Protein AF-0000000068603867 (afdb_homodimer)

Nearest PDB structures (foldseek):
  7etl-assembly1_B  TM=6.010E-01  e=5.292E-07  Aspergillus fumigatus
  3nnj-assembly1_A  TM=4.512E-01  e=7.116E-09  Lyngbya majuscula
  7de0-assembly1_B  TM=5.643E-01  e=1.281E-06  Aspergillus fumigatus AF210
  4xab-assembly1_A  TM=5.463E-01  e=9.891E-06  Micromonospora carbonacea
  3nnl-assembly1_A  TM=4.840E-01  e=4.319E-06  Lyngbya majuscula

Structure (mmCIF, N/CA/C/O backbone):
data_AF-0000000068603867-model_v1
#
loop_
_entity.id
_entity.type
_entity.pdbx_description
1 polymer 'Phytanoyl-CoA dioxygenase'
#
loop_
_atom_site.group_PDB
_atom_site.id
_atom_site.type_symbol
_atom_site.label_atom_id
_atom_site.label_alt_id
_atom_site.label_comp_id
_atom_site.label_asym_id
_atom_site.label_entity_id
_atom_site.label_seq_id
_atom_site.pdbx_PDB_ins_code
_atom_site.Cartn_x
_atom_site.Cartn_y
_atom_site.Cartn_z
_atom_site.occupancy
_atom_site.B_iso_or_equiv
_atom_site.auth_seq_id
_atom_site.auth_comp_id
_atom_site.auth_asym_id
_atom_site.auth_atom_id
_atom_site.pdbx_PDB_model_num
ATOM 1 N N . MET A 1 1 ? -52.312 67.75 2.602 1 23.53 1 MET A N 1
ATOM 2 C CA . MET A 1 1 ? -52.344 66.562 1.75 1 23.53 1 MET A CA 1
ATOM 3 C C . MET A 1 1 ? -51.844 65.312 2.51 1 23.53 1 MET A C 1
ATOM 5 O O . MET A 1 1 ? -50.75 65.312 3.072 1 23.53 1 MET A O 1
ATOM 9 N N . PRO A 1 2 ? -52.625 64.438 3.014 1 26.78 2 PRO A N 1
ATOM 10 C CA . PRO A 1 2 ? -52.344 63.531 4.145 1 26.78 2 PRO A CA 1
ATOM 11 C C . PRO A 1 2 ? -51.25 62.5 3.834 1 26.78 2 PRO A C 1
ATOM 13 O O . PRO A 1 2 ? -51.031 62.156 2.668 1 26.78 2 PRO A O 1
ATOM 16 N N . LEU A 1 3 ? -50.156 62.375 4.695 1 27.95 3 LEU A N 1
ATOM 17 C CA . LEU A 1 3 ? -48.906 61.625 4.477 1 27.95 3 LEU A CA 1
ATOM 18 C C . LEU A 1 3 ? -49.25 60.156 4.191 1 27.95 3 LEU A C 1
ATOM 20 O O . LEU A 1 3 ? -50.156 59.594 4.805 1 27.95 3 LEU A O 1
ATOM 24 N N . PRO A 1 4 ? -48.938 59.562 2.961 1 27.84 4 PRO A N 1
ATOM 25 C CA . PRO A 1 4 ? -49.469 58.281 2.514 1 27.84 4 PRO A CA 1
ATOM 26 C C . PRO A 1 4 ? -49.094 57.125 3.453 1 27.84 4 PRO A C 1
ATOM 28 O O . PRO A 1 4 ? -48.094 57.219 4.191 1 27.84 4 PRO A O 1
ATOM 31 N N . PRO A 1 5 ? -50 56.188 3.855 1 28.06 5 PRO A N 1
ATOM 32 C CA . PRO A 1 5 ? -49.906 55.156 4.902 1 28.06 5 PRO A CA 1
ATOM 33 C C . PRO A 1 5 ? -48.75 54.188 4.695 1 28.06 5 PRO A C 1
ATOM 35 O O . PRO A 1 5 ? -48.281 54.031 3.568 1 28.06 5 PRO A O 1
ATOM 38 N N . PRO A 1 6 ? -47.938 53.75 5.734 1 24.75 6 PRO A N 1
ATOM 39 C CA . PRO A 1 6 ? -46.625 53.094 5.734 1 24.75 6 PRO A CA 1
ATOM 40 C C . PRO A 1 6 ? -46.656 51.75 4.984 1 24.75 6 PRO A C 1
ATOM 42 O O . PRO A 1 6 ? -47.688 51.125 4.875 1 24.75 6 PRO A O 1
ATOM 45 N N . CYS A 1 7 ? -45.812 51.5 3.967 1 21.66 7 CYS A N 1
ATOM 46 C CA . CYS A 1 7 ? -45.656 50.469 2.943 1 21.66 7 CYS A CA 1
ATOM 47 C C . CYS A 1 7 ? -45.594 49.094 3.572 1 21.66 7 CYS A C 1
ATOM 49 O O . CYS A 1 7 ? -44.938 48.875 4.594 1 21.66 7 CYS A O 1
ATOM 51 N N . ALA A 1 8 ? -46.375 47.969 3.125 1 23.55 8 ALA A N 1
ATOM 52 C CA . ALA A 1 8 ? -46.844 46.594 3.305 1 23.55 8 ALA A CA 1
ATOM 53 C C . ALA A 1 8 ? -45.656 45.625 3.365 1 23.55 8 ALA A C 1
ATOM 55 O O . ALA A 1 8 ? -44.75 45.656 2.521 1 23.55 8 ALA A O 1
ATOM 56 N N . ARG A 1 9 ? -45.375 44.875 4.473 1 25.95 9 ARG A N 1
ATOM 57 C CA . ARG A 1 9 ? -44.375 43.969 5.035 1 25.95 9 ARG A CA 1
ATOM 58 C C . ARG A 1 9 ? -44.156 42.75 4.141 1 25.95 9 ARG A C 1
ATOM 60 O O . ARG A 1 9 ? -45.125 42.094 3.74 1 25.95 9 ARG A O 1
ATOM 67 N N . ALA A 1 10 ? -43.031 42.656 3.404 1 23.78 10 ALA A N 1
ATOM 68 C CA . ALA A 1 10 ? -42.688 41.75 2.324 1 23.78 10 ALA A CA 1
ATOM 69 C C . ALA A 1 10 ? -42.938 40.312 2.73 1 23.78 10 ALA A C 1
ATOM 71 O O . ALA A 1 10 ? -42.406 39.844 3.744 1 23.78 10 ALA A O 1
ATOM 72 N N . ARG A 1 11 ? -44 39.5 2.35 1 23.27 11 ARG A N 1
ATOM 73 C CA . ARG A 1 11 ? -44.781 38.25 2.484 1 23.27 11 ARG A CA 1
ATOM 74 C C . ARG A 1 11 ? -43.906 37.031 2.115 1 23.27 11 ARG A C 1
ATOM 76 O O . ARG A 1 11 ? -44.344 35.906 2.238 1 23.27 11 ARG A O 1
ATOM 83 N N . ASP A 1 12 ? -43.062 37.156 1.111 1 25.58 12 ASP A N 1
ATOM 84 C CA . ASP A 1 12 ? -42.844 35.906 0.358 1 25.58 12 ASP A CA 1
ATOM 85 C C . ASP A 1 12 ? -42.031 34.906 1.151 1 25.58 12 ASP A C 1
ATOM 87 O O . ASP A 1 12 ? -40.844 35.156 1.399 1 25.58 12 ASP A O 1
ATOM 91 N N . GLY A 1 13 ? -42.531 34.188 2.1 1 26.59 13 GLY A N 1
ATOM 92 C CA . GLY A 1 13 ? -42.25 33.062 2.994 1 26.59 13 GLY A CA 1
ATOM 93 C C . GLY A 1 13 ? -41.688 31.859 2.281 1 26.59 13 GLY A C 1
ATOM 94 O O . GLY A 1 13 ? -41.406 30.844 2.916 1 26.59 13 GLY A O 1
ATOM 95 N N . GLU A 1 14 ? -41.906 31.703 0.992 1 28.62 14 GLU A N 1
ATOM 96 C CA . GLU A 1 14 ? -41.75 30.453 0.263 1 28.62 14 GLU A CA 1
ATOM 97 C C . GLU A 1 14 ? -40.281 30.062 0.155 1 28.62 14 GLU A C 1
ATOM 99 O O . GLU A 1 14 ? -39.969 28.875 -0.028 1 28.62 14 GLU A O 1
ATOM 104 N N . SER A 1 15 ? -39.5 31.078 0.077 1 30.17 15 SER A N 1
ATOM 105 C CA . SER A 1 15 ? -38.156 30.734 -0.424 1 30.17 15 SER A CA 1
ATOM 106 C C . SER A 1 15 ? -37.375 29.938 0.609 1 30.17 15 SER A C 1
ATOM 108 O O . SER A 1 15 ? -36.438 29.219 0.26 1 30.17 15 SER A O 1
ATOM 110 N N . SER A 1 16 ? -37.781 30.234 1.851 1 29.34 16 SER A N 1
ATOM 111 C CA . SER A 1 16 ? -37.031 29.516 2.887 1 29.34 16 SER A CA 1
ATOM 112 C C . SER A 1 16 ? -37.406 28.047 2.932 1 29.34 16 SER A C 1
ATOM 114 O O . SER A 1 16 ? -36.594 27.203 3.336 1 29.34 16 SER A O 1
ATOM 116 N N . GLU A 1 17 ? -38.719 27.844 2.578 1 30.08 17 GLU A N 1
ATOM 117 C CA . GLU A 1 17 ? -39.25 26.469 2.615 1 30.08 17 GLU A CA 1
ATOM 118 C C . GLU A 1 17 ? -38.594 25.609 1.551 1 30.08 17 GLU A C 1
ATOM 120 O O . GLU A 1 17 ? -38.344 24.422 1.77 1 30.08 17 GLU A O 1
ATOM 125 N N . HIS A 1 18 ? -38.312 26.219 0.433 1 28.53 18 HIS A N 1
ATOM 126 C CA . HIS A 1 18 ? -37.75 25.422 -0.661 1 28.53 18 HIS A CA 1
ATOM 127 C C . HIS A 1 18 ? -36.344 24.969 -0.346 1 28.53 18 HIS A C 1
ATOM 129 O O . HIS A 1 18 ? -36 23.812 -0.619 1 28.53 18 HIS A O 1
ATOM 135 N N . ALA A 1 19 ? -35.625 25.875 0.233 1 26.84 19 ALA A N 1
ATOM 136 C CA . ALA A 1 19 ? -34.25 25.469 0.53 1 26.84 19 ALA A CA 1
ATOM 137 C C . ALA A 1 19 ? -34.219 24.312 1.533 1 26.84 19 ALA A C 1
ATOM 139 O O . ALA A 1 19 ? -33.406 23.406 1.413 1 26.84 19 ALA A O 1
ATOM 140 N N . TRP A 1 20 ? -35.188 24.297 2.43 1 27.98 20 TRP A N 1
ATOM 141 C CA . TRP A 1 20 ? -35.281 23.188 3.377 1 27.98 20 TRP A CA 1
ATOM 142 C C . TRP A 1 20 ? -35.812 21.922 2.691 1 27.98 20 TRP A C 1
ATOM 144 O O . TRP A 1 20 ? -35.469 20.812 3.111 1 27.98 20 TRP A O 1
ATOM 154 N N . ARG A 1 21 ? -36.719 22.094 1.73 1 29.16 21 ARG A N 1
ATOM 155 C CA . ARG A 1 21 ? -37.219 20.922 1.018 1 29.16 21 ARG A CA 1
ATOM 156 C C . ARG A 1 21 ? -36.125 20.266 0.201 1 29.16 21 ARG A C 1
ATOM 158 O O . ARG A 1 21 ? -36.125 19.047 0.028 1 29.16 21 ARG A O 1
ATOM 165 N N . VAL A 1 22 ? -35.281 21.109 -0.39 1 28 22 VAL A N 1
ATOM 166 C CA . VAL A 1 22 ? -34.219 20.484 -1.153 1 28 22 VAL A CA 1
ATOM 167 C C . VAL A 1 22 ? -33.25 19.734 -0.208 1 28 22 VAL A C 1
ATOM 169 O O . VAL A 1 22 ? -32.781 18.656 -0.535 1 28 22 VAL A O 1
ATOM 172 N N . PHE A 1 23 ? -33 20.297 0.973 1 26.27 23 PHE A N 1
ATOM 173 C CA . PHE A 1 23 ? -32.219 19.562 1.961 1 26.27 23 PHE A CA 1
ATOM 174 C C . PHE A 1 23 ? -32.969 18.328 2.434 1 26.27 23 PHE A C 1
ATOM 176 O O . PHE A 1 23 ? -32.375 17.266 2.654 1 26.27 23 PHE A O 1
ATOM 183 N N . ASP A 1 24 ? -34.281 18.422 2.693 1 29.14 24 ASP A N 1
ATOM 184 C CA . ASP A 1 24 ? -35.094 17.266 3.023 1 29.14 24 ASP A CA 1
ATOM 185 C C . ASP A 1 24 ? -35.156 16.281 1.852 1 29.14 24 ASP A C 1
ATOM 187 O O . ASP A 1 24 ? -35.125 15.062 2.049 1 29.14 24 ASP A O 1
ATOM 191 N N . ASP A 1 25 ? -35.406 16.797 0.679 1 29.75 25 ASP A N 1
ATOM 192 C CA . ASP A 1 25 ? -35.469 15.906 -0.478 1 29.75 25 ASP A CA 1
ATOM 193 C C . ASP A 1 25 ? -34.094 15.297 -0.772 1 29.75 25 ASP A C 1
ATOM 195 O O . ASP A 1 25 ? -34 14.164 -1.258 1 29.75 25 ASP A O 1
ATOM 199 N N . ALA A 1 26 ? -33.031 16.078 -0.696 1 26.27 26 ALA A N 1
ATOM 200 C CA . ALA A 1 26 ? -31.719 15.453 -0.874 1 26.27 26 ALA A CA 1
ATOM 201 C C . ALA A 1 26 ? -31.422 14.461 0.25 1 26.27 26 ALA A C 1
ATOM 203 O O . ALA A 1 26 ? -30.734 13.461 0.043 1 26.27 26 ALA A O 1
ATOM 204 N N . LEU A 1 27 ? -31.844 14.719 1.494 1 26.78 27 LEU A N 1
ATOM 205 C CA . LEU A 1 27 ? -31.828 13.711 2.545 1 26.78 27 LEU A CA 1
ATOM 206 C C . LEU A 1 27 ? -32.781 12.562 2.211 1 26.78 27 LEU A C 1
ATOM 208 O O . LEU A 1 27 ? -32.5 11.414 2.555 1 26.78 27 LEU A O 1
ATOM 212 N N . THR A 1 28 ? -33.969 12.852 1.713 1 28.47 28 THR A N 1
ATOM 213 C CA . THR A 1 28 ? -34.906 11.789 1.354 1 28.47 28 THR A CA 1
ATOM 214 C C . THR A 1 28 ? -34.406 10.992 0.16 1 28.47 28 THR A C 1
ATOM 216 O O . THR A 1 28 ? -34.656 9.797 0.045 1 28.47 28 THR A O 1
ATOM 219 N N . THR A 1 29 ? -33.906 11.711 -0.871 1 27.41 29 THR A N 1
ATOM 220 C CA . THR A 1 29 ? -33.438 10.922 -1.999 1 27.41 29 THR A CA 1
ATOM 221 C C . THR A 1 29 ? -32.156 10.164 -1.627 1 27.41 29 THR A C 1
ATOM 223 O O . THR A 1 29 ? -31.812 9.164 -2.266 1 27.41 29 THR A O 1
ATOM 226 N N . ALA A 1 30 ? -31.312 10.672 -0.798 1 26.31 30 ALA A N 1
ATOM 227 C CA . ALA A 1 30 ? -30.219 9.844 -0.3 1 26.31 30 ALA A CA 1
ATOM 228 C C . ALA A 1 30 ? -30.75 8.602 0.409 1 26.31 30 ALA A C 1
ATOM 230 O O . ALA A 1 30 ? -30 7.645 0.643 1 26.31 30 ALA A O 1
ATOM 231 N N . GLU A 1 31 ? -31.922 8.594 0.919 1 26.89 31 GLU A N 1
ATOM 232 C CA . GLU A 1 31 ? -32.562 7.387 1.398 1 26.89 31 GLU A CA 1
ATOM 233 C C . GLU A 1 31 ? -32.719 6.363 0.278 1 26.89 31 GLU A C 1
ATOM 235 O O . GLU A 1 31 ? -32.812 5.16 0.534 1 26.89 31 GLU A O 1
ATOM 240 N N . ALA A 1 32 ? -33.156 6.859 -0.874 1 25.25 32 ALA A N 1
ATOM 241 C CA . ALA A 1 32 ? -33.5 5.867 -1.886 1 25.25 32 ALA A CA 1
ATOM 242 C C . ALA A 1 32 ? -32.281 5.137 -2.396 1 25.25 32 ALA A C 1
ATOM 244 O O . ALA A 1 32 ? -32.344 3.992 -2.842 1 25.25 32 ALA A O 1
ATOM 245 N N . LEU A 1 33 ? -31.25 5.926 -2.703 1 25.19 33 LEU A N 1
ATOM 246 C CA . LEU A 1 33 ? -30.188 5.133 -3.324 1 25.19 33 LEU A CA 1
ATOM 247 C C . LEU A 1 33 ? -29.531 4.219 -2.299 1 25.19 33 LEU A C 1
ATOM 249 O O . LEU A 1 33 ? -28.406 3.748 -2.516 1 25.19 33 LEU A O 1
ATOM 253 N N . THR A 1 34 ? -29.875 4.297 -1.085 1 29.02 34 THR A N 1
ATOM 254 C CA . THR A 1 34 ? -29.609 3.188 -0.175 1 29.02 34 THR A CA 1
ATOM 255 C C . THR A 1 34 ? -29.984 1.858 -0.823 1 29.02 34 THR A C 1
ATOM 257 O O . THR A 1 34 ? -30.984 1.234 -0.447 1 29.02 34 THR A O 1
ATOM 260 N N . ALA A 1 35 ? -30.312 1.986 -2.115 1 26.23 35 ALA A N 1
ATOM 261 C CA . ALA A 1 35 ? -30.891 0.809 -2.768 1 26.23 35 ALA A CA 1
ATOM 262 C C . ALA A 1 35 ? -30.25 -0.473 -2.229 1 26.23 35 ALA A C 1
ATOM 264 O O . ALA A 1 35 ? -29.234 -0.429 -1.541 1 26.23 35 ALA A O 1
ATOM 265 N N . SER A 1 36 ? -30.125 -1.561 -3.18 1 26.31 36 SER A N 1
ATOM 266 C CA . SER A 1 36 ? -30.062 -3.012 -3.035 1 26.31 36 SER A CA 1
ATOM 267 C C . SER A 1 36 ? -28.781 -3.451 -2.352 1 26.31 36 SER A C 1
ATOM 269 O O . SER A 1 36 ? -27.703 -3.381 -2.945 1 26.31 36 SER A O 1
ATOM 271 N N . ARG A 1 37 ? -28.484 -3.025 -1.209 1 31.61 37 ARG A N 1
ATOM 272 C CA . ARG A 1 37 ? -27.547 -3.773 -0.388 1 31.61 37 ARG A CA 1
ATOM 273 C C . ARG A 1 37 ? -27.562 -5.254 -0.75 1 31.61 37 ARG A C 1
ATOM 275 O O . ARG A 1 37 ? -28.547 -5.945 -0.522 1 31.61 37 ARG A O 1
ATOM 282 N N . SER A 1 38 ? -26.969 -5.57 -1.805 1 33.31 38 SER A N 1
ATOM 283 C CA . SER A 1 38 ? -26.875 -7.012 -2 1 33.31 38 SER A CA 1
ATOM 284 C C . SER A 1 38 ? -26.672 -7.738 -0.674 1 33.31 38 SER A C 1
ATOM 286 O O . SER A 1 38 ? -26 -7.23 0.221 1 33.31 38 SER A O 1
ATOM 288 N N . VAL A 1 39 ? -27.547 -8.414 -0.223 1 34.31 39 VAL A N 1
ATOM 289 C CA . VAL A 1 39 ? -27.5 -9.398 0.855 1 34.31 39 VAL A CA 1
ATOM 290 C C . VAL A 1 39 ? -26.078 -9.953 0.979 1 34.31 39 VAL A C 1
ATOM 292 O O . VAL A 1 39 ? -25.625 -10.695 0.109 1 34.31 39 VAL A O 1
ATOM 295 N N . VAL A 1 40 ? -25.125 -8.977 1.442 1 42.25 40 VAL A N 1
ATOM 296 C CA . VAL A 1 40 ? -23.844 -9.523 1.854 1 42.25 40 VAL A CA 1
ATOM 297 C C . VAL A 1 40 ? -24.047 -10.898 2.496 1 42.25 40 VAL A C 1
ATOM 299 O O . VAL A 1 40 ? -24.859 -11.047 3.41 1 42.25 40 VAL A O 1
ATOM 302 N N . SER A 1 41 ? -23.875 -11.828 1.804 1 48.84 41 SER A N 1
ATOM 303 C CA . SER A 1 41 ? -23.875 -13.156 2.408 1 48.84 41 SER A CA 1
ATOM 304 C C . SER A 1 41 ? -23.312 -13.117 3.826 1 48.84 41 SER A C 1
ATOM 306 O O . SER A 1 41 ? -22.328 -12.422 4.09 1 48.84 41 SER A O 1
ATOM 308 N N . THR A 1 42 ? -24.047 -13.352 4.832 1 57.62 42 THR A N 1
ATOM 309 C CA . THR A 1 42 ? -23.766 -13.375 6.266 1 57.62 42 THR A CA 1
ATOM 310 C C . THR A 1 42 ? -22.688 -14.391 6.586 1 57.62 42 THR A C 1
ATOM 312 O O . THR A 1 42 ? -22.109 -14.375 7.68 1 57.62 42 THR A O 1
ATOM 315 N N . THR A 1 43 ? -22.375 -15.234 5.523 1 75.06 43 THR A N 1
ATOM 316 C CA . THR A 1 43 ? -21.359 -16.203 5.902 1 75.06 43 THR A CA 1
ATOM 317 C C . THR A 1 43 ? -19.969 -15.734 5.461 1 75.06 43 THR A C 1
ATOM 319 O O . THR A 1 43 ? -19.859 -14.914 4.551 1 75.06 43 THR A O 1
ATOM 322 N N . GLU A 1 44 ? -19.062 -16.141 6.133 1 79.75 44 GLU A N 1
ATOM 323 C CA . GLU A 1 44 ? -17.672 -15.812 5.809 1 79.75 44 GLU A CA 1
ATOM 324 C C . GLU A 1 44 ? -17.344 -16.188 4.363 1 79.75 44 GLU A C 1
ATOM 326 O O . GLU A 1 44 ? -16.688 -15.414 3.652 1 79.75 44 GLU A O 1
ATOM 331 N N . ASP A 1 45 ? -17.859 -17.281 3.916 1 83.31 45 ASP A N 1
ATOM 332 C CA . ASP A 1 45 ? -17.625 -17.734 2.553 1 83.31 45 ASP A CA 1
ATOM 333 C C . ASP A 1 45 ? -18.359 -16.844 1.54 1 83.31 45 ASP A C 1
ATOM 335 O O . ASP A 1 45 ? -17.844 -16.578 0.452 1 83.31 45 ASP A O 1
ATOM 339 N N . GLY A 1 46 ? -19.516 -16.547 1.966 1 83.69 46 GLY A N 1
ATOM 340 C CA . GLY A 1 46 ? -20.25 -15.641 1.104 1 83.69 46 GLY A CA 1
ATOM 341 C C . GLY A 1 46 ? -19.547 -14.312 0.901 1 83.69 46 GLY A C 1
ATOM 342 O O . GLY A 1 46 ? -19.5 -13.789 -0.217 1 83.69 46 GLY A O 1
ATOM 343 N N . ARG A 1 47 ? -18.922 -13.852 1.936 1 85.81 47 ARG A N 1
ATOM 344 C CA . ARG A 1 47 ? -18.188 -12.594 1.867 1 85.81 47 ARG A CA 1
ATOM 345 C C . ARG A 1 47 ? -16.922 -12.742 1.026 1 85.81 47 ARG A C 1
ATOM 347 O O . ARG A 1 47 ? -16.578 -11.836 0.267 1 85.81 47 ARG A O 1
ATOM 354 N N . LEU A 1 48 ? -16.328 -13.859 1.2 1 90.12 48 LEU A N 1
ATOM 355 C CA . LEU A 1 48 ? -15.125 -14.133 0.426 1 90.12 48 LEU A CA 1
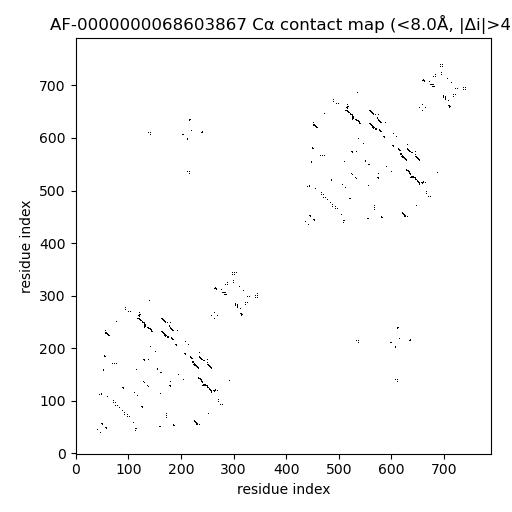ATOM 356 C C . LEU A 1 48 ? -15.438 -14.195 -1.065 1 90.12 48 LEU A C 1
ATOM 358 O O . LEU A 1 48 ? -14.742 -13.578 -1.875 1 90.12 48 LEU A O 1
ATOM 362 N N . ARG A 1 49 ? -16.453 -14.883 -1.423 1 89.81 49 ARG A N 1
ATOM 363 C CA . ARG A 1 49 ? -16.859 -14.992 -2.822 1 89.81 49 ARG A CA 1
ATOM 364 C C . ARG A 1 49 ? -17.219 -13.625 -3.395 1 89.81 49 ARG A C 1
ATOM 366 O O . ARG A 1 49 ? -16.859 -13.305 -4.527 1 89.81 49 ARG A O 1
ATOM 373 N N . ALA A 1 50 ? -17.922 -12.914 -2.594 1 88.5 50 ALA A N 1
ATOM 374 C CA . ALA A 1 50 ? -18.312 -11.578 -3.035 1 88.5 50 ALA A CA 1
ATOM 375 C C . ALA A 1 50 ? -17.094 -10.695 -3.264 1 88.5 50 ALA A C 1
ATOM 377 O O . ALA A 1 50 ? -17.016 -9.961 -4.25 1 88.5 50 ALA A O 1
ATOM 378 N N . SER A 1 51 ? -16.172 -10.797 -2.402 1 91 51 SER A N 1
ATOM 379 C CA . SER A 1 51 ? -14.961 -9.992 -2.521 1 91 51 SER A CA 1
ATOM 380 C C . SER A 1 51 ? -14.18 -10.352 -3.779 1 91 51 SER A C 1
ATOM 382 O O . SER A 1 51 ? -13.75 -9.469 -4.527 1 91 51 SER A O 1
ATOM 384 N N . VAL A 1 52 ? -14.016 -11.625 -4.016 1 92.69 52 VAL A N 1
ATOM 385 C CA . VAL A 1 52 ? -13.281 -12.07 -5.195 1 92.69 52 VAL A CA 1
ATOM 386 C C . VAL A 1 52 ? -14.016 -11.617 -6.457 1 92.69 52 VAL A C 1
ATOM 388 O O . VAL A 1 52 ? -13.383 -11.203 -7.434 1 92.69 52 VAL A O 1
ATOM 391 N N . ARG A 1 53 ? -15.258 -11.672 -6.391 1 91 53 ARG A N 1
ATOM 392 C CA . ARG A 1 53 ? -16.062 -11.312 -7.555 1 91 53 ARG A CA 1
ATOM 393 C C . ARG A 1 53 ? -16.047 -9.805 -7.777 1 91 53 ARG A C 1
ATOM 395 O O . ARG A 1 53 ? -15.961 -9.344 -8.922 1 91 53 ARG A O 1
ATOM 402 N N . GLU A 1 54 ? -16.125 -9.07 -6.73 1 89.81 54 GLU A N 1
ATOM 403 C CA . GLU A 1 54 ? -16.328 -7.629 -6.855 1 89.81 54 GLU A CA 1
ATOM 404 C C . GLU A 1 54 ? -15 -6.879 -6.891 1 89.81 54 GLU A C 1
ATOM 406 O O . GLU A 1 54 ? -14.891 -5.836 -7.531 1 89.81 54 GLU A O 1
ATOM 411 N N . ARG A 1 55 ? -14.008 -7.461 -6.262 1 93.19 55 ARG A N 1
ATOM 412 C CA . ARG A 1 55 ? -12.75 -6.727 -6.129 1 93.19 55 ARG A CA 1
ATOM 413 C C . ARG A 1 55 ? -11.633 -7.414 -6.898 1 93.19 55 ARG A C 1
ATOM 415 O O . ARG A 1 55 ? -10.578 -6.82 -7.137 1 93.19 55 ARG A O 1
ATOM 422 N N . GLY A 1 56 ? -11.852 -8.617 -7.246 1 95.5 56 GLY A N 1
ATOM 423 C CA . GLY A 1 56 ? -10.836 -9.391 -7.938 1 95.5 56 GLY A CA 1
ATOM 424 C C . GLY A 1 56 ? -9.906 -10.133 -6.996 1 95.5 56 GLY A C 1
ATOM 425 O O . GLY A 1 56 ? -9.008 -10.859 -7.438 1 95.5 56 GLY A O 1
ATOM 426 N N . PHE A 1 57 ? -10.18 -9.922 -5.648 1 95.94 57 PHE A N 1
ATOM 427 C CA . PHE A 1 57 ? -9.375 -10.625 -4.656 1 95.94 57 PHE A CA 1
ATOM 428 C C . PHE A 1 57 ? -10.148 -10.781 -3.352 1 95.94 57 PHE A C 1
ATOM 430 O O . PHE A 1 57 ? -11.172 -10.125 -3.146 1 95.94 57 PHE A O 1
ATOM 437 N N . GLY A 1 58 ? -9.672 -11.664 -2.518 1 93.25 58 GLY A N 1
ATOM 438 C CA . GLY A 1 58 ? -10.211 -11.891 -1.187 1 93.25 58 GLY A CA 1
ATOM 439 C C . GLY A 1 58 ? -9.25 -12.617 -0.269 1 93.25 58 GLY A C 1
ATOM 440 O O . GLY A 1 58 ? -8.383 -13.367 -0.733 1 93.25 58 GLY A O 1
ATOM 441 N N . PHE A 1 59 ? -9.445 -12.43 1.044 1 92.69 59 PHE A N 1
ATOM 442 C CA . PHE A 1 59 ? -8.562 -13.031 2.037 1 92.69 59 PHE A CA 1
ATOM 443 C C . PHE A 1 59 ? -9.219 -14.25 2.67 1 92.69 59 PHE A C 1
ATOM 445 O O . PHE A 1 59 ? -10.406 -14.227 3.002 1 92.69 59 PHE A O 1
ATOM 452 N N . VAL A 1 60 ? -8.445 -15.266 2.691 1 92.31 60 VAL A N 1
ATOM 453 C CA . VAL A 1 60 ? -8.805 -16.391 3.545 1 92.31 60 VAL A CA 1
ATOM 454 C C . VAL A 1 60 ? -8.062 -16.297 4.875 1 92.31 60 VAL A C 1
ATOM 456 O O . VAL A 1 60 ? -6.848 -16.484 4.934 1 92.31 60 VAL A O 1
ATOM 459 N N . ARG A 1 61 ? -8.734 -16.031 5.953 1 85.75 61 ARG A N 1
ATOM 460 C CA . ARG A 1 61 ? -8.109 -15.641 7.211 1 85.75 61 ARG A CA 1
ATOM 461 C C . ARG A 1 61 ? -8.031 -16.828 8.172 1 85.75 61 ARG A C 1
ATOM 463 O O . ARG A 1 61 ? -7.414 -16.734 9.234 1 85.75 61 ARG A O 1
ATOM 470 N N . ASP A 1 62 ? -8.594 -17.859 7.953 1 78.75 62 ASP A N 1
ATOM 471 C CA . ASP A 1 62 ? -8.672 -18.984 8.875 1 78.75 62 ASP A CA 1
ATOM 472 C C . ASP A 1 62 ? -8.047 -20.234 8.273 1 78.75 62 ASP A C 1
ATOM 474 O O . ASP A 1 62 ? -8.656 -21.297 8.289 1 78.75 62 ASP A O 1
ATOM 478 N N . LEU A 1 63 ? -6.855 -19.969 7.742 1 77.12 63 LEU A N 1
ATOM 479 C CA . LEU A 1 63 ? -6.176 -21.188 7.352 1 77.12 63 LEU A CA 1
ATOM 480 C C . LEU A 1 63 ? -5.613 -21.906 8.57 1 77.12 63 LEU A C 1
ATOM 482 O O . LEU A 1 63 ? -4.438 -21.734 8.914 1 77.12 63 LEU A O 1
ATOM 486 N N . SER A 1 64 ? -6.48 -22.188 9.57 1 67.62 64 SER A N 1
ATOM 487 C CA . SER A 1 64 ? -6.094 -22.828 10.828 1 67.62 64 SER A CA 1
ATOM 488 C C . SER A 1 64 ? -4.941 -23.812 10.617 1 67.62 64 SER A C 1
ATOM 490 O O . SER A 1 64 ? -5.031 -24.719 9.781 1 67.62 64 SER A O 1
ATOM 492 N N . ARG A 1 65 ? -3.826 -23.531 11.234 1 80.38 65 ARG A N 1
ATOM 493 C CA . ARG A 1 65 ? -2.652 -24.406 11.148 1 80.38 65 ARG A CA 1
ATOM 494 C C . ARG A 1 65 ? -2.424 -25.141 12.461 1 80.38 65 ARG A C 1
ATOM 496 O O . ARG A 1 65 ? -2.42 -24.531 13.539 1 80.38 65 ARG A O 1
ATOM 503 N N . SER A 1 66 ? -2.424 -26.453 12.328 1 87.25 66 SER A N 1
ATOM 504 C CA . SER A 1 66 ? -1.957 -27.25 13.461 1 87.25 66 SER A CA 1
ATOM 505 C C . SER A 1 66 ? -0.487 -26.969 13.758 1 87.25 66 SER A C 1
ATOM 507 O O . SER A 1 66 ? 0.201 -26.312 12.969 1 87.25 66 SER A O 1
ATOM 509 N N . ALA A 1 67 ? -0.146 -27.406 14.898 1 90.88 67 ALA A N 1
ATOM 510 C CA . ALA A 1 67 ? 1.262 -27.266 15.266 1 90.88 67 ALA A CA 1
ATOM 511 C C . ALA A 1 67 ? 2.16 -27.984 14.258 1 90.88 67 ALA A C 1
ATOM 513 O O . ALA A 1 67 ? 3.232 -27.484 13.914 1 90.88 67 ALA A O 1
ATOM 514 N N . SER A 1 68 ? 1.676 -29.109 13.781 1 92.31 68 SER A N 1
ATOM 515 C CA . SER A 1 68 ? 2.447 -29.875 12.805 1 92.31 68 SER A CA 1
ATOM 516 C C . SER A 1 68 ? 2.531 -29.141 11.477 1 92.31 68 SER A C 1
ATOM 518 O O . SER A 1 68 ? 3.57 -29.172 10.805 1 92.31 68 SER A O 1
ATOM 520 N N . GLU A 1 69 ? 1.493 -28.516 11.109 1 92.94 69 GLU A N 1
ATOM 521 C CA . GLU A 1 69 ? 1.484 -27.75 9.867 1 92.94 69 GLU A CA 1
ATOM 522 C C . GLU A 1 69 ? 2.398 -26.531 9.969 1 92.94 69 GLU A C 1
ATOM 524 O O . GLU A 1 69 ? 3.082 -26.188 9 1 92.94 69 GLU A O 1
ATOM 529 N N . ARG A 1 70 ? 2.379 -25.922 11.125 1 93.56 70 ARG A N 1
ATOM 530 C CA . ARG A 1 70 ? 3.271 -24.797 11.336 1 93.56 70 ARG A CA 1
ATOM 531 C C . ARG A 1 70 ? 4.734 -25.219 11.227 1 93.56 70 ARG A C 1
ATOM 533 O O . ARG A 1 70 ? 5.551 -24.516 10.641 1 93.56 70 ARG A O 1
ATOM 540 N N . ALA A 1 71 ? 5.023 -26.344 11.836 1 94.25 71 ALA A N 1
ATOM 541 C CA . ALA A 1 71 ? 6.387 -26.875 11.773 1 94.25 71 ALA A CA 1
ATOM 542 C C . ALA A 1 71 ? 6.777 -27.203 10.336 1 94.25 71 ALA A C 1
ATOM 544 O O . ALA A 1 71 ? 7.91 -26.938 9.914 1 94.25 71 ALA A O 1
ATOM 545 N N . ARG A 1 72 ? 5.914 -27.781 9.609 1 95.12 72 ARG A N 1
ATOM 546 C CA . ARG A 1 72 ? 6.133 -28.078 8.195 1 95.12 72 ARG A CA 1
ATOM 547 C C . ARG A 1 72 ? 6.438 -26.812 7.41 1 95.12 72 ARG A C 1
ATOM 549 O O . ARG A 1 72 ? 7.402 -26.766 6.645 1 95.12 72 ARG A O 1
ATOM 556 N N . ASP A 1 73 ? 5.605 -25.812 7.672 1 95.25 73 ASP A N 1
ATOM 557 C CA . ASP A 1 73 ? 5.762 -24.547 6.949 1 95.25 73 ASP A CA 1
ATOM 558 C C . ASP A 1 73 ? 7.09 -23.875 7.293 1 95.25 73 ASP A C 1
ATOM 560 O O . ASP A 1 73 ? 7.719 -23.266 6.434 1 95.25 73 ASP A O 1
ATOM 564 N N . GLU A 1 74 ? 7.465 -24.016 8.492 1 94.62 74 GLU A N 1
ATOM 565 C CA . GLU A 1 74 ? 8.766 -23.484 8.898 1 94.62 74 GLU A CA 1
ATOM 566 C C . GLU A 1 74 ? 9.898 -24.203 8.156 1 94.62 74 GLU A C 1
ATOM 568 O O . GLU A 1 74 ? 10.836 -23.547 7.68 1 94.62 74 GLU A O 1
ATOM 573 N N . ARG A 1 75 ? 9.805 -25.516 8.094 1 94.81 75 ARG A N 1
ATOM 574 C CA . ARG A 1 75 ? 10.812 -26.281 7.367 1 94.81 75 ARG A CA 1
ATOM 575 C C . ARG A 1 75 ? 10.875 -25.859 5.902 1 94.81 75 ARG A C 1
ATOM 577 O O . ARG A 1 75 ? 11.953 -25.688 5.34 1 94.81 75 ARG A O 1
ATOM 584 N N . LEU A 1 76 ? 9.75 -25.719 5.324 1 96.25 76 LEU A N 1
ATOM 585 C CA . LEU A 1 76 ? 9.68 -25.312 3.924 1 96.25 76 LEU A CA 1
ATOM 586 C C . LEU A 1 76 ? 10.305 -23.938 3.719 1 96.25 76 LEU A C 1
ATOM 588 O O . LEU A 1 76 ? 11.062 -23.734 2.77 1 96.25 76 LEU A O 1
ATOM 592 N N . ALA A 1 77 ? 9.977 -23.031 4.621 1 95.88 77 ALA A N 1
ATOM 593 C CA . ALA A 1 77 ? 10.531 -21.688 4.52 1 95.88 77 ALA A CA 1
ATOM 594 C C . ALA A 1 77 ? 12.047 -21.703 4.645 1 95.88 77 ALA A C 1
ATOM 596 O O . ALA A 1 77 ? 12.75 -21.031 3.891 1 95.88 77 ALA A O 1
ATOM 597 N N . ARG A 1 78 ? 12.531 -22.469 5.539 1 93.94 78 ARG A N 1
ATOM 598 C CA . ARG A 1 78 ? 13.969 -22.578 5.734 1 93.94 78 ARG A CA 1
ATOM 599 C C . ARG A 1 78 ? 14.641 -23.172 4.496 1 93.94 78 ARG A C 1
ATOM 601 O O . ARG A 1 78 ? 15.711 -22.703 4.086 1 93.94 78 ARG A O 1
ATOM 608 N N . ARG A 1 79 ? 14.039 -24.125 3.943 1 93.75 79 ARG A N 1
ATOM 609 C CA . ARG A 1 79 ? 14.594 -24.766 2.748 1 93.75 79 ARG A CA 1
ATOM 610 C C . ARG A 1 79 ? 14.594 -23.797 1.569 1 93.75 79 ARG A C 1
ATOM 612 O O . ARG A 1 79 ? 15.562 -23.719 0.812 1 93.75 79 ARG A O 1
ATOM 619 N N . ALA A 1 80 ? 13.539 -23.094 1.437 1 95.38 80 ALA A N 1
ATOM 620 C CA . ALA A 1 80 ? 13.453 -22.125 0.356 1 95.38 80 ALA A CA 1
ATOM 621 C C . ALA A 1 80 ? 14.555 -21.078 0.479 1 95.38 80 ALA A C 1
ATOM 623 O O . ALA A 1 80 ? 15.219 -20.734 -0.507 1 95.38 80 ALA A O 1
ATOM 624 N N . LYS A 1 81 ? 14.719 -20.609 1.664 1 91.56 81 LYS A N 1
ATOM 625 C CA . LYS A 1 81 ? 15.766 -19.625 1.909 1 91.56 81 LYS A CA 1
ATOM 626 C C . LYS A 1 81 ? 17.141 -20.188 1.611 1 91.56 81 LYS A C 1
ATOM 628 O O . LYS A 1 81 ? 17.984 -19.531 1.008 1 91.56 81 LYS A O 1
ATOM 633 N N . ALA A 1 82 ? 17.359 -21.391 2.037 1 88.69 82 ALA A N 1
ATOM 634 C CA . ALA A 1 82 ? 18.641 -22.047 1.798 1 88.69 82 ALA A CA 1
ATOM 635 C C . ALA A 1 82 ? 18.906 -22.203 0.304 1 88.69 82 ALA A C 1
ATOM 637 O O . ALA A 1 82 ? 20.031 -21.969 -0.159 1 88.69 82 ALA A O 1
ATOM 638 N N . LEU A 1 83 ? 17.906 -22.562 -0.437 1 89.12 83 LEU A N 1
ATOM 639 C CA . LEU A 1 83 ? 18.031 -22.688 -1.885 1 89.12 83 LEU A CA 1
ATOM 640 C C . LEU A 1 83 ? 18.391 -21.344 -2.512 1 89.12 83 LEU A C 1
ATOM 642 O O . LEU A 1 83 ? 19.328 -21.25 -3.305 1 89.12 83 LEU A O 1
ATOM 646 N N . ALA A 1 84 ? 17.703 -20.344 -2.086 1 87.94 84 ALA A N 1
ATOM 647 C CA . ALA A 1 84 ? 17.938 -19 -2.627 1 87.94 84 ALA A CA 1
ATOM 648 C C . ALA A 1 84 ? 19.359 -18.531 -2.318 1 87.94 84 ALA A C 1
ATOM 650 O O . ALA A 1 84 ? 20.016 -17.938 -3.172 1 87.94 84 ALA A O 1
ATOM 651 N N . GLU A 1 85 ? 19.812 -18.812 -1.179 1 83.12 85 GLU A N 1
ATOM 652 C CA . GLU A 1 85 ? 21.141 -18.406 -0.761 1 83.12 85 GLU A CA 1
ATOM 653 C C . GLU A 1 85 ? 22.219 -19.094 -1.601 1 83.12 85 GLU A C 1
ATOM 655 O O . GLU A 1 85 ? 23.312 -18.562 -1.791 1 83.12 85 GLU A O 1
ATOM 660 N N . ARG A 1 86 ? 21.875 -20.203 -2.109 1 84.12 86 ARG A N 1
ATOM 661 C CA . ARG A 1 86 ? 22.828 -20.969 -2.889 1 84.12 86 ARG A CA 1
ATOM 662 C C . ARG A 1 86 ? 22.656 -20.719 -4.383 1 84.12 86 ARG A C 1
ATOM 664 O O . ARG A 1 86 ? 23.266 -21.391 -5.207 1 84.12 86 ARG A O 1
ATOM 671 N N . GLY A 1 87 ? 21.672 -19.859 -4.715 1 81.56 87 GLY A N 1
ATOM 672 C CA . GLY A 1 87 ? 21.5 -19.469 -6.105 1 81.56 87 GLY A CA 1
ATOM 673 C C . GLY A 1 87 ? 20.469 -20.297 -6.84 1 81.56 87 GLY A C 1
ATOM 674 O O . GLY A 1 87 ? 20.328 -20.188 -8.062 1 81.56 87 GLY A O 1
ATOM 675 N N . PHE A 1 88 ? 19.812 -21.141 -6.133 1 86.25 88 PHE A N 1
ATOM 676 C CA . PHE A 1 88 ? 18.75 -21.938 -6.758 1 86.25 88 PHE A CA 1
ATOM 677 C C . PHE A 1 88 ? 17.406 -21.25 -6.598 1 86.25 88 PHE A C 1
ATOM 679 O O . PHE A 1 88 ? 17.172 -20.547 -5.609 1 86.25 88 PHE A O 1
ATOM 686 N N . ASP A 1 89 ? 16.625 -21.438 -7.621 1 91.69 89 ASP A N 1
ATOM 687 C CA . ASP A 1 89 ? 15.25 -20.953 -7.492 1 91.69 89 ASP A CA 1
ATOM 688 C C . ASP A 1 89 ? 14.516 -21.656 -6.352 1 91.69 89 ASP A C 1
ATOM 690 O O . ASP A 1 89 ? 14.555 -22.875 -6.25 1 91.69 89 ASP A O 1
ATOM 694 N N . PRO A 1 90 ? 13.852 -20.906 -5.543 1 94.44 90 PRO A N 1
ATOM 695 C CA . PRO A 1 90 ? 13.195 -21.5 -4.379 1 94.44 90 PRO A CA 1
ATOM 696 C C . PRO A 1 90 ? 12.039 -22.422 -4.762 1 94.44 90 PRO A C 1
ATOM 698 O O . PRO A 1 90 ? 11.57 -23.203 -3.93 1 94.44 90 PRO A O 1
ATOM 701 N N . THR A 1 91 ? 11.539 -22.391 -5.965 1 96.44 91 THR A N 1
ATOM 702 C CA . THR A 1 91 ? 10.461 -23.266 -6.41 1 96.44 91 THR A CA 1
ATOM 703 C C . THR A 1 91 ? 10.867 -24.734 -6.293 1 96.44 91 THR A C 1
ATOM 705 O O . THR A 1 91 ? 10.008 -25.609 -6.207 1 96.44 91 THR A O 1
ATOM 708 N N . TRP A 1 92 ? 12.07 -24.953 -6.133 1 95.25 92 TRP A N 1
ATOM 709 C CA . TRP A 1 92 ? 12.586 -26.312 -6.039 1 95.25 92 TRP A CA 1
ATOM 710 C C . TRP A 1 92 ? 12.133 -26.984 -4.738 1 95.25 92 TRP A C 1
ATOM 712 O O . TRP A 1 92 ? 12.211 -28.203 -4.598 1 95.25 92 TRP A O 1
ATOM 722 N N . ILE A 1 93 ? 11.594 -26.219 -3.797 1 95.31 93 ILE A N 1
ATOM 723 C CA . ILE A 1 93 ? 11.094 -26.859 -2.586 1 95.31 93 ILE A CA 1
ATOM 724 C C . ILE A 1 93 ? 9.891 -27.734 -2.924 1 95.31 93 ILE A C 1
ATOM 726 O O . ILE A 1 93 ? 9.461 -28.547 -2.109 1 95.31 93 ILE A O 1
ATOM 730 N N . ALA A 1 94 ? 9.383 -27.625 -4.098 1 97.06 94 ALA A N 1
ATOM 731 C CA . ALA A 1 94 ? 8.219 -28.391 -4.539 1 97.06 94 ALA A CA 1
ATOM 732 C C . ALA A 1 94 ? 8.586 -29.844 -4.793 1 97.06 94 ALA A C 1
ATOM 734 O O . ALA A 1 94 ? 7.711 -30.688 -5.035 1 97.06 94 ALA A O 1
ATOM 735 N N . VAL A 1 95 ? 9.82 -30.203 -4.699 1 94.31 95 VAL A N 1
ATOM 736 C CA . VAL A 1 95 ? 10.219 -31.594 -4.898 1 94.31 95 VAL A CA 1
ATOM 737 C C . VAL A 1 95 ? 9.969 -32.375 -3.619 1 94.31 95 VAL A C 1
ATOM 739 O O . VAL A 1 95 ? 9.828 -33.625 -3.662 1 94.31 95 VAL A O 1
ATOM 742 N N . TRP A 1 96 ? 9.789 -31.734 -2.52 1 93.81 96 TRP A N 1
ATOM 743 C CA . TRP A 1 96 ? 9.664 -32.406 -1.234 1 93.81 96 TRP A CA 1
ATOM 744 C C . TRP A 1 96 ? 8.195 -32.688 -0.91 1 93.81 96 TRP A C 1
ATOM 746 O O . TRP A 1 96 ? 7.312 -31.922 -1.283 1 93.81 96 TRP A O 1
ATOM 756 N N . ASP A 1 97 ? 7.977 -33.719 -0.119 1 93.75 97 ASP A N 1
ATOM 757 C CA . ASP A 1 97 ? 6.641 -34.156 0.299 1 93.75 97 ASP A CA 1
ATOM 758 C C . ASP A 1 97 ? 5.941 -33.031 1.088 1 93.75 97 ASP A C 1
ATOM 760 O O . ASP A 1 97 ? 4.727 -32.875 0.971 1 93.75 97 ASP A O 1
ATOM 764 N N . ASP A 1 98 ? 6.703 -32.312 1.862 1 94.69 98 ASP A N 1
ATOM 765 C CA . ASP A 1 98 ? 6.145 -31.266 2.711 1 94.69 98 ASP A CA 1
ATOM 766 C C . ASP A 1 98 ? 5.367 -30.234 1.882 1 94.69 98 ASP A C 1
ATOM 768 O O . ASP A 1 98 ? 4.328 -29.734 2.32 1 94.69 98 ASP A O 1
ATOM 772 N N . PHE A 1 99 ? 5.934 -29.938 0.779 1 97.12 99 PHE A N 1
ATOM 773 C CA . PHE A 1 99 ? 5.285 -28.953 -0.075 1 97.12 99 PHE A CA 1
ATOM 774 C C . PHE A 1 99 ? 3.93 -29.453 -0.557 1 97.12 99 PHE A C 1
ATOM 776 O O . PHE A 1 99 ? 2.949 -28.719 -0.56 1 97.12 99 PHE A O 1
ATOM 783 N N . TRP A 1 100 ? 3.838 -30.625 -0.907 1 96.81 100 TRP A N 1
ATOM 784 C CA . TRP A 1 100 ? 2.604 -31.203 -1.422 1 96.81 100 TRP A CA 1
ATOM 785 C C . TRP A 1 100 ? 1.594 -31.422 -0.3 1 96.81 100 TRP A C 1
ATOM 787 O O . TRP A 1 100 ? 0.384 -31.328 -0.519 1 96.81 100 TRP A O 1
ATOM 797 N N . ASP A 1 101 ? 2.105 -31.672 0.885 1 94.94 101 ASP A N 1
ATOM 798 C CA . ASP A 1 101 ? 1.22 -31.656 2.047 1 94.94 101 ASP A CA 1
ATOM 799 C C . ASP A 1 101 ? 0.582 -30.281 2.223 1 94.94 101 ASP A C 1
ATOM 801 O O . ASP A 1 101 ? -0.61 -30.172 2.52 1 94.94 101 ASP A O 1
ATOM 805 N N . ALA A 1 102 ? 1.398 -29.25 2.07 1 94.94 102 ALA A N 1
ATOM 806 C CA . ALA A 1 102 ? 0.906 -27.891 2.201 1 94.94 102 ALA A CA 1
ATOM 807 C C . ALA A 1 102 ? -0.128 -27.562 1.124 1 94.94 102 ALA A C 1
ATOM 809 O O . ALA A 1 102 ? -1.161 -26.953 1.406 1 94.94 102 ALA A O 1
ATOM 810 N N . LEU A 1 103 ? 0.102 -28 -0.083 1 95.38 103 LEU A N 1
ATOM 811 C CA . LEU A 1 103 ? -0.815 -27.766 -1.191 1 95.38 103 LEU A CA 1
ATOM 812 C C . LEU A 1 103 ? -2.141 -28.484 -0.968 1 95.38 103 LEU A C 1
ATOM 814 O O . LEU A 1 103 ? -3.209 -27.922 -1.232 1 95.38 103 LEU A O 1
ATOM 818 N N . LYS A 1 104 ? -1.984 -29.688 -0.545 1 92.56 104 LYS A N 1
ATOM 819 C CA . LYS A 1 104 ? -3.189 -30.453 -0.26 1 92.56 104 LYS A CA 1
ATOM 820 C C . LYS A 1 104 ? -4.039 -29.766 0.811 1 92.56 104 LYS A C 1
ATOM 822 O O . LYS A 1 104 ? -5.254 -29.656 0.66 1 92.56 104 LYS A O 1
ATOM 827 N N . ALA A 1 105 ? -3.406 -29.375 1.856 1 91.25 105 ALA A N 1
ATOM 828 C CA . ALA A 1 105 ? -4.109 -28.703 2.939 1 91.25 105 ALA A CA 1
ATOM 829 C C . ALA A 1 105 ? -4.766 -27.406 2.441 1 91.25 105 ALA A C 1
ATOM 831 O O . ALA A 1 105 ? -5.918 -27.125 2.781 1 91.25 105 ALA A O 1
ATOM 832 N N . LEU A 1 106 ? -4.055 -26.641 1.64 1 93 106 LEU A N 1
ATOM 833 C CA . LEU A 1 106 ? -4.582 -25.391 1.071 1 93 106 LEU A CA 1
ATOM 834 C C . LEU A 1 106 ? -5.797 -25.688 0.194 1 93 106 LEU A C 1
ATOM 836 O O . LEU A 1 106 ? -6.832 -25.031 0.328 1 93 106 LEU A O 1
ATOM 840 N N . GLY A 1 107 ? -5.645 -26.641 -0.687 1 91.19 107 GLY A N 1
ATOM 841 C CA . GLY A 1 107 ? -6.738 -26.984 -1.577 1 91.19 107 GLY A CA 1
ATOM 842 C C . GLY A 1 107 ? -8.016 -27.344 -0.84 1 91.19 107 GLY A C 1
ATOM 843 O O . GLY A 1 107 ? -9.102 -26.922 -1.229 1 91.19 107 GLY A O 1
ATOM 844 N N . ALA A 1 108 ? -7.883 -28.078 0.18 1 87.06 108 ALA A N 1
ATOM 845 C CA . ALA A 1 108 ? -9.031 -28.5 0.976 1 87.06 108 ALA A CA 1
ATOM 846 C C . ALA A 1 108 ? -9.719 -27.297 1.624 1 87.06 108 ALA A C 1
ATOM 848 O O . ALA A 1 108 ? -10.938 -27.297 1.807 1 87.06 108 ALA A O 1
ATOM 849 N N . ARG A 1 109 ? -8.969 -26.297 1.889 1 86.69 109 ARG A N 1
ATOM 850 C CA . ARG A 1 109 ? -9.492 -25.172 2.639 1 86.69 109 ARG A CA 1
ATOM 851 C C . ARG A 1 109 ? -10.055 -24.094 1.702 1 86.69 109 ARG A C 1
ATOM 853 O O . ARG A 1 109 ? -10.859 -23.266 2.115 1 86.69 109 ARG A O 1
ATOM 860 N N . VAL A 1 110 ? -9.586 -24.062 0.497 1 88.38 110 VAL A N 1
ATOM 861 C CA . VAL A 1 110 ? -10 -22.969 -0.375 1 88.38 110 VAL A CA 1
ATOM 862 C C . VAL A 1 110 ? -11.039 -23.469 -1.376 1 88.38 110 VAL A C 1
ATOM 864 O O . VAL A 1 110 ? -11.82 -22.672 -1.909 1 88.38 110 VAL A O 1
ATOM 867 N N . ARG A 1 111 ? -11.07 -24.75 -1.518 1 80.19 111 ARG A N 1
ATOM 868 C CA . ARG A 1 111 ? -11.977 -25.312 -2.506 1 80.19 111 ARG A CA 1
ATOM 869 C C . ARG A 1 111 ? -13.43 -24.969 -2.174 1 80.19 111 ARG A C 1
ATOM 871 O O . ARG A 1 111 ? -13.867 -25.172 -1.038 1 80.19 111 ARG A O 1
ATOM 878 N N . ASP A 1 112 ? -14.094 -24.391 -3.086 1 76.31 112 ASP A N 1
ATOM 879 C CA . ASP A 1 112 ? -15.523 -24.094 -3.094 1 76.31 112 ASP A CA 1
ATOM 880 C C . ASP A 1 112 ? -15.859 -22.984 -2.092 1 76.31 112 ASP A C 1
ATOM 882 O O . ASP A 1 112 ? -17.016 -22.797 -1.73 1 76.31 112 ASP A O 1
ATOM 886 N N . ARG A 1 113 ? -14.867 -22.422 -1.485 1 82.31 113 ARG A N 1
ATOM 887 C CA . ARG A 1 113 ? -15.117 -21.281 -0.607 1 82.31 113 ARG A CA 1
ATOM 888 C C . ARG A 1 113 ? -15.148 -19.984 -1.396 1 82.31 113 ARG A C 1
ATOM 890 O O . ARG A 1 113 ? -16.094 -19.203 -1.285 1 82.31 113 ARG A O 1
ATOM 897 N N . ALA A 1 114 ? -14.133 -19.781 -2.145 1 77.44 114 ALA A N 1
ATOM 898 C CA . ALA A 1 114 ? -13.984 -18.516 -2.846 1 77.44 114 ALA A CA 1
ATOM 899 C C . ALA A 1 114 ? -14.516 -18.609 -4.273 1 77.44 114 ALA A C 1
ATOM 901 O O . ALA A 1 114 ? -14.867 -17.594 -4.883 1 77.44 114 ALA A O 1
ATOM 902 N N . PHE A 1 115 ? -14.539 -19.734 -4.812 1 80.88 115 PHE A N 1
ATOM 903 C CA . PHE A 1 115 ? -14.938 -20 -6.191 1 80.88 115 PHE A CA 1
ATOM 904 C C . PHE A 1 115 ? -15.562 -21.375 -6.312 1 80.88 115 PHE A C 1
ATOM 906 O O . PHE A 1 115 ? -15.359 -22.234 -5.453 1 80.88 115 PHE A O 1
ATOM 913 N N . THR A 1 116 ? -16.328 -21.422 -7.297 1 84.38 116 THR A N 1
ATOM 914 C CA . THR A 1 116 ? -16.969 -22.719 -7.551 1 84.38 116 THR A CA 1
ATOM 915 C C . THR A 1 116 ? -16.406 -23.344 -8.812 1 84.38 116 THR A C 1
ATOM 917 O O . THR A 1 116 ? -16.156 -22.656 -9.805 1 84.38 116 THR A O 1
ATOM 920 N N . GLY A 1 117 ? -16.078 -24.641 -8.742 1 88.88 117 GLY A N 1
ATOM 921 C CA . GLY A 1 117 ? -15.781 -25.422 -9.938 1 88.88 117 GLY A CA 1
ATOM 922 C C . GLY A 1 117 ? -14.328 -25.328 -10.367 1 88.88 117 GLY A C 1
ATOM 923 O O . GLY A 1 117 ? -13.977 -25.75 -11.477 1 88.88 117 GLY A O 1
ATOM 924 N N . LEU A 1 118 ? -13.508 -24.734 -9.648 1 93.25 118 LEU A N 1
ATOM 925 C CA . LEU A 1 118 ? -12.094 -24.672 -10 1 93.25 118 LEU A CA 1
ATOM 926 C C . LEU A 1 118 ? -11.297 -25.734 -9.25 1 93.25 118 LEU A C 1
ATOM 928 O O . LEU A 1 118 ? -11.641 -26.094 -8.117 1 93.25 118 LEU A O 1
ATOM 932 N N . VAL A 1 119 ? -10.289 -26.266 -9.93 1 93.38 119 VAL A N 1
ATOM 933 C CA . VAL A 1 119 ? -9.398 -27.25 -9.32 1 93.38 119 VAL A CA 1
ATOM 934 C C . VAL A 1 119 ? -7.957 -26.766 -9.398 1 93.38 119 VAL A C 1
ATOM 936 O O . VAL A 1 119 ? -7.625 -25.922 -10.25 1 93.38 119 VAL A O 1
ATOM 939 N N . MET A 1 120 ? -7.184 -27.234 -8.492 1 95.12 120 MET A N 1
ATOM 940 C CA . MET A 1 120 ? -5.77 -26.875 -8.516 1 95.12 120 MET A CA 1
ATOM 941 C C . MET A 1 120 ? -5.125 -27.266 -9.836 1 95.12 120 MET A C 1
ATOM 943 O O . MET A 1 120 ? -5.277 -28.406 -10.281 1 95.12 120 MET A O 1
ATOM 947 N N . ASN A 1 121 ? -4.379 -26.391 -10.5 1 96.19 121 ASN A N 1
ATOM 948 C CA . ASN A 1 121 ? -3.871 -26.719 -11.828 1 96.19 121 ASN A CA 1
ATOM 949 C C . ASN A 1 121 ? -2.355 -26.891 -11.828 1 96.19 121 ASN A C 1
ATOM 951 O O . ASN A 1 121 ? -1.739 -27.031 -12.883 1 96.19 121 ASN A O 1
ATOM 955 N N . TYR A 1 122 ? -1.646 -26.75 -10.672 1 96.75 122 TYR A N 1
ATOM 956 C CA . TYR A 1 122 ? -0.235 -27.031 -10.438 1 96.75 122 TYR A CA 1
ATOM 957 C C . TYR A 1 122 ? 0.647 -25.906 -10.938 1 96.75 122 TYR A C 1
ATOM 959 O O . TYR A 1 122 ? 1.855 -26.078 -11.109 1 96.75 122 TYR A O 1
ATOM 967 N N . ASP A 1 123 ? 0.081 -24.734 -11.32 1 97.94 123 ASP A N 1
ATOM 968 C CA . ASP A 1 123 ? 0.897 -23.547 -11.539 1 97.94 123 ASP A CA 1
ATOM 969 C C . ASP A 1 123 ? 1.476 -23.016 -10.227 1 97.94 123 ASP A C 1
ATOM 971 O O . ASP A 1 123 ? 0.903 -22.125 -9.602 1 97.94 123 ASP A O 1
ATOM 975 N N . VAL A 1 124 ? 2.635 -23.562 -9.836 1 97.38 124 VAL A N 1
ATOM 976 C CA . VAL A 1 124 ? 3.205 -23.281 -8.523 1 97.38 124 VAL A CA 1
ATOM 977 C C . VAL A 1 124 ? 4.523 -22.531 -8.68 1 97.38 124 VAL A C 1
ATOM 979 O O . VAL A 1 124 ? 5.332 -22.859 -9.555 1 97.38 124 VAL A O 1
ATOM 982 N N . LEU A 1 125 ? 4.684 -21.547 -7.992 1 96.94 125 LEU A N 1
ATOM 983 C CA . LEU A 1 125 ? 5.934 -20.797 -7.867 1 96.94 125 LEU A CA 1
ATOM 984 C C . LEU A 1 125 ? 6.207 -20.438 -6.41 1 96.94 125 LEU A C 1
ATOM 986 O O . LEU A 1 125 ? 5.273 -20.297 -5.613 1 96.94 125 LEU A O 1
ATOM 990 N N . VAL A 1 126 ? 7.477 -20.344 -6.07 1 95.81 126 VAL A N 1
ATOM 991 C CA . VAL A 1 126 ? 7.898 -19.938 -4.73 1 95.81 126 VAL A CA 1
ATOM 992 C C . VAL A 1 126 ? 8.852 -18.75 -4.824 1 95.81 126 VAL A C 1
ATOM 994 O O . VAL A 1 126 ? 9.695 -18.688 -5.719 1 95.81 126 VAL A O 1
ATOM 997 N N . TRP A 1 127 ? 8.719 -17.828 -3.891 1 93.38 127 TRP A N 1
ATOM 998 C CA . TRP A 1 127 ? 9.57 -16.656 -3.854 1 93.38 127 TRP A CA 1
ATOM 999 C C . TRP A 1 127 ? 10.195 -16.469 -2.473 1 93.38 127 TRP A C 1
ATOM 1001 O O . TRP A 1 127 ? 9.555 -16.75 -1.456 1 93.38 127 TRP A O 1
ATOM 1011 N N . VAL A 1 128 ? 11.43 -16.062 -2.512 1 91.5 128 VAL A N 1
ATOM 1012 C CA . VAL A 1 128 ? 12.117 -15.523 -1.338 1 91.5 128 VAL A CA 1
ATOM 1013 C C . VAL A 1 128 ? 12.562 -14.086 -1.602 1 91.5 128 VAL A C 1
ATOM 1015 O O . VAL A 1 128 ? 13.359 -13.836 -2.508 1 91.5 128 VAL A O 1
ATOM 1018 N N . VAL A 1 129 ? 12 -13.195 -0.872 1 88.19 129 VAL A N 1
ATOM 1019 C CA . VAL A 1 129 ? 12.359 -11.789 -1.014 1 88.19 129 VAL A CA 1
ATOM 1020 C C . VAL A 1 129 ? 12.977 -11.281 0.288 1 88.19 129 VAL A C 1
ATOM 1022 O O . VAL A 1 129 ? 12.305 -11.219 1.319 1 88.19 129 VAL A O 1
ATOM 1025 N N . ASP A 1 130 ? 14.188 -10.984 0.216 1 81.81 130 ASP A N 1
ATOM 1026 C CA . ASP A 1 130 ? 14.898 -10.414 1.359 1 81.81 130 ASP A CA 1
ATOM 1027 C C . ASP A 1 130 ? 14.922 -8.891 1.28 1 81.81 130 ASP A C 1
ATOM 1029 O O . ASP A 1 130 ? 15.617 -8.32 0.435 1 81.81 130 ASP A O 1
ATOM 1033 N N . PRO A 1 131 ? 14.195 -8.258 2.242 1 75.31 131 PRO A N 1
ATOM 1034 C CA . PRO A 1 131 ? 14.094 -6.801 2.145 1 75.31 131 PRO A CA 1
ATOM 1035 C C . PRO A 1 131 ? 15.391 -6.09 2.516 1 75.31 131 PRO A C 1
ATOM 1037 O O . PRO A 1 131 ? 15.531 -4.887 2.289 1 75.31 131 PRO A O 1
ATOM 1040 N N . THR A 1 132 ? 16.312 -6.777 3.104 1 70.75 132 THR A N 1
ATOM 1041 C CA . THR A 1 132 ? 17.531 -6.152 3.602 1 70.75 132 THR A CA 1
ATOM 1042 C C . THR A 1 132 ? 18.609 -6.117 2.516 1 70.75 132 THR A C 1
ATOM 1044 O O . THR A 1 132 ? 19.641 -5.477 2.684 1 70.75 132 THR A O 1
ATOM 1047 N N . THR A 1 133 ? 18.422 -6.891 1.535 1 63.88 133 THR A N 1
ATOM 1048 C CA . THR A 1 133 ? 19.469 -6.938 0.517 1 63.88 133 THR A CA 1
ATOM 1049 C C . THR A 1 133 ? 19.234 -5.867 -0.546 1 63.88 133 THR A C 1
ATOM 1051 O O . THR A 1 133 ? 18.094 -5.426 -0.75 1 63.88 133 THR A O 1
ATOM 1054 N N . ASP A 1 134 ? 20.266 -5.137 -0.807 1 54.41 134 ASP A N 1
ATOM 1055 C CA . ASP A 1 134 ? 20.266 -4.047 -1.78 1 54.41 134 ASP A CA 1
ATOM 1056 C C . ASP A 1 134 ? 19.562 -4.473 -3.07 1 54.41 134 ASP A C 1
ATOM 1058 O O . ASP A 1 134 ? 19.109 -3.627 -3.842 1 54.41 134 ASP A O 1
ATOM 1062 N N . GLU A 1 135 ? 19.891 -5.758 -3.309 1 49.09 135 GLU A N 1
ATOM 1063 C CA . GLU A 1 135 ? 19.188 -6.094 -4.543 1 49.09 135 GLU A CA 1
ATOM 1064 C C . GLU A 1 135 ? 17.672 -6.035 -4.344 1 49.09 135 GLU A C 1
ATOM 1066 O O . GLU A 1 135 ? 17.109 -6.848 -3.611 1 49.09 135 GLU A O 1
ATOM 1071 N N . LYS A 1 136 ? 17.328 -4.742 -4.266 1 51.56 136 LYS A N 1
ATOM 1072 C CA . LYS A 1 136 ? 15.883 -4.543 -4.234 1 51.56 136 LYS A CA 1
ATOM 1073 C C . LYS A 1 136 ? 15.156 -5.652 -4.996 1 51.56 136 LYS A C 1
ATOM 1075 O O . LYS A 1 136 ? 14.945 -5.543 -6.207 1 51.56 136 LYS A O 1
ATOM 1080 N N . THR A 1 137 ? 15.586 -6.965 -4.539 1 53.5 137 THR A N 1
ATOM 1081 C CA . THR A 1 137 ? 14.914 -8.117 -5.133 1 53.5 137 THR A CA 1
ATOM 1082 C C . THR A 1 137 ? 13.398 -7.988 -4.988 1 53.5 137 THR A C 1
ATOM 1084 O O . THR A 1 137 ? 12.883 -7.824 -3.879 1 53.5 137 THR A O 1
ATOM 1087 N N . SER A 1 138 ? 12.805 -7.25 -5.984 1 61.72 138 SER A N 1
ATOM 1088 C CA . SER A 1 138 ? 11.352 -7.18 -6.023 1 61.72 138 SER A CA 1
ATOM 1089 C C . SER A 1 138 ? 10.758 -8.391 -6.738 1 61.72 138 SER A C 1
ATOM 1091 O O . SER A 1 138 ? 11.43 -9.031 -7.543 1 61.72 138 SER A O 1
ATOM 1093 N N . ALA A 1 139 ? 9.742 -8.93 -6.086 1 75.81 139 ALA A N 1
ATOM 1094 C CA . ALA A 1 139 ? 8.898 -9.883 -6.812 1 75.81 139 ALA A CA 1
ATOM 1095 C C . ALA A 1 139 ? 8.461 -9.305 -8.156 1 75.81 139 ALA A C 1
ATOM 1097 O O . ALA A 1 139 ? 9.102 -8.406 -8.695 1 75.81 139 ALA A O 1
ATOM 1098 N N . PHE A 1 140 ? 7.602 -9.93 -8.82 1 87.12 140 PHE A N 1
ATOM 1099 C CA . PHE A 1 140 ? 7.137 -9.516 -10.141 1 87.12 140 PHE A CA 1
ATOM 1100 C C . PHE A 1 140 ? 6.566 -8.102 -10.102 1 87.12 140 PHE A C 1
ATOM 1102 O O . PHE A 1 140 ? 5.902 -7.723 -9.133 1 87.12 140 PHE A O 1
ATOM 1109 N N . GLY A 1 141 ? 6.988 -7.309 -11.086 1 91.75 141 GLY A N 1
ATOM 1110 C CA . GLY A 1 141 ? 6.312 -6.035 -11.273 1 91.75 141 GLY A CA 1
ATOM 1111 C C . GLY A 1 141 ? 4.848 -6.188 -11.641 1 91.75 141 GLY A C 1
ATOM 1112 O O . GLY A 1 141 ? 4.344 -7.309 -11.758 1 91.75 141 GLY A O 1
ATOM 1113 N N . PRO A 1 142 ? 4.199 -5.094 -11.828 1 95.75 142 PRO A N 1
ATOM 1114 C CA . PRO A 1 142 ? 2.773 -5.148 -12.148 1 95.75 142 PRO A CA 1
ATOM 1115 C C . PRO A 1 142 ? 2.479 -6.012 -13.375 1 95.75 142 PRO A C 1
ATOM 1117 O O . PRO A 1 142 ? 3.119 -5.844 -14.422 1 95.75 142 PRO A O 1
ATOM 1120 N N . HIS A 1 143 ? 1.538 -6.867 -13.242 1 95.94 143 HIS A N 1
ATOM 1121 C CA . HIS A 1 143 ? 1.155 -7.754 -14.336 1 95.94 143 HIS A CA 1
ATOM 1122 C C . HIS A 1 143 ? -0.192 -8.414 -14.062 1 95.94 143 HIS A C 1
ATOM 1124 O O . HIS A 1 143 ? -0.734 -8.297 -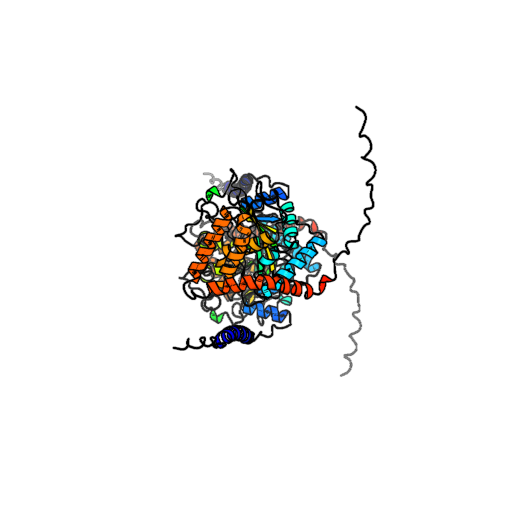12.961 1 95.94 143 HIS A O 1
ATOM 1130 N N . ARG A 1 144 ? -0.703 -8.969 -15.094 1 96.75 144 ARG A N 1
ATOM 1131 C CA . ARG A 1 144 ? -1.807 -9.914 -15.023 1 96.75 144 ARG A CA 1
ATOM 1132 C C . ARG A 1 144 ? -1.308 -11.352 -15.172 1 96.75 144 ARG A C 1
ATOM 1134 O O . ARG A 1 144 ? -0.42 -11.617 -15.984 1 96.75 144 ARG A O 1
ATOM 1141 N N . ASP A 1 145 ? -1.871 -12.18 -14.367 1 96.94 145 ASP A N 1
ATOM 1142 C CA . ASP A 1 145 ? -1.423 -13.562 -14.5 1 96.94 145 ASP A CA 1
ATOM 1143 C C . ASP A 1 145 ? -1.729 -14.117 -15.883 1 96.94 145 ASP A C 1
ATOM 1145 O O . ASP A 1 145 ? -0.94 -14.883 -16.438 1 96.94 145 ASP A O 1
ATOM 1149 N N . ARG A 1 146 ? -2.891 -13.781 -16.406 1 96.62 146 ARG A N 1
ATOM 1150 C CA . ARG A 1 146 ? -3.266 -14.211 -17.75 1 96.62 146 ARG A CA 1
ATOM 1151 C C . ARG A 1 146 ? -3.848 -13.047 -18.562 1 96.62 146 ARG A C 1
ATOM 1153 O O . ARG A 1 146 ? -4.602 -12.234 -18.031 1 96.62 146 ARG A O 1
ATOM 1160 N N . GLN A 1 147 ? -3.439 -13.062 -19.781 1 92.38 147 GLN A N 1
ATOM 1161 C CA . GLN A 1 147 ? -3.994 -12.148 -20.781 1 92.38 147 GLN A CA 1
ATOM 1162 C C . GLN A 1 147 ? -4.375 -12.891 -22.062 1 92.38 147 GLN A C 1
ATOM 1164 O O . GLN A 1 147 ? -3.715 -12.742 -23.094 1 92.38 147 GLN A O 1
ATOM 1169 N N . PRO A 1 148 ? -5.465 -13.539 -22.016 1 92.81 148 PRO A N 1
ATOM 1170 C CA . PRO A 1 148 ? -5.863 -14.297 -23.203 1 92.81 148 PRO A CA 1
ATOM 1171 C C . PRO A 1 148 ? -6.352 -13.406 -24.344 1 92.81 148 PRO A C 1
ATOM 1173 O O . PRO A 1 148 ? -6.785 -12.273 -24.094 1 92.81 148 PRO A O 1
ATOM 1176 N N . GLU A 1 149 ? -6.234 -13.953 -25.562 1 90.06 149 GLU A N 1
ATOM 1177 C CA . GLU A 1 149 ? -6.812 -13.25 -26.703 1 90.06 149 GLU A CA 1
ATOM 1178 C C . GLU A 1 149 ? -8.312 -13.039 -26.516 1 90.06 149 GLU A C 1
ATOM 1180 O O . GLU A 1 149 ? -8.828 -11.953 -26.766 1 90.06 149 GLU A O 1
ATOM 1185 N N . ASP A 1 150 ? -8.938 -14.055 -26.094 1 92.94 150 ASP A N 1
ATOM 1186 C CA . ASP A 1 150 ? -10.352 -13.977 -25.75 1 92.94 150 ASP A CA 1
ATOM 1187 C C . ASP A 1 150 ? -10.547 -13.703 -24.266 1 92.94 150 ASP A C 1
ATOM 1189 O O . ASP A 1 150 ? -10.836 -14.625 -23.484 1 92.94 150 ASP A O 1
ATOM 1193 N N . THR A 1 151 ? -10.477 -12.453 -23.859 1 93.94 151 THR A N 1
ATOM 1194 C CA . THR A 1 151 ? -10.562 -12.078 -22.453 1 93.94 151 THR A CA 1
ATOM 1195 C C . THR A 1 151 ? -11.945 -12.406 -21.891 1 93.94 151 THR A C 1
ATOM 1197 O O . THR A 1 151 ? -12.062 -12.922 -20.781 1 93.94 151 THR A O 1
ATOM 1200 N N . LYS A 1 152 ? -12.961 -12.164 -22.625 1 92.38 152 LYS A N 1
ATOM 1201 C CA . LYS A 1 152 ? -14.328 -12.398 -22.156 1 92.38 152 LYS A CA 1
ATOM 1202 C C . LYS A 1 152 ? -14.555 -13.875 -21.859 1 92.38 152 LYS A C 1
ATOM 1204 O O . LYS A 1 152 ? -15.273 -14.227 -20.922 1 92.38 152 LYS A O 1
ATOM 1209 N N . GLY A 1 153 ? -13.922 -14.711 -22.656 1 94.5 153 GLY A N 1
ATOM 1210 C CA . GLY A 1 153 ? -14.062 -16.156 -22.484 1 94.5 153 GLY A CA 1
ATOM 1211 C C . GLY A 1 153 ? -13.367 -16.672 -21.25 1 94.5 153 GLY A C 1
ATOM 1212 O O . GLY A 1 153 ? -13.547 -17.828 -20.875 1 94.5 153 GLY A O 1
ATOM 1213 N N . SER A 1 154 ? -12.641 -15.844 -20.625 1 96.25 154 SER A N 1
ATOM 1214 C CA . SER A 1 154 ? -11.914 -16.25 -19.422 1 96.25 154 SER A CA 1
ATOM 1215 C C . SER A 1 154 ? -12.75 -16.031 -18.172 1 96.25 154 SER A C 1
ATOM 1217 O O . SER A 1 154 ? -12.266 -16.234 -17.047 1 96.25 154 SER A O 1
ATOM 1219 N N . PHE A 1 155 ? -13.969 -15.688 -18.359 1 95.62 155 PHE A N 1
ATOM 1220 C CA . PHE A 1 155 ? -14.969 -15.57 -17.297 1 95.62 155 PHE A CA 1
ATOM 1221 C C . PHE A 1 155 ? -16.172 -16.453 -17.594 1 95.62 155 PHE A C 1
ATOM 1223 O O . PHE A 1 155 ? -16.406 -16.828 -18.75 1 95.62 155 PHE A O 1
ATOM 1230 N N . ARG A 1 156 ? -16.844 -16.891 -16.562 1 91.19 156 ARG A N 1
ATOM 1231 C CA . ARG A 1 156 ? -18.016 -17.719 -16.797 1 91.19 156 ARG A CA 1
ATOM 1232 C C . ARG A 1 156 ? -19.203 -17.234 -15.977 1 91.19 156 ARG A C 1
ATOM 1234 O O . ARG A 1 156 ? -19.031 -16.578 -14.953 1 91.19 156 ARG A O 1
ATOM 1241 N N . GLY A 1 157 ? -20.344 -17.609 -16.484 1 82.19 157 GLY A N 1
ATOM 1242 C CA . GLY A 1 157 ? -21.594 -17.297 -15.812 1 82.19 157 GLY A CA 1
ATOM 1243 C C . GLY A 1 157 ? -22.047 -15.859 -16 1 82.19 157 GLY A C 1
ATOM 1244 O O . GLY A 1 157 ? -21.297 -15.039 -16.547 1 82.19 157 GLY A O 1
ATOM 1245 N N . GLU A 1 158 ? -23.203 -15.617 -15.547 1 79.62 158 GLU A N 1
ATOM 1246 C CA . GLU A 1 158 ? -23.797 -14.289 -15.641 1 79.62 158 GLU A CA 1
ATOM 1247 C C . GLU A 1 158 ? -23.125 -13.312 -14.672 1 79.62 158 GLU A C 1
ATOM 1249 O O . GLU A 1 158 ? -23.094 -12.109 -14.906 1 79.62 158 GLU A O 1
ATOM 1254 N N . ASP A 1 159 ? -22.453 -13.984 -13.711 1 78.12 159 ASP A N 1
ATOM 1255 C CA . ASP A 1 159 ? -21.891 -13.125 -12.672 1 78.12 159 ASP A CA 1
ATOM 1256 C C . ASP A 1 159 ? -20.422 -12.797 -12.969 1 78.12 159 ASP A C 1
ATOM 1258 O O . ASP A 1 159 ? -19.797 -12.062 -12.211 1 78.12 159 ASP A O 1
ATOM 1262 N N . GLY A 1 160 ? -19.938 -13.43 -14.055 1 88.12 160 GLY A N 1
ATOM 1263 C CA . GLY A 1 160 ? -18.578 -13.086 -14.461 1 88.12 160 GLY A CA 1
ATOM 1264 C C . GLY A 1 160 ? -17.516 -13.711 -13.57 1 88.12 160 GLY A C 1
ATOM 1265 O O . GLY A 1 160 ? -16.5 -13.078 -13.281 1 88.12 160 GLY A O 1
ATOM 1266 N N . GLN A 1 161 ? -17.766 -14.914 -13.094 1 91.62 161 GLN A N 1
ATOM 1267 C CA . GLN A 1 161 ? -16.766 -15.586 -12.266 1 91.62 161 GLN A CA 1
ATOM 1268 C C . GLN A 1 161 ? -15.5 -15.867 -13.062 1 91.62 161 GLN A C 1
ATOM 1270 O O . GLN A 1 161 ? -15.555 -16.406 -14.172 1 91.62 161 GLN A O 1
ATOM 1275 N N . ALA A 1 162 ? -14.406 -15.547 -12.508 1 95.75 162 ALA A N 1
ATOM 1276 C CA . ALA A 1 162 ? -13.117 -15.836 -13.141 1 95.75 162 ALA A CA 1
ATOM 1277 C C . ALA A 1 162 ? -12.891 -17.344 -13.25 1 95.75 162 ALA A C 1
ATOM 1279 O O . ALA A 1 162 ? -13.195 -18.094 -12.32 1 95.75 162 ALA A O 1
ATOM 1280 N N . ARG A 1 163 ? -12.32 -17.766 -14.344 1 96.44 163 ARG A N 1
ATOM 1281 C CA . ARG A 1 163 ? -12.078 -19.172 -14.578 1 96.44 163 ARG A CA 1
ATOM 1282 C C . ARG A 1 163 ? -10.688 -19.578 -14.094 1 96.44 163 ARG A C 1
ATOM 1284 O O . ARG A 1 163 ? -10.281 -20.734 -14.25 1 96.44 163 ARG A O 1
ATOM 1291 N N . TYR A 1 164 ? -10.008 -18.656 -13.562 1 97.19 164 TYR A N 1
ATOM 1292 C CA . TYR A 1 164 ? -8.68 -18.875 -13 1 97.19 164 TYR A CA 1
ATOM 1293 C C . TYR A 1 164 ? -8.461 -17.984 -11.773 1 97.19 164 TYR A C 1
ATOM 1295 O O . TYR A 1 164 ? -8.68 -16.766 -11.836 1 97.19 164 TYR A O 1
ATOM 1303 N N . VAL A 1 165 ? -8.023 -18.594 -10.672 1 96.94 165 VAL A N 1
ATOM 1304 C CA . VAL A 1 165 ? -7.742 -17.891 -9.422 1 96.94 165 VAL A CA 1
ATOM 1305 C C . VAL A 1 165 ? -6.41 -18.375 -8.852 1 96.94 165 VAL A C 1
ATOM 1307 O O . VAL A 1 165 ? -6.113 -19.578 -8.875 1 96.94 165 VAL A O 1
ATOM 1310 N N . THR A 1 166 ? -5.629 -17.469 -8.414 1 97.81 166 THR A N 1
ATOM 1311 C CA . THR A 1 166 ? -4.355 -17.781 -7.773 1 97.81 166 THR A CA 1
ATOM 1312 C C . THR A 1 166 ? -4.469 -17.641 -6.258 1 97.81 166 THR A C 1
ATOM 1314 O O . THR A 1 166 ? -5.074 -16.688 -5.758 1 97.81 166 THR A O 1
ATOM 1317 N N . ALA A 1 167 ? -3.984 -18.641 -5.559 1 97.06 167 ALA A N 1
ATOM 1318 C CA . ALA A 1 167 ? -3.775 -18.516 -4.117 1 97.06 167 ALA A CA 1
ATOM 1319 C C . ALA A 1 167 ? -2.336 -18.125 -3.803 1 97.06 167 ALA A C 1
ATOM 1321 O O . ALA A 1 167 ? -1.392 -18.75 -4.285 1 97.06 167 ALA A O 1
ATOM 1322 N N . TRP A 1 168 ? -2.156 -17.062 -3.125 1 97.38 168 TRP A N 1
ATOM 1323 C CA . TRP A 1 168 ? -0.866 -16.531 -2.699 1 97.38 168 TRP A CA 1
ATOM 1324 C C . TRP A 1 168 ? -0.695 -16.656 -1.188 1 97.38 168 TRP A C 1
ATOM 1326 O O . TRP A 1 168 ? -1.47 -16.094 -0.418 1 97.38 168 TRP A O 1
ATOM 1336 N N . VAL A 1 169 ? 0.36 -17.422 -0.744 1 96.5 169 VAL A N 1
ATOM 1337 C CA . VAL A 1 169 ? 0.417 -17.891 0.636 1 96.5 169 VAL A CA 1
ATOM 1338 C C . VAL A 1 169 ? 1.795 -17.609 1.226 1 96.5 169 VAL A C 1
ATOM 1340 O O . VAL A 1 169 ? 2.797 -18.188 0.795 1 96.5 169 VAL A O 1
ATOM 1343 N N . PRO A 1 170 ? 1.813 -16.75 2.254 1 95.44 170 PRO A N 1
ATOM 1344 C CA . PRO A 1 170 ? 3.062 -16.688 3.016 1 95.44 170 PRO A CA 1
ATOM 1345 C C . PRO A 1 170 ? 3.348 -17.969 3.797 1 95.44 170 PRO A C 1
ATOM 1347 O O . PRO A 1 170 ? 2.449 -18.516 4.449 1 95.44 170 PRO A O 1
ATOM 1350 N N . LEU A 1 171 ? 4.438 -18.656 3.75 1 92.06 171 LEU A N 1
ATOM 1351 C CA . LEU A 1 171 ? 4.73 -19.969 4.312 1 92.06 171 LEU A CA 1
ATOM 1352 C C . LEU A 1 171 ? 5.02 -19.875 5.805 1 92.06 171 LEU A C 1
ATOM 1354 O O . LEU A 1 171 ? 4.504 -20.672 6.594 1 92.06 171 LEU A O 1
ATOM 1358 N N . PHE A 1 172 ? 5.812 -18.859 6.324 1 89.25 172 PHE A N 1
ATOM 1359 C CA . PHE A 1 172 ? 6.156 -18.875 7.742 1 89.25 172 PHE A CA 1
ATOM 1360 C C . PHE A 1 172 ? 6.094 -17.469 8.336 1 89.25 172 PHE A C 1
ATOM 1362 O O . PHE A 1 172 ? 5.535 -17.281 9.414 1 89.25 172 PHE A O 1
ATOM 1369 N N . HIS A 1 173 ? 6.59 -16.594 7.695 1 91.44 173 HIS A N 1
ATOM 1370 C CA . HIS A 1 173 ? 6.543 -15.219 8.164 1 91.44 173 HIS A CA 1
ATOM 1371 C C . HIS A 1 173 ? 5.441 -14.43 7.457 1 91.44 173 HIS A C 1
ATOM 1373 O O . HIS A 1 173 ? 5.113 -14.719 6.305 1 91.44 173 HIS A O 1
ATOM 1379 N N . ASP A 1 174 ? 4.906 -13.438 8.195 1 93.88 174 ASP A N 1
ATOM 1380 C CA . ASP A 1 174 ? 3.91 -12.555 7.598 1 93.88 174 ASP A CA 1
ATOM 1381 C C . ASP A 1 174 ? 4.477 -11.82 6.383 1 93.88 174 ASP A C 1
ATOM 1383 O O . ASP A 1 174 ? 5.66 -11.477 6.359 1 93.88 174 ASP A O 1
ATOM 1387 N N . ALA A 1 175 ? 3.66 -11.688 5.355 1 94.38 175 ALA A N 1
ATOM 1388 C CA . ALA A 1 175 ? 3.945 -10.75 4.27 1 94.38 175 ALA A CA 1
ATOM 1389 C C . ALA A 1 175 ? 3.361 -9.375 4.566 1 94.38 175 ALA A C 1
ATOM 1391 O O . ALA A 1 175 ? 2.143 -9.195 4.562 1 94.38 175 ALA A O 1
ATOM 1392 N N . THR A 1 176 ? 4.18 -8.453 4.836 1 92.75 176 THR A N 1
ATOM 1393 C CA . THR A 1 176 ? 3.766 -7.117 5.258 1 92.75 176 THR A CA 1
ATOM 1394 C C . THR A 1 176 ? 4.199 -6.07 4.238 1 92.75 176 THR A C 1
ATOM 1396 O O . THR A 1 176 ? 4.891 -6.387 3.268 1 92.75 176 THR A O 1
ATOM 1399 N N . THR A 1 177 ? 3.781 -4.859 4.457 1 90.94 177 THR A N 1
ATOM 1400 C CA . THR A 1 177 ? 4.18 -3.756 3.588 1 90.94 177 THR A CA 1
ATOM 1401 C C . THR A 1 177 ? 5.676 -3.49 3.701 1 90.94 177 THR A C 1
ATOM 1403 O O . THR A 1 177 ? 6.262 -2.824 2.846 1 90.94 177 THR A O 1
ATOM 1406 N N . ARG A 1 178 ? 6.324 -4.094 4.664 1 87 178 ARG A N 1
ATOM 1407 C CA . ARG A 1 178 ? 7.742 -3.855 4.906 1 87 178 ARG A CA 1
ATOM 1408 C C . ARG A 1 178 ? 8.602 -4.875 4.172 1 87 178 ARG A C 1
ATOM 1410 O O . ARG A 1 178 ? 9.773 -4.621 3.889 1 87 178 ARG A O 1
ATOM 1417 N N . ASN A 1 179 ? 8.023 -6.031 3.889 1 89.38 179 ASN A N 1
ATOM 1418 C CA . ASN A 1 179 ? 8.836 -7.09 3.299 1 89.38 179 ASN A CA 1
ATOM 1419 C C . ASN A 1 179 ? 8.219 -7.613 2.004 1 89.38 179 ASN A C 1
ATOM 1421 O O . ASN A 1 179 ? 8.297 -8.812 1.714 1 89.38 179 ASN A O 1
ATOM 1425 N N . SER A 1 180 ? 7.418 -6.691 1.308 1 90.94 180 SER A N 1
ATOM 1426 C CA . SER A 1 180 ? 7.02 -6.941 -0.073 1 90.94 180 SER A CA 1
ATOM 1427 C C . SER A 1 180 ? 5.746 -7.777 -0.137 1 90.94 180 SER A C 1
ATOM 1429 O O . SER A 1 180 ? 5.68 -8.773 -0.863 1 90.94 180 SER A O 1
ATOM 1431 N N . CYS A 1 181 ? 4.75 -7.379 0.571 1 94.06 181 CYS A N 1
ATOM 1432 C CA . CYS A 1 181 ? 3.441 -7.973 0.333 1 94.06 181 CYS A CA 1
ATOM 1433 C C . CYS A 1 181 ? 2.928 -7.625 -1.059 1 94.06 181 CYS A C 1
ATOM 1435 O O . CYS A 1 181 ? 3.539 -6.82 -1.767 1 94.06 181 CYS A O 1
ATOM 1437 N N . LEU A 1 182 ? 1.87 -8.227 -1.463 1 95.94 182 LEU A N 1
ATOM 1438 C CA . LEU A 1 182 ? 1.255 -7.957 -2.758 1 95.94 182 LEU A CA 1
ATOM 1439 C C . LEU A 1 182 ? 0.536 -6.613 -2.748 1 95.94 182 LEU A C 1
ATOM 1441 O O . LEU A 1 182 ? -0.021 -6.211 -1.724 1 95.94 182 LEU A O 1
ATOM 1445 N N . TYR A 1 183 ? 0.625 -5.996 -3.832 1 96.25 183 TYR A N 1
ATOM 1446 C CA . TYR A 1 183 ? -0.202 -4.84 -4.164 1 96.25 183 TYR A CA 1
ATOM 1447 C C . TYR A 1 183 ? -1.076 -5.125 -5.379 1 96.25 183 TYR A C 1
ATOM 1449 O O . TYR A 1 183 ? -0.768 -6.012 -6.18 1 96.25 183 TYR A O 1
ATOM 1457 N N . CYS A 1 184 ? -2.18 -4.363 -5.477 1 97.25 184 CYS A N 1
ATOM 1458 C CA . CYS A 1 184 ? -3.033 -4.57 -6.641 1 97.25 184 CYS A CA 1
ATOM 1459 C C . CYS A 1 184 ? -3.836 -3.314 -6.961 1 97.25 184 CYS A C 1
ATOM 1461 O O . CYS A 1 184 ? -3.791 -2.338 -6.211 1 97.25 184 CYS A O 1
ATOM 1463 N N . VAL A 1 185 ? -4.34 -3.287 -8.125 1 96.94 185 VAL A N 1
ATOM 1464 C CA . VAL A 1 185 ? -5.438 -2.4 -8.492 1 96.94 185 VAL A CA 1
ATOM 1465 C C . VAL A 1 185 ? -6.75 -3.184 -8.516 1 96.94 185 VAL A C 1
ATOM 1467 O O . VAL A 1 185 ? -6.949 -4.039 -9.375 1 96.94 185 VAL A O 1
ATOM 1470 N N . PRO A 1 186 ? -7.641 -2.877 -7.539 1 95.56 186 PRO A N 1
ATOM 1471 C CA . PRO A 1 186 ? -8.891 -3.641 -7.496 1 95.56 186 PRO A CA 1
ATOM 1472 C C . PRO A 1 186 ? -9.633 -3.633 -8.828 1 95.56 186 PRO A C 1
ATOM 1474 O O . PRO A 1 186 ? -9.578 -2.645 -9.57 1 95.56 186 PRO A O 1
ATOM 1477 N N . ARG A 1 187 ? -10.305 -4.75 -9.086 1 95.94 187 ARG A N 1
ATOM 1478 C CA . ARG A 1 187 ? -10.914 -4.984 -10.391 1 95.94 187 ARG A CA 1
ATOM 1479 C C . ARG A 1 187 ? -11.852 -3.846 -10.773 1 95.94 187 ARG A C 1
ATOM 1481 O O . ARG A 1 187 ? -11.914 -3.451 -11.938 1 95.94 187 ARG A O 1
ATOM 1488 N N . GLU A 1 188 ? -12.617 -3.283 -9.797 1 91.94 188 GLU A N 1
ATOM 1489 C CA . GLU A 1 188 ? -13.609 -2.258 -10.086 1 91.94 188 GLU A CA 1
ATOM 1490 C C . GLU A 1 188 ? -12.953 -0.96 -10.547 1 91.94 188 GLU A C 1
ATOM 1492 O O . GLU A 1 188 ? -13.617 -0.093 -11.125 1 91.94 188 GLU A O 1
ATOM 1497 N N . CYS A 1 189 ? -11.641 -0.858 -10.352 1 93.75 189 CYS A N 1
ATOM 1498 C CA . CYS A 1 189 ? -10.906 0.348 -10.719 1 93.75 189 CYS A CA 1
ATOM 1499 C C . CYS A 1 189 ? -10.078 0.122 -11.984 1 93.75 189 CYS A C 1
ATOM 1501 O O . CYS A 1 189 ? -9.258 0.965 -12.352 1 93.75 189 CYS A O 1
ATOM 1503 N N . ASP A 1 190 ? -10.234 -0.991 -12.648 1 96.5 190 ASP A N 1
ATOM 1504 C CA . ASP A 1 190 ? -9.461 -1.388 -13.812 1 96.5 190 ASP A CA 1
ATOM 1505 C C . ASP A 1 190 ? -10.359 -1.593 -15.031 1 96.5 190 ASP A C 1
ATOM 1507 O O . ASP A 1 190 ? -10.984 -2.646 -15.18 1 96.5 190 ASP A O 1
ATOM 1511 N N . PRO A 1 191 ? -10.312 -0.646 -15.945 1 95.44 191 PRO A N 1
ATOM 1512 C CA . PRO A 1 191 ? -11.164 -0.799 -17.141 1 95.44 191 PRO A CA 1
ATOM 1513 C C . PRO A 1 191 ? -10.734 -1.973 -18.016 1 95.44 191 PRO A C 1
ATOM 1515 O O . PRO A 1 191 ? -11.539 -2.49 -18.797 1 95.44 191 PRO A O 1
ATOM 1518 N N . GLY A 1 192 ? -9.547 -2.428 -17.891 1 95.69 192 GLY A N 1
ATOM 1519 C CA . GLY A 1 192 ? -9.031 -3.504 -18.719 1 95.69 192 GLY A CA 1
ATOM 1520 C C . GLY A 1 192 ? -9.312 -4.883 -18.156 1 95.69 192 GLY A C 1
ATOM 1521 O O . GLY A 1 192 ? -9.008 -5.895 -18.797 1 95.69 192 GLY A O 1
ATOM 1522 N N . TYR A 1 193 ? -10.023 -4.914 -17 1 96.5 193 TYR A N 1
ATOM 1523 C CA . TYR A 1 193 ? -10.203 -6.188 -16.328 1 96.5 193 TYR A CA 1
ATOM 1524 C C . TYR A 1 193 ? -11.023 -7.156 -17.172 1 96.5 193 TYR A C 1
ATOM 1526 O O . TYR A 1 193 ? -10.594 -8.273 -17.438 1 96.5 193 TYR A O 1
ATOM 1534 N N . PHE A 1 194 ? -12.18 -6.73 -17.688 1 94.81 194 PHE A N 1
ATOM 1535 C CA . PHE A 1 194 ? -13.055 -7.566 -18.5 1 94.81 194 PHE A CA 1
ATOM 1536 C C . PHE A 1 194 ? -12.789 -7.352 -19.984 1 94.81 194 PHE A C 1
ATOM 1538 O O . PHE A 1 194 ? -12.875 -8.289 -20.781 1 94.81 194 PHE A O 1
ATOM 1545 N N . GLU A 1 195 ? -12.328 -6.125 -20.312 1 93 195 GLU A N 1
ATOM 1546 C CA . GLU A 1 195 ? -12.266 -5.73 -21.719 1 93 195 GLU A CA 1
ATOM 1547 C C . GLU A 1 195 ? -10.953 -6.18 -22.359 1 93 195 GLU A C 1
ATOM 1549 O O . GLU A 1 195 ? -10.867 -6.312 -23.578 1 93 195 GLU A O 1
ATOM 1554 N N . GLY A 1 196 ? -10.016 -6.398 -21.562 1 94.19 196 GLY A N 1
ATOM 1555 C CA . GLY A 1 196 ? -8.703 -6.719 -22.109 1 94.19 196 GLY A CA 1
ATOM 1556 C C . GLY A 1 196 ? -7.828 -5.5 -22.312 1 94.19 196 GLY A C 1
ATOM 1557 O O . GLY A 1 196 ? -8.266 -4.367 -22.094 1 94.19 196 GLY A O 1
ATOM 1558 N N . ASP A 1 197 ? -6.559 -5.781 -22.578 1 93.38 197 ASP A N 1
ATOM 1559 C CA . ASP A 1 197 ? -5.578 -4.723 -22.812 1 93.38 197 ASP A CA 1
ATOM 1560 C C . ASP A 1 197 ? -5.289 -4.551 -24.297 1 93.38 197 ASP A C 1
ATOM 1562 O O . ASP A 1 197 ? -5.324 -5.523 -25.062 1 93.38 197 ASP A O 1
ATOM 1566 N N . ASP A 1 198 ? -5.055 -3.289 -24.656 1 88.94 198 ASP A N 1
ATOM 1567 C CA . ASP A 1 198 ? -4.621 -3 -26.031 1 88.94 198 ASP A CA 1
ATOM 1568 C C . ASP A 1 198 ? -3.111 -3.154 -26.172 1 88.94 198 ASP A C 1
ATOM 1570 O O . ASP A 1 198 ? -2.344 -2.365 -25.609 1 88.94 198 ASP A O 1
ATOM 1574 N N . ASP A 1 199 ? -2.68 -4.121 -26.953 1 83.62 199 ASP A N 1
ATOM 1575 C CA . ASP A 1 199 ? -1.259 -4.414 -27.109 1 83.62 199 ASP A CA 1
ATOM 1576 C C . ASP A 1 199 ? -0.514 -3.223 -27.703 1 83.62 199 ASP A C 1
ATOM 1578 O O . ASP A 1 199 ? 0.686 -3.055 -27.469 1 83.62 199 ASP A O 1
ATOM 1582 N N . ASP A 1 200 ? -1.204 -2.443 -28.391 1 87.31 200 ASP A N 1
ATOM 1583 C CA . ASP A 1 200 ? -0.593 -1.29 -29.047 1 87.31 200 ASP A CA 1
ATOM 1584 C C . ASP A 1 200 ? -0.884 -0.004 -28.281 1 87.31 200 ASP A C 1
ATOM 1586 O O . ASP A 1 200 ? -0.563 1.091 -28.75 1 87.31 200 ASP A O 1
ATOM 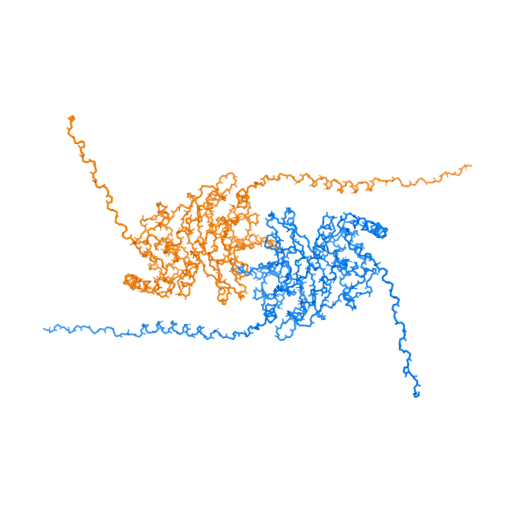1590 N N . GLY A 1 201 ? -1.499 -0.219 -27.203 1 88.12 201 GLY A N 1
ATOM 1591 C CA . GLY A 1 201 ? -1.899 0.949 -26.438 1 88.12 201 GLY A CA 1
ATOM 1592 C C . GLY A 1 201 ? -1.006 1.21 -25.25 1 88.12 201 GLY A C 1
ATOM 1593 O O . GLY A 1 201 ? 0.145 0.77 -25.219 1 88.12 201 GLY A O 1
ATOM 1594 N N . ASP A 1 202 ? -1.543 2.055 -24.375 1 87.88 202 ASP A N 1
ATOM 1595 C CA . ASP A 1 202 ? -0.82 2.414 -23.156 1 87.88 202 ASP A CA 1
ATOM 1596 C C . ASP A 1 202 ? -0.66 1.206 -22.234 1 87.88 202 ASP A C 1
ATOM 1598 O O . ASP A 1 202 ? -1.462 0.271 -22.281 1 87.88 202 ASP A O 1
ATOM 1602 N N . ASP A 1 203 ? 0.33 1.271 -21.469 1 91.62 203 ASP A N 1
ATOM 1603 C CA . ASP A 1 203 ? 0.524 0.292 -20.406 1 91.62 203 ASP A CA 1
ATOM 1604 C C . ASP A 1 203 ? -0.726 0.171 -19.547 1 91.62 203 ASP A C 1
ATOM 1606 O O . ASP A 1 203 ? -1.367 1.175 -19.219 1 91.62 203 ASP A O 1
ATOM 1610 N N . PRO A 1 204 ? -1.118 -1.063 -19.25 1 93.81 204 PRO A N 1
ATOM 1611 C CA . PRO A 1 204 ? -2.326 -1.284 -18.453 1 93.81 204 PRO A CA 1
ATOM 1612 C C . PRO A 1 204 ? -2.348 -0.45 -17.172 1 93.81 204 PRO A C 1
ATOM 1614 O O . PRO A 1 204 ? -3.416 -0.018 -16.734 1 93.81 204 PRO A O 1
ATOM 1617 N N . MET A 1 205 ? -1.214 -0.194 -16.547 1 94.44 205 MET A N 1
ATOM 1618 C CA . MET A 1 205 ? -1.162 0.624 -15.344 1 94.44 205 MET A CA 1
ATOM 1619 C C . MET A 1 205 ? -1.551 2.066 -15.648 1 94.44 205 MET A C 1
ATOM 1621 O O . MET A 1 205 ? -2.281 2.691 -14.875 1 94.44 205 MET A O 1
ATOM 1625 N N . ARG A 1 206 ? -1.073 2.547 -16.734 1 92.56 206 ARG A N 1
ATOM 1626 C CA . ARG A 1 206 ? -1.385 3.918 -17.125 1 92.56 206 ARG A CA 1
ATOM 1627 C C . ARG A 1 206 ? -2.867 4.07 -17.438 1 92.56 206 ARG A C 1
ATOM 1629 O O . ARG A 1 206 ? -3.451 5.133 -17.219 1 92.56 206 ARG A O 1
ATOM 1636 N N . VAL A 1 207 ? -3.385 2.982 -18.016 1 94.38 207 VAL A N 1
ATOM 1637 C CA . VAL A 1 207 ? -4.812 3.002 -18.328 1 94.38 207 VAL A CA 1
ATOM 1638 C C . VAL A 1 207 ? -5.621 2.988 -17.031 1 94.38 207 VAL A C 1
ATOM 1640 O O . VAL A 1 207 ? -6.562 3.766 -16.875 1 94.38 207 VAL A O 1
ATOM 1643 N N . ALA A 1 208 ? -5.223 2.145 -16.094 1 95.31 208 ALA A N 1
ATOM 1644 C CA . ALA A 1 208 ? -5.949 2.01 -14.828 1 95.31 208 ALA A CA 1
ATOM 1645 C C . ALA A 1 208 ? -5.754 3.244 -13.953 1 95.31 208 ALA A C 1
ATOM 1647 O O . ALA A 1 208 ? -6.68 3.662 -13.25 1 95.31 208 ALA A O 1
ATOM 1648 N N . LEU A 1 209 ? -4.539 3.799 -13.961 1 94.62 209 LEU A N 1
ATOM 1649 C CA . LEU A 1 209 ? -4.191 4.949 -13.133 1 94.62 209 LEU A CA 1
ATOM 1650 C C . LEU A 1 209 ? -3.986 6.195 -13.992 1 94.62 209 LEU A C 1
ATOM 1652 O O . LEU A 1 209 ? -2.92 6.812 -13.945 1 94.62 209 LEU A O 1
ATOM 1656 N N . SER A 1 210 ? -5.059 6.652 -14.633 1 92 210 SER A N 1
ATOM 1657 C CA . SER A 1 210 ? -4.996 7.66 -15.688 1 92 210 SER A CA 1
ATOM 1658 C C . SER A 1 210 ? -5.047 9.07 -15.117 1 92 210 SER A C 1
ATOM 1660 O O . SER A 1 210 ? -4.84 10.047 -15.836 1 92 210 SER A O 1
ATOM 1662 N N . SER A 1 211 ? -5.375 9.188 -13.82 1 90.62 211 SER A N 1
ATOM 1663 C CA . SER A 1 211 ? -5.383 10.484 -13.141 1 90.62 211 SER A CA 1
ATOM 1664 C C . SER A 1 211 ? -4.758 10.383 -11.758 1 90.62 211 SER A C 1
ATOM 1666 O O . SER A 1 211 ? -4.613 9.289 -11.211 1 90.62 211 SER A O 1
ATOM 1668 N N . LYS A 1 212 ? -4.461 11.492 -11.242 1 86.88 212 LYS A N 1
ATOM 1669 C CA . LYS A 1 212 ? -3.789 11.57 -9.945 1 86.88 212 LYS A CA 1
ATOM 1670 C C . LYS A 1 212 ? -4.633 10.914 -8.852 1 86.88 212 LYS A C 1
ATOM 1672 O O . LYS A 1 212 ? -4.098 10.227 -7.977 1 86.88 212 LYS A O 1
ATOM 1677 N N . GLU A 1 213 ? -5.895 11.07 -8.898 1 88.25 213 GLU A N 1
ATOM 1678 C CA . GLU A 1 213 ? -6.793 10.547 -7.871 1 88.25 213 GLU A CA 1
ATOM 1679 C C . GLU A 1 213 ? -6.887 9.023 -7.945 1 88.25 213 GLU A C 1
ATOM 1681 O O . GLU A 1 213 ? -7.129 8.359 -6.938 1 88.25 213 GLU A O 1
ATOM 1686 N N . LYS A 1 214 ? -6.621 8.539 -9.117 1 93.12 214 LYS A N 1
ATOM 1687 C CA . LYS A 1 214 ? -6.797 7.102 -9.32 1 93.12 214 LYS A CA 1
ATOM 1688 C C . LYS A 1 214 ? -5.688 6.309 -8.641 1 93.12 214 LYS A C 1
ATOM 1690 O O . LYS A 1 214 ? -5.82 5.105 -8.422 1 93.12 214 LYS A O 1
ATOM 1695 N N . TYR A 1 215 ? -4.617 6.98 -8.281 1 93.62 215 TYR A N 1
ATOM 1696 C CA . TYR A 1 215 ? -3.561 6.316 -7.531 1 93.62 215 TYR A CA 1
ATOM 1697 C C . TYR A 1 215 ? -4.055 5.898 -6.148 1 93.62 215 TYR A C 1
ATOM 1699 O O . TYR A 1 215 ? -3.449 5.043 -5.5 1 93.62 215 TYR A O 1
ATOM 1707 N N . GLN A 1 216 ? -5.145 6.449 -5.715 1 92.38 216 GLN A N 1
ATOM 1708 C CA . GLN A 1 216 ? -5.719 6.121 -4.414 1 92.38 216 GLN A CA 1
ATOM 1709 C C . GLN A 1 216 ? -6.336 4.723 -4.426 1 92.38 216 GLN A C 1
ATOM 1711 O O . GLN A 1 216 ? -6.652 4.172 -3.369 1 92.38 216 GLN A O 1
ATOM 1716 N N . HIS A 1 217 ? -6.434 4.18 -5.656 1 92 217 HIS A N 1
ATOM 1717 C CA . HIS A 1 217 ? -7.023 2.854 -5.785 1 92 217 HIS A CA 1
ATOM 1718 C C . HIS A 1 217 ? -5.984 1.763 -5.543 1 92 217 HIS A C 1
ATOM 1720 O O . HIS A 1 217 ? -6.336 0.599 -5.336 1 92 217 HIS A O 1
ATOM 1726 N N . VAL A 1 218 ? -4.711 2.107 -5.629 1 94.88 218 VAL A N 1
ATOM 1727 C CA . VAL A 1 218 ? -3.676 1.122 -5.344 1 94.88 218 VAL A CA 1
ATOM 1728 C C . VAL A 1 218 ? -3.859 0.57 -3.932 1 94.88 218 VAL A C 1
ATOM 1730 O O . VAL A 1 218 ? -4.039 1.332 -2.98 1 94.88 218 VAL A O 1
ATOM 1733 N N . THR A 1 219 ? -3.807 -0.74 -3.84 1 94.12 219 THR A N 1
ATOM 1734 C CA . THR A 1 219 ? -4.129 -1.396 -2.576 1 94.12 219 THR A CA 1
ATOM 1735 C C . THR A 1 219 ? -3.051 -2.41 -2.203 1 94.12 219 THR A C 1
ATOM 1737 O O . THR A 1 219 ? -2.752 -3.32 -2.98 1 94.12 219 THR A O 1
ATOM 1740 N N . ALA A 1 220 ? -2.484 -2.242 -1.013 1 95.5 220 ALA A N 1
ATOM 1741 C CA . ALA A 1 220 ? -1.581 -3.256 -0.478 1 95.5 220 ALA A CA 1
ATOM 1742 C C . ALA A 1 220 ? -2.359 -4.406 0.156 1 95.5 220 ALA A C 1
ATOM 1744 O O . ALA A 1 220 ? -3.389 -4.188 0.798 1 95.5 220 ALA A O 1
ATOM 1745 N N . LEU A 1 221 ? -1.835 -5.582 0.02 1 95.62 221 LEU A N 1
ATOM 1746 C CA . LEU A 1 221 ? -2.498 -6.781 0.521 1 95.62 221 LEU A CA 1
ATOM 1747 C C . LEU A 1 221 ? -1.598 -7.531 1.497 1 95.62 221 LEU A C 1
ATOM 1749 O O . LEU A 1 221 ? -1.182 -8.656 1.222 1 95.62 221 LEU A O 1
ATOM 1753 N N . PRO A 1 222 ? -1.35 -6.957 2.662 1 94.62 222 PRO A N 1
ATOM 1754 C CA . PRO A 1 222 ? -0.601 -7.734 3.654 1 94.62 222 PRO A CA 1
ATOM 1755 C C . PRO A 1 222 ? -1.336 -9 4.09 1 94.62 222 PRO A C 1
ATOM 1757 O O . PRO A 1 222 ? -2.564 -8.992 4.207 1 94.62 222 PRO A O 1
ATOM 1760 N N . VAL A 1 223 ? -0.576 -10.07 4.23 1 95.25 223 VAL A N 1
ATOM 1761 C CA . VAL A 1 223 ? -1.122 -11.375 4.582 1 95.25 223 VAL A CA 1
ATOM 1762 C C . VAL A 1 223 ? -0.321 -11.977 5.734 1 95.25 223 VAL A C 1
ATOM 1764 O O . VAL A 1 223 ? 0.911 -12 5.695 1 95.25 223 VAL A O 1
ATOM 1767 N N . LYS A 1 224 ? -1.028 -12.461 6.785 1 93.31 224 LYS A N 1
ATOM 1768 C CA . LYS A 1 224 ? -0.358 -13.148 7.891 1 93.31 224 LYS A CA 1
ATOM 1769 C C . LYS A 1 224 ? -0.043 -14.594 7.531 1 93.31 224 LYS A C 1
ATOM 1771 O O . LYS A 1 224 ? -0.735 -15.203 6.711 1 93.31 224 LYS A O 1
ATOM 1776 N N . ALA A 1 225 ? 1.053 -15.055 8.219 1 92.56 225 ALA A N 1
ATOM 1777 C CA . ALA A 1 225 ? 1.255 -16.5 8.141 1 92.56 225 ALA A CA 1
ATOM 1778 C C . ALA A 1 225 ? 0.038 -17.25 8.672 1 92.56 225 ALA A C 1
ATOM 1780 O O . ALA A 1 225 ? -0.496 -16.922 9.727 1 92.56 225 ALA A O 1
ATOM 1781 N N . GLY A 1 226 ? -0.486 -18.172 7.887 1 90.75 226 GLY A N 1
ATOM 1782 C CA . GLY A 1 226 ? -1.712 -18.875 8.234 1 90.75 226 GLY A CA 1
ATOM 1783 C C . GLY A 1 226 ? -2.936 -18.312 7.531 1 90.75 226 GLY A C 1
ATOM 1784 O O . GLY A 1 226 ? -4.059 -18.734 7.797 1 90.75 226 GLY A O 1
ATOM 1785 N N . GLU A 1 227 ? -2.656 -17.281 6.695 1 93.19 227 GLU A N 1
ATOM 1786 C CA . GLU A 1 227 ? -3.674 -16.734 5.809 1 93.19 227 GLU A CA 1
ATOM 1787 C C . GLU A 1 227 ? -3.225 -16.781 4.352 1 93.19 227 GLU A C 1
ATOM 1789 O O . GLU A 1 227 ? -2.109 -17.219 4.055 1 93.19 227 GLU A O 1
ATOM 1794 N N . CYS A 1 228 ? -4.145 -16.5 3.467 1 95 228 CYS A N 1
ATOM 1795 C CA . CYS A 1 228 ? -3.76 -16.328 2.072 1 95 228 CYS A CA 1
ATOM 1796 C C . CYS A 1 228 ? -4.684 -15.344 1.364 1 95 228 CYS A C 1
ATOM 1798 O O . CYS A 1 228 ? -5.75 -15.008 1.881 1 95 228 CYS A O 1
ATOM 1800 N N . VAL A 1 229 ? -4.195 -14.859 0.364 1 96.31 229 VAL A N 1
ATOM 1801 C CA . VAL A 1 229 ? -5.027 -14.031 -0.512 1 96.31 229 VAL A CA 1
ATOM 1802 C C . VAL A 1 229 ? -5.289 -14.773 -1.82 1 96.31 229 VAL A C 1
ATOM 1804 O O . VAL A 1 229 ? -4.387 -15.414 -2.371 1 96.31 229 VAL A O 1
ATOM 1807 N N . LEU A 1 230 ? -6.57 -14.844 -2.197 1 96.75 230 LEU A N 1
ATOM 1808 C CA . LEU A 1 230 ? -7 -15.32 -3.506 1 96.75 230 LEU A CA 1
ATOM 1809 C C . LEU A 1 230 ? -7.223 -14.156 -4.465 1 96.75 230 LEU A C 1
ATOM 1811 O O . LEU A 1 230 ? -7.793 -13.133 -4.078 1 96.75 230 LEU A O 1
ATOM 1815 N N . PHE A 1 231 ? -6.699 -14.297 -5.668 1 97.38 231 PHE A N 1
ATOM 1816 C CA . PHE A 1 231 ? -6.969 -13.234 -6.633 1 97.38 231 PHE A CA 1
ATOM 1817 C C . PHE A 1 231 ? -7.141 -13.812 -8.039 1 97.38 231 PHE A C 1
ATOM 1819 O O . PHE A 1 231 ? -6.586 -14.867 -8.352 1 97.38 231 PHE A O 1
ATOM 1826 N N . THR A 1 232 ? -7.902 -13.141 -8.875 1 97.75 232 THR A N 1
ATOM 1827 C CA . THR A 1 232 ? -8.266 -13.617 -10.203 1 97.75 232 THR A CA 1
ATOM 1828 C C . THR A 1 232 ? -7.125 -13.391 -11.195 1 97.75 232 THR A C 1
ATOM 1830 O O . THR A 1 232 ? -6.242 -12.562 -10.953 1 97.75 232 THR A O 1
ATOM 1833 N N . HIS A 1 233 ? -7.172 -14.086 -12.312 1 98.06 233 HIS A N 1
ATOM 1834 C CA . HIS A 1 233 ? -6.098 -14.094 -13.297 1 98.06 233 HIS A CA 1
ATOM 1835 C 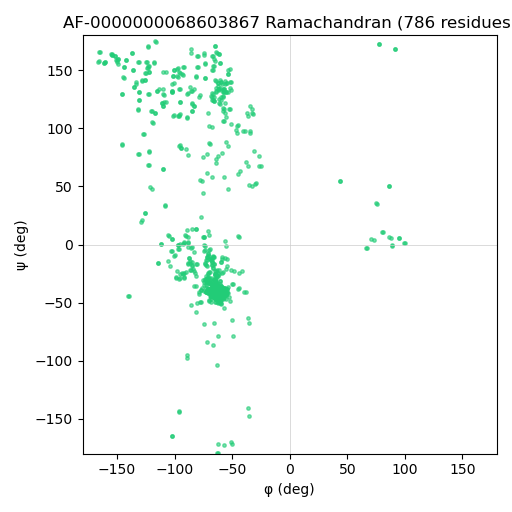C . HIS A 1 233 ? -5.949 -12.734 -13.977 1 98.06 233 HIS A C 1
ATOM 1837 O O . HIS A 1 233 ? -4.898 -12.43 -14.539 1 98.06 233 HIS A O 1
ATOM 1843 N N . ARG A 1 234 ? -6.949 -11.906 -13.883 1 98.06 234 ARG A N 1
ATOM 1844 C CA . ARG A 1 234 ? -6.922 -10.625 -14.594 1 98.06 234 ARG A CA 1
ATOM 1845 C C . ARG A 1 234 ? -6.594 -9.484 -13.641 1 98.06 234 ARG A C 1
ATOM 1847 O O . ARG A 1 234 ? -6.418 -8.344 -14.07 1 98.06 234 ARG A O 1
ATOM 1854 N N . LEU A 1 235 ? -6.496 -9.758 -12.344 1 98.38 235 LEU A N 1
ATOM 1855 C CA . LEU A 1 235 ? -6.168 -8.703 -11.391 1 98.38 235 LEU A CA 1
ATOM 1856 C C . LEU A 1 235 ? -4.754 -8.18 -11.625 1 98.38 235 LEU A C 1
ATOM 1858 O O . LEU A 1 235 ? -3.797 -8.953 -11.656 1 98.38 235 LEU A O 1
ATOM 1862 N N . ILE A 1 236 ? -4.648 -6.855 -11.852 1 97.94 236 ILE A N 1
ATOM 1863 C CA . ILE A 1 236 ? -3.309 -6.273 -11.867 1 97.94 236 ILE A CA 1
ATOM 1864 C C . ILE A 1 236 ? -2.701 -6.348 -10.461 1 97.94 236 ILE A C 1
ATOM 1866 O O . ILE A 1 236 ? -3.309 -5.895 -9.492 1 97.94 236 ILE A O 1
ATOM 1870 N N . HIS A 1 237 ? -1.536 -6.957 -10.32 1 97.62 237 HIS A N 1
ATOM 1871 C CA . HIS A 1 237 ? -0.897 -7.102 -9.016 1 97.62 237 HIS A CA 1
ATOM 1872 C C . HIS A 1 237 ? 0.622 -7.113 -9.141 1 97.62 237 HIS A C 1
ATOM 1874 O O . HIS A 1 237 ? 1.154 -7.305 -10.242 1 97.62 237 HIS A O 1
ATOM 1880 N N . TRP A 1 238 ? 1.315 -6.836 -8.094 1 95.81 238 TRP A N 1
ATOM 1881 C CA . TRP A 1 238 ? 2.773 -6.844 -8.07 1 95.81 238 TRP A CA 1
ATOM 1882 C C . TRP A 1 238 ? 3.293 -6.957 -6.637 1 95.81 238 TRP A C 1
ATOM 1884 O O . TRP A 1 238 ? 2.539 -6.762 -5.68 1 95.81 238 TRP A O 1
ATOM 1894 N N . GLY A 1 239 ? 4.496 -7.422 -6.539 1 92.12 239 GLY A N 1
ATOM 1895 C CA . GLY A 1 239 ? 5.199 -7.324 -5.27 1 92.12 239 GLY A CA 1
ATOM 1896 C C . GLY A 1 239 ? 5.914 -5.996 -5.086 1 92.12 239 GLY A C 1
ATOM 1897 O O . GLY A 1 239 ? 6.551 -5.492 -6.016 1 92.12 239 GLY A O 1
ATOM 1898 N N . SER A 1 240 ? 5.723 -5.402 -3.939 1 88.94 240 SER A N 1
ATOM 1899 C CA . SER A 1 240 ? 6.414 -4.145 -3.664 1 88.94 240 SER A CA 1
ATOM 1900 C C . SER A 1 240 ? 7.891 -4.383 -3.363 1 88.94 240 SER A C 1
ATOM 1902 O O . SER A 1 240 ? 8.312 -5.52 -3.146 1 88.94 240 SER A O 1
ATOM 1904 N N . VAL A 1 241 ? 8.617 -3.209 -3.467 1 83.19 241 VAL A N 1
ATOM 1905 C CA . VAL A 1 241 ? 10.008 -3.273 -3.035 1 83.19 241 VAL A CA 1
ATOM 1906 C C . VAL A 1 241 ? 10.078 -3.236 -1.511 1 83.19 241 VAL A C 1
ATOM 1908 O O . VAL A 1 241 ? 9.328 -2.508 -0.865 1 83.19 241 VAL A O 1
ATOM 1911 N N . GLY A 1 242 ? 10.773 -4.148 -0.883 1 74 242 GLY A N 1
ATOM 1912 C CA . GLY A 1 242 ? 10.961 -4.09 0.557 1 74 242 GLY A CA 1
ATOM 1913 C C . GLY A 1 242 ? 11.531 -2.766 1.033 1 74 242 GLY A C 1
ATOM 1914 O O . GLY A 1 242 ? 12.156 -2.039 0.26 1 74 242 GLY A O 1
ATOM 1915 N N . GLN A 1 243 ? 11.234 -2.27 2.27 1 70.81 243 GLN A N 1
ATOM 1916 C CA . GLN A 1 243 ? 11.594 -0.961 2.805 1 70.81 243 GLN A CA 1
ATOM 1917 C C . GLN A 1 243 ? 13.031 -0.958 3.324 1 70.81 243 GLN A C 1
ATOM 1919 O O . GLN A 1 243 ? 13.484 0.034 3.895 1 70.81 243 GLN A O 1
ATOM 1924 N N . GLY A 1 244 ? 13.758 -1.933 3.002 1 62.91 244 GLY A N 1
ATOM 1925 C CA . GLY A 1 244 ? 15.164 -1.959 3.361 1 62.91 244 GLY A CA 1
ATOM 1926 C C . GLY A 1 244 ? 15.398 -2.08 4.855 1 62.91 244 GLY A C 1
ATOM 1927 O O . GLY A 1 244 ? 16.516 -1.887 5.332 1 62.91 244 GLY A O 1
ATOM 1928 N N . GLU A 1 245 ? 14.391 -2.09 5.566 1 61.97 245 GLU A N 1
ATOM 1929 C CA . GLU A 1 245 ? 14.562 -2.156 7.012 1 61.97 245 GLU A CA 1
ATOM 1930 C C . GLU A 1 245 ? 14.695 -3.6 7.488 1 61.97 245 GLU A C 1
ATOM 1932 O O . GLU A 1 245 ? 14.508 -4.535 6.707 1 61.97 245 GLU A O 1
ATOM 1937 N N . GLU A 1 246 ? 15.141 -3.607 8.648 1 60.5 246 GLU A N 1
ATOM 1938 C CA . GLU A 1 246 ? 15.25 -4.902 9.312 1 60.5 246 GLU A CA 1
ATOM 1939 C C . GLU A 1 246 ? 13.938 -5.672 9.25 1 60.5 246 GLU A C 1
ATOM 1941 O O . GLU A 1 246 ? 12.859 -5.074 9.312 1 60.5 246 GLU A O 1
ATOM 1946 N N . GLY A 1 247 ? 14.016 -6.773 8.578 1 68.94 247 GLY A N 1
ATOM 1947 C CA . GLY A 1 247 ? 12.844 -7.637 8.562 1 68.94 247 GLY A CA 1
ATOM 1948 C C . GLY A 1 247 ? 13.141 -9.039 8.055 1 68.94 247 GLY A C 1
ATOM 1949 O O . GLY A 1 247 ? 14.211 -9.281 7.48 1 68.94 247 GLY A O 1
ATOM 1950 N N . GLU A 1 248 ? 12.242 -9.906 8.469 1 82.75 248 GLU A N 1
ATOM 1951 C CA . GLU A 1 248 ? 12.32 -11.289 7.992 1 82.75 248 GLU A CA 1
ATOM 1952 C C . GLU A 1 248 ? 12.016 -11.375 6.5 1 82.75 248 GLU A C 1
ATOM 1954 O O . GLU A 1 248 ? 11.109 -10.695 6.008 1 82.75 248 GLU A O 1
ATOM 1959 N N . PRO A 1 249 ? 12.883 -12.062 5.797 1 88.38 249 PRO A N 1
ATOM 1960 C CA . PRO A 1 249 ? 12.547 -12.273 4.387 1 88.38 249 PRO A CA 1
ATOM 1961 C C . PRO A 1 249 ? 11.148 -12.852 4.199 1 88.38 249 PRO A C 1
ATOM 1963 O O . PRO A 1 249 ? 10.711 -13.688 4.992 1 88.38 249 PRO A O 1
ATOM 1966 N N . ARG A 1 250 ? 10.539 -12.375 3.252 1 91.69 250 ARG A N 1
ATOM 1967 C CA . ARG A 1 250 ? 9.242 -12.945 2.906 1 91.69 250 ARG A CA 1
ATOM 1968 C C . ARG A 1 250 ? 9.398 -14.188 2.045 1 91.69 250 ARG A C 1
ATOM 1970 O O . ARG A 1 250 ? 10.039 -14.148 0.993 1 91.69 250 ARG A O 1
ATOM 1977 N N . VAL A 1 251 ? 8.922 -15.289 2.529 1 95 251 VAL A N 1
ATOM 1978 C CA . VAL A 1 251 ? 8.844 -16.531 1.77 1 95 251 VAL A CA 1
ATOM 1979 C C . VAL A 1 251 ? 7.379 -16.875 1.484 1 95 251 VAL A C 1
ATOM 1981 O O . VAL A 1 251 ? 6.555 -16.906 2.398 1 95 251 VAL A O 1
ATOM 1984 N N . ASN A 1 252 ? 7.074 -17 0.219 1 96.19 252 ASN A N 1
ATOM 1985 C CA . ASN A 1 252 ? 5.707 -17.344 -0.142 1 96.19 252 ASN A CA 1
ATOM 1986 C C . ASN A 1 252 ? 5.668 -18.297 -1.331 1 96.19 252 ASN A C 1
ATOM 1988 O O . ASN A 1 252 ? 6.664 -18.453 -2.039 1 96.19 252 ASN A O 1
ATOM 1992 N N . PHE A 1 253 ? 4.566 -19 -1.475 1 96.69 253 PHE A N 1
ATOM 1993 C CA . PHE A 1 253 ? 4.305 -19.703 -2.721 1 96.69 253 PHE A CA 1
ATOM 1994 C C . PHE A 1 253 ? 2.963 -19.297 -3.309 1 96.69 253 PHE A C 1
ATOM 1996 O O . PHE A 1 253 ? 2.123 -18.719 -2.611 1 96.69 253 PHE A O 1
ATOM 2003 N N . SER A 1 254 ? 2.814 -19.469 -4.574 1 97.19 254 SER A N 1
ATOM 2004 C CA . SER A 1 254 ? 1.55 -19.297 -5.281 1 97.19 254 SER A CA 1
ATOM 2005 C C . SER A 1 254 ? 1.148 -20.578 -6.008 1 97.19 254 SER A C 1
ATOM 2007 O O . SER A 1 254 ? 2.008 -21.375 -6.41 1 97.19 254 SER A O 1
ATOM 2009 N N . VAL A 1 255 ? -0.127 -20.781 -6.102 1 97.56 255 VAL A N 1
ATOM 2010 C CA . VAL A 1 255 ? -0.646 -21.922 -6.867 1 97.56 255 VAL A CA 1
ATOM 2011 C C . VAL A 1 255 ? -1.949 -21.516 -7.555 1 97.56 255 VAL A C 1
ATOM 2013 O O . VAL A 1 255 ? -2.762 -20.781 -6.988 1 97.56 255 VAL A O 1
ATOM 2016 N N . GLY A 1 256 ? -2.135 -22.031 -8.719 1 97.25 256 GLY A N 1
ATOM 2017 C CA . GLY A 1 256 ? -3.314 -21.688 -9.5 1 97.25 256 GLY A CA 1
ATOM 2018 C C . GLY A 1 256 ? -4.438 -22.703 -9.344 1 97.25 256 GLY A C 1
ATOM 2019 O O . GLY A 1 256 ? -4.184 -23.891 -9.133 1 97.25 256 GLY A O 1
ATOM 2020 N N . PHE A 1 257 ? -5.664 -22.25 -9.43 1 96.62 257 PHE A N 1
ATOM 2021 C CA . PHE A 1 257 ? -6.898 -23.016 -9.562 1 96.62 257 PHE A CA 1
ATOM 2022 C C . PHE A 1 257 ? -7.66 -22.594 -10.812 1 96.62 257 PHE A C 1
ATOM 2024 O O . PHE A 1 257 ? -7.848 -21.406 -11.078 1 96.62 257 PHE A O 1
ATOM 2031 N N . ALA A 1 258 ? -8.023 -23.547 -11.586 1 96.31 258 ALA A N 1
ATOM 2032 C CA . ALA A 1 258 ? -8.703 -23.234 -12.836 1 96.31 258 ALA A CA 1
ATOM 2033 C C . ALA A 1 258 ? -9.633 -24.359 -13.258 1 96.31 258 ALA A C 1
ATOM 2035 O O . ALA A 1 258 ? -9.625 -25.438 -12.656 1 96.31 258 ALA A O 1
ATOM 2036 N N . ASP A 1 259 ? -10.531 -24.062 -14.117 1 94.44 259 ASP A N 1
ATOM 2037 C CA . ASP A 1 259 ? -11.297 -25.094 -14.812 1 94.44 259 ASP A CA 1
ATOM 2038 C C . ASP A 1 259 ? -10.68 -25.391 -16.188 1 94.44 259 ASP A C 1
ATOM 2040 O O . ASP A 1 259 ? -9.461 -25.438 -16.328 1 94.44 259 ASP A O 1
ATOM 2044 N N . ASP A 1 260 ? -11.461 -25.672 -17.219 1 93.94 260 ASP A N 1
ATOM 2045 C CA . ASP A 1 260 ? -10.938 -26.094 -18.516 1 93.94 260 ASP A CA 1
ATOM 2046 C C . ASP A 1 260 ? -10.242 -24.938 -19.219 1 93.94 260 ASP A C 1
ATOM 2048 O O . ASP A 1 260 ? -9.57 -25.156 -20.234 1 93.94 260 ASP A O 1
ATOM 2052 N N . PHE A 1 261 ? -10.352 -23.719 -18.719 1 95.25 261 PHE A N 1
ATOM 2053 C CA . PHE A 1 261 ? -9.602 -22.578 -19.234 1 95.25 261 PHE A CA 1
ATOM 2054 C C . PHE A 1 261 ? -8.102 -22.844 -19.188 1 95.25 261 PHE A C 1
ATOM 2056 O O . PHE A 1 261 ? -7.375 -22.5 -20.125 1 95.25 261 PHE A O 1
ATOM 2063 N N . GLU A 1 262 ? -7.621 -23.438 -18.125 1 96.38 262 GLU A N 1
ATOM 2064 C CA . GLU A 1 262 ? -6.254 -23.922 -17.969 1 96.38 262 GLU A CA 1
ATOM 2065 C C . GLU A 1 262 ? -6.215 -25.203 -17.125 1 96.38 262 GLU A C 1
ATOM 2067 O O . GLU A 1 262 ? -5.957 -25.141 -15.914 1 96.38 262 GLU A O 1
ATOM 2072 N N . PRO A 1 263 ? -6.398 -26.297 -17.781 1 96.25 263 PRO A N 1
ATOM 2073 C CA . PRO A 1 263 ? -6.492 -27.562 -17.047 1 96.25 263 PRO A CA 1
ATOM 2074 C C . PRO A 1 263 ? -5.227 -27.891 -16.266 1 96.25 263 PRO A C 1
ATOM 2076 O O . PRO A 1 263 ? -4.172 -27.297 -16.516 1 96.25 263 PRO A O 1
ATOM 2079 N N . PRO A 1 264 ? -5.355 -28.859 -15.312 1 97.25 264 PRO A N 1
ATOM 2080 C CA . PRO A 1 264 ? -4.176 -29.234 -14.531 1 97.25 264 PRO A CA 1
ATOM 2081 C C . PRO A 1 264 ? -3.002 -29.672 -15.414 1 97.25 264 PRO A C 1
ATOM 2083 O O . PRO A 1 264 ? -3.201 -30.328 -16.438 1 97.25 264 PRO A O 1
ATOM 2086 N N . TYR A 1 265 ? -1.839 -29.234 -15.047 1 98 265 TYR A N 1
ATOM 2087 C CA . TYR A 1 265 ? -0.637 -29.562 -15.805 1 98 265 TYR A CA 1
ATOM 2088 C C . TYR A 1 265 ? -0.368 -31.062 -15.781 1 98 265 TYR A C 1
ATOM 2090 O O . TYR A 1 265 ? 0.065 -31.641 -16.781 1 98 265 TYR A O 1
ATOM 2098 N N . LEU A 1 266 ? -0.534 -31.656 -14.633 1 96.69 266 LEU A N 1
ATOM 2099 C CA . LEU A 1 266 ? -0.401 -33.094 -14.508 1 96.69 266 LEU A CA 1
ATOM 2100 C C . LEU A 1 266 ? -1.71 -33.812 -14.859 1 96.69 266 LEU A C 1
ATOM 2102 O O . LEU A 1 266 ? -2.742 -33.562 -14.234 1 96.69 266 LEU A O 1
ATOM 2106 N N . LYS A 1 267 ? -1.714 -34.719 -15.836 1 91.94 267 LYS A N 1
ATOM 2107 C CA . LYS A 1 267 ? -2.893 -35.312 -16.438 1 91.94 267 LYS A CA 1
ATOM 2108 C C . LYS A 1 267 ? -3.754 -36 -15.383 1 91.94 267 LYS A C 1
ATOM 2110 O O . LYS A 1 267 ? -4.984 -35.906 -15.414 1 91.94 267 LYS A O 1
ATOM 2115 N N . ASP A 1 268 ? -3.191 -36.688 -14.453 1 86.56 268 ASP A N 1
ATOM 2116 C CA . ASP A 1 268 ? -3.941 -37.5 -13.508 1 86.56 268 ASP A CA 1
ATOM 2117 C C . ASP A 1 268 ? -4.258 -36.719 -12.234 1 86.56 268 ASP A C 1
ATOM 2119 O O . ASP A 1 268 ? -4.926 -37.25 -11.336 1 86.56 268 ASP A O 1
ATOM 2123 N N . SER A 1 269 ? -3.867 -35.562 -12.188 1 85 269 SER A N 1
ATOM 2124 C CA . SER A 1 269 ? -4.094 -34.656 -11.062 1 85 269 SER A CA 1
ATOM 2125 C C . SER A 1 269 ? -3.854 -35.375 -9.734 1 85 269 SER A C 1
ATOM 2127 O O . SER A 1 269 ? -4.707 -35.344 -8.844 1 85 269 SER A O 1
ATOM 2129 N N . PRO A 1 270 ? -2.684 -35.938 -9.625 1 84.38 270 PRO A N 1
ATOM 2130 C CA . PRO A 1 270 ? -2.402 -36.656 -8.375 1 84.38 270 PRO A CA 1
ATOM 2131 C C . PRO A 1 270 ? -2.305 -35.719 -7.172 1 84.38 270 PRO A C 1
ATOM 2133 O O . PRO A 1 270 ? -1.882 -34.562 -7.312 1 84.38 270 PRO A O 1
ATOM 2136 N N . GLU A 1 271 ? -2.668 -36.25 -5.996 1 87.12 271 GLU A N 1
ATOM 2137 C CA . GLU A 1 271 ? -2.457 -35.5 -4.758 1 87.12 271 GLU A CA 1
ATOM 2138 C C . GLU A 1 271 ? -0.973 -35.406 -4.418 1 87.12 271 GLU A C 1
ATOM 2140 O O . GLU A 1 271 ? -0.504 -34.375 -3.945 1 87.12 271 GLU A O 1
ATOM 2145 N N . TYR A 1 272 ? -0.34 -36.5 -4.691 1 93.31 272 TYR A N 1
ATOM 2146 C CA . TYR A 1 272 ? 1.105 -36.562 -4.504 1 93.31 272 TYR A CA 1
ATOM 2147 C C . TYR A 1 272 ? 1.795 -37.062 -5.777 1 93.31 272 TYR A C 1
ATOM 2149 O O . TYR A 1 272 ? 1.913 -38.25 -6.008 1 93.31 272 TYR A O 1
ATOM 2157 N N . PRO A 1 273 ? 2.232 -36.156 -6.562 1 95.19 273 PRO A N 1
ATOM 2158 C CA . PRO A 1 273 ? 2.99 -36.594 -7.742 1 95.19 273 PRO A CA 1
ATOM 2159 C C . PRO A 1 273 ? 4.254 -37.375 -7.383 1 95.19 273 PRO A C 1
ATOM 2161 O O . PRO A 1 273 ? 4.766 -37.25 -6.27 1 95.19 273 PRO A O 1
ATOM 2164 N N . THR A 1 274 ? 4.699 -38.188 -8.336 1 93.5 274 THR A N 1
ATOM 2165 C CA . THR A 1 274 ? 5.961 -38.875 -8.133 1 93.5 274 THR A CA 1
ATOM 2166 C C . THR A 1 274 ? 7.129 -37.906 -8.117 1 93.5 274 THR A C 1
ATOM 2168 O O . THR A 1 274 ? 6.984 -36.75 -8.531 1 93.5 274 THR A O 1
ATOM 2171 N N . HIS A 1 275 ? 8.203 -38.406 -7.582 1 91 275 HIS A N 1
ATOM 2172 C CA . HIS A 1 275 ? 9.391 -37.531 -7.535 1 91 275 HIS A CA 1
ATOM 2173 C C . HIS A 1 275 ? 9.766 -37.031 -8.922 1 91 275 HIS A C 1
ATOM 2175 O O . HIS A 1 275 ? 10.094 -35.875 -9.094 1 91 275 HIS A O 1
ATOM 2181 N N . GLU A 1 276 ? 9.734 -37.906 -9.93 1 91.5 276 GLU A N 1
ATOM 2182 C CA . GLU A 1 276 ? 10.055 -37.531 -11.305 1 91.5 276 GLU A CA 1
ATOM 2183 C C . GLU A 1 276 ? 9.102 -36.469 -11.828 1 91.5 276 GLU A C 1
ATOM 2185 O O . GLU A 1 276 ? 9.531 -35.531 -12.5 1 91.5 276 GLU A O 1
ATOM 2190 N N . GLU A 1 277 ? 7.871 -36.625 -11.508 1 95.69 277 GLU A N 1
ATOM 2191 C CA . GLU A 1 277 ? 6.859 -35.656 -11.922 1 95.69 277 GLU A CA 1
ATOM 2192 C C . GLU A 1 277 ? 7.094 -34.281 -11.266 1 95.69 277 GLU A C 1
ATOM 2194 O O . GLU A 1 277 ? 6.93 -33.25 -11.906 1 95.69 277 GLU A O 1
ATOM 2199 N N . ARG A 1 278 ? 7.465 -34.312 -9.977 1 95.56 278 ARG A N 1
ATOM 2200 C CA . ARG A 1 278 ? 7.723 -33.094 -9.242 1 95.56 278 ARG A CA 1
ATOM 2201 C C . ARG A 1 278 ? 8.898 -32.344 -9.836 1 95.56 278 ARG A C 1
ATOM 2203 O O . ARG A 1 278 ? 8.82 -31.125 -10.055 1 95.56 278 ARG A O 1
ATOM 2210 N N . VAL A 1 279 ? 9.922 -33.031 -10.117 1 94.06 279 VAL A N 1
ATOM 2211 C CA . VAL A 1 279 ? 11.117 -32.438 -10.711 1 94.06 279 VAL A CA 1
ATOM 2212 C C . VAL A 1 279 ? 10.773 -31.844 -12.078 1 94.06 279 VAL A C 1
ATOM 2214 O O . VAL A 1 279 ? 11.141 -30.703 -12.383 1 94.06 279 VAL A O 1
ATOM 2217 N N . ALA A 1 280 ? 10.094 -32.594 -12.852 1 95.56 280 ALA A N 1
ATOM 2218 C CA . ALA A 1 280 ? 9.711 -32.156 -14.188 1 95.56 280 ALA A CA 1
ATOM 2219 C C . ALA A 1 280 ? 8.805 -30.922 -14.102 1 95.56 280 ALA A C 1
ATOM 2221 O O . ALA A 1 280 ? 8.914 -30 -14.922 1 95.56 280 ALA A O 1
ATOM 2222 N N . LEU A 1 281 ? 7.934 -30.922 -13.156 1 97.81 281 LEU A N 1
ATOM 2223 C CA . LEU A 1 281 ? 7.031 -29.797 -12.992 1 97.81 281 LEU A CA 1
ATOM 2224 C C . LEU A 1 281 ? 7.812 -28.516 -12.68 1 97.81 281 LEU A C 1
ATOM 2226 O O . LEU A 1 281 ? 7.57 -27.469 -13.289 1 97.81 281 LEU A O 1
ATOM 2230 N N . VAL A 1 282 ? 8.727 -28.578 -11.711 1 96.69 282 VAL A N 1
ATOM 2231 C CA . VAL A 1 282 ? 9.523 -27.406 -11.352 1 96.69 282 VAL A CA 1
ATOM 2232 C C . VAL A 1 282 ? 10.328 -26.938 -12.562 1 96.69 282 VAL A C 1
ATOM 2234 O O . VAL A 1 282 ? 10.383 -25.75 -12.852 1 96.69 282 VAL A O 1
ATOM 2237 N N . ALA A 1 283 ? 10.891 -27.891 -13.281 1 95.25 283 ALA A N 1
ATOM 2238 C CA . ALA A 1 283 ? 11.641 -27.547 -14.484 1 95.25 283 ALA A CA 1
ATOM 2239 C C . ALA A 1 283 ? 10.758 -26.828 -15.5 1 95.25 283 ALA A C 1
ATOM 2241 O O . ALA A 1 283 ? 11.148 -25.812 -16.062 1 95.25 283 ALA A O 1
ATOM 2242 N N . GLY A 1 284 ? 9.609 -27.422 -15.773 1 97.44 284 GLY A N 1
ATOM 2243 C CA . GLY A 1 284 ? 8.664 -26.797 -16.688 1 97.44 284 GLY A CA 1
ATOM 2244 C C . GLY A 1 284 ? 8.281 -25.391 -16.266 1 97.44 284 GLY A C 1
ATOM 2245 O O . GLY A 1 284 ? 8.211 -24.484 -17.094 1 97.44 284 GLY A O 1
ATOM 2246 N N . GLN A 1 285 ? 8.039 -25.203 -14.984 1 97.19 285 GLN A N 1
ATOM 2247 C CA . GLN A 1 285 ? 7.676 -23.906 -14.445 1 97.19 285 GLN A CA 1
ATOM 2248 C C . GLN A 1 285 ? 8.789 -22.875 -14.688 1 97.19 285 GLN A C 1
ATOM 2250 O O . GLN A 1 285 ? 8.523 -21.75 -15.109 1 97.19 285 GLN A O 1
ATOM 2255 N N . LEU A 1 286 ? 10.016 -23.234 -14.383 1 95 286 LEU A N 1
ATOM 2256 C CA . LEU A 1 286 ? 11.141 -22.312 -14.523 1 95 286 LEU A CA 1
ATOM 2257 C C . LEU A 1 286 ? 11.367 -21.953 -15.984 1 95 286 LEU A C 1
ATOM 2259 O O . LEU A 1 286 ? 11.797 -20.844 -16.297 1 95 286 LEU A O 1
ATOM 2263 N N . ILE A 1 287 ? 11.055 -22.875 -16.906 1 94.56 287 ILE A N 1
ATOM 2264 C CA . ILE A 1 287 ? 11.117 -22.562 -18.328 1 94.56 287 ILE A CA 1
ATOM 2265 C C . ILE A 1 287 ? 10.008 -21.594 -18.703 1 94.56 287 ILE A C 1
ATOM 2267 O O . ILE A 1 287 ? 10.25 -20.578 -19.375 1 94.56 287 ILE A O 1
ATOM 2271 N N . CYS A 1 288 ? 8.828 -21.906 -18.266 1 95.5 288 CYS A N 1
ATOM 2272 C CA . CYS A 1 288 ? 7.668 -21.078 -18.609 1 95.5 288 CYS A CA 1
ATOM 2273 C C . CYS A 1 288 ? 7.84 -19.656 -18.094 1 95.5 288 CYS A C 1
ATOM 2275 O O . CYS A 1 288 ? 7.363 -18.703 -18.719 1 95.5 288 CYS A O 1
ATOM 2277 N N . TYR A 1 289 ? 8.531 -19.547 -17 1 93.38 289 TYR A N 1
ATOM 2278 C CA . TYR A 1 289 ? 8.695 -18.234 -16.375 1 93.38 289 TYR A CA 1
ATOM 2279 C C . TYR A 1 289 ? 10.125 -17.734 -16.547 1 93.38 289 TYR A C 1
ATOM 2281 O O . TYR A 1 289 ? 10.633 -17 -15.695 1 93.38 289 TYR A O 1
ATOM 2289 N N . HIS A 1 290 ? 10.781 -18.047 -17.641 1 90 290 HIS A N 1
ATOM 2290 C CA . HIS A 1 290 ? 12.188 -17.734 -17.891 1 90 290 HIS A CA 1
ATOM 2291 C C . HIS A 1 290 ? 12.422 -16.234 -17.938 1 90 290 HIS A C 1
ATOM 2293 O O . HIS A 1 290 ? 13.516 -15.766 -17.625 1 90 290 HIS A O 1
ATOM 2299 N N . GLU A 1 291 ? 11.469 -15.469 -18.281 1 83.88 291 GLU A N 1
ATOM 2300 C CA . GLU A 1 291 ? 11.641 -14.016 -18.344 1 83.88 291 GLU A CA 1
ATOM 2301 C C . GLU A 1 291 ? 11.789 -13.422 -16.953 1 83.88 291 GLU A C 1
ATOM 2303 O O . GLU A 1 291 ? 12.391 -12.359 -16.781 1 83.88 291 GLU A O 1
ATOM 2308 N N . ARG A 1 292 ? 11.289 -14.133 -16 1 81 292 ARG A N 1
ATOM 2309 C CA . ARG A 1 292 ? 11.312 -13.656 -14.625 1 81 292 ARG A CA 1
ATOM 2310 C C . ARG A 1 292 ? 12.469 -14.281 -13.852 1 81 292 ARG A C 1
ATOM 2312 O O . ARG A 1 292 ? 12.984 -13.688 -12.906 1 81 292 ARG A O 1
ATOM 2319 N N . PHE A 1 293 ? 12.773 -15.414 -14.312 1 79.5 293 PHE A N 1
ATOM 2320 C CA . PHE A 1 293 ? 13.875 -16.156 -13.711 1 79.5 293 PHE A CA 1
ATOM 2321 C C . PHE A 1 293 ? 14.938 -16.484 -14.742 1 79.5 293 PHE A C 1
ATOM 2323 O O . PHE A 1 293 ? 15.023 -17.609 -15.227 1 79.5 293 PHE A O 1
ATOM 2330 N N . PRO A 1 294 ? 15.742 -15.516 -15.008 1 69.94 294 PRO A N 1
ATOM 2331 C CA . PRO A 1 294 ? 16.688 -15.734 -16.094 1 69.94 294 PRO A CA 1
ATOM 2332 C C . PRO A 1 294 ? 17.656 -16.875 -15.812 1 69.94 294 PRO A C 1
ATOM 2334 O O . PRO A 1 294 ? 18.094 -17.062 -14.672 1 69.94 294 PRO A O 1
ATOM 2337 N N . SER A 1 295 ? 17.766 -17.656 -16.844 1 75.81 295 SER A N 1
ATOM 2338 C CA . SER A 1 295 ? 18.656 -18.828 -16.781 1 75.81 295 SER A CA 1
ATOM 2339 C C . SER A 1 295 ? 19.656 -18.812 -17.922 1 75.81 295 SER A C 1
ATOM 2341 O O . SER A 1 295 ? 19.406 -18.25 -18.984 1 75.81 295 SER A O 1
ATOM 2343 N N . SER A 1 296 ? 20.797 -19.328 -17.641 1 77.25 296 SER A N 1
ATOM 2344 C CA . SER A 1 296 ? 21.766 -19.531 -18.719 1 77.25 296 SER A CA 1
ATOM 2345 C C . SER A 1 296 ? 21.281 -20.547 -19.734 1 77.25 296 SER A C 1
ATOM 2347 O O . SER A 1 296 ? 20.344 -21.297 -19.453 1 77.25 296 SER A O 1
ATOM 2349 N N . ALA A 1 297 ? 21.844 -20.438 -20.859 1 77.19 297 ALA A N 1
ATOM 2350 C CA . ALA A 1 297 ? 21.5 -21.406 -21.891 1 77.19 297 ALA A CA 1
ATOM 2351 C C . ALA A 1 297 ? 21.703 -22.844 -21.391 1 77.19 297 ALA A C 1
ATOM 2353 O O . ALA A 1 297 ? 20.906 -23.719 -21.688 1 77.19 297 ALA A O 1
ATOM 2354 N N . LYS A 1 298 ? 22.797 -23 -20.672 1 77.81 298 LYS A N 1
ATOM 2355 C CA . LYS A 1 298 ? 23.078 -24.328 -20.109 1 77.81 298 LYS A CA 1
ATOM 2356 C C . LYS A 1 298 ? 22 -24.75 -19.125 1 77.81 298 LYS A C 1
ATOM 2358 O O . LYS A 1 298 ? 21.531 -25.891 -19.156 1 77.81 298 LYS A O 1
ATOM 2363 N N . ASP A 1 299 ? 21.578 -23.859 -18.312 1 83.81 299 ASP A N 1
ATOM 2364 C CA . ASP A 1 299 ? 20.547 -24.156 -17.328 1 83.81 299 ASP A CA 1
ATOM 2365 C C . ASP A 1 299 ? 19.203 -24.453 -18.016 1 83.81 299 ASP A C 1
ATOM 2367 O O . ASP A 1 299 ? 18.484 -25.359 -17.594 1 83.81 299 ASP A O 1
ATOM 2371 N N . LEU A 1 300 ? 19 -23.734 -19.047 1 89.12 300 LEU A N 1
ATOM 2372 C CA . LEU A 1 300 ? 17.75 -23.922 -19.781 1 89.12 300 LEU A CA 1
ATOM 2373 C C . LEU A 1 300 ? 17.703 -25.297 -20.438 1 89.12 300 LEU A C 1
ATOM 2375 O O . LEU A 1 300 ? 16.656 -25.953 -20.422 1 89.12 300 LEU A O 1
ATOM 2379 N N . SER A 1 301 ? 18.781 -25.672 -20.984 1 84.94 301 SER A N 1
ATOM 2380 C CA . SER A 1 301 ? 18.859 -27 -21.609 1 84.94 301 SER A CA 1
ATOM 2381 C C . SER A 1 301 ? 18.656 -28.094 -20.562 1 84.94 301 SER A C 1
ATOM 2383 O O . SER A 1 301 ? 17.984 -29.094 -20.828 1 84.94 301 SER A O 1
ATOM 2385 N N . MET A 1 302 ? 19.234 -27.906 -19.469 1 87.12 302 MET A N 1
ATOM 2386 C CA . MET A 1 302 ? 19.078 -28.875 -18.375 1 87.12 302 MET A CA 1
ATOM 2387 C C . MET A 1 302 ? 17.609 -28.938 -17.922 1 87.12 302 MET A C 1
ATOM 2389 O O . MET A 1 302 ? 17.078 -30.031 -17.719 1 87.12 302 MET A O 1
ATOM 2393 N N . LEU A 1 303 ? 17.031 -27.859 -17.781 1 92.88 303 LEU A N 1
ATOM 2394 C CA . LEU A 1 303 ? 15.625 -27.797 -17.375 1 92.88 303 LEU A CA 1
ATOM 2395 C C . LEU A 1 303 ? 14.75 -28.531 -18.391 1 92.88 303 LEU A C 1
ATOM 2397 O O . LEU A 1 303 ? 13.836 -29.266 -18.016 1 92.88 303 LEU A O 1
ATOM 2401 N N . LYS A 1 304 ? 15.078 -28.312 -19.625 1 93.5 304 LYS A N 1
ATOM 2402 C CA . LYS A 1 304 ? 14.297 -28.969 -20.672 1 93.5 304 LYS A CA 1
ATOM 2403 C C . LYS A 1 304 ? 14.461 -30.484 -20.625 1 93.5 304 LYS A C 1
ATOM 2405 O O . LYS A 1 304 ? 13.5 -31.219 -20.828 1 93.5 304 LYS A O 1
ATOM 2410 N N . LYS A 1 305 ? 15.641 -30.953 -20.359 1 89.56 305 LYS A N 1
ATOM 2411 C CA . LYS A 1 305 ? 15.883 -32.375 -20.219 1 89.56 305 LYS A CA 1
ATOM 2412 C C . LYS A 1 305 ? 15.102 -32.969 -19.047 1 89.56 305 LYS A C 1
ATOM 2414 O O . LYS A 1 305 ? 14.5 -34.031 -19.156 1 89.56 305 LYS A O 1
ATOM 2419 N N . LEU A 1 306 ? 15.148 -32.25 -17.953 1 91.06 306 LEU A N 1
ATOM 2420 C CA . LEU A 1 306 ? 14.422 -32.688 -16.766 1 91.06 306 LEU A CA 1
ATOM 2421 C C . LEU A 1 306 ? 12.93 -32.75 -17.047 1 91.06 306 LEU A C 1
ATOM 2423 O O . LEU A 1 306 ? 12.258 -33.719 -16.641 1 91.06 306 LEU A O 1
ATOM 2427 N N . PHE A 1 307 ? 12.422 -31.781 -17.719 1 95.94 307 PHE A N 1
ATOM 2428 C CA . PHE A 1 307 ? 11 -31.766 -18.031 1 95.94 307 PHE A CA 1
ATOM 2429 C C . PHE A 1 307 ? 10.656 -32.938 -18.969 1 95.94 307 PHE A C 1
ATOM 2431 O O . PHE A 1 307 ? 9.672 -33.625 -18.75 1 95.94 307 PHE A O 1
ATOM 2438 N N . ASP A 1 308 ? 11.516 -33.125 -20.047 1 93.56 308 ASP A N 1
ATOM 2439 C CA . ASP A 1 308 ? 11.234 -34.094 -21.094 1 93.56 308 ASP A CA 1
ATOM 2440 C C . ASP A 1 308 ? 11.266 -35.5 -20.531 1 93.56 308 ASP A C 1
ATOM 2442 O O . ASP A 1 308 ? 10.602 -36.406 -21.062 1 93.56 308 ASP A O 1
ATOM 2446 N N . ALA A 1 309 ? 12 -35.656 -19.453 1 89.69 309 ALA A N 1
ATOM 2447 C CA . ALA A 1 309 ? 12.117 -36.969 -18.844 1 89.69 309 ALA A CA 1
ATOM 2448 C C . ALA A 1 309 ? 10.766 -37.469 -18.359 1 89.69 309 ALA A C 1
ATOM 2450 O O . ALA A 1 309 ? 10.516 -38.688 -18.328 1 89.69 309 ALA A O 1
ATOM 2451 N N . ALA A 1 310 ? 9.852 -36.562 -18.031 1 94.75 310 ALA A N 1
ATOM 2452 C CA . ALA A 1 310 ? 8.547 -36.969 -17.531 1 94.75 310 ALA A CA 1
ATOM 2453 C C . ALA A 1 310 ? 7.414 -36.281 -18.281 1 94.75 310 ALA A C 1
ATOM 2455 O O . ALA A 1 310 ? 6.309 -36.125 -17.766 1 94.75 310 ALA A O 1
ATOM 2456 N N . LYS A 1 311 ? 7.648 -35.75 -19.484 1 94.81 311 LYS A N 1
ATOM 2457 C CA . LYS A 1 311 ? 6.68 -34.938 -20.219 1 94.81 311 LYS A CA 1
ATOM 2458 C C . LYS A 1 311 ? 5.418 -35.75 -20.531 1 94.81 311 LYS A C 1
ATOM 2460 O O . LYS A 1 311 ? 4.336 -35.156 -20.688 1 94.81 311 LYS A O 1
ATOM 2465 N N . GLY A 1 312 ? 5.539 -37.062 -20.531 1 95.69 312 GLY A N 1
ATOM 2466 C CA . GLY A 1 312 ? 4.398 -37.938 -20.797 1 95.69 312 GLY A CA 1
ATOM 2467 C C . GLY A 1 312 ? 3.318 -37.844 -19.734 1 95.69 312 GLY A C 1
ATOM 2468 O O . GLY A 1 312 ? 2.156 -38.156 -19.984 1 95.69 312 GLY A O 1
ATOM 2469 N N . SER A 1 313 ? 3.654 -37.406 -18.547 1 96.75 313 SER A N 1
ATOM 2470 C CA . SER A 1 313 ? 2.721 -37.312 -17.422 1 96.75 313 SER A CA 1
ATOM 2471 C C . SER A 1 313 ? 1.964 -35.969 -17.469 1 96.75 313 SER A C 1
ATOM 2473 O O . SER A 1 313 ? 1.051 -35.75 -16.656 1 96.75 313 SER A O 1
ATOM 2475 N N . PHE A 1 314 ? 2.229 -35.094 -18.375 1 98.06 314 PHE A N 1
ATOM 2476 C CA . PHE A 1 314 ? 1.68 -33.75 -18.375 1 98.06 314 PHE A CA 1
ATOM 2477 C C . PHE A 1 314 ? 0.635 -33.594 -19.469 1 98.06 314 PHE A C 1
ATOM 2479 O O . PHE A 1 314 ? 0.685 -34.281 -20.484 1 98.06 314 PHE A O 1
ATOM 2486 N N . HIS A 1 315 ? -0.329 -32.75 -19.156 1 97.31 315 HIS A N 1
ATOM 2487 C CA . HIS A 1 315 ? -1.337 -32.406 -20.141 1 97.31 315 HIS A CA 1
ATOM 2488 C C . HIS A 1 315 ? -0.692 -31.844 -21.406 1 97.31 315 HIS A C 1
ATOM 2490 O O . HIS A 1 315 ? 0.274 -31.094 -21.344 1 97.31 315 HIS A O 1
ATOM 2496 N N . PRO A 1 316 ? -1.192 -32.188 -22.594 1 95.69 316 PRO A N 1
ATOM 2497 C CA . PRO A 1 316 ? -0.59 -31.766 -23.859 1 95.69 316 PRO A CA 1
ATOM 2498 C C . PRO A 1 316 ? -0.482 -30.25 -24 1 95.69 316 PRO A C 1
ATOM 2500 O O . PRO A 1 316 ? 0.495 -29.75 -24.562 1 95.69 316 PRO A O 1
ATOM 2503 N N . ASN A 1 317 ? -1.455 -29.578 -23.531 1 94.94 317 ASN A N 1
ATOM 2504 C CA . ASN A 1 317 ? -1.408 -28.109 -23.594 1 94.94 317 ASN A CA 1
ATOM 2505 C C . ASN A 1 317 ? -0.209 -27.562 -22.828 1 94.94 317 ASN A C 1
ATOM 2507 O O . ASN A 1 317 ? 0.417 -26.594 -23.266 1 94.94 317 ASN A O 1
ATOM 2511 N N . TYR A 1 318 ? 0.06 -28.156 -21.656 1 97.25 318 TYR A N 1
ATOM 2512 C CA . TYR A 1 318 ? 1.186 -27.672 -20.859 1 97.25 318 TYR A CA 1
ATOM 2513 C C . TYR A 1 318 ? 2.512 -28.016 -21.531 1 97.25 318 TYR A C 1
ATOM 2515 O O . TYR A 1 318 ? 3.445 -27.219 -21.516 1 97.25 318 TYR A O 1
ATOM 2523 N N . VAL A 1 319 ? 2.58 -29.188 -22.109 1 96.25 319 VAL A N 1
ATOM 2524 C CA . VAL A 1 319 ? 3.779 -29.578 -22.844 1 96.25 319 VAL A CA 1
ATOM 2525 C C . VAL A 1 319 ? 4.047 -28.594 -23.969 1 96.25 319 VAL A C 1
ATOM 2527 O O . VAL A 1 319 ? 5.184 -28.156 -24.172 1 96.25 319 VAL A O 1
ATOM 2530 N N . LYS A 1 320 ? 3.037 -28.25 -24.656 1 95.62 320 LYS A N 1
ATOM 2531 C CA . LYS A 1 320 ? 3.158 -27.281 -25.734 1 95.62 320 LYS A CA 1
ATOM 2532 C C . LYS A 1 320 ? 3.639 -25.922 -25.219 1 95.62 320 LYS A C 1
ATOM 2534 O O . LYS A 1 320 ? 4.5 -25.281 -25.828 1 95.62 320 LYS A O 1
ATOM 2539 N N . LYS A 1 321 ? 3.07 -25.547 -24.125 1 95.88 321 LYS A N 1
ATOM 2540 C CA . LYS A 1 321 ? 3.457 -24.266 -23.516 1 95.88 321 LYS A CA 1
ATOM 2541 C C . LYS A 1 321 ? 4.934 -24.266 -23.141 1 95.88 321 LYS A C 1
ATOM 2543 O O . LYS A 1 321 ? 5.66 -23.328 -23.453 1 95.88 321 LYS A O 1
ATOM 2548 N N . VAL A 1 322 ? 5.395 -25.328 -22.469 1 96.56 322 VAL A N 1
ATOM 2549 C CA . VAL A 1 322 ? 6.785 -25.422 -22.047 1 96.56 322 VAL A CA 1
ATOM 2550 C C . VAL A 1 322 ? 7.707 -25.391 -23.266 1 96.56 322 VAL A C 1
ATOM 2552 O O . VAL A 1 322 ? 8.742 -24.719 -23.25 1 96.56 322 VAL A O 1
ATOM 2555 N N . THR A 1 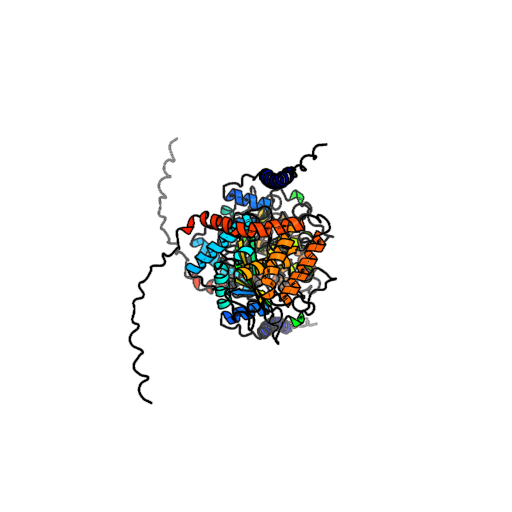323 ? 7.297 -26.078 -24.266 1 94.56 323 THR A N 1
ATOM 2556 C CA . THR A 1 323 ? 8.094 -26.141 -25.5 1 94.56 323 THR A CA 1
ATOM 2557 C C . THR A 1 323 ? 8.188 -24.766 -26.156 1 94.56 323 THR A C 1
ATOM 2559 O O . THR A 1 323 ? 9.266 -24.344 -26.562 1 94.56 323 THR A O 1
ATOM 2562 N N . LYS A 1 324 ? 7.105 -24.141 -26.234 1 93.81 324 LYS A N 1
ATOM 2563 C CA . LYS A 1 324 ? 7.07 -22.812 -26.828 1 93.81 324 LYS A CA 1
ATOM 2564 C C . LYS A 1 324 ? 7.945 -21.828 -26.047 1 93.81 324 LYS A C 1
ATOM 2566 O O . LYS A 1 324 ? 8.719 -21.078 -26.625 1 93.81 324 LYS A O 1
ATOM 2571 N N . GLU A 1 325 ? 7.773 -21.859 -24.766 1 94.06 325 GLU A N 1
ATOM 2572 C CA . GLU A 1 325 ? 8.531 -20.953 -23.922 1 94.06 325 GLU A CA 1
ATOM 2573 C C . GLU A 1 325 ? 10.023 -21.281 -23.938 1 94.06 325 GLU A C 1
ATOM 2575 O O . GLU A 1 325 ? 10.867 -20.391 -23.844 1 94.06 325 GLU A O 1
ATOM 2580 N N . PHE A 1 326 ? 10.352 -22.547 -24.047 1 92.69 326 PHE A N 1
ATOM 2581 C CA . PHE A 1 326 ? 11.742 -22.938 -24.172 1 92.69 326 PHE A CA 1
ATOM 2582 C C . PHE A 1 326 ? 12.359 -22.359 -25.438 1 92.69 326 PHE A C 1
ATOM 2584 O O . PHE A 1 326 ? 13.469 -21.812 -25.406 1 92.69 326 PHE A O 1
ATOM 2591 N N . ALA A 1 327 ? 11.617 -22.422 -26.5 1 89.88 327 ALA A N 1
ATOM 2592 C CA . ALA A 1 327 ? 12.07 -21.859 -27.766 1 89.88 327 ALA A CA 1
ATOM 2593 C C . ALA A 1 327 ? 12.266 -20.344 -27.672 1 89.88 327 ALA A C 1
ATOM 2595 O O . ALA A 1 327 ? 13.266 -19.812 -28.156 1 89.88 327 ALA A O 1
ATOM 2596 N N . SER A 1 328 ? 11.375 -19.766 -27.078 1 88.44 328 SER A N 1
ATOM 2597 C CA . SER A 1 328 ? 11.461 -18.312 -26.906 1 88.44 328 SER A CA 1
ATOM 2598 C C . SER A 1 328 ? 12.672 -17.938 -26.062 1 88.44 328 SER A C 1
ATOM 2600 O O . SER A 1 328 ? 13.367 -16.969 -26.375 1 88.44 328 SER A O 1
ATOM 2602 N N . ALA A 1 329 ? 12.93 -18.641 -25.031 1 87.56 329 ALA A N 1
ATOM 2603 C CA . ALA A 1 329 ? 14.055 -18.375 -24.141 1 87.56 329 ALA A CA 1
ATOM 2604 C C . ALA A 1 329 ? 15.383 -18.641 -24.844 1 87.56 329 ALA A C 1
ATOM 2606 O O . ALA A 1 329 ? 16.359 -17.922 -24.609 1 87.56 329 ALA A O 1
ATOM 2607 N N . ALA A 1 330 ? 15.414 -19.625 -25.625 1 80.25 330 ALA A N 1
ATOM 2608 C CA . ALA A 1 330 ? 16.625 -20.016 -26.328 1 80.25 330 ALA A CA 1
ATOM 2609 C C . ALA A 1 330 ? 16.984 -19.016 -27.422 1 80.25 330 ALA A C 1
ATOM 2611 O O . ALA A 1 330 ? 18.156 -18.75 -27.672 1 80.25 330 ALA A O 1
ATOM 2612 N N . PHE A 1 331 ? 16.031 -18.562 -28.125 1 74 331 PHE A N 1
ATOM 2613 C CA . PHE A 1 331 ? 16.266 -17.594 -29.203 1 74 331 PHE A CA 1
ATOM 2614 C C . PHE A 1 331 ? 16.703 -16.25 -28.625 1 74 331 PHE A C 1
ATOM 2616 O O . PHE A 1 331 ? 17.531 -15.562 -29.219 1 74 331 PHE A O 1
ATOM 2623 N N . GLU A 1 332 ? 16.141 -15.906 -27.609 1 62.5 332 GLU A N 1
ATOM 2624 C CA . GLU A 1 332 ? 16.578 -14.664 -26.969 1 62.5 332 GLU A CA 1
ATOM 2625 C C . GLU A 1 332 ? 18 -14.781 -26.453 1 62.5 332 GLU A C 1
ATOM 2627 O O . GLU A 1 332 ? 18.734 -13.789 -26.438 1 62.5 332 GLU A O 1
ATOM 2632 N N . GLY A 1 333 ? 18.453 -16.047 -26.031 1 52.25 333 GLY A N 1
ATOM 2633 C CA . GLY A 1 333 ? 19.781 -16.344 -25.531 1 52.25 333 GLY A CA 1
ATOM 2634 C C . GLY A 1 333 ? 20.828 -16.438 -26.625 1 52.25 333 GLY A C 1
ATOM 2635 O O . GLY A 1 333 ? 22.031 -16.453 -26.359 1 52.25 333 GLY A O 1
ATOM 2636 N N . GLU A 1 334 ? 20.391 -17.078 -27.828 1 48.69 334 GLU A N 1
ATOM 2637 C CA . GLU A 1 334 ? 21.344 -17.359 -28.906 1 48.69 334 GLU A CA 1
ATOM 2638 C C . GLU A 1 334 ? 22.094 -16.094 -29.328 1 48.69 334 GLU A C 1
ATOM 2640 O O . GLU A 1 334 ? 22.953 -16.141 -30.219 1 48.69 334 GLU A O 1
ATOM 2645 N N . SER A 1 335 ? 21.766 -15.031 -29 1 39.19 335 SER A N 1
ATOM 2646 C CA . SER A 1 335 ? 22.828 -14.211 -29.578 1 39.19 335 SER A CA 1
ATOM 2647 C C . SER A 1 335 ? 24.203 -14.719 -29.172 1 39.19 335 SER A C 1
ATOM 2649 O O . SER A 1 335 ? 25.172 -14.586 -29.922 1 39.19 335 SER A O 1
ATOM 2651 N N . ASP A 1 336 ? 24.531 -15.016 -27.875 1 36.78 336 ASP A N 1
ATOM 2652 C CA . ASP A 1 336 ? 25.953 -15.242 -27.688 1 36.78 336 ASP A CA 1
ATOM 2653 C C . ASP A 1 336 ? 26.312 -16.719 -27.906 1 36.78 336 ASP A C 1
ATOM 2655 O O . ASP A 1 336 ? 27.25 -17.016 -28.641 1 36.78 336 ASP A O 1
ATOM 2659 N N . GLU A 1 337 ? 26.484 -17.734 -26.766 1 35.72 337 GLU A N 1
ATOM 2660 C CA . GLU A 1 337 ? 27.453 -18.812 -26.578 1 35.72 337 GLU A CA 1
ATOM 2661 C C . GLU A 1 337 ? 26.906 -20.156 -27.062 1 35.72 337 GLU A C 1
ATOM 2663 O O . GLU A 1 337 ? 25.922 -20.656 -26.516 1 35.72 337 GLU A O 1
ATOM 2668 N N . ASP A 1 338 ? 26.984 -20.578 -28.328 1 33.81 338 ASP A N 1
ATOM 2669 C CA . ASP A 1 338 ? 26.719 -21.797 -29.078 1 33.81 338 ASP A CA 1
ATOM 2670 C C . ASP A 1 338 ? 27.078 -23.031 -28.234 1 33.81 338 ASP A C 1
ATOM 2672 O O . ASP A 1 338 ? 26.359 -24.031 -28.25 1 33.81 338 ASP A O 1
ATOM 2676 N N . ASP A 1 339 ? 28.438 -23.281 -27.906 1 34.88 339 ASP A N 1
ATOM 2677 C CA . ASP A 1 339 ? 29.172 -24.5 -27.594 1 34.88 339 ASP A CA 1
ATOM 2678 C C . ASP A 1 339 ? 28.766 -25.047 -26.234 1 34.88 339 ASP A C 1
ATOM 2680 O O . ASP A 1 339 ? 29.109 -26.172 -25.875 1 34.88 339 ASP A O 1
ATOM 2684 N N . ALA A 1 340 ? 28.344 -24.234 -25.281 1 33.47 340 ALA A N 1
ATOM 2685 C CA . ALA A 1 340 ? 28.188 -24.609 -23.875 1 33.47 340 ALA A CA 1
ATOM 2686 C C . ALA A 1 340 ? 26.969 -25.484 -23.672 1 33.47 340 ALA A C 1
ATOM 2688 O O . ALA A 1 340 ? 26.672 -25.891 -22.531 1 33.47 340 ALA A O 1
ATOM 2689 N N . ILE A 1 341 ? 26.203 -25.812 -24.641 1 33.25 341 ILE A N 1
ATOM 2690 C CA . ILE A 1 341 ? 24.953 -26.516 -24.422 1 33.25 341 ILE A CA 1
ATOM 2691 C C . ILE A 1 341 ? 25.234 -28 -24.156 1 33.25 341 ILE A C 1
ATOM 2693 O O . ILE A 1 341 ? 24.672 -28.594 -23.234 1 33.25 341 ILE A O 1
ATOM 2697 N N . ASP A 1 342 ? 26.047 -28.594 -25.016 1 32.31 342 ASP A N 1
ATOM 2698 C CA . ASP A 1 342 ? 26.234 -30.047 -24.953 1 32.31 342 ASP A CA 1
ATOM 2699 C C . ASP A 1 342 ? 26.922 -30.453 -23.656 1 32.31 342 ASP A C 1
ATOM 2701 O O . ASP A 1 342 ? 26.547 -31.453 -23.047 1 32.31 342 ASP A O 1
ATOM 2705 N N . ASP A 1 343 ? 27.969 -29.688 -23.266 1 35.69 343 ASP A N 1
ATOM 2706 C CA . ASP A 1 343 ? 28.75 -30.047 -22.094 1 35.69 343 ASP A CA 1
ATOM 2707 C C . ASP A 1 343 ? 27.922 -29.938 -20.812 1 35.69 343 ASP A C 1
ATOM 2709 O O . ASP A 1 343 ? 28.109 -30.703 -19.875 1 35.69 343 ASP A O 1
ATOM 2713 N N . ALA A 1 344 ? 26.953 -29.062 -20.734 1 31.89 344 ALA A N 1
ATOM 2714 C CA . ALA A 1 344 ? 26.141 -28.828 -19.547 1 31.89 344 ALA A CA 1
ATOM 2715 C C . ALA A 1 344 ? 25.141 -29.969 -19.344 1 31.89 344 ALA A C 1
ATOM 2717 O O . ALA A 1 344 ? 24.922 -30.438 -18.219 1 31.89 344 ALA A O 1
ATOM 2718 N N . LEU A 1 345 ? 24.688 -30.547 -20.406 1 32.78 345 LEU A N 1
ATOM 2719 C CA . LEU A 1 345 ? 23.75 -31.656 -20.297 1 32.78 345 LEU A CA 1
ATOM 2720 C C . LEU A 1 345 ? 24.438 -32.875 -19.719 1 32.78 345 LEU A C 1
ATOM 2722 O O . LEU A 1 345 ? 23.891 -33.562 -18.844 1 32.78 345 LEU A O 1
ATOM 2726 N N . ASP A 1 346 ? 25.625 -33.156 -20.203 1 35.47 346 ASP A N 1
ATOM 2727 C CA . ASP A 1 346 ? 26.375 -34.312 -19.734 1 35.47 346 ASP A CA 1
ATOM 2728 C C . ASP A 1 346 ? 26.75 -34.156 -18.25 1 35.47 346 ASP A C 1
ATOM 2730 O O . ASP A 1 346 ? 26.656 -35.125 -17.484 1 35.47 346 ASP A O 1
ATOM 2734 N N . ALA A 1 347 ? 27.125 -32.938 -17.859 1 35.44 347 ALA A N 1
ATOM 2735 C CA . ALA A 1 347 ? 27.516 -32.719 -16.469 1 35.44 347 ALA A CA 1
ATOM 2736 C C . ALA A 1 347 ? 26.297 -32.781 -15.547 1 35.44 347 ALA A C 1
ATOM 2738 O O . ALA A 1 347 ? 26.406 -33.281 -14.414 1 35.44 347 ALA A O 1
ATOM 2739 N N . MET A 1 348 ? 25.125 -32.375 -15.992 1 32.44 348 MET A N 1
ATOM 2740 C CA . MET A 1 348 ? 23.906 -32.406 -15.188 1 32.44 348 MET A CA 1
ATOM 2741 C C . MET A 1 348 ? 23.375 -33.812 -15 1 32.44 348 MET A C 1
ATOM 2743 O O . MET A 1 348 ? 22.938 -34.188 -13.906 1 32.44 348 MET A O 1
ATOM 2747 N N . ILE A 1 349 ? 23.391 -34.656 -16.031 1 35.44 349 ILE A N 1
ATOM 2748 C CA . ILE A 1 349 ? 23 -36.062 -15.938 1 35.44 349 ILE A CA 1
ATOM 2749 C C . ILE A 1 349 ? 23.984 -36.812 -15.047 1 35.44 349 ILE A C 1
ATOM 2751 O O . ILE A 1 349 ? 23.594 -37.625 -14.219 1 35.44 349 ILE A O 1
ATOM 2755 N N . GLU A 1 350 ? 25.297 -36.5 -15.258 1 36.59 350 GLU A N 1
ATOM 2756 C CA . GLU A 1 350 ? 26.281 -37.188 -14.391 1 36.59 350 GLU A CA 1
ATOM 2757 C C . GLU A 1 350 ? 26.125 -36.719 -12.945 1 36.59 350 GLU A C 1
ATOM 2759 O O . GLU A 1 350 ? 26.406 -37.469 -12.016 1 36.59 350 GLU A O 1
ATOM 2764 N N . ASN A 1 351 ? 25.781 -35.438 -12.758 1 34.5 351 ASN A N 1
ATOM 2765 C CA . ASN A 1 351 ? 25.672 -34.938 -11.391 1 34.5 351 ASN A CA 1
ATOM 2766 C C . ASN A 1 351 ? 24.297 -35.219 -10.797 1 34.5 351 ASN A C 1
ATOM 2768 O O . ASN A 1 351 ? 24.062 -34.969 -9.617 1 34.5 351 ASN A O 1
ATOM 2772 N N . VAL A 1 352 ? 23.297 -35.562 -11.5 1 35.28 352 VAL A N 1
ATOM 2773 C CA . VAL A 1 352 ? 22.031 -36.031 -10.93 1 35.28 352 VAL A CA 1
ATOM 2774 C C . VAL A 1 352 ? 22.297 -37.312 -10.117 1 35.28 352 VAL A C 1
ATOM 2776 O O . VAL A 1 352 ? 21.703 -37.5 -9.055 1 35.28 352 VAL A O 1
ATOM 2779 N N . ASP A 1 353 ? 23.141 -38.188 -10.523 1 35.38 353 ASP A N 1
ATOM 2780 C CA . ASP A 1 353 ? 23.562 -39.281 -9.672 1 35.38 353 ASP A CA 1
ATOM 2781 C C . ASP A 1 353 ? 24.266 -38.781 -8.414 1 35.38 353 ASP A C 1
ATOM 2783 O O . ASP A 1 353 ? 24.125 -39.375 -7.336 1 35.38 353 ASP A O 1
ATOM 2787 N N . ASP A 1 354 ? 25.062 -37.656 -8.531 1 34 354 ASP A N 1
ATOM 2788 C CA . ASP A 1 354 ? 25.75 -37.062 -7.387 1 34 354 ASP A CA 1
ATOM 2789 C C . ASP A 1 354 ? 24.812 -36.125 -6.613 1 34 354 ASP A C 1
ATOM 2791 O O . ASP A 1 354 ? 25.172 -35.656 -5.531 1 34 354 ASP A O 1
ATOM 2795 N N . PHE A 1 355 ? 23.844 -35.625 -7.113 1 34.41 355 PHE A N 1
ATOM 2796 C CA . PHE A 1 355 ? 22.859 -34.812 -6.387 1 34.41 355 PHE A CA 1
ATOM 2797 C C . PHE A 1 355 ? 22.156 -35.656 -5.328 1 34.41 355 PHE A C 1
ATOM 2799 O O . PHE A 1 355 ? 21.734 -35.156 -4.297 1 34.41 355 PHE A O 1
ATOM 2806 N N . ASP A 1 356 ? 21.906 -36.938 -5.473 1 34 356 ASP A N 1
ATOM 2807 C CA . ASP A 1 356 ? 21.469 -37.844 -4.402 1 34 356 ASP A CA 1
ATOM 2808 C C . ASP A 1 356 ? 22.469 -37.844 -3.256 1 34 356 ASP A C 1
ATOM 2810 O O . ASP A 1 356 ? 22.094 -37.844 -2.084 1 34 356 ASP A O 1
ATOM 2814 N N . ASP A 1 357 ? 23.75 -37.875 -3.541 1 36.06 357 ASP A N 1
ATOM 2815 C CA . ASP A 1 357 ? 24.766 -37.906 -2.492 1 36.06 357 ASP A CA 1
ATOM 2816 C C . ASP A 1 357 ? 24.922 -36.562 -1.81 1 36.06 357 ASP A C 1
ATOM 2818 O O . ASP A 1 357 ? 25.094 -36.5 -0.592 1 36.06 357 ASP A O 1
ATOM 2822 N N . ASP A 1 358 ? 24.875 -35.5 -2.537 1 34.91 358 ASP A N 1
ATOM 2823 C CA . ASP A 1 358 ? 25.062 -34.188 -1.918 1 34.91 358 ASP A CA 1
ATOM 2824 C C . ASP A 1 358 ? 23.781 -33.688 -1.261 1 34.91 358 ASP A C 1
ATOM 2826 O O . ASP A 1 358 ? 23.812 -32.969 -0.254 1 34.91 358 ASP A O 1
ATOM 2830 N N . PHE A 1 359 ? 22.641 -33.906 -1.732 1 35.31 359 PHE A N 1
ATOM 2831 C CA . PHE A 1 359 ? 21.406 -33.656 -1.014 1 35.31 359 PHE A CA 1
ATOM 2832 C C . PHE A 1 359 ? 21.297 -34.531 0.228 1 35.31 359 PHE A C 1
ATOM 2834 O O . PHE A 1 359 ? 20.75 -34.125 1.25 1 35.31 359 PHE A O 1
ATOM 2841 N N . ASP A 1 360 ? 21.719 -35.781 0.299 1 37.53 360 ASP A N 1
ATOM 2842 C CA . ASP A 1 360 ? 21.906 -36.562 1.527 1 37.53 360 ASP A CA 1
ATOM 2843 C C . ASP A 1 360 ? 22.859 -35.844 2.482 1 37.53 360 ASP A C 1
ATOM 2845 O O . ASP A 1 360 ? 22.656 -35.875 3.697 1 37.53 360 ASP A O 1
ATOM 2849 N N . SER A 1 361 ? 23.891 -35.25 1.982 1 38.09 361 SER A N 1
ATOM 2850 C CA . SER A 1 361 ? 24.797 -34.469 2.848 1 38.09 361 SER A CA 1
ATOM 2851 C C . SER A 1 361 ? 24.141 -33.188 3.307 1 38.09 361 SER A C 1
ATOM 2853 O O . SER A 1 361 ? 24.422 -32.688 4.402 1 38.09 361 SER A O 1
ATOM 2855 N N . PHE A 1 362 ? 23.406 -32.531 2.467 1 34.38 362 PHE A N 1
ATOM 2856 C CA . PHE A 1 362 ? 22.641 -31.391 2.938 1 34.38 362 PHE A CA 1
ATOM 2857 C C . PHE A 1 362 ? 21.625 -31.812 3.988 1 34.38 362 PHE A C 1
ATOM 2859 O O . PHE A 1 362 ? 21.422 -31.109 4.98 1 34.38 362 PHE A O 1
ATOM 2866 N N . GLU A 1 363 ? 20.922 -32.875 3.848 1 34.28 363 GLU A N 1
ATOM 2867 C CA . GLU A 1 363 ? 20.094 -33.438 4.926 1 34.28 363 GLU A CA 1
ATOM 2868 C C . GLU A 1 363 ? 20.922 -33.688 6.18 1 34.28 363 GLU A C 1
ATOM 2870 O O . GLU A 1 363 ? 20.469 -33.469 7.297 1 34.28 363 GLU A O 1
ATOM 2875 N N . ASP A 1 364 ? 22.078 -34.281 6.098 1 39.25 364 ASP A N 1
ATOM 2876 C CA . ASP A 1 364 ? 22.906 -34.562 7.266 1 39.25 364 ASP A CA 1
ATOM 2877 C C . ASP A 1 364 ? 23.422 -33.281 7.902 1 39.25 364 ASP A C 1
ATOM 2879 O O . ASP A 1 364 ? 23.875 -33.281 9.047 1 39.25 364 ASP A O 1
ATOM 2883 N N . GLY A 1 365 ? 23.641 -32.25 7.113 1 34.78 365 GLY A N 1
ATOM 2884 C CA . GLY A 1 365 ? 24.188 -31 7.676 1 34.78 365 GLY A CA 1
ATOM 2885 C C . GLY A 1 365 ? 23.125 -30.141 8.328 1 34.78 365 GLY A C 1
ATOM 2886 O O . GLY A 1 365 ? 23.422 -29.047 8.828 1 34.78 365 GLY A O 1
ATOM 2887 N N . VAL A 1 366 ? 21.875 -30.266 7.875 1 32.06 366 VAL A N 1
ATOM 2888 C CA . VAL A 1 366 ? 20.938 -29.547 8.719 1 32.06 366 VAL A CA 1
ATOM 2889 C C . VAL A 1 366 ? 20.844 -30.203 10.086 1 32.06 366 VAL A C 1
ATOM 2891 O O . VAL A 1 366 ? 20.578 -31.406 10.188 1 32.06 366 VAL A O 1
ATOM 2894 N N . PRO A 1 367 ? 21.453 -29.75 11.18 1 32.22 367 PRO A N 1
ATOM 2895 C CA . PRO A 1 367 ? 21.516 -30.359 12.508 1 32.22 367 PRO A CA 1
ATOM 2896 C C . PRO A 1 367 ? 20.203 -31.031 12.906 1 32.22 367 PRO A C 1
ATOM 2898 O O . PRO A 1 367 ? 20.188 -31.875 13.812 1 32.22 367 PRO A O 1
ATOM 2901 N N . GLY A 1 368 ? 19.109 -30.422 12.602 1 31.97 368 GLY A N 1
ATOM 2902 C CA . GLY A 1 368 ? 17.969 -30.797 13.438 1 31.97 368 GLY A CA 1
ATOM 2903 C C . GLY A 1 368 ? 17.422 -32.156 13.102 1 31.97 368 GLY A C 1
ATOM 2904 O O . GLY A 1 368 ? 16.312 -32.531 13.539 1 31.97 368 GLY A O 1
ATOM 2905 N N . ASP A 1 369 ? 18.109 -32.875 12.211 1 31.91 369 ASP A N 1
ATOM 2906 C CA . ASP A 1 369 ? 17.422 -34.125 11.82 1 31.91 369 ASP A CA 1
ATOM 2907 C C . ASP A 1 369 ? 17.406 -35.125 12.969 1 31.91 369 ASP A C 1
ATOM 2909 O O . ASP A 1 369 ? 17.281 -36.312 12.75 1 31.91 369 ASP A O 1
ATOM 2913 N N . GLU A 1 370 ? 17.828 -34.75 14.18 1 31.41 370 GLU A N 1
ATOM 2914 C CA . GLU A 1 370 ? 17.719 -35.844 15.148 1 31.41 370 GLU A CA 1
ATOM 2915 C C . GLU A 1 370 ? 16.281 -36.375 15.203 1 31.41 370 GLU A C 1
ATOM 2917 O O . GLU A 1 370 ? 16 -37.312 15.953 1 31.41 370 GLU A O 1
ATOM 2922 N N . PHE A 1 371 ? 15.391 -35.5 14.75 1 25.83 371 PHE A N 1
ATOM 2923 C CA . PHE A 1 371 ? 14.109 -35.938 15.289 1 25.83 371 PHE A CA 1
ATOM 2924 C C . PHE A 1 371 ? 13.711 -37.281 14.68 1 25.83 371 PHE A C 1
ATOM 2926 O O . PHE A 1 371 ? 13.352 -38.219 15.398 1 25.83 371 PHE A O 1
ATOM 2933 N N . GLY A 1 372 ? 13.039 -37.281 13.484 1 24.88 372 GLY A N 1
ATOM 2934 C CA . GLY A 1 372 ? 11.844 -38.094 13.328 1 24.88 372 GLY A CA 1
ATOM 2935 C C . GLY A 1 372 ? 12.148 -39.5 12.859 1 24.88 372 GLY A C 1
ATOM 2936 O O . GLY A 1 372 ? 11.281 -40.156 12.281 1 24.88 372 GLY A O 1
ATOM 2937 N N . ARG A 1 373 ? 13.492 -39.844 12.789 1 26.53 373 ARG A N 1
ATOM 2938 C CA . ARG A 1 373 ? 13.398 -41.25 12.398 1 26.53 373 ARG A CA 1
ATOM 2939 C C . ARG A 1 373 ? 12.68 -42.062 13.461 1 26.53 373 ARG A C 1
ATOM 2941 O O . ARG A 1 373 ? 13.219 -42.312 14.539 1 26.53 373 ARG A O 1
ATOM 2948 N N . ALA A 1 374 ? 11.367 -41.938 13.516 1 24.53 374 ALA A N 1
ATOM 2949 C CA . ALA A 1 374 ? 10.648 -42.906 14.336 1 24.53 374 ALA A CA 1
ATOM 2950 C C . ALA A 1 374 ? 11.164 -44.312 14.086 1 24.53 374 ALA A C 1
ATOM 2952 O O . ALA A 1 374 ? 11.352 -44.719 12.938 1 24.53 374 ALA A O 1
ATOM 2953 N N . GLU A 1 375 ? 11.914 -44.812 14.922 1 24.3 375 GLU A N 1
ATOM 2954 C CA . GLU A 1 375 ? 12.219 -46.25 14.992 1 24.3 375 GLU A CA 1
ATOM 2955 C C . GLU A 1 375 ? 10.984 -47.094 14.695 1 24.3 375 GLU A C 1
ATOM 2957 O O . GLU A 1 375 ? 9.922 -46.875 15.281 1 24.3 375 GLU A O 1
ATOM 2962 N N . ALA A 1 376 ? 10.875 -47.562 13.414 1 25.5 376 ALA A N 1
ATOM 2963 C CA . ALA A 1 376 ? 9.93 -48.625 13.07 1 25.5 376 ALA A CA 1
ATOM 2964 C C . ALA A 1 376 ? 9.828 -49.656 14.188 1 25.5 376 ALA A C 1
ATOM 2966 O O . ALA A 1 376 ? 10.773 -50.406 14.438 1 25.5 376 ALA A O 1
ATOM 2967 N N . SER A 1 377 ? 9.273 -49.25 15.312 1 23.72 377 SER A N 1
ATOM 2968 C CA . SER A 1 377 ? 8.992 -50.312 16.281 1 23.72 377 SER A CA 1
ATOM 2969 C C . SER A 1 377 ? 8.328 -51.531 15.625 1 23.72 377 SER A C 1
ATOM 2971 O O . SER A 1 377 ? 7.355 -51.375 14.891 1 23.72 377 SER A O 1
ATOM 2973 N N . GLN A 1 378 ? 9.117 -52.531 15.266 1 23.28 378 GLN A N 1
ATOM 2974 C CA . GLN A 1 378 ? 8.766 -53.938 14.938 1 23.28 378 GLN A CA 1
ATOM 2975 C C . GLN A 1 378 ? 7.574 -54.406 15.758 1 23.28 378 GLN A C 1
ATOM 2977 O O . GLN A 1 378 ? 7.723 -54.719 16.938 1 23.28 378 GLN A O 1
ATOM 2982 N N . SER A 1 379 ? 6.449 -53.625 15.797 1 22.39 379 SER A N 1
ATOM 2983 C CA . SER A 1 379 ? 5.352 -54.25 16.516 1 22.39 379 SER A CA 1
ATOM 2984 C C . SER A 1 379 ? 5.023 -55.625 15.922 1 22.39 379 SER A C 1
ATOM 2986 O O . SER A 1 379 ? 4.992 -55.781 14.703 1 22.39 379 SER A O 1
ATOM 2988 N N . ASP A 1 380 ? 5.293 -56.719 16.578 1 23.8 380 ASP A N 1
ATOM 2989 C CA . ASP A 1 380 ? 4.949 -58.156 16.547 1 23.8 380 ASP A CA 1
ATOM 2990 C C . ASP A 1 380 ? 3.455 -58.344 16.297 1 23.8 380 ASP A C 1
ATOM 2992 O O . ASP A 1 380 ? 2.627 -58.031 17.156 1 23.8 380 ASP A O 1
ATOM 2996 N N . ASP A 1 381 ? 2.938 -57.906 15.117 1 22.52 381 ASP A N 1
ATOM 2997 C CA . ASP A 1 381 ? 1.552 -58.188 14.75 1 22.52 381 ASP A CA 1
ATOM 2998 C C . ASP A 1 381 ? 1.249 -59.688 14.836 1 22.52 381 ASP A C 1
ATOM 3000 O O . ASP A 1 381 ? 1.522 -60.438 13.891 1 22.52 381 ASP A O 1
ATOM 3004 N N . ASP A 1 382 ? 1.53 -60.5 15.789 1 23.69 382 ASP A N 1
ATOM 3005 C CA . ASP A 1 382 ? 1.025 -61.875 15.875 1 23.69 382 ASP A CA 1
ATOM 3006 C C . ASP A 1 382 ? -0.501 -61.875 15.82 1 23.69 382 ASP A C 1
ATOM 3008 O O . ASP A 1 382 ? -1.123 -62.875 16.172 1 23.69 382 ASP A O 1
ATOM 3012 N N . TYR A 1 383 ? -1.206 -60.75 15.734 1 21.94 383 TYR A N 1
ATOM 3013 C CA . TYR A 1 383 ? -2.578 -61 16.141 1 21.94 383 TYR A CA 1
ATOM 3014 C C . TYR A 1 383 ? -3.24 -62 15.211 1 21.94 383 TYR A C 1
ATOM 3016 O O . TYR A 1 383 ? -2.807 -62.188 14.07 1 21.94 383 TYR A O 1
ATOM 3024 N N . GLY A 1 384 ? -4.633 -62.281 15.289 1 20.42 384 GLY A N 1
ATOM 3025 C CA . GLY A 1 384 ? -5.629 -63.344 15.305 1 20.42 384 GLY A CA 1
ATOM 3026 C C . GLY A 1 384 ? -6.137 -63.719 13.922 1 20.42 384 GLY A C 1
ATOM 3027 O O . GLY A 1 384 ? -6.734 -62.875 13.234 1 20.42 384 GLY A O 1
ATOM 3028 N N . LYS A 1 385 ? -5.441 -64.562 13.117 1 25.31 385 LYS A N 1
ATOM 3029 C CA . LYS A 1 385 ? -5.82 -65.312 11.938 1 25.31 385 LYS A CA 1
ATOM 3030 C C . LYS A 1 385 ? -7.203 -65.938 12.109 1 25.31 385 LYS A C 1
ATOM 3032 O O . LYS A 1 385 ? -7.695 -66.625 11.211 1 25.31 385 LYS A O 1
ATOM 3037 N N . ASP A 1 386 ? -7.75 -66.188 13.344 1 21.69 386 ASP A N 1
ATOM 3038 C CA . ASP A 1 386 ? -8.625 -67.312 13.492 1 21.69 386 ASP A CA 1
ATOM 3039 C C . ASP A 1 386 ? -9.914 -67.125 12.695 1 21.69 386 ASP A C 1
ATOM 3041 O O . ASP A 1 386 ? -10.406 -68.062 12.078 1 21.69 386 ASP A O 1
ATOM 3045 N N . THR A 1 387 ? -10.789 -66.25 12.969 1 22.02 387 THR A N 1
ATOM 3046 C CA . THR A 1 387 ? -12.164 -66.688 13.148 1 22.02 387 THR A CA 1
ATOM 3047 C C . THR A 1 387 ? -12.898 -66.688 11.812 1 22.02 387 THR A C 1
ATOM 3049 O O . THR A 1 387 ? -14.102 -67 11.766 1 22.02 387 THR A O 1
ATOM 3052 N N . VAL A 1 388 ? -12.414 -66.312 10.672 1 21.64 388 VAL A N 1
ATOM 3053 C CA . VAL A 1 388 ? -13.445 -66.125 9.664 1 21.64 388 VAL A CA 1
ATOM 3054 C C . VAL A 1 388 ? -13.758 -67.438 9.008 1 21.64 388 VAL A C 1
ATOM 3056 O O . VAL A 1 388 ? -14.195 -67.5 7.855 1 21.64 388 VAL A O 1
ATOM 3059 N N . ALA A 1 389 ? -13.391 -68.625 9.438 1 20.19 389 ALA A N 1
ATOM 3060 C CA . ALA A 1 389 ? -13.734 -69.875 8.711 1 20.19 389 ALA A CA 1
ATOM 3061 C C . ALA A 1 389 ? -15.242 -70 8.539 1 20.19 389 ALA A C 1
ATOM 3063 O O . ALA A 1 389 ? -15.711 -70.688 7.629 1 20.19 389 ALA A O 1
ATOM 3064 N N . LYS A 1 390 ? -16.062 -69.938 9.594 1 23.16 390 LYS A N 1
ATOM 3065 C CA . LYS A 1 390 ? -17.172 -70.875 9.703 1 23.16 390 LYS A CA 1
ATOM 3066 C C . LYS A 1 390 ? -18.203 -70.688 8.602 1 23.16 390 LYS A C 1
ATOM 3068 O O . LYS A 1 390 ? -19.109 -71.5 8.438 1 23.16 390 LYS A O 1
ATOM 3073 N N . ARG A 1 391 ? -18.547 -69.562 8.156 1 20.84 391 ARG A N 1
ATOM 3074 C CA . ARG A 1 391 ? -19.969 -69.688 7.816 1 20.84 391 ARG A CA 1
ATOM 3075 C C . ARG A 1 391 ? -20.156 -70.312 6.438 1 20.84 391 ARG A C 1
ATOM 3077 O O . ARG A 1 391 ? -21.266 -70.312 5.902 1 20.84 391 ARG A O 1
ATOM 3084 N N . ARG A 1 392 ? -19.094 -70.562 5.613 1 21.39 392 ARG A N 1
ATOM 3085 C CA . ARG A 1 392 ? -19.594 -70.875 4.277 1 21.39 392 ARG A CA 1
ATOM 3086 C C . ARG A 1 392 ? -20.141 -72.312 4.207 1 21.39 392 ARG A C 1
ATOM 3088 O O . ARG A 1 392 ? -19.438 -73.188 3.779 1 21.39 392 ARG A O 1
ATOM 3095 N N . ARG A 1 393 ? -20.562 -72.938 5.352 1 23.05 393 ARG A N 1
ATOM 3096 C CA . ARG A 1 393 ? -21.078 -74.312 5.195 1 23.05 393 ARG A CA 1
ATOM 3097 C C . ARG A 1 393 ? -22.109 -74.375 4.078 1 23.05 393 ARG A C 1
ATOM 3099 O O . ARG A 1 393 ? -22.078 -75.312 3.252 1 23.05 393 ARG A O 1
ATOM 3106 N N . GLU A 1 394 ? -23.328 -73.938 4.355 1 23.16 394 GLU A N 1
ATOM 3107 C CA . GLU A 1 394 ? -24.531 -74.688 4.074 1 23.16 394 GLU A CA 1
ATOM 3108 C C . GLU A 1 394 ? -24.859 -74.688 2.582 1 23.16 394 GLU A C 1
ATOM 3110 O O . GLU A 1 394 ? -25.219 -75.75 2.018 1 23.16 394 GLU A O 1
ATOM 3115 N N . SER A 1 395 ? -25.25 -73.75 1.746 1 23.03 395 SER A N 1
ATOM 3116 C CA . SER A 1 395 ? -25.969 -74.25 0.583 1 23.03 395 SER A CA 1
ATOM 3117 C C . SER A 1 395 ? -25.016 -74.812 -0.469 1 23.03 395 SER A C 1
ATOM 3119 O O . SER A 1 395 ? -23.906 -74.25 -0.648 1 23.03 395 SER A O 1
ATOM 3121 N N . MET B 1 1 ? 62.219 -48.969 -38.688 1 22.3 1 MET B N 1
ATOM 3122 C CA . MET B 1 1 ? 61.938 -47.625 -38.219 1 22.3 1 MET B CA 1
ATOM 3123 C C . MET B 1 1 ? 60.906 -47.656 -37.062 1 22.3 1 MET B C 1
ATOM 3125 O O . MET B 1 1 ? 59.844 -48.25 -37.188 1 22.3 1 MET B O 1
ATOM 3129 N N . PRO B 1 2 ? 61.219 -47.5 -35.938 1 26.05 2 PRO B N 1
ATOM 3130 C CA . PRO B 1 2 ? 60.438 -47.875 -34.781 1 26.05 2 PRO B CA 1
ATOM 3131 C C . PRO B 1 2 ? 59.094 -47.156 -34.688 1 26.05 2 PRO B C 1
ATOM 3133 O O . PRO B 1 2 ? 58.969 -46.062 -35.25 1 26.05 2 PRO B O 1
ATOM 3136 N N . LEU B 1 3 ? 58.031 -47.812 -34.375 1 26.62 3 LEU B N 1
ATOM 3137 C CA . LEU B 1 3 ? 56.656 -47.344 -34.438 1 26.62 3 LEU B CA 1
ATOM 3138 C C . LEU B 1 3 ? 56.438 -46.094 -33.594 1 26.62 3 LEU B C 1
ATOM 3140 O O . LEU B 1 3 ? 57 -46 -32.5 1 26.62 3 LEU B O 1
ATOM 3144 N N . PRO B 1 4 ? 56.125 -44.906 -34.062 1 27 4 PRO B N 1
ATOM 3145 C CA . PRO B 1 4 ? 56.156 -43.625 -33.312 1 27 4 PRO B CA 1
ATOM 3146 C C . PRO B 1 4 ? 55.219 -43.688 -32.094 1 27 4 PRO B C 1
ATOM 3148 O O . PRO B 1 4 ? 54.25 -44.438 -32.062 1 27 4 PRO B O 1
ATOM 3151 N N . PRO B 1 5 ? 55.625 -43.406 -30.891 1 27.38 5 PRO B N 1
ATOM 3152 C CA . PRO B 1 5 ? 54.938 -43.688 -29.625 1 27.38 5 PRO B CA 1
ATOM 3153 C C . PRO B 1 5 ? 53.562 -43 -29.531 1 27.38 5 PRO B C 1
ATOM 3155 O O . PRO B 1 5 ? 53.344 -42 -30.219 1 27.38 5 PRO B O 1
ATOM 3158 N N . PRO B 1 6 ? 52.5 -43.562 -28.984 1 24.7 6 PRO B N 1
ATOM 3159 C CA . PRO B 1 6 ? 51.094 -43.188 -29.031 1 24.7 6 PRO B CA 1
ATOM 3160 C C . PRO B 1 6 ? 50.812 -41.781 -28.516 1 24.7 6 PRO B C 1
ATOM 3162 O O . PRO B 1 6 ? 51.594 -41.25 -27.734 1 24.7 6 PRO B O 1
ATOM 3165 N N . CYS B 1 7 ? 50.062 -40.875 -29.078 1 21.73 7 CYS B N 1
ATOM 3166 C CA . CYS B 1 7 ? 49.656 -39.469 -29.078 1 21.73 7 CYS B CA 1
ATOM 3167 C C . CYS B 1 7 ? 49.125 -39.062 -27.719 1 21.73 7 CYS B C 1
ATOM 3169 O O . CYS B 1 7 ? 48.25 -39.719 -27.172 1 21.73 7 CYS B O 1
ATOM 3171 N N . ALA B 1 8 ? 49.594 -38.031 -26.859 1 23.77 8 ALA B N 1
ATOM 3172 C CA . ALA B 1 8 ? 49.688 -37.406 -25.547 1 23.77 8 ALA B CA 1
ATOM 3173 C C . ALA B 1 8 ? 48.344 -36.781 -25.156 1 23.77 8 ALA B C 1
ATOM 3175 O O . ALA B 1 8 ? 47.75 -36 -25.922 1 23.77 8 ALA B O 1
ATOM 3176 N N . ARG B 1 9 ? 47.562 -37.188 -24.156 1 27.09 9 ARG B N 1
ATOM 3177 C CA . ARG B 1 9 ? 46.219 -37 -23.594 1 27.09 9 ARG B CA 1
ATOM 3178 C C . ARG B 1 9 ? 46 -35.562 -23.172 1 27.09 9 ARG B C 1
ATOM 3180 O O . ARG B 1 9 ? 46.875 -34.938 -22.562 1 27.09 9 ARG B O 1
ATOM 3187 N N . ALA B 1 10 ? 45 -34.812 -23.672 1 26.67 10 ALA B N 1
ATOM 3188 C CA . ALA B 1 10 ? 44.719 -33.375 -23.75 1 26.67 10 ALA B CA 1
ATOM 3189 C C . ALA B 1 10 ? 44.719 -32.75 -22.375 1 26.67 10 ALA B C 1
ATOM 3191 O O . ALA B 1 10 ? 43.969 -33.156 -21.484 1 26.67 10 ALA B O 1
ATOM 3192 N N . ARG B 1 11 ? 45.688 -31.906 -21.766 1 23.38 11 ARG B N 1
ATOM 3193 C CA . ARG B 1 11 ? 46.25 -31.219 -20.609 1 23.38 11 ARG B CA 1
ATOM 3194 C C . ARG B 1 11 ? 45.344 -30.094 -20.141 1 23.38 11 ARG B C 1
ATOM 3196 O O . ARG B 1 11 ? 45.656 -29.391 -19.172 1 23.38 11 ARG B O 1
ATOM 3203 N N . ASP B 1 12 ? 44.625 -29.422 -21.016 1 25.53 12 ASP B N 1
ATOM 3204 C CA . ASP B 1 12 ? 44.375 -28.031 -20.672 1 25.53 12 ASP B CA 1
ATOM 3205 C C . ASP B 1 12 ? 43.312 -27.938 -19.562 1 25.53 12 ASP B C 1
ATOM 3207 O O . ASP B 1 12 ? 42.156 -28.219 -19.781 1 25.53 12 ASP B O 1
ATOM 3211 N N . GLY B 1 13 ? 43.594 -28.219 -18.344 1 26.27 13 GLY B N 1
ATOM 3212 C CA . GLY B 1 13 ? 43.062 -28.141 -16.984 1 26.27 13 GLY B CA 1
ATOM 3213 C C . GLY B 1 13 ? 42.562 -26.766 -16.609 1 26.27 13 GLY B C 1
ATOM 3214 O O . GLY B 1 13 ? 42.062 -26.547 -15.5 1 26.27 13 GLY B O 1
ATOM 3215 N N . GLU B 1 14 ? 43.031 -25.719 -17.297 1 28.44 14 GLU B N 1
ATOM 3216 C CA . GLU B 1 14 ? 42.906 -24.344 -16.844 1 28.44 14 GLU B CA 1
ATOM 3217 C C . GLU B 1 14 ? 41.438 -23.875 -16.891 1 28.44 14 GLU B C 1
ATOM 3219 O O . GLU B 1 14 ? 41.062 -22.953 -16.172 1 28.44 14 GLU B O 1
ATOM 3224 N N . SER B 1 15 ? 40.781 -24.453 -17.859 1 30.03 15 SER B N 1
ATOM 3225 C CA . SER B 1 15 ? 39.562 -23.734 -18.156 1 30.03 15 SER B CA 1
ATOM 3226 C C . SER B 1 15 ? 38.531 -23.922 -17.047 1 30.03 15 SER B C 1
ATOM 3228 O O . SER B 1 15 ? 37.656 -23.078 -16.828 1 30.03 15 SER B O 1
ATOM 3230 N N . SER B 1 16 ? 38.688 -25.094 -16.438 1 29.12 16 SER B N 1
ATOM 3231 C CA . SER B 1 16 ? 37.719 -25.344 -15.367 1 29.12 16 SER B CA 1
ATOM 3232 C C . SER B 1 16 ? 38 -24.469 -14.148 1 29.12 16 SER B C 1
ATOM 3234 O O . SER B 1 16 ? 37.094 -24.141 -13.391 1 29.12 16 SER B O 1
ATOM 3236 N N . GLU B 1 17 ? 39.375 -24.219 -13.977 1 29.97 17 GLU B N 1
ATOM 3237 C CA . GLU B 1 17 ? 39.812 -23.406 -12.844 1 29.97 17 GLU B CA 1
ATOM 3238 C C . GLU B 1 17 ? 39.312 -21.969 -12.984 1 29.97 17 GLU B C 1
ATOM 3240 O O . GLU B 1 17 ? 38.969 -21.328 -11.984 1 29.97 17 GLU B O 1
ATOM 3245 N N . HIS B 1 18 ? 39.312 -21.516 -14.219 1 28.72 18 HIS B N 1
ATOM 3246 C CA . HIS B 1 18 ? 38.938 -20.125 -14.414 1 28.72 18 HIS B CA 1
ATOM 3247 C C . HIS B 1 18 ? 37.469 -19.906 -14.117 1 28.72 18 HIS B C 1
ATOM 3249 O O . HIS B 1 18 ? 37.094 -18.906 -13.492 1 28.72 18 HIS B O 1
ATOM 3255 N N . ALA B 1 19 ? 36.719 -20.859 -14.578 1 26.92 19 ALA B N 1
ATOM 3256 C CA . ALA B 1 19 ? 35.281 -20.656 -14.336 1 26.92 19 ALA B CA 1
ATOM 3257 C C . ALA B 1 19 ? 34.969 -20.656 -12.844 1 26.92 19 ALA B C 1
ATOM 3259 O O . ALA B 1 19 ? 34.156 -19.875 -12.375 1 26.92 19 ALA B O 1
ATOM 3260 N N . TRP B 1 20 ? 35.719 -21.453 -12.086 1 27.77 20 TRP B N 1
ATOM 3261 C CA . TRP B 1 20 ? 35.562 -21.453 -10.633 1 27.77 20 TRP B CA 1
ATOM 3262 C C . TRP B 1 20 ? 36.156 -20.172 -10.031 1 27.77 20 TRP B C 1
ATOM 3264 O O . TRP B 1 20 ? 35.719 -19.734 -8.969 1 27.77 20 TRP B O 1
ATOM 3274 N N . ARG B 1 21 ? 37.281 -19.703 -10.602 1 28.8 21 ARG B N 1
ATOM 3275 C CA . ARG B 1 21 ? 37.875 -18.469 -10.094 1 28.8 21 ARG B CA 1
ATOM 3276 C C . ARG B 1 21 ? 36.906 -17.297 -10.297 1 28.8 21 ARG B C 1
ATOM 3278 O O . ARG B 1 21 ? 36.906 -16.359 -9.492 1 28.8 21 ARG B O 1
ATOM 3285 N N . VAL B 1 22 ? 36.25 -17.297 -11.453 1 28.09 22 VAL B N 1
ATOM 3286 C CA . VAL B 1 22 ? 35.344 -16.188 -11.648 1 28.09 22 VAL B CA 1
ATOM 3287 C C . VAL B 1 22 ? 34.188 -16.297 -10.641 1 28.09 22 VAL B C 1
ATOM 3289 O O . VAL B 1 22 ? 33.719 -15.289 -10.109 1 28.09 22 VAL B O 1
ATOM 3292 N N . PHE B 1 23 ? 33.719 -17.5 -10.367 1 26.17 23 PHE B N 1
ATOM 3293 C CA . PHE B 1 23 ? 32.719 -17.641 -9.305 1 26.17 23 PHE B CA 1
ATOM 3294 C C . PHE B 1 23 ? 33.312 -17.281 -7.953 1 26.17 23 PHE B C 1
ATOM 3296 O O . PHE B 1 23 ? 32.625 -16.672 -7.117 1 26.17 23 PHE B O 1
ATOM 3303 N N . ASP B 1 24 ? 34.531 -17.688 -7.645 1 28.86 24 ASP B N 1
ATOM 3304 C CA . ASP B 1 24 ? 35.219 -17.266 -6.434 1 28.86 24 ASP B CA 1
ATOM 3305 C C . ASP B 1 24 ? 35.5 -15.758 -6.453 1 28.86 24 ASP B C 1
ATOM 3307 O O . ASP B 1 24 ? 35.375 -15.094 -5.426 1 28.86 24 ASP B O 1
ATOM 3311 N N . ASP B 1 25 ? 36 -15.273 -7.551 1 29.75 25 ASP B N 1
ATOM 3312 C CA . ASP B 1 25 ? 36.281 -13.836 -7.617 1 29.75 25 ASP B CA 1
ATOM 3313 C C . ASP B 1 25 ? 34.969 -13.031 -7.586 1 29.75 25 ASP B C 1
ATOM 3315 O O . ASP B 1 25 ? 34.938 -11.93 -7.039 1 29.75 25 ASP B O 1
ATOM 3319 N N . ALA B 1 26 ? 33.938 -13.469 -8.32 1 26.12 26 ALA B N 1
ATOM 3320 C CA . ALA B 1 26 ? 32.688 -12.742 -8.18 1 26.12 26 ALA B CA 1
ATOM 3321 C C . ALA B 1 26 ? 32.125 -12.875 -6.762 1 26.12 26 ALA B C 1
ATOM 3323 O O . ALA B 1 26 ? 31.469 -11.961 -6.266 1 26.12 26 ALA B O 1
ATOM 3324 N N . LEU B 1 27 ? 32.312 -14.008 -6.082 1 26.56 27 LEU B N 1
ATOM 3325 C CA . LEU B 1 27 ? 32.031 -14.102 -4.648 1 26.56 27 LEU B CA 1
ATOM 3326 C C . LEU B 1 27 ? 33 -13.211 -3.861 1 26.56 27 LEU B C 1
ATOM 3328 O O . LEU B 1 27 ? 32.625 -12.648 -2.828 1 26.56 27 LEU B O 1
ATOM 3332 N N . THR B 1 28 ? 34.281 -13.164 -4.227 1 28.03 28 THR B N 1
ATOM 3333 C CA . THR B 1 28 ? 35.219 -12.297 -3.52 1 28.03 28 THR B CA 1
ATOM 3334 C C . THR B 1 28 ? 34.906 -10.828 -3.779 1 28.03 28 THR B C 1
ATOM 3336 O O . THR B 1 28 ? 35.125 -9.977 -2.92 1 28.03 28 THR B O 1
ATOM 3339 N N . THR B 1 29 ? 34.656 -10.492 -5.066 1 27.27 29 THR B N 1
ATOM 3340 C CA . THR B 1 29 ? 34.375 -9.078 -5.277 1 27.27 29 THR B CA 1
ATOM 3341 C C . THR B 1 29 ? 33.031 -8.703 -4.688 1 27.27 29 THR B C 1
ATOM 3343 O O . THR B 1 29 ? 32.75 -7.531 -4.43 1 27.27 29 THR B O 1
ATOM 3346 N N . ALA B 1 30 ? 32.062 -9.555 -4.688 1 26.11 30 ALA B N 1
ATOM 3347 C CA . ALA B 1 30 ? 30.828 -9.25 -3.932 1 26.11 30 ALA B CA 1
ATOM 3348 C C . ALA B 1 30 ? 31.156 -9.023 -2.457 1 26.11 30 ALA B C 1
ATOM 3350 O O . ALA B 1 30 ? 30.297 -8.547 -1.7 1 26.11 30 ALA B O 1
ATOM 3351 N N . GLU B 1 31 ? 32.188 -9.5 -1.93 1 26.98 31 GLU B N 1
ATOM 3352 C CA . GLU B 1 31 ? 32.688 -9.102 -0.615 1 26.98 31 GLU B CA 1
ATOM 3353 C C . GLU B 1 31 ? 32.938 -7.602 -0.553 1 26.98 31 GLU B C 1
ATOM 3355 O O . GLU B 1 31 ? 32.938 -7.008 0.526 1 26.98 31 GLU B O 1
ATOM 3360 N N . ALA B 1 32 ? 33.594 -7.082 -1.615 1 25.41 32 ALA B N 1
ATOM 3361 C CA . ALA B 1 32 ? 34.062 -5.707 -1.472 1 25.41 32 ALA B CA 1
ATOM 3362 C C . ALA B 1 32 ? 32.875 -4.73 -1.429 1 25.41 32 ALA B C 1
ATOM 3364 O O . ALA B 1 32 ? 32.969 -3.664 -0.82 1 25.41 32 ALA B O 1
ATOM 3365 N N . LEU B 1 33 ? 31.969 -4.871 -2.377 1 25.33 33 LEU B N 1
ATOM 3366 C CA . LEU B 1 33 ? 31 -3.783 -2.328 1 25.33 33 LEU B CA 1
ATOM 3367 C C . LEU B 1 33 ? 30.125 -3.889 -1.082 1 25.33 33 LEU B C 1
ATOM 3369 O O . LEU B 1 33 ? 29.031 -3.303 -1.026 1 25.33 33 LEU B O 1
ATOM 3373 N N . THR B 1 34 ? 30.266 -4.898 -0.31 1 29.05 34 THR B N 1
ATOM 3374 C CA . THR B 1 34 ? 29.797 -4.812 1.067 1 29.05 34 THR B CA 1
ATOM 3375 C C . THR B 1 34 ? 30.203 -3.484 1.699 1 29.05 34 THR B C 1
ATOM 3377 O O . THR B 1 34 ? 31.094 -3.447 2.559 1 29.05 34 THR B O 1
ATOM 3380 N N . ALA B 1 35 ? 30.766 -2.633 0.825 1 25.86 35 ALA B N 1
ATOM 3381 C CA . ALA B 1 35 ? 31.344 -1.438 1.433 1 25.86 35 ALA B CA 1
ATOM 3382 C C . ALA B 1 35 ? 30.5 -0.963 2.617 1 25.86 35 ALA B C 1
ATOM 3384 O O . ALA B 1 35 ? 29.375 -1.417 2.809 1 25.86 35 ALA B O 1
ATOM 3385 N N . SER B 1 36 ? 30.375 0.462 2.723 1 26.86 36 SER B N 1
ATOM 3386 C CA . SER B 1 36 ? 30.219 1.35 3.869 1 26.86 36 SER B CA 1
ATOM 3387 C C . SER B 1 36 ? 28.828 1.219 4.477 1 26.86 36 SER B C 1
ATOM 3389 O O . SER B 1 36 ? 27.828 1.623 3.863 1 26.86 36 SER B O 1
ATOM 3391 N N . ARG B 1 37 ? 28.469 0.162 4.938 1 32.53 37 ARG B N 1
ATOM 3392 C CA . ARG B 1 37 ? 27.375 0.148 5.918 1 32.53 37 ARG B CA 1
ATOM 3393 C C . ARG B 1 37 ? 27.375 1.427 6.75 1 32.53 37 ARG B C 1
ATOM 3395 O O . ARG B 1 37 ? 28.312 1.675 7.52 1 32.53 37 ARG B O 1
ATOM 3402 N N . SER B 1 38 ? 26.875 2.426 6.246 1 34.06 38 SER B N 1
ATOM 3403 C CA . SER B 1 38 ? 26.734 3.48 7.242 1 34.06 38 SER B CA 1
ATOM 3404 C C . SER B 1 38 ? 26.359 2.902 8.609 1 34.06 38 SER B C 1
ATOM 3406 O O . SER B 1 38 ? 25.656 1.896 8.688 1 34.06 38 SER B O 1
ATOM 3408 N N . VAL B 1 39 ? 27.078 2.949 9.523 1 33.62 39 VAL B N 1
ATOM 3409 C CA . VAL B 1 39 ? 26.859 2.723 10.945 1 33.62 39 VAL B CA 1
ATOM 3410 C C . VAL B 1 39 ? 25.391 3.018 11.289 1 33.62 39 VAL B C 1
ATOM 3412 O O . VAL B 1 39 ? 24.969 4.176 11.289 1 33.62 39 VAL B O 1
ATOM 3415 N N . VAL B 1 40 ? 24.453 2.053 10.688 1 42.34 40 VAL B N 1
ATOM 3416 C CA . VAL B 1 40 ? 23.094 2.131 11.203 1 42.34 40 VAL B CA 1
ATOM 3417 C C . VAL B 1 40 ? 23.109 2.504 12.68 1 42.34 40 VAL B C 1
ATOM 3419 O O . VAL B 1 40 ? 23.781 1.854 13.484 1 42.34 40 VAL B O 1
ATOM 3422 N N . SER B 1 41 ? 22.969 3.645 12.938 1 49.28 41 SER B N 1
ATOM 3423 C CA . SER B 1 41 ? 22.797 4.051 14.328 1 49.28 41 SER B CA 1
ATOM 3424 C C . SER B 1 41 ? 22.062 2.979 15.133 1 49.28 41 SER B C 1
ATOM 3426 O O . SER B 1 41 ? 21.109 2.377 14.648 1 49.28 41 SER B O 1
ATOM 3428 N N . THR B 1 42 ? 22.672 2.34 16.047 1 58.19 42 THR B N 1
ATOM 3429 C CA . THR B 1 42 ? 22.234 1.283 16.953 1 58.19 42 THR B CA 1
ATOM 3430 C C . THR B 1 42 ? 21.047 1.752 17.797 1 58.19 42 THR B C 1
ATOM 3432 O O . THR B 1 42 ? 20.344 0.936 18.391 1 58.19 42 THR B O 1
ATOM 3435 N N . THR B 1 43 ? 20.812 3.117 17.75 1 75.81 43 THR B N 1
ATOM 3436 C CA . THR B 1 43 ? 19.688 3.504 18.594 1 75.81 43 THR B CA 1
ATOM 3437 C C . THR B 1 43 ? 18.406 3.643 17.781 1 75.81 43 THR B C 1
ATOM 3439 O O . THR B 1 43 ? 18.453 3.836 16.578 1 75.81 43 THR B O 1
ATOM 3442 N N . GLU B 1 44 ? 17.391 3.422 18.391 1 80.62 44 GLU B N 1
ATOM 3443 C CA . GLU B 1 44 ? 16.078 3.564 17.766 1 80.62 44 GLU B CA 1
ATOM 3444 C C . GLU B 1 44 ? 15.914 4.941 17.141 1 80.62 44 GLU B C 1
ATOM 3446 O O . GLU B 1 44 ? 15.414 5.059 16.016 1 80.62 44 GLU B O 1
ATOM 3451 N N . ASP B 1 45 ? 16.438 5.934 17.766 1 83.81 45 ASP B N 1
ATOM 3452 C CA . ASP B 1 45 ? 16.344 7.293 17.25 1 83.81 45 ASP B CA 1
ATOM 3453 C C . ASP B 1 45 ? 17.25 7.488 16.047 1 83.81 45 ASP B C 1
ATOM 3455 O O . ASP B 1 45 ? 16.891 8.195 15.094 1 83.81 45 ASP B O 1
ATOM 3459 N N . GLY B 1 46 ? 18.359 6.895 16.203 1 84.12 46 GLY B N 1
ATOM 3460 C CA . GLY B 1 46 ? 19.25 6.949 15.062 1 84.12 46 GLY B CA 1
ATOM 3461 C C . GLY B 1 46 ? 18.656 6.324 13.812 1 84.12 46 GLY B C 1
ATOM 3462 O O . GLY B 1 46 ? 18.781 6.875 12.719 1 84.12 46 GLY B O 1
ATOM 3463 N N . ARG B 1 47 ? 17.938 5.266 14.016 1 86.31 47 ARG B N 1
ATOM 3464 C CA . ARG B 1 47 ? 17.297 4.582 12.898 1 86.31 47 ARG B CA 1
ATOM 3465 C C . ARG B 1 47 ? 16.141 5.414 12.344 1 86.31 47 ARG B C 1
ATOM 3467 O O . ARG B 1 47 ? 15.945 5.465 11.125 1 86.31 47 ARG B O 1
ATOM 3474 N N . LEU B 1 48 ? 15.477 6.027 13.242 1 90.62 48 LEU B N 1
ATOM 3475 C CA . LEU B 1 48 ? 14.367 6.883 12.828 1 90.62 48 LEU B CA 1
ATOM 3476 C C . LEU B 1 48 ? 14.875 8.055 12 1 90.62 48 LEU B C 1
ATOM 3478 O O . LEU B 1 48 ? 14.328 8.352 10.938 1 90.62 48 LEU B O 1
ATOM 3482 N N . ARG B 1 49 ? 15.891 8.688 12.453 1 90.38 49 ARG B N 1
ATOM 3483 C CA . ARG B 1 49 ? 16.469 9.82 11.727 1 90.38 49 ARG B CA 1
ATOM 3484 C C . ARG B 1 49 ? 16.969 9.391 10.352 1 90.38 49 ARG B C 1
ATOM 3486 O O . ARG B 1 49 ? 16.766 10.102 9.367 1 90.38 49 ARG B O 1
ATOM 3493 N N . ALA B 1 50 ? 17.609 8.281 10.367 1 88.94 50 ALA B N 1
ATOM 3494 C CA . ALA B 1 50 ? 18.109 7.766 9.102 1 88.94 50 ALA B CA 1
ATOM 3495 C C . ALA B 1 50 ? 16.969 7.484 8.125 1 88.94 50 ALA B C 1
ATOM 3497 O O . ALA B 1 50 ? 17.078 7.797 6.938 1 88.94 50 ALA B O 1
ATOM 3498 N N . SER B 1 51 ? 15.945 6.941 8.625 1 91.31 51 SER B N 1
ATOM 3499 C CA . SER B 1 51 ? 14.805 6.613 7.777 1 91.31 51 SER B CA 1
ATOM 3500 C C . SER B 1 51 ? 14.172 7.871 7.195 1 91.31 51 SER B C 1
ATOM 3502 O O . SER B 1 51 ? 13.891 7.934 5.996 1 91.31 51 SER B O 1
ATOM 3504 N N . VAL B 1 52 ? 13.984 8.852 8.016 1 93.12 52 VAL B N 1
ATOM 3505 C CA . VAL B 1 52 ? 13.375 10.094 7.555 1 93.12 52 VAL B CA 1
ATOM 3506 C C . VAL B 1 52 ? 14.289 10.758 6.523 1 93.12 52 VAL B C 1
ATOM 3508 O O . VAL B 1 52 ? 13.805 11.305 5.523 1 93.12 52 VAL B O 1
ATOM 3511 N N . ARG B 1 53 ? 15.5 10.656 6.758 1 91.31 53 ARG B N 1
ATOM 3512 C CA . ARG B 1 53 ? 16.469 11.289 5.863 1 91.31 53 ARG B CA 1
ATOM 3513 C C . ARG B 1 53 ? 16.562 10.523 4.547 1 91.31 53 ARG B C 1
ATOM 3515 O O . ARG B 1 53 ? 16.641 11.133 3.477 1 91.31 53 ARG B O 1
ATOM 3522 N N . GLU B 1 54 ? 16.547 9.242 4.617 1 90 54 GLU B N 1
ATOM 3523 C CA . GLU B 1 54 ? 16.859 8.43 3.445 1 90 54 GLU B CA 1
ATOM 3524 C C . GLU B 1 54 ? 15.586 8.078 2.676 1 90 54 GLU B C 1
ATOM 3526 O O . GLU B 1 54 ? 15.617 7.934 1.452 1 90 54 GLU B O 1
ATOM 3531 N N . ARG B 1 55 ? 14.492 8.008 3.391 1 93.31 55 ARG B N 1
ATOM 3532 C CA . ARG B 1 55 ? 13.273 7.523 2.748 1 93.31 55 ARG B CA 1
ATOM 3533 C C . ARG B 1 55 ? 12.219 8.625 2.678 1 93.31 55 ARG B C 1
ATOM 3535 O O . ARG B 1 55 ? 11.242 8.508 1.939 1 93.31 55 ARG B O 1
ATOM 3542 N N . GLY B 1 56 ? 12.414 9.625 3.42 1 95.62 56 GLY B N 1
ATOM 3543 C CA . GLY B 1 56 ? 11.453 10.711 3.473 1 95.62 56 GLY B CA 1
ATOM 3544 C C . GLY B 1 56 ? 10.367 10.5 4.512 1 95.62 56 GLY B C 1
ATOM 3545 O O . GLY B 1 56 ? 9.492 11.352 4.684 1 95.62 56 GLY B O 1
ATOM 3546 N N . PHE B 1 57 ? 10.477 9.305 5.211 1 96.06 57 PHE B N 1
ATOM 3547 C CA . PHE B 1 57 ? 9.516 9.016 6.266 1 96.06 57 PHE B CA 1
ATOM 3548 C C . PHE B 1 57 ? 10.109 8.055 7.289 1 96.06 57 PHE B C 1
ATOM 3550 O O . PHE B 1 57 ? 11.133 7.426 7.035 1 96.06 57 PHE B O 1
ATOM 3557 N N . GLY B 1 58 ? 9.477 7.992 8.43 1 93.5 58 GLY B N 1
ATOM 3558 C CA . GLY B 1 58 ? 9.836 7.066 9.492 1 93.5 58 GLY B CA 1
ATOM 3559 C C . GLY B 1 58 ? 8.719 6.863 10.508 1 93.5 58 GLY B C 1
ATOM 3560 O O . GLY B 1 58 ? 7.879 7.742 10.688 1 93.5 58 GLY B O 1
ATOM 3561 N N . PHE B 1 59 ? 8.766 5.707 11.188 1 92.94 59 PHE B N 1
ATOM 3562 C CA . PHE B 1 59 ? 7.73 5.363 12.164 1 92.94 59 PHE B CA 1
ATOM 3563 C C . PHE B 1 59 ? 8.227 5.598 13.586 1 92.94 59 PHE B C 1
ATOM 3565 O O . PHE B 1 59 ? 9.367 5.254 13.914 1 92.94 59 PHE B O 1
ATOM 3572 N N . VAL B 1 60 ? 7.406 6.266 14.289 1 92.69 60 VAL B N 1
ATOM 3573 C CA . VAL B 1 60 ? 7.582 6.281 15.742 1 92.69 60 VAL B CA 1
ATOM 3574 C C . VAL B 1 60 ? 6.691 5.223 16.391 1 92.69 60 VAL B C 1
ATOM 3576 O O . VAL B 1 60 ? 5.465 5.375 16.422 1 92.69 60 VAL B O 1
ATOM 3579 N N . ARG B 1 61 ? 7.238 4.18 16.922 1 86.12 61 ARG B N 1
ATOM 3580 C CA . ARG B 1 61 ? 6.488 2.99 17.312 1 86.12 61 ARG B CA 1
ATOM 3581 C C . ARG B 1 61 ? 6.215 2.984 18.812 1 86.12 61 ARG B C 1
ATOM 3583 O O . ARG B 1 61 ? 5.48 2.133 19.312 1 86.12 61 ARG B O 1
ATOM 3590 N N . ASP B 1 62 ? 6.727 3.777 19.547 1 78.94 62 ASP B N 1
ATOM 3591 C CA . ASP B 1 62 ? 6.613 3.756 21 1 78.94 62 ASP B CA 1
ATOM 3592 C C . ASP B 1 62 ? 5.996 5.051 21.531 1 78.94 62 ASP B C 1
ATOM 3594 O O . ASP B 1 62 ? 6.539 5.684 22.438 1 78.94 62 ASP B O 1
ATOM 3598 N N . LEU B 1 63 ? 4.891 5.344 20.859 1 77.5 63 LEU B N 1
ATOM 3599 C CA . LEU B 1 63 ? 4.191 6.457 21.484 1 77.5 63 LEU B CA 1
ATOM 3600 C C . LEU B 1 63 ? 3.428 5.988 22.719 1 77.5 63 LEU B C 1
ATOM 3602 O O . LEU B 1 63 ? 2.223 5.738 22.656 1 77.5 63 LEU B O 1
ATOM 3606 N N . SER B 1 64 ? 4.152 5.34 23.672 1 67.94 64 SER B N 1
ATOM 3607 C CA . SER B 1 64 ? 3.564 4.785 24.875 1 67.94 64 SER B CA 1
ATOM 3608 C C . SER B 1 64 ? 2.404 5.641 25.375 1 67.94 64 SER B C 1
ATOM 3610 O O . SER B 1 64 ? 2.553 6.852 25.562 1 67.94 64 SER B O 1
ATOM 3612 N N . ARG B 1 65 ? 1.238 5.059 25.422 1 81.25 65 ARG B N 1
ATOM 3613 C CA . ARG B 1 65 ? 0.039 5.738 25.906 1 81.25 65 ARG B CA 1
ATOM 3614 C C . ARG B 1 65 ? -0.395 5.191 27.25 1 81.25 65 ARG B C 1
ATOM 3616 O O . ARG B 1 65 ? -0.501 3.979 27.438 1 81.25 65 ARG B O 1
ATOM 3623 N N . SER B 1 66 ? -0.463 6.121 28.203 1 87.62 66 SER B N 1
ATOM 3624 C CA . SER B 1 66 ? -1.115 5.754 29.453 1 87.62 66 SER B CA 1
ATOM 3625 C C . SER B 1 66 ? -2.59 5.438 29.234 1 87.62 66 SER B C 1
ATOM 3627 O O . SER B 1 66 ? -3.133 5.684 28.156 1 87.62 66 SER B O 1
ATOM 3629 N N . ALA B 1 67 ? -3.102 4.844 30.25 1 91.06 67 ALA B N 1
ATOM 3630 C CA . ALA B 1 67 ? -4.531 4.559 30.188 1 91.06 67 ALA B CA 1
ATOM 3631 C C . ALA B 1 67 ? -5.34 5.844 30 1 91.06 67 ALA B C 1
ATOM 3633 O O . ALA B 1 67 ? -6.328 5.859 29.266 1 91.06 67 ALA B O 1
ATOM 3634 N N . SER B 1 68 ? -4.863 6.887 30.656 1 92.5 68 SER B N 1
ATOM 3635 C CA . SER B 1 68 ? -5.555 8.164 30.547 1 92.5 68 SER B CA 1
ATOM 3636 C C . SER B 1 68 ? -5.426 8.75 29.156 1 92.5 68 SER B C 1
ATOM 3638 O O . SER B 1 68 ? -6.371 9.344 28.625 1 92.5 68 SER B O 1
ATOM 3640 N N . GLU B 1 69 ? -4.316 8.594 28.562 1 93 69 GLU B N 1
ATOM 3641 C CA . GLU B 1 69 ? -4.102 9.078 27.203 1 93 69 GLU B CA 1
ATOM 3642 C C . GLU B 1 69 ? -4.945 8.297 26.203 1 93 69 GLU B C 1
ATOM 3644 O O . GLU B 1 69 ? -5.477 8.867 25.25 1 93 69 GLU B O 1
ATOM 3649 N N . ARG B 1 70 ? -5.031 7.012 26.453 1 93.62 70 ARG B N 1
ATOM 3650 C CA . ARG B 1 70 ? -5.871 6.195 25.578 1 93.62 70 ARG B CA 1
ATOM 3651 C C . ARG B 1 70 ? -7.332 6.633 25.672 1 93.62 70 ARG B C 1
ATOM 3653 O O . ARG B 1 70 ? -8.023 6.699 24.656 1 93.62 70 ARG B O 1
ATOM 3660 N N . ALA B 1 71 ? -7.762 6.883 26.875 1 94.44 71 ALA B N 1
ATOM 3661 C CA . ALA B 1 71 ? -9.133 7.34 27.078 1 94.44 71 ALA B CA 1
ATOM 3662 C C . ALA B 1 71 ? -9.367 8.688 26.391 1 94.44 71 ALA B C 1
ATOM 3664 O O . ALA B 1 71 ? -10.414 8.914 25.797 1 94.44 71 ALA B O 1
ATOM 3665 N N . ARG B 1 72 ? -8.445 9.562 26.5 1 95.19 72 ARG B N 1
ATOM 3666 C CA . ARG B 1 72 ? -8.508 10.859 25.844 1 95.19 72 ARG B CA 1
ATOM 3667 C C . ARG B 1 72 ? -8.633 10.695 24.328 1 95.19 72 ARG B C 1
ATOM 3669 O O . ARG B 1 72 ? -9.484 11.32 23.703 1 95.19 72 ARG B O 1
ATOM 3676 N N . ASP B 1 73 ? -7.789 9.812 23.828 1 95.38 73 ASP B N 1
ATOM 3677 C CA . ASP B 1 73 ? -7.773 9.602 22.375 1 95.38 73 ASP B CA 1
ATOM 3678 C C . ASP B 1 73 ? -9.094 8.992 21.906 1 95.38 73 ASP B C 1
ATOM 3680 O O . ASP B 1 73 ? -9.57 9.312 20.812 1 95.38 73 ASP B O 1
ATOM 3684 N N . GLU B 1 74 ? -9.617 8.18 22.703 1 94.81 74 GLU B N 1
ATOM 3685 C CA . GLU B 1 74 ? -10.922 7.613 22.375 1 94.81 74 GLU B CA 1
ATOM 3686 C C . GLU B 1 74 ? -11.992 8.695 22.328 1 94.81 74 GLU B C 1
ATOM 3688 O O . GLU B 1 74 ? -12.82 8.719 21.406 1 94.81 74 GLU B O 1
ATOM 3693 N N . ARG B 1 75 ? -11.977 9.555 23.312 1 94.88 75 ARG B N 1
ATOM 3694 C CA . ARG B 1 75 ? -12.93 10.656 23.344 1 94.88 75 ARG B CA 1
ATOM 3695 C C . ARG B 1 75 ? -12.781 11.547 22.109 1 94.88 75 ARG B C 1
ATOM 3697 O O . ARG B 1 75 ? -13.773 11.93 21.484 1 94.88 75 ARG B O 1
ATOM 3704 N N . LEU B 1 76 ? -11.586 11.836 21.781 1 96.31 76 LEU B N 1
ATOM 3705 C CA . LEU B 1 76 ? -11.312 12.672 20.625 1 96.31 76 LEU B CA 1
ATOM 3706 C C . LEU B 1 76 ? -11.82 12.016 19.344 1 96.31 76 LEU B C 1
ATOM 3708 O O . LEU B 1 76 ? -12.445 12.672 18.5 1 96.31 76 LEU B O 1
ATOM 3712 N N . ALA B 1 77 ? -11.562 10.727 19.234 1 96 77 ALA B N 1
ATOM 3713 C CA . ALA B 1 77 ? -12.016 9.992 18.047 1 96 77 ALA B CA 1
ATOM 3714 C C . ALA B 1 77 ? -13.539 9.992 17.953 1 96 77 ALA B C 1
ATOM 3716 O O . ALA B 1 77 ? -14.094 10.203 16.875 1 96 77 ALA B O 1
ATOM 3717 N N . ARG B 1 78 ? -14.164 9.805 19.031 1 94.12 78 ARG B N 1
ATOM 3718 C CA . ARG B 1 78 ? -15.625 9.812 19.062 1 94.12 78 ARG B CA 1
ATOM 3719 C C . ARG B 1 78 ? -16.172 11.18 18.672 1 94.12 78 ARG B C 1
ATOM 3721 O O . ARG B 1 78 ? -17.141 11.281 17.938 1 94.12 78 ARG B O 1
ATOM 3728 N N . ARG B 1 79 ? -15.562 12.18 19.156 1 93.88 79 ARG B N 1
ATOM 3729 C CA . ARG B 1 79 ? -16 13.531 18.844 1 93.88 79 ARG B CA 1
ATOM 3730 C C . ARG B 1 79 ? -15.789 13.852 17.359 1 93.88 79 ARG B C 1
ATOM 3732 O O . ARG B 1 79 ? -16.656 14.461 16.719 1 93.88 79 ARG B O 1
ATOM 3739 N N . ALA B 1 80 ? -14.688 13.453 16.875 1 95.56 80 ALA B N 1
ATOM 3740 C CA . ALA B 1 80 ? -14.406 13.68 15.461 1 95.56 80 ALA B CA 1
ATOM 3741 C C . ALA B 1 80 ? -15.453 12.992 14.578 1 95.56 80 ALA B C 1
ATOM 3743 O O . ALA B 1 80 ? -15.961 13.594 13.633 1 95.56 80 ALA B O 1
ATOM 3744 N N . LYS B 1 81 ? -15.734 11.797 14.93 1 91.94 81 LYS B N 1
ATOM 3745 C CA . LYS B 1 81 ? -16.734 11.047 14.18 1 91.94 81 LYS B CA 1
ATOM 3746 C C . LYS B 1 81 ? -18.109 11.727 14.266 1 91.94 81 LYS B C 1
ATOM 3748 O O . LYS B 1 81 ? -18.812 11.828 13.266 1 91.94 81 LYS B O 1
ATOM 3753 N N . ALA B 1 82 ? -18.438 12.148 15.438 1 89.12 82 ALA B N 1
ATOM 3754 C CA . ALA B 1 82 ? -19.719 12.82 15.641 1 89.12 82 ALA B CA 1
ATOM 3755 C C . ALA B 1 82 ? -19.797 14.102 14.805 1 89.12 82 ALA B C 1
ATOM 3757 O O . ALA B 1 82 ? -20.844 14.391 14.203 1 89.12 82 ALA B O 1
ATOM 3758 N N . LEU B 1 83 ? -18.734 14.844 14.758 1 89.38 83 LEU B N 1
ATOM 3759 C CA . LEU B 1 83 ? -18.688 16.062 13.945 1 89.38 83 LEU B CA 1
ATOM 3760 C C . LEU B 1 83 ? -18.891 15.727 12.469 1 89.38 83 LEU B C 1
ATOM 3762 O O . LEU B 1 83 ? -19.719 16.344 11.797 1 89.38 83 LEU B O 1
ATOM 3766 N N . ALA B 1 84 ? -18.203 14.727 12.047 1 88.31 84 ALA B N 1
ATOM 3767 C CA . ALA B 1 84 ? -18.297 14.328 10.641 1 88.31 84 ALA B CA 1
ATOM 3768 C C . ALA B 1 84 ? -19.703 13.875 10.281 1 88.31 84 ALA B C 1
ATOM 3770 O O . ALA B 1 84 ? -20.219 14.219 9.219 1 88.31 84 ALA B O 1
ATOM 3771 N N . GLU B 1 85 ? -20.297 13.195 11.133 1 83.44 85 GLU B N 1
ATOM 3772 C CA . GLU B 1 85 ? -21.656 12.703 10.914 1 83.44 85 GLU B CA 1
ATOM 3773 C C . GLU B 1 85 ? -22.656 13.859 10.805 1 83.44 85 GLU B C 1
ATOM 3775 O O . GLU B 1 85 ? -23.672 13.734 10.133 1 83.44 85 GLU B O 1
ATOM 3780 N N . ARG B 1 86 ? -22.328 14.914 11.391 1 84.62 86 ARG B N 1
ATOM 3781 C CA . ARG B 1 86 ? -23.219 16.062 11.398 1 84.62 86 ARG B CA 1
ATOM 3782 C C . ARG B 1 86 ? -22.844 17.062 10.312 1 84.62 86 ARG B C 1
ATOM 3784 O O . ARG B 1 86 ? -23.391 18.156 10.25 1 84.62 86 ARG B O 1
ATOM 3791 N N . GLY B 1 87 ? -21.781 16.719 9.555 1 82.06 87 GLY B N 1
ATOM 3792 C CA . GLY B 1 87 ? -21.422 17.547 8.414 1 82.06 87 GLY B CA 1
ATOM 3793 C C . GLY B 1 87 ? -20.359 18.578 8.742 1 82.06 87 GLY B C 1
ATOM 3794 O O . GLY B 1 87 ? -20.062 19.453 7.918 1 82.06 87 GLY B O 1
ATOM 3795 N N . PHE B 1 88 ? -19.844 18.516 9.922 1 86.44 88 PHE B N 1
ATOM 3796 C CA . PHE B 1 88 ? -18.766 19.438 10.281 1 86.44 88 PHE B CA 1
ATOM 3797 C C . PHE B 1 88 ? -17.406 18.797 10.016 1 86.44 88 PHE B C 1
ATOM 3799 O O . PHE B 1 88 ? -17.25 17.578 10.117 1 86.44 88 PHE B O 1
ATOM 3806 N N . ASP B 1 89 ? -16.5 19.672 9.648 1 92 89 ASP B N 1
ATOM 3807 C CA . ASP B 1 89 ? -15.141 19.172 9.508 1 92 89 ASP B CA 1
ATOM 3808 C C . ASP B 1 89 ? -14.594 18.688 10.852 1 92 89 ASP B C 1
ATOM 3810 O O . ASP B 1 89 ? -14.711 19.375 11.867 1 92 89 ASP B O 1
ATOM 3814 N N . PRO B 1 90 ? -13.984 17.547 10.836 1 94.56 90 PRO B N 1
ATOM 3815 C CA . PRO B 1 90 ? -13.516 16.969 12.102 1 94.56 90 PRO B CA 1
ATOM 3816 C C . PRO B 1 90 ? -12.383 17.781 12.727 1 94.56 90 PRO B C 1
ATOM 3818 O O . PRO B 1 90 ? -12.062 17.594 13.906 1 94.56 90 PRO B O 1
ATOM 3821 N N . THR B 1 91 ? -11.742 18.672 12.031 1 96.56 91 THR B N 1
ATOM 3822 C CA . THR B 1 91 ? -10.672 19.5 12.57 1 96.56 91 THR B CA 1
ATOM 3823 C C . THR B 1 91 ? -11.18 20.344 13.734 1 96.56 91 THR B C 1
ATOM 3825 O O . THR B 1 91 ? -10.391 20.781 14.586 1 96.56 91 THR B O 1
ATOM 3828 N N . TRP B 1 92 ? -12.406 20.438 13.859 1 95.38 92 TRP B N 1
ATOM 3829 C CA . TRP B 1 92 ? -13.008 21.234 14.914 1 95.38 92 TRP B CA 1
ATOM 3830 C C . TRP B 1 92 ? -12.766 20.609 16.281 1 95.38 92 TRP B C 1
ATOM 3832 O O . TRP B 1 92 ? -12.938 21.266 17.312 1 95.38 92 TRP B O 1
ATOM 3842 N N . ILE B 1 93 ? -12.305 19.375 16.344 1 95.38 93 ILE B N 1
ATOM 3843 C CA . ILE B 1 93 ? -12 18.797 17.641 1 95.38 93 ILE B CA 1
ATOM 3844 C C . ILE B 1 93 ? -10.812 19.531 18.266 1 95.38 93 ILE B C 1
ATOM 3846 O O . ILE B 1 93 ? -10.547 19.391 19.469 1 95.38 93 ILE B O 1
ATOM 3850 N N . ALA B 1 94 ? -10.164 20.359 17.531 1 97.12 94 ALA B N 1
ATOM 3851 C CA . ALA B 1 94 ? -9 21.109 18 1 97.12 94 ALA B CA 1
ATOM 3852 C C . ALA B 1 94 ? -9.422 22.234 18.938 1 97.12 94 ALA B C 1
ATOM 3854 O O . ALA B 1 94 ? -8.578 22.906 19.547 1 97.12 94 ALA B O 1
ATOM 3855 N N . VAL B 1 95 ? -10.68 22.453 19.109 1 94.38 95 VAL B N 1
ATOM 3856 C CA . VAL B 1 95 ? -11.133 23.5 20.016 1 94.38 95 VAL B CA 1
ATOM 3857 C C . VAL B 1 95 ? -11.094 22.984 21.453 1 94.38 95 VAL B C 1
ATOM 3859 O O . VAL B 1 95 ? -11.023 23.766 22.406 1 94.38 95 VAL B O 1
ATOM 3862 N N . TRP B 1 96 ? -11.023 21.703 21.625 1 93.94 96 TRP B N 1
ATOM 3863 C CA . TRP B 1 96 ? -11.094 21.125 22.969 1 93.94 96 TRP B CA 1
ATOM 3864 C C . TRP B 1 96 ? -9.703 20.953 23.562 1 93.94 96 TRP B C 1
ATOM 3866 O O . TRP B 1 96 ? -8.734 20.719 22.844 1 93.94 96 TRP B O 1
ATOM 3876 N N . ASP B 1 97 ? -9.633 20.984 24.906 1 94 97 ASP B N 1
ATOM 3877 C CA . ASP B 1 97 ? -8.391 20.828 25.656 1 94 97 ASP B CA 1
ATOM 3878 C C . ASP B 1 97 ? -7.73 19.484 25.359 1 94 97 ASP B C 1
ATOM 3880 O O . ASP B 1 97 ? -6.504 19.391 25.312 1 94 97 ASP B O 1
ATOM 3884 N N . ASP B 1 98 ? -8.539 18.469 25.156 1 94.81 98 ASP B N 1
ATOM 3885 C CA . ASP B 1 98 ? -8.023 17.125 24.938 1 94.81 98 ASP B CA 1
ATOM 3886 C C . ASP B 1 98 ? -7.09 17.078 23.734 1 94.81 98 ASP B C 1
ATOM 3888 O O . ASP B 1 98 ? -6.09 16.359 23.734 1 94.81 98 ASP B O 1
ATOM 3892 N N . PHE B 1 99 ? -7.492 17.797 22.75 1 97.12 99 PHE B N 1
ATOM 3893 C CA . PHE B 1 99 ? -6.684 17.797 21.547 1 97.12 99 PHE B CA 1
ATOM 3894 C C . PHE B 1 99 ? -5.309 18.406 21.812 1 97.12 99 PHE B C 1
ATOM 3896 O O . PHE B 1 99 ? -4.293 17.891 21.344 1 97.12 99 PHE B O 1
ATOM 3903 N N . TRP B 1 100 ? -5.246 19.406 22.516 1 96.88 100 TRP B N 1
ATOM 3904 C CA . TRP B 1 100 ? -3.996 20.094 22.812 1 96.88 100 TRP B CA 1
ATOM 3905 C C . TRP B 1 100 ? -3.152 19.297 23.797 1 96.88 100 TRP B C 1
ATOM 3907 O O . TRP B 1 100 ? -1.92 19.328 23.734 1 96.88 100 TRP B O 1
ATOM 3917 N N . ASP B 1 101 ? -3.828 18.547 24.656 1 95 101 ASP B N 1
ATOM 3918 C CA . ASP B 1 101 ? -3.098 17.578 25.469 1 95 101 ASP B CA 1
ATOM 3919 C C . ASP B 1 101 ? -2.406 16.547 24.578 1 95 101 ASP B C 1
ATOM 3921 O O . ASP B 1 101 ? -1.257 16.172 24.828 1 95 101 ASP B O 1
ATOM 3925 N N . ALA B 1 102 ? -3.129 16.078 23.594 1 95.06 102 ALA B N 1
ATOM 3926 C CA . ALA B 1 102 ? -2.574 15.086 22.672 1 95.06 102 ALA B CA 1
ATOM 3927 C C . ALA B 1 102 ? -1.396 15.664 21.891 1 95.06 102 ALA B C 1
ATOM 3929 O O . ALA B 1 102 ? -0.372 15 21.719 1 95.06 102 ALA B O 1
ATOM 3930 N N . LEU B 1 103 ? -1.498 16.906 21.453 1 95.44 103 LEU B N 1
ATOM 3931 C CA . LEU B 1 103 ? -0.436 17.547 20.688 1 95.44 103 LEU B CA 1
ATOM 3932 C C . LEU B 1 103 ? 0.805 17.75 21.562 1 95.44 103 LEU B C 1
ATOM 3934 O O . LEU B 1 103 ? 1.929 17.547 21.094 1 95.44 103 LEU B O 1
ATOM 3938 N N . LYS B 1 104 ? 0.527 18.172 22.75 1 92.81 104 LYS B N 1
ATOM 3939 C CA . LYS B 1 104 ? 1.64 18.359 23.672 1 92.81 104 LYS B CA 1
ATOM 3940 C C . LYS B 1 104 ? 2.385 17.047 23.906 1 92.81 104 LYS B C 1
ATOM 3942 O O . LYS B 1 104 ? 3.615 17.016 23.859 1 92.81 104 LYS B O 1
ATOM 3947 N N . ALA B 1 105 ? 1.646 16.016 24.156 1 91.56 105 ALA B N 1
ATOM 3948 C CA . ALA B 1 105 ? 2.244 14.703 24.375 1 91.56 105 ALA B CA 1
ATOM 3949 C C . ALA B 1 105 ? 3.033 14.25 23.156 1 91.56 105 ALA B C 1
ATOM 3951 O O . ALA B 1 105 ? 4.148 13.734 23.281 1 91.56 105 ALA B O 1
ATOM 3952 N N . LEU B 1 106 ? 2.477 14.43 21.969 1 93.31 106 LEU B N 1
ATOM 3953 C CA . LEU B 1 106 ? 3.146 14.078 20.734 1 93.31 106 LEU B CA 1
ATOM 3954 C C . LEU B 1 106 ? 4.445 14.859 20.562 1 93.31 106 LEU B C 1
ATOM 3956 O O . LEU B 1 106 ? 5.492 14.281 20.266 1 93.31 106 LEU B O 1
ATOM 3960 N N . GLY B 1 107 ? 4.332 16.156 20.734 1 91.56 107 GLY B N 1
ATOM 3961 C CA . GLY B 1 107 ? 5.508 17 20.609 1 91.56 107 GLY B CA 1
ATOM 3962 C C . GLY B 1 107 ? 6.656 16.578 21.5 1 91.56 107 GLY B C 1
ATOM 3963 O O . GLY B 1 107 ? 7.809 16.547 21.062 1 91.56 107 GLY B O 1
ATOM 3964 N N . ALA B 1 108 ? 6.355 16.234 22.672 1 87.69 108 ALA B N 1
ATOM 3965 C CA . ALA B 1 108 ? 7.367 15.805 23.641 1 87.69 108 ALA B CA 1
ATOM 3966 C C . ALA B 1 108 ? 8.031 14.508 23.188 1 87.69 108 ALA B C 1
ATOM 3968 O O . ALA B 1 108 ? 9.219 14.289 23.453 1 87.69 108 ALA B O 1
ATOM 3969 N N . ARG B 1 109 ? 7.301 13.711 22.484 1 87.38 109 ARG B N 1
ATOM 3970 C CA . ARG B 1 109 ? 7.793 12.391 22.125 1 87.38 109 ARG B CA 1
ATOM 3971 C C . ARG B 1 109 ? 8.531 12.422 20.797 1 87.38 109 ARG B C 1
ATOM 3973 O O . ARG B 1 109 ? 9.328 11.531 20.5 1 87.38 109 ARG B O 1
ATOM 3980 N N . VAL B 1 110 ? 8.25 13.375 19.984 1 89.06 110 VAL B N 1
ATOM 3981 C CA . VAL B 1 110 ? 8.836 13.359 18.656 1 89.06 110 VAL B CA 1
ATOM 3982 C C . VAL B 1 110 ? 9.945 14.398 18.562 1 89.06 110 VAL B C 1
ATOM 3984 O O . VAL B 1 110 ? 10.812 14.328 17.688 1 89.06 110 VAL B O 1
ATOM 3987 N N . ARG B 1 111 ? 9.945 15.258 19.531 1 81.06 111 ARG B N 1
ATOM 3988 C CA . ARG B 1 111 ? 10.922 16.344 19.484 1 81.06 111 ARG B CA 1
ATOM 3989 C C . ARG B 1 111 ? 12.344 15.805 19.484 1 81.06 111 ARG B C 1
ATOM 3991 O O . ARG B 1 111 ? 12.711 15 20.344 1 81.06 111 ARG B O 1
ATOM 3998 N N . ASP B 1 112 ? 13.078 16.109 18.516 1 77.69 112 ASP B N 1
ATOM 3999 C CA . ASP B 1 112 ? 14.516 15.875 18.359 1 77.69 112 ASP B CA 1
ATOM 4000 C C . ASP B 1 112 ? 14.805 14.406 18.094 1 77.69 112 ASP B C 1
ATOM 4002 O O . ASP B 1 112 ? 15.953 13.969 18.203 1 77.69 112 ASP B O 1
ATOM 4006 N N . ARG B 1 113 ? 13.789 13.617 17.969 1 83.38 113 ARG B N 1
ATOM 4007 C CA . ARG B 1 113 ? 14.023 12.211 17.672 1 83.38 113 ARG B CA 1
ATOM 4008 C C . ARG B 1 113 ? 14.281 12 16.188 1 83.38 113 ARG B C 1
ATOM 4010 O O . ARG B 1 113 ? 15.25 11.336 15.805 1 83.38 113 ARG B O 1
ATOM 4017 N N . ALA B 1 114 ? 13.438 12.523 15.422 1 80.38 114 ALA B N 1
ATOM 4018 C CA . ALA B 1 114 ? 13.5 12.281 13.977 1 80.38 114 ALA B CA 1
ATOM 4019 C C . ALA B 1 114 ? 14.195 13.438 13.258 1 80.38 114 ALA B C 1
ATOM 4021 O O . ALA B 1 114 ? 14.68 13.273 12.141 1 80.38 114 ALA B O 1
ATOM 4022 N N . PHE B 1 115 ? 14.211 14.547 13.82 1 81.12 115 PHE B N 1
ATOM 4023 C CA . PHE B 1 115 ? 14.75 15.781 13.258 1 81.12 115 PHE B CA 1
ATOM 4024 C C . PHE B 1 115 ? 15.273 16.688 14.352 1 81.12 115 PHE B C 1
ATOM 4026 O O . PHE B 1 115 ? 14.93 16.531 15.523 1 81.12 115 PHE B O 1
ATOM 4033 N N . THR B 1 116 ? 16.125 17.5 13.906 1 84.19 116 THR B N 1
ATOM 4034 C CA . THR B 1 116 ? 16.672 18.453 14.852 1 84.19 116 THR B CA 1
ATOM 4035 C C . THR B 1 116 ? 16.234 19.875 14.5 1 84.19 116 THR B C 1
ATOM 4037 O O . THR B 1 116 ? 16.172 20.234 13.32 1 84.19 116 THR B O 1
ATOM 4040 N N . GLY B 1 117 ? 15.797 20.625 15.508 1 89 117 GLY B N 1
ATOM 4041 C CA . GLY B 1 117 ? 15.609 22.062 15.344 1 89 117 GLY B CA 1
ATOM 4042 C C . GLY B 1 117 ? 14.227 22.422 14.828 1 89 117 GLY B C 1
ATOM 4043 O O . GLY B 1 117 ? 13.984 23.562 14.445 1 89 117 GLY B O 1
ATOM 4044 N N . LEU B 1 118 ? 13.375 21.516 14.703 1 93.44 118 LEU B N 1
ATOM 4045 C CA . LEU B 1 118 ? 12.016 21.828 14.258 1 93.44 118 LEU B CA 1
ATOM 4046 C C . LEU B 1 118 ? 11.07 21.953 15.445 1 93.44 118 LEU B C 1
ATOM 4048 O O . LEU B 1 118 ? 11.25 21.281 16.469 1 93.44 118 LEU B O 1
ATOM 4052 N N . VAL B 1 119 ? 10.133 22.875 15.336 1 93.62 119 VAL B N 1
ATOM 4053 C CA . VAL B 1 119 ? 9.117 23.062 16.359 1 93.62 119 VAL B CA 1
ATOM 4054 C C . VAL B 1 119 ? 7.723 22.906 15.75 1 93.62 119 VAL B C 1
ATOM 4056 O O . VAL B 1 119 ? 7.551 23.062 14.539 1 93.62 119 VAL B O 1
ATOM 4059 N N . MET B 1 120 ? 6.816 22.531 16.578 1 95.31 120 MET B N 1
ATOM 4060 C CA . MET B 1 120 ? 5.441 22.406 16.109 1 95.31 120 MET B CA 1
ATOM 4061 C C . MET B 1 120 ? 4.941 23.719 15.539 1 95.31 120 MET B C 1
ATOM 4063 O O . MET B 1 120 ? 5.078 24.766 16.172 1 95.31 120 MET B O 1
ATOM 4067 N N . ASN B 1 121 ? 4.34 23.75 14.352 1 96.25 121 ASN B N 1
ATOM 4068 C CA . ASN B 1 121 ? 3.988 25.016 13.719 1 96.25 121 ASN B CA 1
ATOM 4069 C C . ASN B 1 121 ? 2.475 25.203 13.664 1 96.25 121 ASN B C 1
ATOM 4071 O O . ASN B 1 121 ? 1.99 26.156 13.047 1 96.25 121 ASN B O 1
ATOM 4075 N N . TYR B 1 122 ? 1.641 24.25 14.172 1 96.81 122 TYR B N 1
ATOM 4076 C CA . TYR B 1 122 ? 0.197 24.344 14.359 1 96.81 122 TYR B CA 1
ATOM 4077 C C . TYR B 1 122 ? -0.542 24.078 13.055 1 96.81 122 TYR B C 1
ATOM 4079 O O . TYR B 1 122 ? -1.73 24.375 12.938 1 96.81 122 TYR B O 1
ATOM 4087 N N . ASP B 1 123 ? 0.136 23.594 11.984 1 97.94 123 ASP B N 1
ATOM 4088 C CA . ASP B 1 123 ? -0.574 23.078 10.82 1 97.94 123 ASP B CA 1
ATOM 4089 C C . ASP B 1 123 ? -1.275 21.75 11.148 1 97.94 123 ASP B C 1
ATOM 4091 O O . ASP B 1 123 ? -0.729 20.672 10.914 1 97.94 123 ASP B O 1
ATOM 4095 N N . VAL B 1 124 ? -2.5 21.875 11.664 1 97.44 124 VAL B N 1
ATOM 4096 C CA . VAL B 1 124 ? -3.213 20.703 12.188 1 97.44 124 VAL B CA 1
ATOM 4097 C C . VAL B 1 124 ? -4.457 20.438 11.344 1 97.44 124 VAL B C 1
ATOM 4099 O O . VAL B 1 124 ? -5.168 21.375 10.961 1 97.44 124 VAL B O 1
ATOM 4102 N N . LEU B 1 125 ? -4.645 19.281 10.977 1 97 125 LEU B N 1
ATOM 4103 C CA . LEU B 1 125 ? -5.852 18.797 10.32 1 97 125 LEU B CA 1
ATOM 4104 C C . LEU B 1 125 ? -6.281 17.453 10.906 1 97 125 LEU B C 1
ATOM 4106 O O . LEU B 1 125 ? -5.449 16.703 11.414 1 97 125 LEU B O 1
ATOM 4110 N N . VAL B 1 126 ? -7.574 17.219 10.875 1 95.88 126 VAL B N 1
ATOM 4111 C CA . VAL B 1 126 ? -8.141 15.945 11.336 1 95.88 126 VAL B CA 1
ATOM 4112 C C . VAL B 1 126 ? -9 15.336 10.234 1 95.88 126 VAL B C 1
ATOM 4114 O O . VAL B 1 126 ? -9.719 16.047 9.531 1 95.88 126 VAL B O 1
ATOM 4117 N N . TRP B 1 127 ? -8.922 14.023 10.117 1 93.56 127 TRP B N 1
ATOM 4118 C CA . TRP B 1 127 ? -9.703 13.305 9.109 1 93.56 127 TRP B CA 1
ATOM 4119 C C . TRP B 1 127 ? -10.484 12.156 9.742 1 93.56 127 TRP B C 1
ATOM 4121 O O . TRP B 1 127 ? -10 11.508 10.672 1 93.56 127 TRP B O 1
ATOM 4131 N N . VAL B 1 128 ? -11.672 12.008 9.234 1 91.56 128 VAL B N 1
ATOM 4132 C CA . VAL B 1 128 ? -12.469 10.805 9.453 1 91.56 128 VAL B CA 1
ATOM 4133 C C . VAL B 1 128 ? -12.789 10.141 8.117 1 91.56 128 VAL B C 1
ATOM 4135 O O . VAL B 1 128 ? -13.445 10.734 7.266 1 91.56 128 VAL B O 1
ATOM 4138 N N . VAL B 1 129 ? -12.266 8.969 7.941 1 88.44 129 VAL B N 1
ATOM 4139 C CA . VAL B 1 129 ? -12.523 8.219 6.715 1 88.44 129 VAL B CA 1
ATOM 4140 C C . VAL B 1 129 ? -13.266 6.93 7.047 1 88.44 129 VAL B C 1
ATOM 4142 O O . VAL B 1 129 ? -12.734 6.055 7.734 1 88.44 129 VAL B O 1
ATOM 4145 N N . ASP B 1 130 ? -14.438 6.875 6.617 1 82.12 130 ASP B N 1
ATOM 4146 C CA . ASP B 1 130 ? -15.25 5.676 6.797 1 82.12 130 ASP B CA 1
ATOM 4147 C C . ASP B 1 130 ? -15.195 4.785 5.559 1 82.12 130 ASP B C 1
ATOM 4149 O O . ASP B 1 130 ? -15.758 5.121 4.516 1 82.12 130 ASP B O 1
ATOM 4153 N N . PRO B 1 131 ? -14.547 3.605 5.73 1 75.38 131 PRO B N 1
ATOM 4154 C CA . PRO B 1 131 ? -14.352 2.76 4.551 1 75.38 131 PRO B CA 1
ATOM 4155 C C . PRO B 1 131 ? -15.648 2.104 4.078 1 75.38 131 PRO B C 1
ATOM 4157 O O . PRO B 1 131 ? -15.695 1.537 2.984 1 75.38 131 PRO B O 1
ATOM 4160 N N . THR B 1 132 ? -16.656 2.133 4.879 1 71.19 132 THR B N 1
ATOM 4161 C CA . THR B 1 132 ? -17.891 1.422 4.559 1 71.19 132 THR B CA 1
ATOM 4162 C C . THR B 1 132 ? -18.828 2.303 3.738 1 71.19 132 THR B C 1
ATOM 4164 O O . THR B 1 132 ? -19.844 1.832 3.229 1 71.19 132 THR B O 1
ATOM 4167 N N . THR B 1 133 ? -18.562 3.537 3.732 1 64.5 133 THR B N 1
ATOM 4168 C CA . THR B 1 133 ? -19.469 4.418 3.016 1 64.5 133 THR B CA 1
ATOM 4169 C C . THR B 1 133 ? -19.062 4.559 1.555 1 64.5 133 THR B C 1
ATOM 4171 O O . THR B 1 133 ? -17.891 4.367 1.216 1 64.5 133 THR B O 1
ATOM 4174 N N . ASP B 1 134 ? -20.016 4.355 0.688 1 55 134 ASP B N 1
ATOM 4175 C CA . ASP B 1 134 ? -19.828 4.434 -0.757 1 55 134 ASP B CA 1
ATOM 4176 C C . ASP B 1 134 ? -19 5.66 -1.138 1 55 134 ASP B C 1
ATOM 4178 O O . ASP B 1 134 ? -18.438 5.715 -2.229 1 55 134 ASP B O 1
ATOM 4182 N N . GLU B 1 135 ? -19.344 6.668 -0.324 1 49.88 135 GLU B N 1
ATOM 4183 C CA . GLU B 1 135 ? -18.516 7.801 -0.728 1 49.88 135 GLU B CA 1
ATOM 4184 C C . GLU B 1 135 ? -17.031 7.52 -0.481 1 49.88 135 GLU B C 1
ATOM 4186 O O . GLU B 1 135 ? -16.578 7.469 0.667 1 49.88 135 GLU B O 1
ATOM 4191 N N . LYS B 1 136 ? -16.656 6.578 -1.387 1 52.34 136 LYS B N 1
ATOM 4192 C CA . LYS B 1 136 ? -15.219 6.324 -1.339 1 52.34 136 LYS B CA 1
ATOM 4193 C C . LYS B 1 136 ? -14.453 7.562 -0.886 1 52.34 136 LYS B C 1
ATOM 4195 O O . LYS B 1 136 ? -14.109 8.414 -1.704 1 52.34 136 LYS B O 1
ATOM 4200 N N . THR B 1 137 ? -14.992 8.07 0.377 1 54.31 137 THR B N 1
ATOM 4201 C CA . THR B 1 137 ? -14.312 9.211 0.98 1 54.31 137 THR B CA 1
ATOM 4202 C C . THR B 1 137 ? -12.828 8.922 1.178 1 54.31 137 THR B C 1
ATOM 4204 O O . THR B 1 137 ? -12.469 7.91 1.788 1 54.31 137 THR B O 1
ATOM 4207 N N . SER B 1 138 ? -12.023 9.242 0.08 1 62.5 138 SER B N 1
ATOM 4208 C CA . SER B 1 138 ? -10.57 9.148 0.221 1 62.5 138 SER B CA 1
ATOM 4209 C C . SER B 1 138 ? -9.992 10.438 0.785 1 62.5 138 SER B C 1
ATOM 4211 O O . SER B 1 138 ? -10.617 11.492 0.711 1 62.5 138 SER B O 1
ATOM 4213 N N . ALA B 1 139 ? -9.094 10.211 1.734 1 76.81 139 ALA B N 1
ATOM 4214 C CA . ALA B 1 139 ? -8.25 11.344 2.123 1 76.81 139 ALA B CA 1
ATOM 4215 C C . ALA B 1 139 ? -7.613 12 0.901 1 76.81 139 ALA B C 1
ATOM 4217 O O . ALA B 1 139 ? -8.141 11.898 -0.21 1 76.81 139 ALA B O 1
ATOM 4218 N N . PHE B 1 140 ? -6.723 12.859 1.07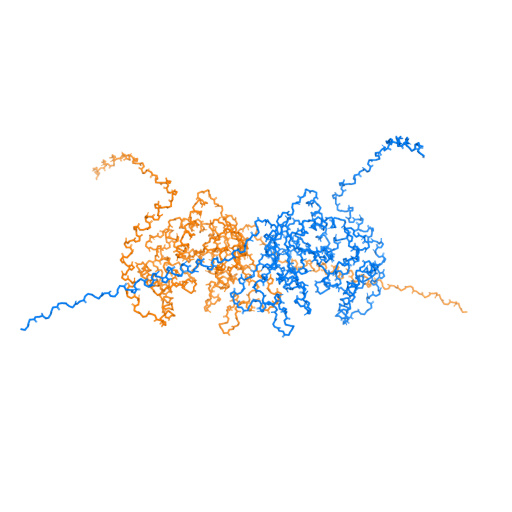4 1 87.44 140 PHE B N 1
ATOM 4219 C CA . PHE B 1 140 ? -6.086 13.602 -0.004 1 87.44 140 PHE B CA 1
ATOM 4220 C C . PHE B 1 140 ? -5.438 12.656 -1.01 1 87.44 140 PHE B C 1
ATOM 4222 O O . PHE B 1 140 ? -4.875 11.633 -0.629 1 87.44 140 PHE B O 1
ATOM 4229 N N . GLY B 1 141 ? -5.691 12.961 -2.289 1 91.94 141 GLY B N 1
ATOM 4230 C CA . GLY B 1 141 ? -4.922 12.273 -3.314 1 91.94 141 GLY B CA 1
ATOM 4231 C C . GLY B 1 141 ? -3.434 12.562 -3.238 1 91.94 141 GLY B C 1
ATOM 4232 O O . GLY B 1 141 ? -2.986 13.305 -2.367 1 91.94 141 GLY B O 1
ATOM 4233 N N . PRO B 1 142 ? -2.699 11.984 -4.129 1 95.75 142 PRO B N 1
ATOM 4234 C CA . PRO B 1 142 ? -1.248 12.18 -4.105 1 95.75 142 PRO B CA 1
ATOM 4235 C C . PRO B 1 142 ? -0.85 13.656 -4.156 1 95.75 142 PRO B C 1
ATOM 4237 O O . PRO B 1 142 ? -1.343 14.406 -5.004 1 95.75 142 PRO B O 1
ATOM 4240 N N . HIS B 1 143 ? 0.012 14.031 -3.277 1 95.94 143 HIS B N 1
ATOM 4241 C CA . HIS B 1 143 ? 0.477 15.414 -3.215 1 95.94 143 HIS B CA 1
ATOM 4242 C C . HIS B 1 143 ? 1.738 15.531 -2.365 1 95.94 143 HIS B C 1
ATOM 4244 O O . HIS B 1 143 ? 2.141 14.57 -1.706 1 95.94 143 HIS B O 1
ATOM 4250 N N . ARG B 1 144 ? 2.334 16.641 -2.514 1 96.81 144 ARG B N 1
ATOM 4251 C CA . ARG B 1 144 ? 3.359 17.125 -1.589 1 96.81 144 ARG B CA 1
ATOM 4252 C C . ARG B 1 144 ? 2.795 18.156 -0.63 1 96.81 144 ARG B C 1
ATOM 4254 O O . ARG B 1 144 ? 2.002 19.016 -1.03 1 96.81 144 ARG B O 1
ATOM 4261 N N . ASP B 1 145 ? 3.209 18.031 0.576 1 97 145 ASP B N 1
ATOM 4262 C CA . ASP B 1 145 ? 2.695 19.016 1.521 1 97 145 ASP B CA 1
ATOM 4263 C C . ASP B 1 145 ? 3.139 20.422 1.136 1 97 145 ASP B C 1
ATOM 4265 O O . ASP B 1 145 ? 2.381 21.375 1.294 1 97 145 ASP B O 1
ATOM 4269 N N . ARG B 1 146 ? 4.375 20.562 0.699 1 96.69 146 ARG B N 1
ATOM 4270 C CA . ARG B 1 146 ? 4.891 21.844 0.257 1 96.69 146 ARG B CA 1
ATOM 4271 C C . ARG B 1 146 ? 5.633 21.719 -1.067 1 96.69 146 ARG B C 1
ATOM 4273 O O . ARG B 1 146 ? 6.363 20.75 -1.283 1 96.69 146 ARG B O 1
ATOM 4280 N N . GLN B 1 147 ? 5.375 22.688 -1.878 1 92.5 147 GLN B N 1
ATOM 4281 C CA . GLN B 1 147 ? 6.102 22.859 -3.133 1 92.5 147 GLN B CA 1
ATOM 4282 C C . GLN B 1 147 ? 6.59 24.297 -3.295 1 92.5 147 GLN B C 1
ATOM 4284 O O . GLN B 1 147 ? 6.074 25.047 -4.133 1 92.5 147 GLN B O 1
ATOM 4289 N N . PRO B 1 148 ? 7.633 24.609 -2.623 1 92.94 148 PRO B N 1
ATOM 4290 C CA . PRO B 1 148 ? 8.125 26 -2.713 1 92.94 148 PRO B CA 1
ATOM 4291 C C . PRO B 1 148 ? 8.805 26.297 -4.047 1 92.94 148 PRO B C 1
ATOM 4293 O O . PRO B 1 148 ? 9.273 25.375 -4.727 1 92.94 148 PRO B O 1
ATOM 4296 N N . GLU B 1 149 ? 8.805 27.578 -4.383 1 90.25 149 GLU B N 1
ATOM 4297 C CA . GLU B 1 149 ? 9.562 28 -5.555 1 90.25 149 GLU B CA 1
ATOM 4298 C C . GLU B 1 149 ? 11.039 27.641 -5.418 1 90.25 149 GLU B C 1
ATOM 4300 O O . GLU B 1 149 ? 11.656 27.141 -6.359 1 90.25 149 GLU B O 1
ATOM 4305 N N . ASP B 1 150 ? 11.547 27.906 -4.285 1 93.12 150 ASP B N 1
ATOM 4306 C CA . ASP B 1 150 ? 12.914 27.516 -3.963 1 93.12 150 ASP B CA 1
ATOM 4307 C C . ASP B 1 150 ? 12.938 26.172 -3.232 1 93.12 150 ASP B C 1
ATOM 4309 O O . ASP B 1 150 ? 13.07 26.125 -2.008 1 93.12 150 ASP B O 1
ATOM 4313 N N . THR B 1 151 ? 12.891 25.062 -3.969 1 94.06 151 THR B N 1
ATOM 4314 C CA . THR B 1 151 ? 12.828 23.734 -3.389 1 94.06 151 THR B CA 1
ATOM 4315 C C . THR B 1 151 ? 14.102 23.422 -2.613 1 94.06 151 THR B C 1
ATOM 4317 O O . THR B 1 151 ? 14.039 22.875 -1.51 1 94.06 151 THR B O 1
ATOM 4320 N N . LYS B 1 152 ? 15.219 23.781 -3.123 1 92.5 152 LYS B N 1
ATOM 4321 C CA . LYS B 1 152 ? 16.5 23.484 -2.48 1 92.5 152 LYS B CA 1
ATOM 4322 C C . LYS B 1 152 ? 16.594 24.156 -1.117 1 92.5 152 LYS B C 1
ATOM 4324 O O . LYS B 1 152 ? 17.172 23.609 -0.18 1 92.5 152 LYS B O 1
ATOM 4329 N N . GLY B 1 153 ? 16.016 25.359 -1.048 1 94.56 153 GLY B N 1
ATOM 4330 C CA . GLY B 1 153 ? 16.047 26.109 0.194 1 94.56 153 GLY B CA 1
ATOM 4331 C C . GLY B 1 153 ? 15.164 25.516 1.277 1 94.56 153 GLY B C 1
ATOM 4332 O O . GLY B 1 153 ? 15.227 25.938 2.434 1 94.56 153 GLY B O 1
ATOM 4333 N N . SER B 1 154 ? 14.422 24.547 0.932 1 96.25 154 SER B N 1
ATOM 4334 C CA . SER B 1 154 ? 13.531 23.922 1.898 1 96.25 154 SER B CA 1
ATOM 4335 C C . SER B 1 154 ? 14.211 22.75 2.604 1 96.25 154 SER B C 1
ATOM 4337 O O . SER B 1 154 ? 13.586 22.031 3.385 1 96.25 154 SER B O 1
ATOM 4339 N N . PHE B 1 155 ? 15.477 22.609 2.371 1 95.62 155 PHE B N 1
ATOM 4340 C CA . PHE B 1 155 ? 16.344 21.656 3.061 1 95.62 155 PHE B CA 1
ATOM 4341 C C . PHE B 1 155 ? 17.516 22.375 3.723 1 95.62 155 PHE B C 1
ATOM 4343 O O . PHE B 1 155 ? 17.859 23.484 3.336 1 95.62 155 PHE B O 1
ATOM 4350 N N . ARG B 1 156 ? 18.016 21.797 4.781 1 91.19 156 ARG B N 1
ATOM 4351 C CA . ARG B 1 156 ? 19.172 22.422 5.434 1 91.19 156 ARG B CA 1
ATOM 4352 C C . ARG B 1 156 ? 20.281 21.406 5.695 1 91.19 156 ARG B C 1
ATOM 4354 O O . ARG B 1 156 ? 20.016 20.203 5.789 1 91.19 156 ARG B O 1
ATOM 4361 N N . GLY B 1 157 ? 21.438 21.953 5.82 1 82.31 157 GLY B N 1
ATOM 4362 C CA . GLY B 1 157 ? 22.609 21.156 6.152 1 82.31 157 GLY B CA 1
ATOM 4363 C C . GLY B 1 157 ? 23.156 20.375 4.969 1 82.31 157 GLY B C 1
ATOM 4364 O O . GLY B 1 157 ? 22.516 20.328 3.91 1 82.31 157 GLY B O 1
ATOM 4365 N N . GLU B 1 158 ? 24.25 19.797 5.203 1 79.56 158 GLU B N 1
ATOM 4366 C CA . GLU B 1 158 ? 24.922 19 4.18 1 79.56 158 GLU B CA 1
ATOM 4367 C C . GLU B 1 158 ? 24.203 17.688 3.939 1 79.56 158 GLU B C 1
ATOM 4369 O O . GLU B 1 158 ? 24.266 17.125 2.846 1 79.56 158 GLU B O 1
ATOM 4374 N N . ASP B 1 159 ? 23.375 17.406 4.969 1 78.31 159 ASP B N 1
ATOM 4375 C CA . ASP B 1 159 ? 22.75 16.094 4.867 1 78.31 159 ASP B CA 1
ATOM 4376 C C . ASP B 1 159 ? 21.344 16.203 4.254 1 78.31 159 ASP B C 1
ATOM 4378 O O . ASP B 1 159 ? 20.672 15.203 4.059 1 78.31 159 ASP B O 1
ATOM 4382 N N . GLY B 1 160 ? 20.969 17.469 4.016 1 88 160 GLY B N 1
ATOM 4383 C CA . GLY B 1 160 ? 19.688 17.656 3.338 1 88 160 GLY B CA 1
ATOM 4384 C C . GLY B 1 160 ? 18.5 17.422 4.238 1 88 160 GLY B C 1
ATOM 4385 O O . GLY B 1 160 ? 17.484 16.859 3.807 1 88 160 GLY B O 1
ATOM 4386 N N . GLN B 1 161 ? 18.609 17.797 5.496 1 91.88 161 GLN B N 1
ATOM 4387 C CA . GLN B 1 161 ? 17.484 17.641 6.406 1 91.88 161 GLN B CA 1
ATOM 4388 C C . GLN B 1 161 ? 16.312 18.516 5.977 1 91.88 161 GLN B C 1
ATOM 4390 O O . GLN B 1 161 ? 16.469 19.703 5.715 1 91.88 161 GLN B O 1
ATOM 4395 N N . ALA B 1 162 ? 15.18 17.938 5.922 1 95.81 162 ALA B N 1
ATOM 4396 C CA . ALA B 1 162 ? 13.969 18.672 5.598 1 95.81 162 ALA B CA 1
ATOM 4397 C C . ALA B 1 162 ? 13.656 19.719 6.668 1 95.81 162 ALA B C 1
ATOM 4399 O O . ALA B 1 162 ? 13.805 19.453 7.863 1 95.81 162 ALA B O 1
ATOM 4400 N N . ARG B 1 163 ? 13.203 20.875 6.246 1 96.44 163 ARG B N 1
ATOM 4401 C CA . ARG B 1 163 ? 12.906 21.953 7.18 1 96.44 163 ARG B CA 1
ATOM 4402 C C . ARG B 1 163 ? 11.445 21.906 7.621 1 96.44 163 ARG B C 1
ATOM 4404 O O . ARG B 1 163 ? 10.992 22.781 8.367 1 96.44 163 ARG B O 1
ATOM 4411 N N . TYR B 1 164 ? 10.773 20.953 7.148 1 97.25 164 TYR B N 1
ATOM 4412 C CA . TYR B 1 164 ? 9.375 20.719 7.492 1 97.25 164 TYR B CA 1
ATOM 4413 C C . TYR B 1 164 ? 9.062 19.219 7.523 1 97.25 164 TYR B C 1
ATOM 4415 O O . TYR B 1 164 ? 9.359 18.5 6.574 1 97.25 164 TYR B O 1
ATOM 4423 N N . VAL B 1 165 ? 8.453 18.781 8.617 1 97.06 165 VAL B N 1
ATOM 4424 C CA . VAL B 1 165 ? 8.062 17.375 8.805 1 97.06 165 VAL B CA 1
ATOM 4425 C C . VAL B 1 165 ? 6.641 17.312 9.367 1 97.06 165 VAL B C 1
ATOM 4427 O O . VAL B 1 165 ? 6.277 18.094 10.25 1 97.06 165 VAL B O 1
ATOM 4430 N N . THR B 1 166 ? 5.871 16.453 8.836 1 97.88 166 THR B N 1
ATOM 4431 C CA . THR B 1 166 ? 4.512 16.219 9.312 1 97.88 166 THR B CA 1
ATOM 4432 C C . THR B 1 166 ? 4.445 14.945 10.156 1 97.88 166 THR B C 1
ATOM 4434 O O . THR B 1 166 ? 5.043 13.93 9.805 1 97.88 166 THR B O 1
ATOM 4437 N N . ALA B 1 167 ? 3.812 15.055 11.297 1 97.25 167 ALA B N 1
ATOM 4438 C CA . ALA B 1 167 ? 3.432 13.867 12.07 1 97.25 167 ALA B CA 1
ATOM 4439 C C . ALA B 1 167 ? 1.99 13.461 11.773 1 97.25 167 ALA B C 1
ATOM 4441 O O . ALA B 1 167 ? 1.078 14.289 11.844 1 97.25 167 ALA B O 1
ATOM 4442 N N . TRP B 1 168 ? 1.792 12.281 11.344 1 97.5 168 TRP B N 1
ATOM 4443 C CA . TRP B 1 168 ? 0.493 11.695 11.031 1 97.5 168 TRP B CA 1
ATOM 4444 C C . TRP B 1 168 ? 0.127 10.617 12.039 1 97.5 168 TRP B C 1
ATOM 4446 O O . TRP B 1 168 ? 0.831 9.609 12.164 1 97.5 168 TRP B O 1
ATOM 4456 N N . VAL B 1 169 ? -1.025 10.82 12.773 1 96.56 169 VAL B N 1
ATOM 4457 C CA . VAL B 1 169 ? -1.281 10.039 13.984 1 96.56 169 VAL B CA 1
ATOM 4458 C C . VAL B 1 169 ? -2.703 9.484 13.945 1 96.56 169 VAL B C 1
ATOM 4460 O O . VAL B 1 169 ? -3.674 10.242 14.008 1 96.56 169 VAL B O 1
ATOM 4463 N N . PRO B 1 170 ? -2.795 8.156 13.922 1 95.5 170 PRO B N 1
ATOM 4464 C CA . PRO B 1 170 ? -4.125 7.602 14.188 1 95.5 170 PRO B CA 1
ATOM 4465 C C . PRO B 1 170 ? -4.582 7.812 15.625 1 95.5 170 PRO B C 1
ATOM 4467 O O . PRO B 1 170 ? -3.807 7.598 16.562 1 95.5 170 PRO B O 1
ATOM 4470 N N . LEU B 1 171 ? -5.703 8.344 15.992 1 91.94 171 LEU B N 1
ATOM 4471 C CA . LEU B 1 171 ? -6.145 8.75 17.328 1 91.94 171 LEU B CA 1
ATOM 4472 C C . LEU B 1 171 ? -6.613 7.543 18.141 1 91.94 171 LEU B C 1
ATOM 4474 O O . LEU B 1 171 ? -6.258 7.398 19.312 1 91.94 171 LEU B O 1
ATOM 4478 N N . PHE B 1 172 ? -7.387 6.527 17.547 1 89 172 PHE B N 1
ATOM 4479 C CA . PHE B 1 172 ? -7.902 5.457 18.391 1 89 172 PHE B CA 1
ATOM 4480 C C . PHE B 1 172 ? -7.828 4.117 17.672 1 89 172 PHE B C 1
ATOM 4482 O O . PHE B 1 172 ? -7.391 3.119 18.25 1 89 172 PHE B O 1
ATOM 4489 N N . HIS B 1 173 ? -8.18 4.102 16.547 1 91.62 173 HIS B N 1
ATOM 4490 C CA . HIS B 1 173 ? -8.109 2.873 15.758 1 91.62 173 HIS B CA 1
ATOM 4491 C C . HIS B 1 173 ? -6.887 2.867 14.852 1 91.62 173 HIS B C 1
ATOM 4493 O O . HIS B 1 173 ? -6.43 3.926 14.414 1 91.62 173 HIS B O 1
ATOM 4499 N N . ASP B 1 174 ? -6.391 1.642 14.594 1 93.94 174 ASP B N 1
ATOM 4500 C CA . ASP B 1 174 ? -5.277 1.486 13.664 1 93.94 174 ASP B CA 1
ATOM 4501 C C . ASP B 1 174 ? -5.645 2.012 12.281 1 93.94 174 ASP B C 1
ATOM 4503 O O . ASP B 1 174 ? -6.793 1.888 11.844 1 93.94 174 ASP B O 1
ATOM 4507 N N . ALA B 1 175 ? -4.703 2.68 11.648 1 94.38 175 ALA B N 1
ATOM 4508 C CA . ALA B 1 175 ? -4.793 2.959 10.219 1 94.38 175 ALA B CA 1
ATOM 4509 C C . ALA B 1 175 ? -4.172 1.831 9.398 1 94.38 175 ALA B C 1
ATOM 4511 O O . ALA B 1 175 ? -2.951 1.648 9.406 1 94.38 175 ALA B O 1
ATOM 4512 N N . THR B 1 176 ? -4.961 1.094 8.734 1 92.81 176 THR B N 1
ATOM 4513 C CA . THR B 1 176 ? -4.52 -0.091 8 1 92.81 176 THR B CA 1
ATOM 4514 C C . THR B 1 176 ? -4.762 0.076 6.504 1 92.81 176 THR B C 1
ATOM 4516 O O . THR B 1 176 ? -5.348 1.069 6.07 1 92.81 176 THR B O 1
ATOM 4519 N N . THR B 1 177 ? -4.305 -0.886 5.75 1 90.94 177 THR B N 1
ATOM 4520 C CA . THR B 1 177 ? -4.523 -0.873 4.309 1 90.94 177 THR B CA 1
ATOM 4521 C C . THR B 1 177 ? -6.004 -1.038 3.986 1 90.94 177 THR B C 1
ATOM 4523 O O . THR B 1 177 ? -6.438 -0.752 2.867 1 90.94 177 THR B O 1
ATOM 4526 N N . ARG B 1 178 ? -6.797 -1.372 4.965 1 87.25 178 ARG B N 1
ATOM 4527 C CA . ARG B 1 178 ? -8.219 -1.624 4.754 1 87.25 178 ARG B CA 1
ATOM 4528 C C . ARG B 1 178 ? -9.039 -0.361 4.988 1 87.25 178 ARG B C 1
ATOM 4530 O O . ARG B 1 178 ? -10.148 -0.232 4.469 1 87.25 178 ARG B O 1
ATOM 4537 N N . ASN B 1 179 ? -8.508 0.541 5.797 1 89.56 179 ASN B N 1
ATOM 4538 C CA . ASN B 1 179 ? -9.297 1.711 6.156 1 89.56 179 ASN B CA 1
ATOM 4539 C C . ASN B 1 179 ? -8.555 3.008 5.844 1 89.56 179 ASN B C 1
ATOM 4541 O O . ASN B 1 179 ? -8.672 3.986 6.586 1 89.56 179 ASN B O 1
ATOM 4545 N N . SER B 1 180 ? -7.617 2.928 4.789 1 91.12 180 SER B N 1
ATOM 4546 C CA . SER B 1 180 ? -7.062 4.133 4.184 1 91.12 180 SER B CA 1
ATOM 4547 C C . SER B 1 180 ? -5.844 4.629 4.949 1 91.12 180 SER B C 1
ATOM 4549 O O . SER B 1 180 ? -5.75 5.812 5.285 1 91.12 180 SER B O 1
ATOM 4551 N N . CYS B 1 181 ? -4.922 3.773 5.207 1 94.06 181 CYS B N 1
ATOM 4552 C CA . CYS B 1 181 ? -3.633 4.254 5.691 1 94.06 181 CYS B CA 1
ATOM 4553 C C . CYS B 1 181 ? -2.93 5.086 4.625 1 94.06 181 CYS B C 1
ATOM 4555 O O . CYS B 1 181 ? -3.396 5.172 3.488 1 94.06 181 CYS B O 1
ATOM 4557 N N . LEU B 1 182 ? -1.868 5.715 4.984 1 96 182 LEU B N 1
ATOM 4558 C CA . LEU B 1 182 ? -1.079 6.52 4.059 1 96 182 LEU B CA 1
ATOM 4559 C C . LEU B 1 182 ? -0.285 5.633 3.105 1 96 182 LEU B C 1
ATOM 4561 O O . LEU B 1 182 ? 0.165 4.547 3.488 1 96 182 LEU B O 1
ATOM 4565 N N . TYR B 1 183 ? -0.202 6.102 1.937 1 96.31 183 TYR B N 1
ATOM 4566 C CA . TYR B 1 183 ? 0.725 5.586 0.935 1 96.31 183 TYR B CA 1
ATOM 4567 C C . TYR B 1 183 ? 1.725 6.656 0.516 1 96.31 183 TYR B C 1
ATOM 4569 O O . TYR B 1 183 ? 1.465 7.852 0.671 1 96.31 183 TYR B O 1
ATOM 4577 N N . CYS B 1 184 ? 2.881 6.195 0.012 1 97.25 184 CYS B N 1
ATOM 4578 C CA . CYS B 1 184 ? 3.855 7.18 -0.438 1 97.25 184 CYS B CA 1
ATOM 4579 C C . CYS B 1 184 ? 4.766 6.598 -1.512 1 97.25 184 CYS B C 1
ATOM 4581 O O . CYS B 1 184 ? 4.688 5.406 -1.816 1 97.25 184 CYS B O 1
ATOM 4583 N N . VAL B 1 185 ? 5.41 7.449 -2.197 1 96.88 185 VAL B N 1
ATOM 4584 C CA . VAL B 1 185 ? 6.598 7.117 -2.977 1 96.88 185 VAL B CA 1
ATOM 4585 C C . VAL B 1 185 ? 7.852 7.543 -2.217 1 96.88 185 VAL B C 1
ATOM 4587 O O . VAL B 1 185 ? 8.109 8.734 -2.049 1 96.88 185 VAL B O 1
ATOM 4590 N N . PRO B 1 186 ? 8.633 6.543 -1.749 1 95.56 186 PRO B N 1
ATOM 4591 C CA . PRO B 1 186 ? 9.82 6.91 -0.972 1 95.56 186 PRO B CA 1
ATOM 4592 C C . PRO B 1 186 ? 10.727 7.902 -1.703 1 95.56 186 PRO B C 1
ATOM 4594 O O . PRO B 1 186 ? 10.82 7.867 -2.934 1 95.56 186 PRO B O 1
ATOM 4597 N N . ARG B 1 187 ? 11.344 8.75 -0.905 1 96 187 ARG B N 1
ATOM 4598 C CA . ARG B 1 187 ? 12.094 9.883 -1.447 1 96 187 ARG B CA 1
ATOM 4599 C C . ARG B 1 187 ? 13.133 9.422 -2.459 1 96 187 ARG B C 1
ATOM 4601 O O . ARG B 1 187 ? 13.367 10.086 -3.471 1 96 187 ARG B O 1
ATOM 4608 N N . GLU B 1 188 ? 13.812 8.266 -2.217 1 92 188 GLU B N 1
ATOM 4609 C CA . GLU B 1 188 ? 14.898 7.801 -3.074 1 92 188 GLU B CA 1
ATOM 4610 C C . GLU B 1 188 ? 14.383 7.387 -4.449 1 92 188 GLU B C 1
ATOM 4612 O O . GLU B 1 188 ? 15.156 7.254 -5.395 1 92 188 GLU B O 1
ATOM 4617 N N . CYS B 1 189 ? 13.062 7.246 -4.566 1 93.81 189 CYS B N 1
ATOM 4618 C CA . CYS B 1 189 ? 12.453 6.824 -5.824 1 93.81 189 CYS B CA 1
ATOM 4619 C C . CYS B 1 189 ? 11.781 7.996 -6.527 1 93.81 189 CYS B C 1
ATOM 4621 O O . CYS B 1 189 ? 11.07 7.809 -7.516 1 93.81 189 CYS B O 1
ATOM 4623 N N . ASP B 1 190 ? 11.938 9.195 -6.043 1 96.56 190 ASP B N 1
ATOM 4624 C CA . ASP B 1 190 ? 11.289 10.406 -6.547 1 96.56 190 ASP B CA 1
ATOM 4625 C C . ASP B 1 190 ? 12.32 11.422 -7.023 1 96.56 190 ASP B C 1
ATOM 4627 O O . ASP B 1 190 ? 12.898 12.156 -6.215 1 96.56 190 ASP B O 1
ATOM 4631 N N . PRO B 1 191 ? 12.461 11.555 -8.328 1 95.56 191 PRO B N 1
ATOM 4632 C CA . PRO B 1 191 ? 13.43 12.523 -8.828 1 95.56 191 PRO B CA 1
ATOM 4633 C C . PRO B 1 191 ? 13.047 13.969 -8.508 1 95.56 191 PRO B C 1
ATOM 4635 O O . PRO B 1 191 ? 13.914 14.844 -8.477 1 95.56 191 PRO B O 1
ATOM 4638 N N . GLY B 1 192 ? 11.828 14.227 -8.227 1 95.81 192 GLY B N 1
ATOM 4639 C CA . GLY B 1 192 ? 11.359 15.578 -7.957 1 95.81 192 GLY B CA 1
ATOM 4640 C C . GLY B 1 192 ? 11.484 15.977 -6.5 1 95.81 192 GLY B C 1
ATOM 4641 O O . GLY B 1 192 ? 11.203 17.125 -6.137 1 95.81 192 GLY B O 1
ATOM 4642 N N . TYR B 1 193 ? 12.047 15.062 -5.676 1 96.56 193 TYR B N 1
ATOM 4643 C CA . TYR B 1 193 ? 12.062 15.312 -4.238 1 96.56 193 TYR B CA 1
ATOM 4644 C C . TYR B 1 193 ? 12.922 16.516 -3.906 1 96.56 193 TYR B C 1
ATOM 4646 O O . TYR B 1 193 ? 12.461 17.453 -3.25 1 96.56 193 TYR B O 1
ATOM 4654 N N . PHE B 1 194 ? 14.156 16.594 -4.418 1 94.88 194 PHE B N 1
ATOM 4655 C CA . PHE B 1 194 ? 15.078 17.688 -4.152 1 94.88 194 PHE B CA 1
ATOM 4656 C C . PHE B 1 194 ? 15.008 18.734 -5.262 1 94.88 194 PHE B C 1
ATOM 4658 O O . PHE B 1 194 ? 15.133 19.922 -5.004 1 94.88 194 PHE B O 1
ATOM 4665 N N . GLU B 1 195 ? 14.672 18.25 -6.488 1 93 195 GLU B N 1
ATOM 4666 C CA . GLU B 1 195 ? 14.805 19.109 -7.66 1 93 195 GLU B CA 1
ATOM 4667 C C . GLU B 1 195 ? 13.555 19.969 -7.863 1 93 195 GLU B C 1
ATOM 4669 O O . GLU B 1 195 ? 13.609 21 -8.523 1 93 195 GLU B O 1
ATOM 4674 N N . GLY B 1 196 ? 12.523 19.531 -7.316 1 94.31 196 GLY B N 1
ATOM 4675 C CA . GLY B 1 196 ? 11.273 20.234 -7.566 1 94.31 196 GLY B CA 1
ATOM 4676 C C . GLY B 1 196 ? 10.508 19.688 -8.75 1 94.31 196 GLY B C 1
ATOM 4677 O O . GLY B 1 196 ? 10.992 18.797 -9.453 1 94.31 196 GLY B O 1
ATOM 4678 N N . ASP B 1 197 ? 9.258 20.141 -8.859 1 93.56 197 ASP B N 1
ATOM 4679 C CA . ASP B 1 197 ? 8.383 19.719 -9.953 1 93.56 197 ASP B CA 1
ATOM 4680 C C . ASP B 1 197 ? 8.297 20.781 -11.031 1 93.56 197 ASP B C 1
ATOM 4682 O O . ASP B 1 197 ? 8.367 21.984 -10.742 1 93.56 197 ASP B O 1
ATOM 4686 N N . ASP B 1 198 ? 8.188 20.297 -12.273 1 89 198 ASP B N 1
ATOM 4687 C CA . ASP B 1 198 ? 7.949 21.203 -13.391 1 89 198 ASP B CA 1
ATOM 4688 C C . ASP B 1 198 ? 6.461 21.5 -13.547 1 89 198 ASP B C 1
ATOM 4690 O O . ASP B 1 198 ? 5.68 20.609 -13.914 1 89 198 ASP B O 1
ATOM 4694 N N . ASP B 1 199 ? 6.082 22.734 -13.336 1 83.69 199 ASP B N 1
ATOM 4695 C CA . ASP B 1 199 ? 4.676 23.125 -13.383 1 83.69 199 ASP B CA 1
ATOM 4696 C C . ASP B 1 199 ? 4.086 22.891 -14.773 1 83.69 199 ASP B C 1
ATOM 4698 O O . ASP B 1 199 ? 2.877 22.672 -14.914 1 83.69 199 ASP B O 1
ATOM 4702 N N . ASP B 1 200 ? 4.906 22.891 -15.719 1 87.38 200 ASP B N 1
ATOM 4703 C CA . ASP B 1 200 ? 4.457 22.719 -17.094 1 87.38 200 ASP B CA 1
ATOM 4704 C C . ASP B 1 200 ? 4.723 21.297 -17.578 1 87.38 200 ASP B C 1
ATOM 4706 O O . ASP B 1 200 ? 4.531 21 -18.766 1 87.38 200 ASP B O 1
ATOM 4710 N N . GLY B 1 201 ? 5.176 20.562 -16.672 1 88.19 201 GLY B N 1
ATOM 4711 C CA . GLY B 1 201 ? 5.547 19.203 -17.047 1 88.19 201 GLY B CA 1
ATOM 4712 C C . GLY B 1 201 ? 4.523 18.172 -16.641 1 88.19 201 GLY B C 1
ATOM 4713 O O . GLY B 1 201 ? 3.355 18.5 -16.406 1 88.19 201 GLY B O 1
ATOM 4714 N N . ASP B 1 202 ? 4.996 16.922 -16.688 1 88.06 202 ASP B N 1
ATOM 4715 C CA . ASP B 1 202 ? 4.148 15.805 -16.312 1 88.06 202 ASP B CA 1
ATOM 4716 C C . ASP B 1 202 ? 3.801 15.852 -14.82 1 88.06 202 ASP B C 1
ATOM 4718 O O . ASP B 1 202 ? 4.547 16.422 -14.023 1 88.06 202 ASP B O 1
ATOM 4722 N N . ASP B 1 203 ? 2.719 15.289 -14.531 1 91.69 203 ASP B N 1
ATOM 4723 C CA . ASP B 1 203 ? 2.336 15.078 -13.141 1 91.69 203 ASP B CA 1
ATOM 4724 C C . ASP B 1 203 ? 3.459 14.406 -12.352 1 91.69 203 ASP B C 1
ATOM 4726 O O . ASP B 1 203 ? 4.113 13.492 -12.859 1 91.69 203 ASP B O 1
ATOM 4730 N N . PRO B 1 204 ? 3.75 14.938 -11.164 1 93.81 204 PRO B N 1
ATOM 4731 C CA . PRO B 1 204 ? 4.832 14.383 -10.352 1 93.81 204 PRO B CA 1
ATOM 4732 C C . PRO B 1 204 ? 4.742 12.859 -10.211 1 93.81 204 PRO B C 1
ATOM 4734 O O . PRO B 1 204 ? 5.77 12.18 -10.148 1 93.81 204 PRO B O 1
ATOM 4737 N N . MET B 1 205 ? 3.557 12.289 -10.164 1 94.38 205 MET B N 1
ATOM 4738 C CA . MET B 1 205 ? 3.4 10.844 -10.07 1 94.38 205 MET B CA 1
ATOM 4739 C C . MET B 1 205 ? 3.906 10.148 -11.328 1 94.38 205 MET B C 1
ATOM 4741 O O . MET B 1 205 ? 4.57 9.117 -11.258 1 94.38 205 MET B O 1
ATOM 4745 N N . ARG B 1 206 ? 3.598 10.719 -12.43 1 92.62 206 ARG B N 1
ATOM 4746 C CA . ARG B 1 206 ? 4.035 10.148 -13.695 1 92.62 206 ARG B CA 1
ATOM 4747 C C . ARG B 1 206 ? 5.555 10.211 -13.836 1 92.62 206 ARG B C 1
ATOM 4749 O O . ARG B 1 206 ? 6.164 9.328 -14.438 1 92.62 206 ARG B O 1
ATOM 4756 N N . VAL B 1 207 ? 6.07 11.305 -13.281 1 94.44 207 VAL B N 1
ATOM 4757 C CA . VAL B 1 207 ? 7.523 11.438 -13.312 1 94.44 207 VAL B CA 1
ATOM 4758 C C . VAL B 1 207 ? 8.156 10.391 -12.406 1 94.44 207 VAL B C 1
ATOM 4760 O O . VAL B 1 207 ? 9.125 9.719 -12.797 1 94.44 207 VAL B O 1
ATOM 4763 N N . ALA B 1 208 ? 7.602 10.211 -11.219 1 95.38 208 ALA B N 1
ATOM 4764 C CA . ALA B 1 208 ? 8.156 9.266 -10.25 1 95.38 208 ALA B CA 1
ATOM 4765 C C . ALA B 1 208 ? 7.926 7.828 -10.695 1 95.38 208 ALA B C 1
ATOM 4767 O O . ALA B 1 208 ? 8.773 6.961 -10.477 1 95.38 208 ALA B O 1
ATOM 4768 N N . LEU B 1 209 ? 6.758 7.562 -11.281 1 94.69 209 LEU B N 1
ATOM 4769 C CA . LEU B 1 209 ? 6.371 6.223 -11.711 1 94.69 209 LEU B CA 1
ATOM 4770 C C . LEU B 1 209 ? 6.352 6.121 -13.227 1 94.69 209 LEU B C 1
ATOM 4772 O O . LEU B 1 209 ? 5.328 5.773 -13.82 1 94.69 209 LEU B O 1
ATOM 4776 N N . SER B 1 210 ? 7.527 6.266 -13.852 1 92.12 210 SER B N 1
ATOM 4777 C CA . SER B 1 210 ? 7.656 6.465 -15.289 1 92.12 210 SER B CA 1
ATOM 4778 C C . SER B 1 210 ? 7.719 5.129 -16.031 1 92.12 210 SER B C 1
ATOM 4780 O O . SER B 1 210 ? 7.648 5.09 -17.25 1 92.12 210 SER B O 1
ATOM 4782 N N . SER B 1 211 ? 7.891 4.027 -15.297 1 90.81 211 SER B N 1
ATOM 4783 C CA . SER B 1 211 ? 7.891 2.693 -15.883 1 90.81 211 SER B CA 1
ATOM 4784 C C . SER B 1 211 ? 7.094 1.714 -15.023 1 90.81 211 SER B C 1
ATOM 4786 O O . SER B 1 211 ? 6.824 1.984 -13.859 1 90.81 211 SER B O 1
ATOM 4788 N N . LYS B 1 212 ? 6.797 0.634 -15.609 1 87.12 212 LYS B N 1
ATOM 4789 C CA . LYS B 1 212 ? 5.98 -0.381 -14.945 1 87.12 212 LYS B CA 1
ATOM 4790 C C . LYS B 1 212 ? 6.641 -0.869 -13.664 1 87.12 212 LYS B C 1
ATOM 4792 O O . LYS B 1 212 ? 5.965 -1.09 -12.656 1 87.12 212 LYS B O 1
ATOM 4797 N N . GLU B 1 213 ? 7.914 -1.008 -13.648 1 88.38 213 GLU B N 1
ATOM 4798 C CA . GLU B 1 213 ? 8.648 -1.527 -12.5 1 88.38 213 GLU B CA 1
ATOM 4799 C C . GLU B 1 213 ? 8.656 -0.521 -11.352 1 88.38 213 GLU B C 1
ATOM 4801 O O . GLU B 1 213 ? 8.734 -0.905 -10.18 1 88.38 213 GLU B O 1
ATOM 4806 N N . LYS B 1 214 ? 8.508 0.718 -11.727 1 93.19 214 LYS B N 1
ATOM 4807 C CA . LYS B 1 214 ? 8.617 1.764 -10.719 1 93.19 214 LYS B CA 1
ATOM 4808 C C . LYS B 1 214 ? 7.383 1.789 -9.812 1 93.19 214 LYS B C 1
ATOM 4810 O O . LYS B 1 214 ? 7.418 2.367 -8.727 1 93.19 214 LYS B O 1
ATOM 4815 N N . TYR B 1 215 ? 6.316 1.152 -10.25 1 93.62 215 TYR B N 1
ATOM 4816 C CA . TYR B 1 215 ? 5.137 1.043 -9.398 1 93.62 215 TYR B CA 1
ATOM 4817 C C . TYR B 1 215 ? 5.43 0.193 -8.172 1 93.62 215 TYR B C 1
ATOM 4819 O O . TYR B 1 215 ? 4.699 0.25 -7.18 1 93.62 215 TYR B O 1
ATOM 4827 N N . GLN B 1 216 ? 6.488 -0.552 -8.203 1 92.38 216 GLN B N 1
ATOM 4828 C CA . GLN B 1 216 ? 6.875 -1.396 -7.078 1 92.38 216 GLN B CA 1
ATOM 4829 C C . GLN B 1 216 ? 7.406 -0.559 -5.918 1 92.38 216 GLN B C 1
ATOM 4831 O O . GLN B 1 216 ? 7.555 -1.059 -4.801 1 92.38 216 GLN B O 1
ATOM 4836 N N . HIS B 1 217 ? 7.625 0.74 -6.227 1 92 217 HIS B N 1
ATOM 4837 C CA . HIS B 1 217 ? 8.148 1.631 -5.195 1 92 217 HIS B CA 1
ATOM 4838 C C . HIS B 1 217 ? 7.023 2.186 -4.328 1 92 217 HIS B C 1
ATOM 4840 O O . HIS B 1 217 ? 7.277 2.732 -3.252 1 92 217 HIS B O 1
ATOM 4846 N N . VAL B 1 218 ? 5.793 2.107 -4.816 1 94.88 218 VAL B N 1
ATOM 4847 C CA . VAL B 1 218 ? 4.672 2.568 -4.004 1 94.88 218 VAL B CA 1
ATOM 4848 C C . VAL B 1 218 ? 4.645 1.801 -2.684 1 94.88 218 VAL B C 1
ATOM 4850 O O . VAL B 1 218 ? 4.746 0.572 -2.67 1 94.88 218 VAL B O 1
ATOM 4853 N N . THR B 1 219 ? 4.504 2.562 -1.604 1 94.12 219 THR B N 1
ATOM 4854 C CA . THR B 1 219 ? 4.621 1.969 -0.278 1 94.12 219 THR B CA 1
ATOM 4855 C C . THR B 1 219 ? 3.447 2.381 0.606 1 94.12 219 THR B C 1
ATOM 4857 O O . THR B 1 219 ? 3.195 3.572 0.797 1 94.12 219 THR B O 1
ATOM 4860 N N . ALA B 1 220 ? 2.746 1.372 1.138 1 95.5 220 ALA B N 1
ATOM 4861 C CA . ALA B 1 220 ? 1.722 1.645 2.145 1 95.5 220 ALA B CA 1
ATOM 4862 C C . ALA B 1 220 ? 2.344 1.813 3.527 1 95.5 220 ALA B C 1
ATOM 4864 O O . ALA B 1 220 ? 3.293 1.108 3.879 1 95.5 220 ALA B O 1
ATOM 4865 N N . LEU B 1 221 ? 1.782 2.693 4.293 1 95.69 221 LEU B N 1
ATOM 4866 C CA . LEU B 1 221 ? 2.307 3.008 5.617 1 95.69 221 LEU B CA 1
ATOM 4867 C C . LEU B 1 221 ? 1.249 2.77 6.691 1 95.69 221 LEU B C 1
ATOM 4869 O O . LEU B 1 221 ? 0.809 3.711 7.355 1 95.69 221 LEU B O 1
ATOM 4873 N N . PRO B 1 222 ? 0.881 1.519 6.922 1 94.62 222 PRO B N 1
ATOM 4874 C CA . PRO B 1 222 ? -0.031 1.272 8.047 1 94.62 222 PRO B CA 1
ATOM 4875 C C . PRO B 1 222 ? 0.567 1.673 9.391 1 94.62 222 PRO B C 1
ATOM 4877 O O . PRO B 1 222 ? 1.769 1.5 9.609 1 94.62 222 PRO B O 1
ATOM 4880 N N . VAL B 1 223 ? -0.273 2.287 10.219 1 95.25 223 VAL B N 1
ATOM 4881 C CA . VAL B 1 223 ? 0.147 2.793 11.516 1 95.25 223 VAL B CA 1
ATOM 4882 C C . VAL B 1 223 ? -0.827 2.322 12.594 1 95.25 223 VAL B C 1
ATOM 4884 O O . VAL B 1 223 ? -2.045 2.439 12.438 1 95.25 223 VAL B O 1
ATOM 4887 N N . LYS B 1 224 ? -0.281 1.773 13.711 1 93.38 224 LYS B N 1
ATOM 4888 C CA . LYS B 1 224 ? -1.126 1.378 14.836 1 93.38 224 LYS B CA 1
ATOM 4889 C C . LYS B 1 224 ? -1.48 2.58 15.703 1 93.38 224 LYS B C 1
ATOM 4891 O O . LYS B 1 224 ? -0.731 3.557 15.758 1 93.38 224 LYS B O 1
ATOM 4896 N N . ALA B 1 225 ? -2.682 2.395 16.344 1 92.69 225 ALA B N 1
ATOM 4897 C CA . ALA B 1 225 ? -2.959 3.369 17.406 1 92.69 225 ALA B CA 1
ATOM 4898 C C . ALA B 1 225 ? -1.862 3.354 18.469 1 92.69 225 ALA B C 1
ATOM 4900 O O . ALA B 1 225 ? -1.441 2.287 18.922 1 92.69 225 ALA B O 1
ATOM 4901 N N . GLY B 1 226 ? -1.296 4.508 18.766 1 91.06 226 GLY B N 1
ATOM 4902 C CA . GLY B 1 226 ? -0.165 4.605 19.672 1 91.06 226 GLY B CA 1
ATOM 4903 C C . GLY B 1 226 ? 1.167 4.727 18.953 1 91.06 226 GLY B C 1
ATOM 4904 O O . GLY B 1 226 ? 2.223 4.73 19.594 1 91.06 226 GLY B O 1
ATOM 4905 N N . GLU B 1 227 ? 1.055 4.75 17.609 1 93.5 227 GLU B N 1
ATOM 4906 C CA . GLU B 1 227 ? 2.207 5.031 16.766 1 93.5 227 GLU B CA 1
ATOM 4907 C C . GLU B 1 227 ? 1.938 6.227 15.852 1 93.5 227 GLU B C 1
ATOM 4909 O O . GLU B 1 227 ? 0.846 6.797 15.875 1 93.5 227 GLU B O 1
ATOM 4914 N N . CYS B 1 228 ? 2.977 6.676 15.195 1 95.19 228 CYS B N 1
ATOM 4915 C CA . CYS B 1 228 ? 2.773 7.68 14.156 1 95.19 228 CYS B CA 1
ATOM 4916 C C . CYS B 1 228 ? 3.836 7.562 13.07 1 95.19 228 CYS B C 1
ATOM 4918 O O . CYS B 1 228 ? 4.844 6.879 13.258 1 95.19 228 CYS B O 1
ATOM 4920 N N . VAL B 1 229 ? 3.514 8.062 12.008 1 96.5 229 VAL B N 1
ATOM 4921 C CA . VAL B 1 229 ? 4.492 8.18 10.938 1 96.5 229 VAL B CA 1
ATOM 4922 C C . VAL B 1 229 ? 4.871 9.648 10.742 1 96.5 229 VAL B C 1
ATOM 4924 O O . VAL B 1 229 ? 4.012 10.531 10.789 1 96.5 229 VAL B O 1
ATOM 4927 N N . LEU B 1 230 ? 6.184 9.914 10.734 1 96.94 230 LEU B N 1
ATOM 4928 C CA . LEU B 1 230 ? 6.746 11.203 10.352 1 96.94 230 LEU B CA 1
ATOM 4929 C C . LEU B 1 230 ? 7.156 11.211 8.883 1 96.94 230 LEU B C 1
ATOM 4931 O O . LEU B 1 230 ? 7.727 10.234 8.391 1 96.94 230 LEU B O 1
ATOM 4935 N N . PHE B 1 231 ? 6.781 12.273 8.188 1 97.5 231 PHE B N 1
ATOM 4936 C CA . PHE B 1 231 ? 7.23 12.344 6.801 1 97.5 231 PHE B CA 1
ATOM 4937 C C . PHE B 1 231 ? 7.539 13.781 6.406 1 97.5 231 PHE B C 1
ATOM 4939 O O . PHE B 1 231 ? 6.969 14.719 6.965 1 97.5 231 PHE B O 1
ATOM 4946 N N . THR B 1 232 ? 8.43 13.984 5.457 1 97.81 232 THR B N 1
ATOM 4947 C CA . THR B 1 232 ? 8.93 15.289 5.059 1 97.81 232 THR B CA 1
ATOM 4948 C C 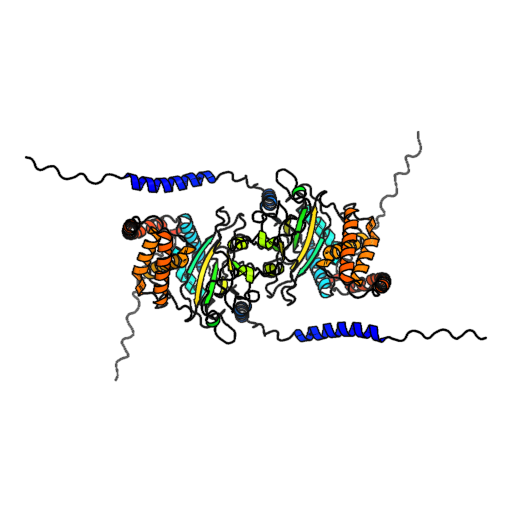. THR B 1 232 ? 7.938 15.984 4.129 1 97.81 232 THR B C 1
ATOM 4950 O O . THR B 1 232 ? 7.09 15.336 3.518 1 97.81 232 THR B O 1
ATOM 4953 N N . HIS B 1 233 ? 8.086 17.281 3.99 1 98.12 233 HIS B N 1
ATOM 4954 C CA . HIS B 1 233 ? 7.148 18.125 3.26 1 98.12 233 HIS B CA 1
ATOM 4955 C C . HIS B 1 233 ? 7.168 17.812 1.769 1 98.12 233 HIS B C 1
ATOM 4957 O O . HIS B 1 233 ? 6.215 18.125 1.051 1 98.12 233 HIS B O 1
ATOM 4963 N N . ARG B 1 234 ? 8.203 17.156 1.298 1 98.12 234 ARG B N 1
ATOM 4964 C CA . ARG B 1 234 ? 8.336 16.922 -0.134 1 98.12 234 ARG B CA 1
ATOM 4965 C C . ARG B 1 234 ? 7.957 15.477 -0.48 1 98.12 234 ARG B C 1
ATOM 4967 O O . ARG B 1 234 ? 7.902 15.109 -1.656 1 98.12 234 ARG B O 1
ATOM 4974 N N . LEU B 1 235 ? 7.688 14.648 0.514 1 98.38 235 LEU B N 1
ATOM 4975 C CA . LEU B 1 235 ? 7.305 13.266 0.24 1 98.38 235 LEU B CA 1
ATOM 4976 C C . LEU B 1 235 ? 5.965 13.211 -0.487 1 98.38 235 LEU B C 1
ATOM 4978 O O . LEU B 1 235 ? 4.977 13.773 -0.019 1 98.38 235 LEU B O 1
ATOM 4982 N N . ILE B 1 236 ? 5.969 12.562 -1.667 1 98 236 ILE B N 1
ATOM 4983 C CA . ILE B 1 236 ? 4.68 12.297 -2.291 1 98 236 ILE B CA 1
ATOM 4984 C C . ILE B 1 236 ? 3.9 11.289 -1.45 1 98 236 ILE B C 1
ATOM 4986 O O . ILE B 1 236 ? 4.406 10.203 -1.135 1 98 236 ILE B O 1
ATOM 4990 N N . HIS B 1 237 ? 2.689 11.625 -1.029 1 97.62 237 HIS B N 1
ATOM 4991 C CA . HIS B 1 237 ? 1.885 10.742 -0.194 1 97.62 237 HIS B CA 1
ATOM 4992 C C . HIS B 1 237 ? 0.396 10.938 -0.455 1 97.62 237 HIS B C 1
ATOM 4994 O O . HIS B 1 237 ? -0.007 11.945 -1.045 1 97.62 237 HIS B O 1
ATOM 5000 N N . TRP B 1 238 ? -0.404 9.984 -0.115 1 95.88 238 TRP B N 1
ATOM 5001 C CA . TRP B 1 238 ? -1.853 10.055 -0.274 1 95.88 238 TRP B CA 1
ATOM 5002 C C . TRP B 1 238 ? -2.551 9.039 0.626 1 95.88 238 TRP B C 1
ATOM 5004 O O . TRP B 1 238 ? -1.911 8.133 1.158 1 95.88 238 TRP B O 1
ATOM 5014 N N . GLY B 1 239 ? -3.783 9.336 0.898 1 92.25 239 GLY B N 1
ATOM 5015 C CA . GLY B 1 239 ? -4.633 8.32 1.51 1 92.25 239 GLY B CA 1
ATOM 5016 C C . GLY B 1 239 ? -5.277 7.395 0.499 1 92.25 239 GLY B C 1
ATOM 5017 O O . GLY B 1 239 ? -5.762 7.844 -0.543 1 92.25 239 GLY B O 1
ATOM 5018 N N . SER B 1 240 ? -5.195 6.109 0.763 1 89.12 240 SER B N 1
ATOM 5019 C CA . SER B 1 240 ? -5.84 5.156 -0.133 1 89.12 240 SER B CA 1
ATOM 5020 C C . SER B 1 240 ? -7.352 5.164 0.05 1 89.12 240 SER B C 1
ATOM 5022 O O . SER B 1 240 ? -7.867 5.75 1.007 1 89.12 240 SER B O 1
ATOM 5024 N N . VAL B 1 241 ? -7.977 4.523 -1.013 1 83.38 241 VAL B N 1
ATOM 5025 C CA . VAL B 1 241 ? -9.414 4.316 -0.87 1 83.38 241 VAL B CA 1
ATOM 5026 C C . VAL B 1 241 ? -9.672 3.115 0.038 1 83.38 241 VAL B C 1
ATOM 5028 O O . VAL B 1 241 ? -8.961 2.111 -0.03 1 83.38 241 VAL B O 1
ATOM 5031 N N . GLY B 1 242 ? -10.461 3.234 1.062 1 73.88 242 GLY B N 1
ATOM 5032 C CA . GLY B 1 242 ? -10.828 2.09 1.884 1 73.88 242 GLY B CA 1
ATOM 5033 C C . GLY B 1 242 ? -11.359 0.921 1.076 1 73.88 242 GLY B C 1
ATOM 5034 O O . GLY B 1 242 ? -11.781 1.093 -0.067 1 73.88 242 GLY B O 1
ATOM 5035 N N . GLN B 1 243 ? -11.211 -0.364 1.495 1 70.81 243 GLN B N 1
ATOM 5036 C CA . GLN B 1 243 ? -11.562 -1.578 0.768 1 70.81 243 GLN B CA 1
ATOM 5037 C C . GLN B 1 243 ? -13.055 -1.884 0.901 1 70.81 243 GLN B C 1
ATOM 5039 O O . GLN B 1 243 ? -13.523 -2.914 0.416 1 70.81 243 GLN B O 1
ATOM 5044 N N . GLY B 1 244 ? -13.781 -0.967 1.354 1 62.62 244 GLY B N 1
ATOM 5045 C CA . GLY B 1 244 ? -15.227 -1.127 1.417 1 62.62 244 GLY B CA 1
ATOM 5046 C C . GLY B 1 244 ? -15.664 -2.203 2.391 1 62.62 244 GLY B C 1
ATOM 5047 O O . GLY B 1 244 ? -16.828 -2.598 2.402 1 62.62 244 GLY B O 1
ATOM 5048 N N . GLU B 1 245 ? -14.75 -2.828 2.939 1 62.09 245 GLU B N 1
ATOM 5049 C CA . GLU B 1 245 ? -15.125 -3.906 3.848 1 62.09 245 GLU B CA 1
ATOM 5050 C C . GLU B 1 245 ? -15.398 -3.377 5.254 1 62.09 245 GLU B C 1
ATOM 5052 O O . GLU B 1 245 ? -15.18 -2.195 5.527 1 62.09 245 GLU B O 1
ATOM 5057 N N . GLU B 1 246 ? -15.938 -4.266 5.949 1 60.25 246 GLU B N 1
ATOM 5058 C CA . GLU B 1 246 ? -16.203 -3.986 7.359 1 60.25 246 GLU B CA 1
ATOM 5059 C C . GLU B 1 246 ? -14.93 -3.506 8.062 1 60.25 246 GLU B C 1
ATOM 5061 O O . GLU B 1 246 ? -13.828 -3.943 7.738 1 60.25 246 GLU B O 1
ATOM 5066 N N . GLY B 1 247 ? -15.031 -2.289 8.5 1 68.81 247 GLY B N 1
ATOM 5067 C CA . GLY B 1 247 ? -13.922 -1.796 9.305 1 68.81 247 GLY B CA 1
ATOM 5068 C C . GLY B 1 247 ? -14.25 -0.511 10.039 1 68.81 247 GLY B C 1
ATOM 5069 O O . GLY B 1 247 ? -15.25 0.148 9.742 1 68.81 247 GLY B O 1
ATOM 5070 N N . GLU B 1 248 ? -13.469 -0.336 11.102 1 82.75 248 GLU B N 1
ATOM 5071 C CA . GLU B 1 248 ? -13.57 0.9 11.875 1 82.75 248 GLU B CA 1
ATOM 5072 C C . GLU B 1 248 ? -13.094 2.1 11.062 1 82.75 248 GLU B C 1
ATOM 5074 O O . GLU B 1 248 ? -12.094 2.008 10.344 1 82.75 248 GLU B O 1
ATOM 5079 N N . PRO B 1 249 ? -13.906 3.115 11.039 1 88.44 249 PRO B N 1
ATOM 5080 C CA . PRO B 1 249 ? -13.414 4.324 10.383 1 88.44 249 PRO B CA 1
ATOM 5081 C C . PRO B 1 249 ? -12.039 4.754 10.898 1 88.44 249 PRO B C 1
ATOM 5083 O O . PRO B 1 249 ? -11.758 4.629 12.094 1 88.44 249 PRO B O 1
ATOM 5086 N N . ARG B 1 250 ? -11.289 5.156 10.023 1 91.75 250 ARG B N 1
ATOM 5087 C CA . ARG B 1 250 ? -9.992 5.699 10.414 1 91.75 250 ARG B CA 1
ATOM 5088 C C . ARG B 1 250 ? -10.117 7.16 10.836 1 91.75 250 ARG B C 1
ATOM 5090 O O . ARG B 1 250 ? -10.625 7.988 10.078 1 91.75 250 ARG B O 1
ATOM 5097 N N . VAL B 1 251 ? -9.781 7.449 12.055 1 95.06 251 VAL B N 1
ATOM 5098 C CA . VAL B 1 251 ? -9.68 8.812 12.562 1 95.06 251 VAL B CA 1
ATOM 5099 C C . VAL B 1 251 ? -8.219 9.156 12.836 1 95.06 251 VAL B C 1
ATOM 5101 O O . VAL B 1 251 ? -7.516 8.414 13.523 1 95.06 251 VAL B O 1
ATOM 5104 N N . ASN B 1 252 ? -7.766 10.195 12.188 1 96.25 252 ASN B N 1
ATOM 5105 C CA . ASN B 1 252 ? -6.383 10.609 12.406 1 96.25 252 ASN B CA 1
ATOM 5106 C C . ASN B 1 252 ? -6.254 12.133 12.422 1 96.25 252 ASN B C 1
ATOM 5108 O O . ASN B 1 252 ? -7.156 12.844 11.977 1 96.25 252 ASN B O 1
ATOM 5112 N N . PHE B 1 253 ? -5.191 12.617 13.023 1 96.75 253 PHE B N 1
ATOM 5113 C CA . PHE B 1 253 ? -4.816 14.016 12.844 1 96.75 253 PHE B CA 1
ATOM 5114 C C . PHE B 1 253 ? -3.389 14.133 12.32 1 96.75 253 PHE B C 1
ATOM 5116 O O . PHE B 1 253 ? -2.609 13.188 12.414 1 96.75 253 PHE B O 1
ATOM 5123 N N . SER B 1 254 ? -3.1 15.219 11.695 1 97.25 254 SER B N 1
ATOM 5124 C CA . SER B 1 254 ? -1.748 15.586 11.289 1 97.25 254 SER B CA 1
ATOM 5125 C C . SER B 1 254 ? -1.336 16.922 11.883 1 97.25 254 SER B C 1
ATOM 5127 O O . SER B 1 254 ? -2.184 17.781 12.141 1 97.25 254 SER B O 1
ATOM 5129 N N . VAL B 1 255 ? -0.068 17.062 12.156 1 97.62 255 VAL B N 1
ATOM 5130 C CA . VAL B 1 255 ? 0.473 18.328 12.633 1 97.62 255 VAL B CA 1
ATOM 5131 C C . VAL B 1 255 ? 1.873 18.547 12.062 1 97.62 255 VAL B C 1
ATOM 5133 O O . VAL B 1 255 ? 2.65 17.594 11.938 1 97.62 255 VAL B O 1
ATOM 5136 N N . GLY B 1 256 ? 2.168 19.75 11.758 1 97.31 256 GLY B N 1
ATOM 5137 C CA . GLY B 1 256 ? 3.453 20.078 11.164 1 97.31 256 GLY B CA 1
ATOM 5138 C C . GLY B 1 256 ? 4.48 20.531 12.188 1 97.31 256 GLY B C 1
ATOM 5139 O O . GLY B 1 256 ? 4.133 21.125 13.211 1 97.31 256 GLY B O 1
ATOM 5140 N N . PHE B 1 257 ? 5.738 20.234 11.938 1 96.75 257 PHE B N 1
ATOM 5141 C CA . PHE B 1 257 ? 6.93 20.75 12.602 1 96.75 257 PHE B CA 1
ATOM 5142 C C . PHE B 1 257 ? 7.863 21.422 11.602 1 96.75 257 PHE B C 1
ATOM 5144 O O . PHE B 1 257 ? 8.156 20.859 10.547 1 96.75 257 PHE B O 1
ATOM 5151 N N . ALA B 1 258 ? 8.258 22.594 11.906 1 96.38 258 ALA B N 1
ATOM 5152 C CA . ALA B 1 258 ? 9.109 23.328 10.977 1 96.38 258 ALA B CA 1
ATOM 5153 C C . ALA B 1 258 ? 10.008 24.312 11.711 1 96.38 258 ALA B C 1
ATOM 5155 O O . ALA B 1 258 ? 9.859 24.516 12.922 1 96.38 258 ALA B O 1
ATOM 5156 N N . ASP B 1 259 ? 11.016 24.75 11.062 1 94.5 259 ASP B N 1
ATOM 5157 C CA . ASP B 1 259 ? 11.797 25.891 11.531 1 94.5 259 ASP B CA 1
ATOM 5158 C C . ASP B 1 259 ? 11.336 27.188 10.852 1 94.5 259 ASP B C 1
ATOM 5160 O O . ASP B 1 259 ? 10.141 27.391 10.648 1 94.5 259 ASP B O 1
ATOM 5164 N N . ASP B 1 260 ? 12.227 28.109 10.523 1 94.06 260 ASP B N 1
ATOM 5165 C CA . ASP B 1 260 ? 11.844 29.406 9.992 1 94.06 260 ASP B CA 1
ATOM 5166 C C . ASP B 1 260 ? 11.312 29.281 8.57 1 94.06 260 ASP B C 1
ATOM 5168 O O . ASP B 1 260 ? 10.75 30.234 8.023 1 94.06 260 ASP B O 1
ATOM 5172 N N . PHE B 1 261 ? 11.43 28.141 7.93 1 95.19 261 PHE B N 1
ATOM 5173 C CA . PHE B 1 261 ? 10.82 27.859 6.633 1 95.19 261 PHE B CA 1
ATOM 5174 C C . PHE B 1 261 ? 9.312 28.094 6.684 1 95.19 261 PHE B C 1
ATOM 5176 O O . PHE B 1 261 ? 8.734 28.641 5.746 1 95.19 261 PHE B O 1
ATOM 5183 N N . GLU B 1 262 ? 8.68 27.641 7.746 1 96.38 262 GLU B N 1
ATOM 5184 C CA . GLU B 1 262 ? 7.277 27.906 8.055 1 96.38 262 GLU B CA 1
ATOM 5185 C C . GLU B 1 262 ? 7.055 28.031 9.555 1 96.38 262 GLU B C 1
ATOM 5187 O O . GLU B 1 262 ? 6.66 27.078 10.219 1 96.38 262 GLU B O 1
ATOM 5192 N N . PRO B 1 263 ? 7.254 29.234 10.023 1 96.25 263 PRO B N 1
ATOM 5193 C CA . PRO B 1 263 ? 7.184 29.453 11.477 1 96.25 263 PRO B CA 1
ATOM 5194 C C . PRO B 1 263 ? 5.812 29.125 12.055 1 96.25 263 PRO B C 1
ATOM 5196 O O . PRO B 1 263 ? 4.832 29.016 11.312 1 96.25 263 PRO B O 1
ATOM 5199 N N . PRO B 1 264 ? 5.758 28.969 13.414 1 97.25 264 PRO B N 1
ATOM 5200 C CA . PRO B 1 264 ? 4.469 28.672 14.047 1 97.25 264 PRO B CA 1
ATOM 5201 C C . PRO B 1 264 ? 3.393 29.688 13.695 1 97.25 264 PRO B C 1
ATOM 5203 O O . PRO B 1 264 ? 3.678 30.891 13.609 1 97.25 264 PRO B O 1
ATOM 5206 N N . TYR B 1 265 ? 2.227 29.203 13.453 1 98 265 TYR B N 1
ATOM 5207 C CA . TYR B 1 265 ? 1.11 30.078 13.086 1 98 265 TYR B CA 1
ATOM 5208 C C . TYR B 1 265 ? 0.752 31.016 14.234 1 98 265 TYR B C 1
ATOM 5210 O O . TYR B 1 265 ? 0.414 32.188 14.016 1 98 265 TYR B O 1
ATOM 5218 N N . LEU B 1 266 ? 0.735 30.469 15.43 1 96.69 266 LEU B N 1
ATOM 5219 C CA . LEU B 1 266 ? 0.502 31.281 16.609 1 96.69 266 LEU B CA 1
ATOM 5220 C C . LEU B 1 266 ? 1.802 31.906 17.109 1 96.69 266 LEU B C 1
ATOM 5222 O O . LEU B 1 266 ? 2.756 31.203 17.422 1 96.69 266 LEU B O 1
ATOM 5226 N N . LYS B 1 267 ? 1.88 33.25 17.188 1 91.81 267 LYS B N 1
ATOM 5227 C CA . LYS B 1 267 ? 3.088 34.031 17.453 1 91.81 267 LYS B CA 1
ATOM 5228 C C . LYS B 1 267 ? 3.77 33.562 18.734 1 91.81 267 LYS B C 1
ATOM 5230 O O . LYS B 1 267 ? 4.996 33.469 18.797 1 91.81 267 LYS B O 1
ATOM 5235 N N . ASP B 1 268 ? 3.062 33.281 19.766 1 86.5 268 ASP B N 1
ATOM 5236 C CA . ASP B 1 268 ? 3.641 33.031 21.094 1 86.5 268 ASP B CA 1
ATOM 5237 C C . ASP B 1 268 ? 3.838 31.531 21.312 1 86.5 268 ASP B C 1
ATOM 5239 O O . ASP B 1 268 ? 4.355 31.109 22.344 1 86.5 268 ASP B O 1
ATOM 5243 N N . SER B 1 269 ? 3.502 30.781 20.375 1 85.12 269 SER B N 1
ATOM 5244 C CA . SER B 1 269 ? 3.637 29.328 20.391 1 85.12 269 SER B CA 1
ATOM 5245 C C . SER B 1 269 ? 3.188 28.766 21.734 1 85.12 269 SER B C 1
ATOM 5247 O O . SER B 1 269 ? 3.922 28 22.359 1 85.12 269 SER B O 1
ATOM 5249 N N . PRO B 1 270 ? 1.983 29.109 22.109 1 84.5 270 PRO B N 1
ATOM 5250 C CA . PRO B 1 270 ? 1.504 28.609 23.391 1 84.5 270 PRO B CA 1
ATOM 5251 C C . PRO B 1 270 ? 1.311 27.094 23.391 1 84.5 270 PRO B C 1
ATOM 5253 O O . PRO B 1 270 ? 0.967 26.5 22.359 1 84.5 270 PRO B O 1
ATOM 5256 N N . GLU B 1 271 ? 1.494 26.484 24.578 1 87.25 271 GLU B N 1
ATOM 5257 C CA . GLU B 1 271 ? 1.177 25.078 24.734 1 87.25 271 GLU B CA 1
ATOM 5258 C C . GLU B 1 271 ? -0.33 24.844 24.672 1 87.25 271 GLU B C 1
ATOM 5260 O O . GLU B 1 271 ? -0.79 23.844 24.109 1 87.25 271 GLU B O 1
ATOM 5265 N N . TYR B 1 272 ? -0.98 25.781 25.297 1 93.25 272 TYR B N 1
ATOM 5266 C CA . TYR B 1 272 ? -2.439 25.766 25.281 1 93.25 272 TYR B CA 1
ATOM 5267 C C . TYR B 1 272 ? -2.99 27.094 24.797 1 93.25 272 TYR B C 1
ATOM 5269 O O . TYR B 1 272 ? -3.148 28.047 25.578 1 93.25 272 TYR B O 1
ATOM 5277 N N . PRO B 1 273 ? -3.285 27.172 23.547 1 95.25 273 PRO B N 1
ATOM 5278 C CA . PRO B 1 273 ? -3.912 28.391 23.062 1 95.25 273 PRO B CA 1
ATOM 5279 C C . PRO B 1 273 ? -5.254 28.688 23.734 1 95.25 273 PRO B C 1
ATOM 5281 O O . PRO B 1 273 ? -5.895 27.766 24.25 1 95.25 273 PRO B O 1
ATOM 5284 N N . THR B 1 274 ? -5.621 29.969 23.719 1 93.5 274 THR B N 1
ATOM 5285 C CA . THR B 1 274 ? -6.941 30.328 24.234 1 93.5 274 THR B CA 1
ATOM 5286 C C . THR B 1 274 ? -8.039 29.766 23.328 1 93.5 274 THR B C 1
ATOM 5288 O O . THR B 1 274 ? -7.777 29.375 22.203 1 93.5 274 THR B O 1
ATOM 5291 N N . HIS B 1 275 ? -9.203 29.719 23.906 1 91.12 275 HIS B N 1
ATOM 5292 C CA . HIS B 1 275 ? -10.336 29.219 23.125 1 91.12 275 HIS B CA 1
ATOM 5293 C C . HIS B 1 275 ? -10.5 30.016 21.828 1 91.12 275 HIS B C 1
ATOM 5295 O O . HIS B 1 275 ? -10.734 29.438 20.766 1 91.12 275 HIS B O 1
ATOM 5301 N N . GLU B 1 276 ? -10.391 31.344 21.891 1 91.62 276 GLU B N 1
ATOM 5302 C CA . GLU B 1 276 ? -10.516 32.188 20.719 1 91.62 276 GLU B CA 1
ATOM 5303 C C . GLU B 1 276 ? -9.438 31.875 19.688 1 91.62 276 GLU B C 1
ATOM 5305 O O . GLU B 1 276 ? -9.719 31.844 18.484 1 91.62 276 GLU B O 1
ATOM 5310 N N . GLU B 1 277 ? -8.266 31.641 20.156 1 95.75 277 GLU B N 1
ATOM 5311 C CA . GLU B 1 277 ? -7.152 31.297 19.266 1 95.75 277 GLU B CA 1
ATOM 5312 C C . GLU B 1 277 ? -7.387 29.953 18.594 1 95.75 277 GLU B C 1
ATOM 5314 O O . GLU B 1 277 ? -7.082 29.797 17.406 1 95.75 277 GLU B O 1
ATOM 5319 N N . ARG B 1 278 ? -7.926 29 19.359 1 95.62 278 ARG B N 1
ATOM 5320 C CA . ARG B 1 278 ? -8.195 27.672 18.828 1 95.62 278 ARG B CA 1
ATOM 5321 C C . ARG B 1 278 ? -9.242 27.734 17.719 1 95.62 278 ARG B C 1
ATOM 5323 O O . ARG B 1 278 ? -9.062 27.141 16.656 1 95.62 278 ARG B O 1
ATOM 5330 N N . VAL B 1 279 ? -10.273 28.453 17.953 1 94.19 279 VAL B N 1
ATOM 5331 C CA . VAL B 1 279 ? -11.344 28.609 16.969 1 94.19 279 VAL B CA 1
ATOM 5332 C C . VAL B 1 279 ? -10.797 29.281 15.719 1 94.19 279 VAL B C 1
ATOM 5334 O O . VAL B 1 279 ? -11.055 28.828 14.602 1 94.19 279 VAL B O 1
ATOM 5337 N N . ALA B 1 280 ? -10.062 30.328 15.922 1 95.69 280 ALA B N 1
ATOM 5338 C CA . ALA B 1 280 ? -9.484 31.062 14.797 1 95.69 280 ALA B CA 1
ATOM 5339 C C . ALA B 1 280 ? -8.531 30.172 14.008 1 95.69 280 ALA B C 1
ATOM 5341 O O . ALA B 1 280 ? -8.477 30.234 12.781 1 95.69 280 ALA B O 1
ATOM 5342 N N . LEU B 1 281 ? -7.781 29.375 14.703 1 97.81 281 LEU B N 1
ATOM 5343 C CA . LEU B 1 281 ? -6.844 28.484 14.039 1 97.81 281 LEU B CA 1
ATOM 5344 C C . LEU B 1 281 ? -7.578 27.5 13.141 1 97.81 281 LEU B C 1
ATOM 5346 O O . LEU B 1 281 ? -7.203 27.297 11.984 1 97.81 281 LEU B O 1
ATOM 5350 N N . VAL B 1 282 ? -8.602 26.828 13.672 1 96.75 282 VAL B N 1
ATOM 5351 C CA . VAL B 1 282 ? -9.367 25.875 12.883 1 96.75 282 VAL B CA 1
ATOM 5352 C C . VAL B 1 282 ? -9.984 26.562 11.672 1 96.75 282 VAL B C 1
ATOM 5354 O O . VAL B 1 282 ? -9.93 26.047 10.555 1 96.75 282 VAL B O 1
ATOM 5357 N N . ALA B 1 283 ? -10.508 27.75 11.898 1 95.44 283 ALA B N 1
ATOM 5358 C CA . ALA B 1 283 ? -11.086 28.531 10.797 1 95.44 283 ALA B CA 1
ATOM 5359 C C . ALA B 1 283 ? -10.039 28.812 9.727 1 95.44 283 ALA B C 1
ATOM 5361 O O . ALA B 1 283 ? -10.297 28.641 8.531 1 95.44 283 ALA B O 1
ATOM 5362 N N . GLY B 1 284 ? -8.906 29.328 10.156 1 97.5 284 GLY B N 1
ATOM 5363 C CA . GLY B 1 284 ? -7.82 29.578 9.219 1 97.5 284 GLY B CA 1
ATOM 5364 C C . GLY B 1 284 ? -7.41 28.359 8.438 1 97.5 284 GLY B C 1
ATOM 5365 O O . GLY B 1 284 ? -7.18 28.438 7.227 1 97.5 284 GLY B O 1
ATOM 5366 N N . GLN B 1 285 ? -7.32 27.219 9.117 1 97.25 285 GLN B N 1
ATOM 5367 C CA . GLN B 1 285 ? -6.949 25.969 8.469 1 97.25 285 GLN B CA 1
ATOM 5368 C C . GLN B 1 285 ? -7.961 25.594 7.391 1 97.25 285 GLN B C 1
ATOM 5370 O O . GLN B 1 285 ? -7.578 25.203 6.285 1 97.25 285 GLN B O 1
ATOM 5375 N N . LEU B 1 286 ? -9.227 25.641 7.699 1 95.12 286 LEU B N 1
ATOM 5376 C CA . LEU B 1 286 ? -10.273 25.25 6.762 1 95.12 286 LEU B CA 1
ATOM 5377 C C . LEU B 1 286 ? -10.297 26.188 5.551 1 95.12 286 LEU B C 1
ATOM 5379 O O . LEU B 1 286 ? -10.617 25.75 4.441 1 95.12 286 LEU B O 1
ATOM 5383 N N . ILE B 1 287 ? -9.922 27.453 5.73 1 94.62 287 ILE B N 1
ATOM 5384 C CA . ILE B 1 287 ? -9.789 28.375 4.609 1 94.62 287 ILE B CA 1
ATOM 5385 C C . ILE B 1 287 ? -8.578 27.984 3.758 1 94.62 287 ILE B C 1
ATOM 5387 O O . ILE B 1 287 ? -8.68 27.875 2.533 1 94.62 287 ILE B O 1
ATOM 5391 N N . CYS B 1 288 ? -7.484 27.766 4.414 1 95.56 288 CYS B N 1
ATOM 5392 C CA . CYS B 1 288 ? -6.246 27.453 3.715 1 95.56 288 CYS B CA 1
ATOM 5393 C C . CYS B 1 288 ? -6.395 26.172 2.898 1 95.56 288 CYS B C 1
ATOM 5395 O O . CYS B 1 288 ? -5.785 26.047 1.836 1 95.56 288 CYS B O 1
ATOM 5397 N N . TYR B 1 289 ? -7.215 25.297 3.41 1 93.5 289 TYR B N 1
ATOM 5398 C CA . TYR B 1 289 ? -7.375 24 2.756 1 93.5 289 TYR B CA 1
ATOM 5399 C C . TYR B 1 289 ? -8.734 23.906 2.076 1 93.5 289 TYR B C 1
ATOM 5401 O O . TYR B 1 289 ? -9.289 22.812 1.953 1 93.5 289 TYR B O 1
ATOM 5409 N N . HIS B 1 290 ? -9.258 24.984 1.553 1 90.12 290 HIS B N 1
ATOM 5410 C CA . HIS B 1 290 ? -10.602 25.078 0.988 1 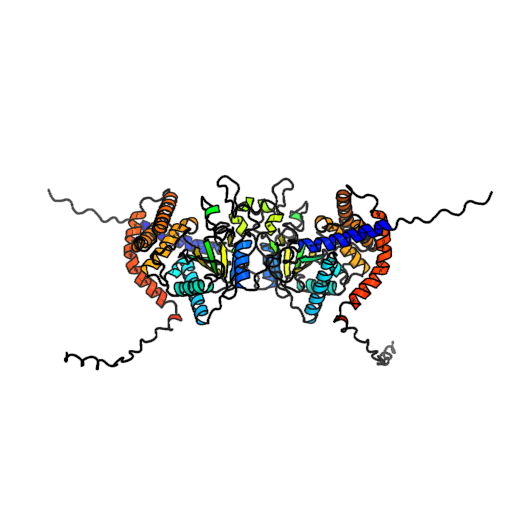90.12 290 HIS B CA 1
ATOM 5411 C C . HIS B 1 290 ? -10.742 24.188 -0.245 1 90.12 290 HIS B C 1
ATOM 5413 O O . HIS B 1 290 ? -11.836 23.719 -0.551 1 90.12 290 HIS B O 1
ATOM 5419 N N . GLU B 1 291 ? -9.711 23.922 -0.928 1 84 291 GLU B N 1
ATOM 5420 C CA . GLU B 1 291 ? -9.781 23.062 -2.111 1 84 291 GLU B CA 1
ATOM 5421 C C . GLU B 1 291 ? -10.07 21.625 -1.73 1 84 291 GLU B C 1
ATOM 5423 O O . GLU B 1 291 ? -10.625 20.859 -2.527 1 84 291 GLU B O 1
ATOM 5428 N N . ARG B 1 292 ? -9.734 21.312 -0.545 1 81.12 292 ARG B N 1
ATOM 5429 C CA . ARG B 1 292 ? -9.898 19.938 -0.063 1 81.12 292 ARG B CA 1
ATOM 5430 C C . ARG B 1 292 ? -11.18 19.797 0.752 1 81.12 292 ARG B C 1
ATOM 5432 O O . ARG B 1 292 ? -11.766 18.719 0.814 1 81.12 292 ARG B O 1
ATOM 5439 N N . PHE B 1 293 ? -11.492 20.875 1.319 1 79.56 293 PHE B N 1
ATOM 5440 C CA . PHE B 1 293 ? -12.703 20.938 2.133 1 79.56 293 PHE B CA 1
ATOM 5441 C C . PHE B 1 293 ? -13.648 22.016 1.614 1 79.56 293 PHE B C 1
ATOM 5443 O O . PHE B 1 293 ? -13.75 23.094 2.197 1 79.56 293 PHE B O 1
ATOM 5450 N N . PRO B 1 294 ? -14.344 21.672 0.589 1 70.19 294 PRO B N 1
ATOM 5451 C CA . PRO B 1 294 ? -15.164 22.703 -0.033 1 70.19 294 PRO B CA 1
ATOM 5452 C C . PRO B 1 294 ? -16.234 23.266 0.912 1 70.19 294 PRO B C 1
ATOM 5454 O O . PRO B 1 294 ? -16.828 22.516 1.692 1 70.19 294 PRO B O 1
ATOM 5457 N N . SER B 1 295 ? -16.266 24.562 0.87 1 75.94 295 SER B N 1
ATOM 5458 C CA . SER B 1 295 ? -17.219 25.297 1.702 1 75.94 295 SER B CA 1
ATOM 5459 C C . SER B 1 295 ? -18.078 26.234 0.863 1 75.94 295 SER B C 1
ATOM 5461 O O . SER B 1 295 ? -17.656 26.688 -0.197 1 75.94 295 SER B O 1
ATOM 5463 N N . SER B 1 296 ? -19.266 26.406 1.305 1 77.5 296 SER B N 1
ATOM 5464 C CA . SER B 1 296 ? -20.109 27.422 0.68 1 77.5 296 SER B CA 1
ATOM 5465 C C . SER B 1 296 ? -19.547 28.812 0.911 1 77.5 296 SER B C 1
ATOM 5467 O O . SER B 1 296 ? -18.703 29.016 1.786 1 77.5 296 SER B O 1
ATOM 5469 N N . ALA B 1 297 ? -19.984 29.672 0.057 1 77.44 297 ALA B N 1
ATOM 5470 C CA . ALA B 1 297 ? -19.562 31.062 0.221 1 77.44 297 ALA B CA 1
ATOM 5471 C C . ALA B 1 297 ? -19.922 31.578 1.615 1 77.44 297 ALA B C 1
ATOM 5473 O O . ALA B 1 297 ? -19.141 32.312 2.227 1 77.44 297 ALA B O 1
ATOM 5474 N N . LYS B 1 298 ? -21.094 31.172 2.049 1 77.88 298 LYS B N 1
ATOM 5475 C CA . LYS B 1 298 ? -21.531 31.578 3.383 1 77.88 298 LYS B CA 1
ATOM 5476 C C . LYS B 1 298 ? -20.609 31.016 4.457 1 77.88 298 LYS B C 1
ATOM 5478 O O . LYS B 1 298 ? -20.219 31.719 5.383 1 77.88 298 LYS B O 1
ATOM 5483 N N . ASP B 1 299 ? -20.234 29.797 4.32 1 84.25 299 ASP B N 1
ATOM 5484 C CA . ASP B 1 299 ? -19.359 29.156 5.285 1 84.25 299 ASP B CA 1
ATOM 5485 C C . ASP B 1 299 ? -17.969 29.797 5.266 1 84.25 299 ASP B C 1
ATOM 5487 O O . ASP B 1 299 ? -17.359 30 6.316 1 84.25 299 ASP B O 1
ATOM 5491 N N . LEU B 1 300 ? -17.578 30.141 4.082 1 89.38 300 LEU B N 1
ATOM 5492 C CA . LEU B 1 300 ? -16.266 30.766 3.934 1 89.38 300 LEU B CA 1
ATOM 5493 C C . LEU B 1 300 ? -16.219 32.125 4.621 1 89.38 300 LEU B C 1
ATOM 5495 O O . LEU B 1 300 ? -15.227 32.469 5.266 1 89.38 300 LEU B O 1
ATOM 5499 N N . SER B 1 301 ? -17.234 32.844 4.438 1 85.12 301 SER B N 1
ATOM 5500 C CA . SER B 1 301 ? -17.312 34.156 5.082 1 85.12 301 SER B CA 1
ATOM 5501 C C . SER B 1 301 ? -17.312 34.031 6.602 1 85.12 301 SER B C 1
ATOM 5503 O O . SER B 1 301 ? -16.656 34.812 7.297 1 85.12 301 SER B O 1
ATOM 5505 N N . MET B 1 302 ? -18 33.094 7.059 1 87.25 302 MET B N 1
ATOM 5506 C CA . MET B 1 302 ? -18.047 32.844 8.492 1 87.25 302 MET B CA 1
ATOM 5507 C C . MET B 1 302 ? -16.656 32.438 9.016 1 87.25 302 MET B C 1
ATOM 5509 O O . MET B 1 302 ? -16.219 32.906 10.062 1 87.25 302 MET B O 1
ATOM 5513 N N . LEU B 1 303 ? -16.031 31.609 8.328 1 93 303 LEU B N 1
ATOM 5514 C CA . LEU B 1 303 ? -14.695 31.172 8.711 1 93 303 LEU B CA 1
ATOM 5515 C C . LEU B 1 303 ? -13.742 32.375 8.766 1 93 303 LEU B C 1
ATOM 5517 O O . LEU B 1 303 ? -12.93 32.469 9.688 1 93 303 LEU B O 1
ATOM 5521 N N . LYS B 1 304 ? -13.891 33.219 7.781 1 93.62 304 LYS B N 1
ATOM 5522 C CA . LYS B 1 304 ? -13.023 34.375 7.742 1 93.62 304 LYS B CA 1
ATOM 5523 C C . LYS B 1 304 ? -13.289 35.281 8.938 1 93.62 304 LYS B C 1
ATOM 5525 O O . LYS B 1 304 ? -12.352 35.844 9.516 1 93.62 304 LYS B O 1
ATOM 5530 N N . LYS B 1 305 ? -14.508 35.438 9.312 1 89.69 305 LYS B N 1
ATOM 5531 C CA . LYS B 1 305 ? -14.852 36.25 10.484 1 89.69 305 LYS B CA 1
ATOM 5532 C C . LYS B 1 305 ? -14.266 35.656 11.758 1 89.69 305 LYS B C 1
ATOM 5534 O O . LYS B 1 305 ? -13.719 36.375 12.594 1 89.69 305 LYS B O 1
ATOM 5539 N N . LEU B 1 306 ? -14.406 34.375 11.867 1 91.25 306 LEU B N 1
ATOM 5540 C CA . LEU B 1 306 ? -13.867 33.688 13.031 1 91.25 306 LEU B CA 1
ATOM 5541 C C . LEU B 1 306 ? -12.352 33.844 13.109 1 91.25 306 LEU B C 1
ATOM 5543 O O . LEU B 1 306 ? -11.805 34.094 14.188 1 91.25 306 LEU B O 1
ATOM 5547 N N . PHE B 1 307 ? -11.711 33.75 11.992 1 96.06 307 PHE B N 1
ATOM 5548 C CA . PHE B 1 307 ? -10.258 33.906 11.969 1 96.06 307 PHE B CA 1
ATOM 5549 C C . PHE B 1 307 ? -9.867 35.312 12.328 1 96.06 307 PHE B C 1
ATOM 5551 O O . PHE B 1 307 ? -8.969 35.531 13.141 1 96.06 307 PHE B O 1
ATOM 5558 N N . ASP B 1 308 ? -10.586 36.312 11.719 1 93.75 308 ASP B N 1
ATOM 5559 C CA . ASP B 1 308 ? -10.25 37.719 11.875 1 93.75 308 ASP B CA 1
ATOM 5560 C C . ASP B 1 308 ? -10.43 38.188 13.32 1 93.75 308 ASP B C 1
ATOM 5562 O O . ASP B 1 308 ? -9.758 39.125 13.773 1 93.75 308 ASP B O 1
ATOM 5566 N N . ALA B 1 309 ? -11.305 37.469 13.992 1 89.75 309 ALA B N 1
ATOM 5567 C CA . ALA B 1 309 ? -11.578 37.844 15.383 1 89.75 309 ALA B CA 1
ATOM 5568 C C . ALA B 1 309 ? -10.32 37.688 16.234 1 89.75 309 ALA B C 1
ATOM 5570 O O . ALA B 1 309 ? -10.156 38.406 17.219 1 89.75 309 ALA B O 1
ATOM 5571 N N . ALA B 1 310 ? -9.406 36.781 15.836 1 94.75 310 ALA B N 1
ATOM 5572 C CA . ALA B 1 310 ? -8.203 36.562 16.641 1 94.75 310 ALA B CA 1
ATOM 5573 C C . ALA B 1 310 ? -6.949 36.656 15.773 1 94.75 310 ALA B C 1
ATOM 5575 O O . ALA B 1 310 ? -5.91 36.094 16.109 1 94.75 310 ALA B O 1
ATOM 5576 N N . LYS B 1 311 ? -7.008 37.312 14.602 1 94.81 311 LYS B N 1
ATOM 5577 C CA . LYS B 1 311 ? -5.906 37.312 13.648 1 94.81 311 LYS B CA 1
ATOM 5578 C C . LYS B 1 311 ? -4.664 37.969 14.234 1 94.81 311 LYS B C 1
ATOM 5580 O O . LYS B 1 311 ? -3.541 37.688 13.828 1 94.81 311 LYS B O 1
ATOM 5585 N N . GLY B 1 312 ? -4.859 38.812 15.25 1 95.69 312 GLY B N 1
ATOM 5586 C CA . GLY B 1 312 ? -3.746 39.5 15.906 1 95.69 312 GLY B CA 1
ATOM 5587 C C . GLY B 1 312 ? -2.805 38.531 16.609 1 95.69 312 GLY B C 1
ATOM 5588 O O . GLY B 1 312 ? -1.642 38.875 16.844 1 95.69 312 GLY B O 1
ATOM 5589 N N . SER B 1 313 ? -3.26 37.344 16.969 1 96.69 313 SER B N 1
ATOM 5590 C CA . SER B 1 313 ? -2.469 36.344 17.688 1 96.69 313 SER B CA 1
ATOM 5591 C C . SER B 1 313 ? -1.634 35.5 16.734 1 96.69 313 SER B C 1
ATOM 5593 O O . SER B 1 313 ? -0.818 34.688 17.156 1 96.69 313 SER B O 1
ATOM 5595 N N . PHE B 1 314 ? -1.733 35.719 15.461 1 98.06 314 PHE B N 1
ATOM 5596 C CA . PHE B 1 314 ? -1.107 34.812 14.477 1 98.06 314 PHE B CA 1
ATOM 5597 C C . PHE B 1 314 ? 0.075 35.531 13.812 1 98.06 314 PHE B C 1
ATOM 5599 O O . PHE B 1 314 ? 0.113 36.75 13.719 1 98.06 314 PHE B O 1
ATOM 5606 N N . HIS B 1 315 ? 1.032 34.688 13.469 1 97.31 315 HIS B N 1
ATOM 5607 C CA . HIS B 1 315 ? 2.178 35.156 12.703 1 97.31 315 HIS B CA 1
ATOM 5608 C C . HIS B 1 315 ? 1.731 35.844 11.414 1 97.31 315 HIS B C 1
ATOM 5610 O O . HIS B 1 315 ? 0.812 35.375 10.742 1 97.31 315 HIS B O 1
ATOM 5616 N N . PRO B 1 316 ? 2.365 36.969 11.016 1 95.75 316 PRO B N 1
ATOM 5617 C CA . PRO B 1 316 ? 1.954 37.719 9.836 1 95.75 316 PRO B CA 1
ATOM 5618 C C . PRO B 1 316 ? 1.955 36.875 8.555 1 95.75 316 PRO B C 1
ATOM 5620 O O . PRO B 1 316 ? 1.09 37.062 7.695 1 95.75 316 PRO B O 1
ATOM 5623 N N . ASN B 1 317 ? 2.891 36.031 8.445 1 95 317 ASN B N 1
ATOM 5624 C CA . ASN B 1 317 ? 2.939 35.188 7.266 1 95 317 ASN B CA 1
ATOM 5625 C C . ASN B 1 317 ? 1.691 34.312 7.152 1 95 317 ASN B C 1
ATOM 5627 O O . ASN B 1 317 ? 1.188 34.094 6.051 1 95 317 ASN B O 1
ATOM 5631 N N . TYR B 1 318 ? 1.249 33.781 8.289 1 97.31 318 TYR B N 1
ATOM 5632 C CA . TYR B 1 318 ? 0.062 32.938 8.266 1 97.31 318 TYR B CA 1
ATOM 5633 C C . TYR B 1 318 ? -1.187 33.75 7.961 1 97.31 318 TYR B C 1
ATOM 5635 O O . TYR B 1 318 ? -2.061 33.312 7.215 1 97.31 318 TYR B O 1
ATOM 5643 N N . VAL B 1 319 ? -1.254 34.938 8.508 1 96.38 319 VAL B N 1
ATOM 5644 C CA . VAL B 1 319 ? -2.373 35.812 8.219 1 96.38 319 VAL B CA 1
ATOM 5645 C C . VAL B 1 319 ? -2.438 36.094 6.719 1 96.38 319 VAL B C 1
ATOM 5647 O O . VAL B 1 319 ? -3.514 36.062 6.117 1 96.38 319 VAL B O 1
ATOM 5650 N N . LYS B 1 320 ? -1.326 36.375 6.148 1 95.75 320 LYS B N 1
ATOM 5651 C CA . LYS B 1 320 ? -1.252 36.594 4.711 1 95.75 320 LYS B CA 1
ATOM 5652 C C . LYS B 1 320 ? -1.714 35.375 3.924 1 95.75 320 LYS B C 1
ATOM 5654 O O . LYS B 1 320 ? -2.451 35.5 2.943 1 95.75 320 LYS B O 1
ATOM 5659 N N . LYS B 1 321 ? -1.274 34.25 4.367 1 95.88 321 LYS B N 1
ATOM 5660 C CA . LYS B 1 321 ? -1.658 33 3.699 1 95.88 321 LYS B CA 1
ATOM 5661 C C . LYS B 1 321 ? -3.17 32.812 3.746 1 95.88 321 LYS B C 1
ATOM 5663 O O . LYS B 1 321 ? -3.793 32.5 2.727 1 95.88 321 LYS B O 1
ATOM 5668 N N . VAL B 1 322 ? -3.764 32.969 4.926 1 96.69 322 VAL B N 1
ATOM 5669 C CA . VAL B 1 322 ? -5.203 32.781 5.094 1 96.69 322 VAL B CA 1
ATOM 5670 C C . VAL B 1 322 ? -5.957 33.781 4.211 1 96.69 322 VAL B C 1
ATOM 5672 O O . VAL B 1 322 ? -6.941 33.406 3.562 1 96.69 322 VAL B O 1
ATOM 5675 N N . THR B 1 323 ? -5.461 34.969 4.168 1 94.62 323 THR B N 1
ATOM 5676 C CA . THR B 1 323 ? -6.102 36 3.365 1 94.62 323 THR B CA 1
ATOM 5677 C C . THR B 1 323 ? -6.027 35.656 1.881 1 94.62 323 THR B C 1
ATOM 5679 O O . THR B 1 323 ? -7.02 35.781 1.159 1 94.62 323 THR B O 1
ATOM 5682 N N . LYS B 1 324 ? -4.918 35.25 1.476 1 94 324 LYS B N 1
ATOM 5683 C CA . LYS B 1 324 ? -4.73 34.906 0.076 1 94 324 LYS B CA 1
ATOM 5684 C C . LYS B 1 324 ? -5.633 33.719 -0.311 1 94 324 LYS B C 1
ATOM 5686 O O . LYS B 1 324 ? -6.285 33.75 -1.358 1 94 324 LYS B O 1
ATOM 5691 N N . GLU B 1 325 ? -5.633 32.75 0.525 1 94.19 325 GLU B N 1
ATOM 5692 C CA . GLU B 1 325 ? -6.434 31.547 0.236 1 94.19 325 GLU B CA 1
ATOM 5693 C C . GLU B 1 325 ? -7.926 31.875 0.294 1 94.19 325 GLU B C 1
ATOM 5695 O O . GLU B 1 325 ? -8.719 31.297 -0.453 1 94.19 325 GLU B O 1
ATOM 5700 N N . PHE B 1 326 ? -8.312 32.75 1.172 1 92.75 326 PHE B N 1
ATOM 5701 C CA . PHE B 1 326 ? -9.703 33.188 1.229 1 92.75 326 PHE B CA 1
ATOM 5702 C C . PHE B 1 326 ? -10.117 33.844 -0.083 1 92.75 326 PHE B C 1
ATOM 5704 O O . PHE B 1 326 ? -11.188 33.562 -0.619 1 92.75 326 PHE B O 1
ATOM 5711 N N . ALA B 1 327 ? -9.234 34.656 -0.602 1 89.94 327 ALA B N 1
ATOM 5712 C CA . ALA B 1 327 ? -9.492 35.344 -1.875 1 89.94 327 ALA B CA 1
ATOM 5713 C C . ALA B 1 327 ? -9.609 34.312 -3.012 1 89.94 327 ALA B C 1
ATOM 5715 O O . ALA B 1 327 ? -10.508 34.438 -3.852 1 89.94 327 ALA B O 1
ATOM 5716 N N . SER B 1 328 ? -8.773 33.438 -2.988 1 88.62 328 SER B N 1
ATOM 5717 C CA . SER B 1 328 ? -8.789 32.406 -4.016 1 88.62 328 SER B CA 1
ATOM 5718 C C . SER B 1 328 ? -10.078 31.594 -3.953 1 88.62 328 SER B C 1
ATOM 5720 O O . SER B 1 328 ? -10.672 31.281 -4.988 1 88.62 328 SER B O 1
ATOM 5722 N N . ALA B 1 329 ? -10.5 31.25 -2.803 1 87.69 329 ALA B N 1
ATOM 5723 C CA . ALA B 1 329 ? -11.703 30.453 -2.6 1 87.69 329 ALA B CA 1
ATOM 5724 C C . ALA B 1 329 ? -12.953 31.234 -2.994 1 87.69 329 ALA B C 1
ATOM 5726 O O . ALA B 1 329 ? -13.906 30.672 -3.539 1 87.69 329 ALA B O 1
ATOM 5727 N N . ALA B 1 330 ? -12.938 32.469 -2.721 1 80.56 330 ALA B N 1
ATOM 5728 C CA . ALA B 1 330 ? -14.07 33.344 -3.002 1 80.56 330 ALA B CA 1
ATOM 5729 C C . ALA B 1 330 ? -14.227 33.562 -4.504 1 80.56 330 ALA B C 1
ATOM 5731 O O . ALA B 1 330 ? -15.352 33.656 -5.008 1 80.56 330 ALA B O 1
ATOM 5732 N N . PHE B 1 331 ? -13.156 33.75 -5.176 1 74.06 331 PHE B N 1
ATOM 5733 C CA . PHE B 1 331 ? -13.195 34 -6.613 1 74.06 331 PHE B CA 1
ATOM 5734 C C . PHE B 1 331 ? -13.609 32.75 -7.363 1 74.06 331 PHE B C 1
ATOM 5736 O O . PHE B 1 331 ? -14.32 32.812 -8.367 1 74.06 331 PHE B O 1
ATOM 5743 N N . GLU B 1 332 ? -13.156 31.688 -6.945 1 62.62 332 GLU B N 1
ATOM 5744 C CA . GLU B 1 332 ? -13.586 30.453 -7.574 1 62.62 332 GLU B CA 1
ATOM 5745 C C . GLU B 1 332 ? -15.078 30.203 -7.367 1 62.62 332 GLU B C 1
ATOM 5747 O O . GLU B 1 332 ? -15.742 29.625 -8.219 1 62.62 332 GLU B O 1
ATOM 5752 N N . GLY B 1 333 ? -15.648 30.703 -6.18 1 52.47 333 GLY B N 1
ATOM 5753 C CA . GLY B 1 333 ? -17.062 30.578 -5.84 1 52.47 333 GLY B CA 1
ATOM 5754 C C . GLY B 1 333 ? -17.938 31.547 -6.59 1 52.47 333 GLY B C 1
ATOM 5755 O O . GLY B 1 333 ? -19.172 31.406 -6.602 1 52.47 333 GLY B O 1
ATOM 5756 N N . GLU B 1 334 ? -17.406 32.875 -6.777 1 48.84 334 GLU B N 1
ATOM 5757 C CA . GLU B 1 334 ? -18.203 33.938 -7.371 1 48.84 334 GLU B CA 1
ATOM 5758 C C . GLU B 1 334 ? -18.719 33.531 -8.75 1 48.84 334 GLU B C 1
ATOM 5760 O O . GLU B 1 334 ? -19.438 34.312 -9.398 1 48.84 334 GLU B O 1
ATOM 5765 N N . SER B 1 335 ? -18.344 32.594 -9.336 1 39.94 335 SER B N 1
ATOM 5766 C CA . SER B 1 335 ? -19.188 32.594 -10.523 1 39.94 335 SER B CA 1
ATOM 5767 C C . SER B 1 335 ? -20.672 32.656 -10.164 1 39.94 335 SER B C 1
ATOM 5769 O O . SER B 1 335 ? -21.469 33.219 -10.922 1 39.94 335 SER B O 1
ATOM 5771 N N . ASP B 1 336 ? -21.25 31.922 -9.203 1 37.22 336 ASP B N 1
ATOM 5772 C CA . ASP B 1 336 ? -22.703 32.062 -9.164 1 37.22 336 ASP B CA 1
ATOM 5773 C C . ASP B 1 336 ? -23.125 33.219 -8.258 1 37.22 336 ASP B C 1
ATOM 5775 O O . ASP B 1 336 ? -23.938 34.031 -8.648 1 37.22 336 ASP B O 1
ATOM 5779 N N . GLU B 1 337 ? -23.531 33.094 -6.773 1 35.69 337 GLU B N 1
ATOM 5780 C CA . GLU B 1 337 ? -24.547 33.781 -5.996 1 35.69 337 GLU B CA 1
ATOM 5781 C C . GLU B 1 337 ? -23.969 34.969 -5.238 1 35.69 337 GLU B C 1
ATOM 5783 O O . GLU B 1 337 ? -23.125 34.781 -4.352 1 35.69 337 GLU B O 1
ATOM 5788 N N . ASP B 1 338 ? -23.812 36.188 -5.754 1 34.31 338 ASP B N 1
ATOM 5789 C CA . ASP B 1 338 ? -23.438 37.531 -5.273 1 34.31 338 ASP B CA 1
ATOM 5790 C C . ASP B 1 338 ? -24 37.781 -3.869 1 34.31 338 ASP B C 1
ATOM 5792 O O . ASP B 1 338 ? -23.312 38.344 -3.021 1 34.31 338 ASP B O 1
ATOM 5796 N N . ASP B 1 339 ? -25.406 37.812 -3.656 1 35.53 339 ASP B N 1
ATOM 5797 C CA . ASP B 1 339 ? -26.219 38.469 -2.623 1 35.53 339 ASP B CA 1
ATOM 5798 C C . ASP B 1 339 ? -26.062 37.75 -1.286 1 35.53 339 ASP B C 1
ATOM 5800 O O . ASP B 1 339 ? -26.531 38.219 -0.253 1 35.53 339 ASP B O 1
ATOM 5804 N N . ALA B 1 340 ? -25.75 36.469 -1.281 1 34.44 340 ALA B N 1
ATOM 5805 C CA . ALA B 1 340 ? -25.812 35.656 -0.086 1 34.44 340 ALA B CA 1
ATOM 5806 C C . ALA B 1 340 ? -24.672 35.969 0.873 1 34.44 340 ALA B C 1
ATOM 5808 O O . ALA B 1 340 ? -24.578 35.375 1.949 1 34.44 340 ALA B O 1
ATOM 5809 N N . ILE B 1 341 ? -23.781 36.812 0.622 1 34.03 341 ILE B N 1
ATOM 5810 C CA . ILE B 1 341 ? -22.625 37.031 1.479 1 34.03 341 ILE B CA 1
ATOM 5811 C C . ILE B 1 341 ? -23.031 37.844 2.709 1 34.03 341 ILE B C 1
ATOM 5813 O O . ILE B 1 341 ? -22.672 37.5 3.836 1 34.03 341 ILE B O 1
ATOM 5817 N N . ASP B 1 342 ? -23.719 38.938 2.473 1 32.72 342 ASP B N 1
ATOM 5818 C CA . ASP B 1 342 ? -24.016 39.875 3.549 1 32.72 342 ASP B CA 1
ATOM 5819 C C . ASP B 1 342 ? -24.953 39.25 4.574 1 32.72 342 ASP B C 1
ATOM 5821 O O . ASP B 1 342 ? -24.766 39.438 5.781 1 32.72 342 ASP B O 1
ATOM 5825 N N . ASP B 1 343 ? -25.984 38.531 4.094 1 35.66 343 ASP B N 1
ATOM 5826 C CA . ASP B 1 343 ? -26.984 37.969 4.98 1 35.66 343 ASP B CA 1
ATOM 5827 C C . ASP B 1 343 ? -26.391 36.844 5.836 1 35.66 343 ASP B C 1
ATOM 5829 O O . ASP B 1 343 ? -26.797 36.656 6.98 1 35.66 343 ASP B O 1
ATOM 5833 N N . ALA B 1 344 ? -25.406 36.125 5.395 1 31.86 344 ALA B N 1
ATOM 5834 C CA . ALA B 1 344 ? -24.797 35 6.105 1 31.86 344 ALA B CA 1
ATOM 5835 C C . ALA B 1 344 ? -23.891 35.5 7.238 1 31.86 344 ALA B C 1
ATOM 5837 O O . ALA B 1 344 ? -23.906 34.938 8.336 1 31.86 344 ALA B O 1
ATOM 5838 N N . LEU B 1 345 ? -23.297 36.656 7.066 1 32.97 345 LEU B N 1
ATOM 5839 C CA . LEU B 1 345 ? -22.484 37.219 8.133 1 32.97 345 LEU B CA 1
ATOM 5840 C C . LEU B 1 345 ? -23.344 37.625 9.312 1 32.97 345 LEU B C 1
ATOM 5842 O O . LEU B 1 345 ? -23 37.375 10.469 1 32.97 345 LEU B O 1
ATOM 5846 N N . ASP B 1 346 ? -24.469 38.25 9.016 1 35.5 346 ASP B N 1
ATOM 5847 C CA . ASP B 1 346 ? -25.359 38.719 10.078 1 35.5 346 ASP B CA 1
ATOM 5848 C C . ASP B 1 346 ? -25.969 37.531 10.828 1 35.5 346 ASP B C 1
ATOM 5850 O O . ASP B 1 346 ? -26.062 37.562 12.055 1 35.5 346 ASP B O 1
ATOM 5854 N N . ALA B 1 347 ? -26.344 36.5 10.109 1 34.94 347 ALA B N 1
ATOM 5855 C CA . ALA B 1 347 ? -26.953 35.344 10.75 1 34.94 347 ALA B CA 1
ATOM 5856 C C . ALA B 1 347 ? -25.938 34.562 11.578 1 34.94 347 ALA B C 1
ATOM 5858 O O . ALA B 1 347 ? -26.266 34.031 12.633 1 34.94 347 ALA B O 1
ATOM 5859 N N . MET B 1 348 ? -24.672 34.5 11.172 1 32.28 348 MET B N 1
ATOM 5860 C CA . MET B 1 348 ? -23.625 33.781 11.867 1 32.28 348 MET B CA 1
ATOM 5861 C C . MET B 1 348 ? -23.219 34.469 13.156 1 32.28 348 MET B C 1
ATOM 5863 O O . MET B 1 348 ? -22.984 33.844 14.172 1 32.28 348 MET B O 1
ATOM 5867 N N . ILE B 1 349 ? -23.109 35.812 13.164 1 35.19 349 ILE B N 1
ATOM 5868 C CA . ILE B 1 349 ? -22.828 36.594 14.367 1 35.19 349 ILE B CA 1
ATOM 5869 C C . ILE B 1 349 ? -23.984 36.438 15.359 1 35.19 349 ILE B C 1
ATOM 5871 O O . ILE B 1 349 ? -23.766 36.281 16.562 1 35.19 349 ILE B O 1
ATOM 5875 N N . GLU B 1 350 ? -25.219 36.469 14.812 1 36.47 350 GLU B N 1
ATOM 5876 C CA . GLU B 1 350 ? -26.344 36.312 15.719 1 36.47 350 GLU B CA 1
ATOM 5877 C C . GLU B 1 350 ? -26.391 34.875 16.281 1 36.47 350 GLU B C 1
ATOM 5879 O O . GLU B 1 350 ? -26.859 34.688 17.406 1 36.47 350 GLU B O 1
ATOM 5884 N N . ASN B 1 351 ? -25.969 33.906 15.461 1 34.69 351 ASN B N 1
ATOM 5885 C CA . ASN B 1 351 ? -26.047 32.531 15.93 1 34.69 351 ASN B CA 1
ATOM 5886 C C . ASN B 1 351 ? -24.812 32.125 16.734 1 34.69 351 ASN B C 1
ATOM 5888 O O . ASN B 1 351 ? -24.766 31.031 17.297 1 34.69 351 ASN B O 1
ATOM 5892 N N . VAL B 1 352 ? -23.734 32.781 16.719 1 35.38 352 VAL B N 1
ATOM 5893 C CA . VAL B 1 352 ? -22.609 32.5 17.609 1 35.38 352 VAL B CA 1
ATOM 5894 C C . VAL B 1 352 ? -23.078 32.656 19.062 1 35.38 352 VAL B C 1
ATOM 5896 O O . VAL B 1 352 ? -22.656 31.875 19.922 1 35.38 352 VAL B O 1
ATOM 5899 N N . ASP B 1 353 ? -23.938 33.562 19.406 1 35.38 353 ASP B N 1
ATOM 5900 C CA . ASP B 1 353 ? -24.547 33.562 20.734 1 35.38 353 ASP B CA 1
ATOM 5901 C C . ASP B 1 353 ? -25.328 32.281 21 1 35.38 353 ASP B C 1
ATOM 5903 O O . ASP B 1 353 ? -25.375 31.812 22.141 1 35.38 353 ASP B O 1
ATOM 5907 N N . ASP B 1 354 ? -25.969 31.703 19.922 1 34.47 354 ASP B N 1
ATOM 5908 C CA . ASP B 1 354 ? -26.734 30.469 20.094 1 34.47 354 ASP B CA 1
ATOM 5909 C C . ASP B 1 354 ? -25.844 29.234 20.016 1 34.47 354 ASP B C 1
ATOM 5911 O O . ASP B 1 354 ? -26.297 28.125 20.25 1 34.47 354 ASP B O 1
ATOM 5915 N N . PHE B 1 355 ? -24.734 29.266 19.469 1 34.53 355 PHE B N 1
ATOM 5916 C CA . PHE B 1 355 ? -23.828 28.125 19.438 1 34.53 355 PHE B CA 1
ATOM 5917 C C . PHE B 1 355 ? -23.344 27.781 20.844 1 34.53 355 PHE B C 1
ATOM 5919 O O . PHE B 1 355 ? -23.062 26.625 21.141 1 34.53 355 PHE B O 1
ATOM 5926 N N . ASP B 1 356 ? -23.172 28.672 21.812 1 34.28 356 ASP B N 1
ATOM 5927 C CA . ASP B 1 356 ? -22.938 28.359 23.219 1 34.28 356 ASP B CA 1
ATOM 5928 C C . ASP B 1 356 ? -24.078 27.531 23.781 1 34.28 356 ASP B C 1
ATOM 5930 O O . ASP B 1 356 ? -23.844 26.578 24.547 1 34.28 356 ASP B O 1
ATOM 5934 N N . ASP B 1 357 ? -25.297 27.781 23.422 1 37 357 ASP B N 1
ATOM 5935 C CA . ASP B 1 357 ? -26.438 27.047 23.969 1 37 357 ASP B CA 1
ATOM 5936 C C . ASP B 1 357 ? -26.547 25.672 23.344 1 37 357 ASP B C 1
ATOM 5938 O O . ASP B 1 357 ? -26.875 24.688 24.031 1 37 357 ASP B O 1
ATOM 5942 N N . ASP B 1 358 ? -26.266 25.516 22.078 1 35.66 358 ASP B N 1
ATOM 5943 C CA . ASP B 1 358 ? -26.438 24.219 21.422 1 35.66 358 ASP B CA 1
ATOM 5944 C C . ASP B 1 358 ? -25.219 23.328 21.672 1 35.66 358 ASP B C 1
ATOM 5946 O O . ASP B 1 358 ? -25.344 22.109 21.75 1 35.66 358 ASP B O 1
ATOM 5950 N N . PHE B 1 359 ? -24.047 23.75 21.734 1 36.06 359 PHE B N 1
ATOM 5951 C CA . PHE B 1 359 ? -22.891 22.969 22.156 1 36.06 359 PHE B CA 1
ATOM 5952 C C . PHE B 1 359 ? -23.047 22.547 23.625 1 36.06 359 PHE B C 1
ATOM 5954 O O . PHE B 1 359 ? -22.625 21.438 24 1 36.06 359 PHE B O 1
ATOM 5961 N N . ASP B 1 360 ? -23.547 23.312 24.594 1 38.25 360 ASP B N 1
ATOM 5962 C CA . ASP B 1 360 ? -23.938 22.844 25.922 1 38.25 360 ASP B CA 1
ATOM 5963 C C . ASP B 1 360 ? -24.953 21.719 25.828 1 38.25 360 ASP B C 1
ATOM 5965 O O . ASP B 1 360 ? -24.906 20.766 26.625 1 38.25 360 ASP B O 1
ATOM 5969 N N . SER B 1 361 ? -25.859 21.766 24.906 1 38.88 361 SER B N 1
ATOM 5970 C CA . SER B 1 361 ? -26.812 20.672 24.75 1 38.88 361 SER B CA 1
ATOM 5971 C C . SER B 1 361 ? -26.141 19.453 24.141 1 38.88 361 SER B C 1
ATOM 5973 O O . SER B 1 361 ? -26.531 18.312 24.406 1 38.88 361 SER B O 1
ATOM 5975 N N . PHE B 1 362 ? -25.203 19.641 23.25 1 34.53 362 PHE B N 1
ATOM 5976 C CA . PHE B 1 362 ? -24.453 18.5 22.766 1 34.53 362 PHE B CA 1
ATOM 5977 C C . PHE B 1 362 ? -23.625 17.875 23.875 1 34.53 362 PHE B C 1
ATOM 5979 O O . PHE B 1 362 ? -23.516 16.656 23.969 1 34.53 362 PHE B O 1
ATOM 5986 N N . GLU B 1 363 ? -22.969 18.625 24.75 1 34.72 363 GLU B N 1
ATOM 5987 C CA . GLU B 1 363 ? -22.328 18.078 25.938 1 34.72 363 GLU B CA 1
ATOM 5988 C C . GLU B 1 363 ? -23.328 17.297 26.797 1 34.72 363 GLU B C 1
ATOM 5990 O O . GLU B 1 363 ? -22.984 16.266 27.375 1 34.72 363 GLU B O 1
ATOM 5995 N N . ASP B 1 364 ? -24.516 17.781 27.016 1 40.31 364 ASP B N 1
ATOM 5996 C CA . ASP B 1 364 ? -25.5 17.109 27.859 1 40.31 364 ASP B CA 1
ATOM 5997 C C . ASP B 1 364 ? -26 15.82 27.188 1 40.31 364 ASP B C 1
ATOM 5999 O O . ASP B 1 364 ? -26.625 14.977 27.844 1 40.31 364 ASP B O 1
ATOM 6003 N N . GLY B 1 365 ? -26.016 15.781 25.891 1 35.12 365 GLY B N 1
ATOM 6004 C CA . GLY B 1 365 ? -26.547 14.602 25.219 1 35.12 365 GLY B CA 1
ATOM 6005 C C . GLY B 1 365 ? -25.531 13.477 25.109 1 35.12 365 GLY B C 1
ATOM 6006 O O . GLY B 1 365 ? -25.828 12.422 24.547 1 35.12 365 GLY B O 1
ATOM 6007 N N . VAL B 1 366 ? -24.25 13.82 25.141 1 32.5 366 VAL B N 1
ATOM 6008 C CA . VAL B 1 366 ? -23.375 12.656 25.219 1 32.5 366 VAL B CA 1
ATOM 6009 C C . VAL B 1 366 ? -23.5 12.008 26.594 1 32.5 366 VAL B C 1
ATOM 6011 O O . VAL B 1 366 ? -23.312 12.672 27.625 1 32.5 366 VAL B O 1
ATOM 6014 N N . PRO B 1 367 ? -24.203 10.906 26.859 1 32.34 367 PRO B N 1
ATOM 6015 C CA . PRO B 1 367 ? -24.484 10.273 28.141 1 32.34 367 PRO B CA 1
ATOM 6016 C C . PRO B 1 367 ? -23.281 10.297 29.078 1 32.34 367 PRO B C 1
ATOM 6018 O O . PRO B 1 367 ? -23.422 10.109 30.297 1 32.34 367 PRO B O 1
ATOM 6021 N N . GLY B 1 368 ? -22.109 10.055 28.578 1 32.19 368 GLY B N 1
ATOM 6022 C CA . GLY B 1 368 ? -21.125 9.57 29.547 1 32.19 368 GLY B CA 1
ATOM 6023 C C . GLY B 1 368 ? -20.594 10.648 30.453 1 32.19 368 GLY B C 1
ATOM 6024 O O . GLY B 1 368 ? -19.578 10.461 31.141 1 32.19 368 GLY B O 1
ATOM 6025 N N . ASP B 1 369 ? -21.172 11.859 30.359 1 31.75 369 ASP B N 1
ATOM 6026 C CA . ASP B 1 369 ? -20.5 12.906 31.125 1 31.75 369 ASP B CA 1
ATOM 6027 C C . ASP B 1 369 ? -20.719 12.695 32.625 1 31.75 369 ASP B C 1
ATOM 6029 O O . ASP B 1 369 ? -20.828 13.664 33.375 1 31.75 369 ASP B O 1
ATOM 6033 N N . GLU B 1 370 ? -21.234 11.578 33.094 1 31.44 370 GLU B N 1
ATOM 6034 C CA . GLU B 1 370 ? -21.312 11.555 34.562 1 31.44 370 GLU B CA 1
ATOM 6035 C C . GLU B 1 370 ? -19.953 11.828 35.188 1 31.44 370 GLU B C 1
ATOM 6037 O O . GLU B 1 370 ? -19.828 11.797 36.438 1 31.44 370 GLU B O 1
ATOM 6042 N N . PHE B 1 371 ? -18.938 11.633 34.344 1 25.83 371 PHE B N 1
ATOM 6043 C CA . PHE B 1 371 ? -17.75 11.492 35.188 1 25.83 371 PHE B CA 1
ATOM 6044 C C . PHE B 1 371 ? -17.469 12.789 35.969 1 25.83 371 PHE B C 1
ATOM 6046 O O . PHE B 1 371 ? -17.344 12.789 37.188 1 25.83 371 PHE B O 1
ATOM 6053 N N . GLY B 1 372 ? -16.453 13.594 35.531 1 24.45 372 GLY B N 1
ATOM 6054 C CA . GLY B 1 372 ? -15.359 14.109 36.312 1 24.45 372 GLY B CA 1
ATOM 6055 C C . GLY B 1 372 ? -15.664 15.461 36.969 1 24.45 372 GLY B C 1
ATOM 6056 O O . GLY B 1 372 ? -14.961 16.438 36.719 1 24.45 372 GLY B O 1
ATOM 6057 N N . ARG B 1 373 ? -16.984 15.875 36.969 1 26.36 373 ARG B N 1
ATOM 6058 C CA . ARG B 1 373 ? -16.938 17.109 37.719 1 26.36 373 ARG B CA 1
ATOM 6059 C C . ARG B 1 373 ? -16.391 16.859 39.125 1 26.36 373 ARG B C 1
ATOM 6061 O O . ARG B 1 373 ? -17.062 16.219 39.969 1 26.36 373 ARG B O 1
ATOM 6068 N N . ALA B 1 374 ? -15.062 16.719 39.25 1 24.58 374 ALA B N 1
ATOM 6069 C CA . ALA B 1 374 ? -14.508 16.734 40.594 1 24.58 374 ALA B CA 1
ATOM 6070 C C . ALA B 1 374 ? -15.094 17.875 41.438 1 24.58 374 ALA B C 1
ATOM 6072 O O . ALA B 1 374 ? -15.195 19 40.938 1 24.58 374 ALA B O 1
ATOM 6073 N N . GLU B 1 375 ? -15.953 17.594 42.25 1 24.23 375 GLU B N 1
ATOM 6074 C CA . GLU B 1 375 ? -16.391 18.5 43.312 1 24.23 375 GLU B CA 1
ATOM 6075 C C . GLU B 1 375 ? -15.195 19.25 43.938 1 24.23 375 GLU B C 1
ATOM 6077 O O . GLU B 1 375 ? -14.203 18.625 44.312 1 24.23 375 GLU B O 1
ATOM 6082 N N . ALA B 1 376 ? -14.953 20.516 43.469 1 25.2 376 ALA B N 1
ATOM 6083 C CA . ALA B 1 376 ? -14.055 21.453 44.125 1 25.2 376 ALA B CA 1
ATOM 6084 C C . ALA B 1 376 ? -14.164 21.344 45.625 1 25.2 376 ALA B C 1
ATOM 6086 O O . ALA B 1 376 ? -15.188 21.703 46.219 1 25.2 376 ALA B O 1
ATOM 6087 N N . SER B 1 377 ? -13.695 20.281 46.219 1 23.19 377 SER B N 1
ATOM 6088 C CA . SER B 1 377 ? -13.625 20.266 47.656 1 23.19 377 SER B CA 1
ATOM 6089 C C . SER B 1 377 ? -13.016 21.562 48.188 1 23.19 377 SER B C 1
ATOM 6091 O O . SER B 1 377 ? -11.961 21.984 47.75 1 23.19 377 SER B O 1
ATOM 6093 N N . GLN B 1 378 ? -13.828 22.516 48.625 1 22.75 378 GLN B N 1
ATOM 6094 C CA . GLN B 1 378 ? -13.586 23.703 49.438 1 22.75 378 GLN B CA 1
ATOM 6095 C C . GLN B 1 378 ? -12.523 23.438 50.5 1 22.75 378 GLN B C 1
ATOM 6097 O O . GLN B 1 378 ? -12.805 22.797 51.531 1 22.75 378 GLN B O 1
ATOM 6102 N N . SER B 1 379 ? -11.328 22.891 50.125 1 21.84 379 SER B N 1
ATOM 6103 C CA . SER B 1 379 ? -10.375 22.812 51.25 1 21.84 379 SER B CA 1
ATOM 6104 C C . SER B 1 379 ? -10.148 24.188 51.875 1 21.84 379 SER B C 1
ATOM 6106 O O . SER B 1 379 ? -10.023 25.188 51.156 1 21.84 379 SER B O 1
ATOM 6108 N N . ASP B 1 380 ? -10.57 24.453 53.125 1 23.3 380 ASP B N 1
ATOM 6109 C CA . ASP B 1 380 ? -10.445 25.453 54.188 1 23.3 380 ASP B CA 1
ATOM 6110 C C . ASP B 1 380 ? -8.992 25.875 54.375 1 23.3 380 ASP B C 1
ATOM 6112 O O . ASP B 1 380 ? -8.172 25.109 54.875 1 23.3 380 ASP B O 1
ATOM 6116 N N . ASP B 1 381 ? -8.359 26.453 53.312 1 22.08 381 ASP B N 1
ATOM 6117 C CA . ASP B 1 381 ? -7.016 26.984 53.5 1 22.08 381 ASP B CA 1
ATOM 6118 C C . ASP B 1 381 ? -6.988 28.031 54.625 1 22.08 381 ASP B C 1
ATOM 6120 O O . ASP B 1 381 ? -7.383 29.188 54.406 1 22.08 381 ASP B O 1
ATOM 6124 N N . ASP B 1 382 ? -7.352 27.828 55.844 1 23.25 382 ASP B N 1
ATOM 6125 C CA . ASP B 1 382 ? -7.156 28.719 57 1 23.25 382 ASP B CA 1
ATOM 6126 C C . ASP B 1 382 ? -5.68 29.062 57.188 1 23.25 382 ASP B C 1
ATOM 6128 O O . ASP B 1 382 ? -5.258 29.422 58.281 1 23.25 382 ASP B O 1
ATOM 6132 N N . TYR B 1 383 ? -4.797 28.594 56.281 1 21.86 383 TYR B N 1
ATOM 6133 C CA . TYR B 1 383 ? -3.469 28.734 56.844 1 21.86 383 TYR B CA 1
ATOM 6134 C C . TYR B 1 383 ? -3.182 30.188 57.219 1 21.86 383 TYR B C 1
ATOM 6136 O O . TYR B 1 383 ? -3.809 31.109 56.688 1 21.86 383 TYR B O 1
ATOM 6144 N N . GLY B 1 384 ? -1.89 30.562 57.625 1 20.42 384 GLY B N 1
ATOM 6145 C CA . GLY B 1 384 ? -1.17 31.359 58.594 1 20.42 384 GLY B CA 1
ATOM 6146 C C . GLY B 1 384 ? -0.935 32.781 58.188 1 20.42 384 GLY B C 1
ATOM 6147 O O . GLY B 1 384 ? -0.211 33.031 57.219 1 20.42 384 GLY B O 1
ATOM 6148 N N . LYS B 1 385 ? -1.904 33.688 58.25 1 24.5 385 LYS B N 1
ATOM 6149 C CA . LYS B 1 385 ? -1.826 35.125 58.156 1 24.5 385 LYS B CA 1
ATOM 6150 C C . LYS B 1 385 ? -0.668 35.688 58.969 1 24.5 385 LYS B C 1
ATOM 6152 O O . LYS B 1 385 ? -0.444 36.906 59.031 1 24.5 385 LYS B O 1
ATOM 6157 N N . ASP B 1 386 ? -0.233 34.875 60.062 1 21.2 386 ASP B N 1
ATOM 6158 C CA . ASP B 1 386 ? 0.232 35.625 61.219 1 21.2 386 ASP B CA 1
ATOM 6159 C C . ASP B 1 386 ? 1.446 36.469 60.844 1 21.2 386 ASP B C 1
ATOM 6161 O O . ASP B 1 386 ? 1.518 37.656 61.219 1 21.2 386 ASP B O 1
ATOM 6165 N N . THR B 1 387 ? 2.633 35.875 60.75 1 22 387 THR B N 1
ATOM 6166 C CA . THR B 1 387 ? 3.713 36.312 61.625 1 22 387 THR B CA 1
ATOM 6167 C C . THR B 1 387 ? 4.457 37.5 61 1 22 387 THR B C 1
ATOM 6169 O O . THR B 1 387 ? 5.461 37.969 61.531 1 22 387 THR B O 1
ATOM 6172 N N . VAL B 1 388 ? 4.312 37.844 59.719 1 22.5 388 VAL B N 1
ATOM 6173 C CA . VAL B 1 388 ? 5.418 38.688 59.25 1 22.5 388 VAL B CA 1
ATOM 6174 C C . VAL B 1 388 ? 5.27 40.094 59.812 1 22.5 388 VAL B C 1
ATOM 6176 O O . VAL B 1 388 ? 5.812 41.062 59.281 1 22.5 388 VAL B O 1
ATOM 6179 N N . ALA B 1 389 ? 4.348 40.406 60.688 1 21.19 389 ALA B N 1
ATOM 6180 C CA . ALA B 1 389 ? 4.211 41.812 61.094 1 21.19 389 ALA B CA 1
ATOM 6181 C C . ALA B 1 389 ? 5.508 42.344 61.688 1 21.19 389 ALA B C 1
ATOM 6183 O O . ALA B 1 389 ? 5.727 43.562 61.75 1 21.19 389 ALA B O 1
ATOM 6184 N N . LYS B 1 390 ? 6.137 41.594 62.562 1 22.89 390 LYS B N 1
ATOM 6185 C CA . LYS B 1 390 ? 6.648 42.406 63.656 1 22.89 390 LYS B CA 1
ATOM 6186 C C . LYS B 1 390 ? 7.82 43.281 63.188 1 22.89 390 LYS B C 1
ATOM 6188 O O . LYS B 1 390 ? 8.297 44.125 63.938 1 22.89 390 LYS B O 1
ATOM 6193 N N . ARG B 1 391 ? 8.758 42.781 62.375 1 22.38 391 ARG B N 1
ATOM 6194 C CA . ARG B 1 391 ? 10.047 43.375 62.688 1 22.38 391 ARG B CA 1
ATOM 6195 C C . ARG B 1 391 ? 10.117 44.812 62.156 1 22.38 391 ARG B C 1
ATOM 6197 O O . ARG B 1 391 ? 10.375 45.031 60.969 1 22.38 391 ARG B O 1
ATOM 6204 N N . ARG B 1 392 ? 9.078 45.625 62.344 1 21.02 392 ARG B N 1
ATOM 6205 C CA . ARG B 1 392 ? 9.023 47 61.875 1 21.02 392 ARG B CA 1
ATOM 6206 C C . ARG B 1 392 ? 10.289 47.781 62.281 1 21.02 392 ARG B C 1
ATOM 6208 O O . ARG B 1 392 ? 10.82 48.531 61.469 1 21.02 392 ARG B O 1
ATOM 6215 N N . ARG B 1 393 ? 10.477 47.969 63.625 1 22.81 393 ARG B N 1
ATOM 6216 C CA . ARG B 1 393 ? 10.766 49.25 64.25 1 22.81 393 ARG B CA 1
ATOM 6217 C C . ARG B 1 393 ? 12.25 49.594 64.125 1 22.81 393 ARG B C 1
ATOM 6219 O O . ARG B 1 393 ? 12.625 50.781 64.188 1 22.81 393 ARG B O 1
ATOM 6226 N N . GLU B 1 394 ? 13.211 48.75 64.625 1 23.17 394 GLU B N 1
ATOM 6227 C CA . GLU B 1 394 ? 14.32 49.406 65.312 1 23.17 394 GLU B CA 1
ATOM 6228 C C . GLU B 1 394 ? 15.227 50.125 64.312 1 23.17 394 GLU B C 1
ATOM 6230 O O . GLU B 1 394 ? 15.648 51.281 64.562 1 23.17 394 GLU B O 1
ATOM 6235 N N . SER B 1 395 ? 16.234 49.906 63.5 1 22.7 395 SER B N 1
ATOM 6236 C CA . SER B 1 395 ? 17.062 51.062 63.25 1 22.7 395 SER B CA 1
ATOM 6237 C C . SER B 1 395 ? 16.391 52.031 62.281 1 22.7 395 SER B C 1
ATOM 6239 O O . SER B 1 395 ? 15.68 51.625 61.375 1 22.7 395 SER B O 1
#

pLDDT: mean 74.24, std 27.88, range [20.19, 98.38]

Organism: Ostreococcus tauri (NCBI:txid70448)

Sequence (790 aa):
MPLPPPCARARDGESSEHAWRVFDDALTTAEALTASRSVVSTTEDGRLRASVRERGFGFVRDLSRSASERARDERLARRAKALAERGFDPTWIAVWDDFWDALKALGARVRDRAFTGLVMNYDVLVWVVDPTTDEKTSAFGPHRDRQPEDTKGSFRGEDGQARYVTAWVPLFHDATTRNSCLYCVPRECDPGYFEGDDDDGDDPMRVALSSKEKYQHVTALPVKAGECVLFTHRLIHWGSVGQGEEGEPRVNFSVGFADDFEPPYLKDSPEYPTHEERVALVAGQLICYHERFPSSAKDLSMLKKLFDAAKGSFHPNYVKKVTKEFASAAFEGESDEDDAIDDALDAMIENVDDFDDDFDSFEDGVPGDEFGRAEASQSDDDYGKDTVAKRRRESMPLPPPCARARDGESSEHAWRVFDDALTTAEALTASRSVVSTTEDGRLRASVRERGFGFVRDLSRSASERARDERLARRAKALAERGFDPTWIAVWDDFWDALKALGARVRDRAFTGLVMNYDVLVWVVDPTTDEKTSAFGPHRDRQPEDTKGSFRGEDGQARYVTAWVPLFHDATTRNSCLYCVPRECDPGYFEGDDDDGDDPMRVALSSKEKYQHVTALPVKAGECVLFTHRLIHWGSVGQGEEGEPRVNFSVGFADDFEPPYLKDSPEYPTHEERVALVAGQLICYHERFPSSAKDLSMLKKLFDAAKGSFHPNYVKKVTKEFASAAFEGESDEDDAIDDALDAMIENVDDFDDDFDSFEDGVPGDEFGRAEASQSDDDYGKDTVAKRRRES

Solvent-accessible surface area (backbone atoms only — not comparable to full-atom values): 42892 Å² total; per-residue (Å²): 130,82,81,77,80,86,84,84,80,89,70,85,66,59,67,65,52,48,58,50,45,51,54,48,43,52,56,51,50,57,54,54,74,62,50,85,68,67,78,67,43,87,43,70,44,41,44,28,26,48,30,31,67,58,34,25,31,31,68,44,76,75,46,79,64,52,73,67,51,48,53,47,25,42,52,51,38,52,49,24,48,53,31,44,74,71,70,38,68,27,38,58,51,54,56,41,69,63,43,40,52,50,49,50,55,49,49,69,68,46,56,66,39,55,48,77,82,51,40,73,17,75,54,58,46,40,46,73,30,44,18,63,44,81,61,67,50,43,56,56,45,66,42,49,80,48,80,59,93,59,38,64,71,48,35,42,74,95,82,53,42,64,39,33,36,34,40,40,31,31,47,54,39,53,22,31,64,53,26,31,16,41,32,30,43,41,35,80,60,28,76,42,49,64,72,39,77,56,90,87,52,68,54,68,60,52,64,38,41,69,45,67,63,41,56,21,50,52,39,62,50,63,35,48,46,45,21,31,40,37,30,34,32,49,31,40,31,25,21,22,39,31,67,54,41,94,61,68,50,18,31,33,39,35,37,30,26,16,30,86,84,47,52,40,35,44,63,80,64,61,79,70,66,51,66,63,49,30,48,12,46,45,27,36,44,50,37,58,40,31,90,80,47,76,64,51,70,36,54,48,53,41,28,48,51,46,20,60,73,38,46,86,55,36,24,67,70,48,52,50,47,32,52,52,32,42,51,53,54,46,61,73,51,56,74,70,81,79,77,56,45,66,63,38,43,55,51,49,61,60,38,51,68,47,44,59,57,49,50,52,47,51,54,66,64,45,76,74,65,74,60,74,75,66,72,79,70,80,71,81,76,74,75,86,84,65,78,81,68,67,76,81,67,77,132,130,77,78,78,77,86,88,83,80,91,73,86,65,56,64,66,50,47,57,50,43,48,52,49,44,53,54,51,50,60,54,54,76,62,50,84,66,67,78,68,44,88,42,72,45,43,43,27,26,48,29,30,68,58,35,25,31,31,67,44,78,74,44,80,64,51,72,67,52,49,52,48,24,42,52,50,37,52,49,26,50,54,31,44,74,72,72,38,68,28,38,59,51,55,56,41,68,65,42,40,52,51,49,49,55,46,48,70,68,48,56,64,40,55,48,76,81,53,40,73,17,74,55,58,46,38,47,73,30,44,19,64,43,82,61,68,49,44,57,57,46,66,40,50,81,49,81,58,90,59,37,64,72,48,36,41,74,95,82,53,43,64,39,32,36,35,42,41,32,30,46,54,39,52,21,31,62,52,26,33,16,40,31,30,44,41,35,80,61,30,77,44,48,63,72,39,78,56,90,88,52,68,55,68,63,52,64,37,42,70,45,68,61,41,57,21,50,52,38,62,49,64,35,48,46,45,23,30,39,37,32,32,32,50,31,40,31,24,22,20,40,30,66,55,41,94,60,68,50,20,31,32,38,34,38,30,26,16,30,85,85,48,53,40,35,44,64,79,62,61,80,71,66,51,66,62,48,29,47,12,47,46,25,37,43,48,37,58,40,31,90,79,47,77,66,52,69,44,53,48,52,46,29,50,50,46,19,60,73,37,45,86,54,36,24,67,70,47,51,51,48,32,51,52,32,41,51,53,54,47,59,71,54,54,73,71,78,79,76,55,51,67,60,38,49,56,52,49,62,62,38,52,69,48,46,62,59,50,52,53,49,50,57,67,65,47,76,76,69,76,60,77,78,69,74,79,72,80,73,81,77,76,73,85,83,64,75,83,65,68,88,71,73,78,133

Foldseek 3Di:
DDDDDDDDDDPPPVPVVVVVVVVVVVVVVVVPVVPDPPPQPPDPLSVLQCCCLQFQKGKDAALPDDPVLQVLLVVLQVQLVVCVVVPHFSLLSLLDPSNLVVVLSVQVRPAPRRDDDWDWQLLKGKDWFDLQDPVLPWWDAWDFQDADPQLQVQFDDPSGHGQKKKKKAFRHAKADPQQWAKKFQTPVLFPCQRVHDDPPDDDSVCRSCVDPVSVVRIDGDIGGHSMIMMGHRSITMTTDRHPNDDDDITIMMMTMIGHPVRHHFFPVPDSDDDSLCSLLSSLLSCLLPCVRVPDALQSLLQSVVSNVVPVVRTDPVSSVSSVVSSVVNNVVNPVDDDPNRVVSNVVSVVCVVVCVVVVVVVVVPPPPVVPDPPDPPPPPPPDDPDDPPPDPPDD/DDDPDDDDDDPPPVVVVVVVVVVVVVVVVVVVVVPDPPPQPPDPLSVLQCCCLQFQKGKDAALPDDPVLLVLLVVLQVQLVVCVVVPHFSLLSLLDPSNLVVVLSVCVRPAPRRDDDWDWQLLKGKDWFDLQDPVLPWWDDWDFQDADPQLQVQFDDPSGHGQKKKKKAFRHAKADPQQWAKKFQTPVLFPCQRVHDDPPDDDSVCRSCVDPVSVVRIDGDIGGHSMIMMGHRSITMTTDRHPNDDDDITIMMMTMIGHPVRHHFFPVPDSDDDSLCSLLSSLLSCLLPCVRVPDALLSLLLSVVSNVVPVVRTDPVSSVSSVVSSVVNNVVNPVPDPPVHVVSNVVSVVCVVVVVVVVVVVVVPPPPPPDDPPDPPPPPCPDDPDDPPDPPDDD

InterPro domains:
  IPR008775 Phytanoyl-CoA dioxygenase-like [PF05721] (75-237)

Secondary structure (DSSP, 8-state):
-PPPPPPP-----HHHHHHHHHHHHHHHHHHHSS-------SSHHHHHHHHHHHHSEEEE------HHHHHHHHHHHHHHHHHHHTT--GGGGGGSHHHHHHHHHHHHHHTTTS-SS-EEEEEEEEEEE-TTSSS------SB-S---SSSGGGEETTTTEESEEEEEEESSS-B-TTTT-EEEE-GGG-THHHH---TTSS-HHHHHT-SGGGGGG-EEE-B-TT-EEEEETT-EEEEPPP-SSS-PPEEEEEEEEESTTS--SBTT--SS--HHHHHHHHHHHHHHTTTTS---HHHHHHHHHHHHHTGGGB-HHHHHHHHHHHHHHHHHHTTT-STHHHHHHHHHHHHHHHHHHHHHHHHHHSGGGGS---------------GGGTTTT--/---PPPP------HHHHHHHHHHHHHHHHTTTSS-------SSHHHHHHHHHHHHSEEEE------HHHHHHHHHHHHHHHHHHHTT--GGGGGGSHHHHHHHHHHHHHHTTTS-SS-EEEEEEEEEEE-TTSSS------SB-S---SSSGGGEETTTTEESEEEEEEESSS-B-TTTT-EEEE-GGG-THHHH---TTSS-HHHHHT-SGGGGGG-EEE-B-TT-EEEEETT-EEEEPPP-SSS-PPEEEEEEEEESTTS--SBTT--SS--HHHHHHHHHHHHHHTTTTS---HHHHHHHHHHHHHTGGGB-HHHHHHHHHHHHHHHHHHTTT-STHHHHHHHHHHHHHHHHHHHHHHHHHHSTTTTS---------------GGG-TTS--

Radius of gyration: 34.67 Å; Cα contacts (8 Å, |Δi|>4): 1214; chains: 2; bounding box: 114×141×104 Å